Protein AF-0000000084817976 (afdb_homodimer)

Radius of gyration: 45.52 Å; Cα contacts (8 Å, |Δi|>4): 1101; chains: 2; bounding box: 108×147×143 Å

Solvent-accessible surface area (backbone atoms only — not comparable to full-atom values): 44122 Å² total; per-residue (Å²): 142,81,77,86,82,83,78,82,78,80,83,82,80,77,73,81,78,74,74,75,72,78,75,72,75,72,80,73,78,73,70,78,80,73,78,72,68,69,72,70,67,72,76,75,67,74,68,44,70,75,30,95,82,35,58,28,36,38,39,23,5,69,73,38,86,92,46,54,42,34,35,29,32,44,58,64,44,42,35,70,54,11,66,53,47,28,50,52,50,55,55,48,69,67,42,92,58,81,49,52,66,96,82,54,26,43,69,48,81,36,34,88,43,59,36,66,42,47,49,53,54,49,30,56,55,62,60,42,51,89,76,54,71,65,60,40,56,55,70,58,48,46,49,30,50,51,53,25,56,74,34,58,30,50,41,71,40,34,69,44,45,68,46,34,48,65,57,35,66,82,57,88,55,45,51,55,48,30,24,46,16,55,59,48,1,34,46,67,53,29,25,52,27,50,30,50,44,45,32,61,25,28,40,43,92,87,67,70,43,49,28,33,77,50,83,64,74,71,82,58,77,82,65,78,90,64,72,77,68,83,51,71,36,49,42,66,65,62,24,49,86,64,44,60,62,66,60,53,53,49,44,53,52,52,37,51,50,49,50,40,32,54,47,46,43,54,45,50,48,49,52,37,48,73,72,54,64,44,61,24,29,32,49,83,65,76,68,46,71,37,66,48,67,65,32,44,50,38,26,49,48,30,46,52,51,50,33,47,74,68,64,26,53,67,88,47,96,62,38,57,80,65,58,42,65,27,48,50,56,50,54,54,50,56,70,68,54,61,61,41,54,48,75,70,53,84,56,37,38,30,65,60,43,57,44,48,51,57,50,42,50,49,47,21,52,55,46,46,62,74,59,51,64,57,66,72,55,67,70,56,48,53,50,20,33,55,28,1,66,47,25,69,43,71,83,138,79,86,78,79,82,80,83,75,93,66,84,73,79,80,75,82,68,79,73,75,77,72,73,74,73,77,70,76,71,67,78,77,71,77,72,69,69,71,68,66,70,75,75,64,74,69,44,70,76,32,94,81,35,58,29,35,39,40,23,4,68,72,38,86,94,45,53,39,33,36,29,32,43,59,65,45,44,34,70,55,10,66,52,46,28,49,53,50,55,54,49,70,68,42,92,58,80,50,52,64,97,83,55,26,43,68,48,81,36,34,87,44,59,36,68,41,47,48,53,52,49,30,56,52,62,60,43,53,90,78,53,70,65,60,38,55,56,69,57,47,45,48,29,49,53,52,26,56,74,34,57,30,51,40,71,40,32,70,45,44,66,46,34,47,63,55,33,66,82,57,87,56,44,52,55,49,28,24,45,16,57,59,47,1,34,44,67,54,30,24,52,26,50,29,50,44,45,31,61,25,29,42,44,93,86,68,68,42,49,27,33,80,49,84,64,75,73,80,59,76,83,65,79,91,64,72,77,69,82,50,70,35,50,42,67,64,62,25,49,86,64,43,59,63,68,59,54,53,48,43,53,50,51,39,52,49,49,52,39,34,55,46,45,44,53,43,49,48,49,53,37,50,72,73,54,66,45,59,24,31,32,48,81,67,74,71,47,68,39,65,47,69,65,33,48,51,38,28,50,49,32,47,53,50,51,33,48,76,68,65,27,52,67,86,46,95,61,39,56,80,65,58,44,64,28,49,51,57,49,54,54,52,57,68,68,53,62,62,42,55,49,77,72,52,85,55,37,39,30,67,58,42,56,44,48,52,57,51,42,52,52,46,23,53,54,47,45,62,74,58,51,64,58,64,73,55,66,72,56,48,52,51,20,34,54,28,1,66,46,24,69,44,73,82

pLDDT: mean 80.21, std 23.56, range [13.59, 98.69]

InterPro domains:
  IPR011333 SKP1/BTB/POZ domain superfamily [G3DSA:3.30.710.10] (54-166)

Nearest PDB structures (foldseek):
  7r5j-assembly1_P0  TM=3.061E-01  e=7.297E-01  Homo sapiens
  7tdz-assembly1_C  TM=2.684E-01  e=4.894E+00  Xenopus laevis
  8bjq-assembly1_D  TM=2.112E-01  e=7.876E+00  Saccharomyces cerevisiae
  7r5j-assembly1_P0  TM=3.057E-01  e=1.455E+00  Homo sapiens
  7tdz-assembly1_C  TM=2.699E-01  e=4.232E+00  Xenopus laevis

Sequence (790 aa):
MYFKLESPQKEHVMEDSAAVTTTQDPTSTSEPDSKRRKLELPDPEPVVRLDGNGDLLLFVGAARVGQASTYLVCSKALSRSSPVMQQMISGQLAEPRPLQGDQGNRFIDLPDDQPVPMRLMLDIMHGDFQKVPQEMELQTLHALVIVMDKYDALSLARPWVKAWLASVRGSGDYTRLLSIAWALGDMGLFSTMTSRIVETCTISTDGGDLLTKSNIPANRPLGRNTDPEPHWDLLVDATAPLVPTSVIERMAVKRAHWILATIMPYSRLYDELKRGNCECRFVSRHFRKTMSPRCRALALGSLIQGFLDMEINITTANPTCAYKGSLESLMDRIGKLEILTDRNCDTYNHDECARMQEAVKHKRIASTSMTPLTCVEPDYRTHIRSQAKKTGLSGMYFKLESPQKEHVMEDSAAVTTTQDPTSTSEPDSKRRKLELPDPEPVVRLDGNGDLLLFVGAARVGQASTYLVCSKALSRSSPVMQQMISGQLAEPRPLQGDQGNRFIDLPDDQPVPMRLMLDIMHGDFQKVPQEMELQTLHALVIVMDKYDALSLARPWVKAWLASVRGSGDYTRLLSIAWALGDMGLFSTMTSRIVETCTISTDGGDLLTKSNIPANRPLGRNTDPEPHWDLLVDATAPLVPTSVIERMAVKRAHWILATIMPYSRLYDELKRGNCECRFVSRHFRKTMSPRCRALALGSLIQGFLDMEINITTANPTCAYKGSLESLMDRIGKLEILTDRNCDTYNHDECARMQEAVKHKRIASTSMTPLTCVEPDYRTHIRSQAKKTGLSG

Structure (mmCIF, N/CA/C/O backbone):
data_AF-0000000084817976-model_v1
#
loop_
_entity.id
_entity.type
_entity.pdbx_description
1 polymer 'BTB domain-containing protein'
#
loop_
_atom_site.group_PDB
_atom_site.id
_atom_site.type_symbol
_atom_site.label_atom_id
_atom_site.label_alt_id
_atom_site.label_comp_id
_atom_site.label_asym_id
_atom_site.label_entity_id
_atom_site.label_seq_id
_atom_site.pdbx_PDB_ins_code
_atom_site.Cartn_x
_atom_site.Cartn_y
_atom_site.Cartn_z
_atom_site.occupancy
_atom_site.B_iso_or_equiv
_atom_site.auth_seq_id
_atom_site.auth_comp_id
_atom_site.auth_asym_id
_atom_site.auth_atom_id
_atom_site.pdbx_PDB_model_num
ATOM 1 N N . MET A 1 1 ? -3.822 69.312 61.375 1 16.11 1 MET A N 1
ATOM 2 C CA . MET A 1 1 ? -3.422 69.125 62.75 1 16.11 1 MET A CA 1
ATOM 3 C C . MET A 1 1 ? -2.053 68.5 62.875 1 16.11 1 MET A C 1
ATOM 5 O O . MET A 1 1 ? -1.585 67.875 61.906 1 16.11 1 MET A O 1
ATOM 9 N N . TYR A 1 2 ? -1.757 68.062 64.125 1 15.84 2 TYR A N 1
ATOM 10 C CA . TYR A 1 2 ? -0.684 68.062 65.125 1 15.84 2 TYR A CA 1
ATOM 11 C C . TYR A 1 2 ? 0.221 66.812 64.938 1 15.84 2 TYR A C 1
ATOM 13 O O . TYR A 1 2 ? 1.448 66.938 64.938 1 15.84 2 TYR A O 1
ATOM 21 N N . PHE A 1 3 ? -0.284 65.625 65.188 1 13.59 3 PHE A N 1
ATOM 22 C CA . PHE A 1 3 ? 0.419 65 66.312 1 13.59 3 PHE A CA 1
ATOM 23 C C . PHE A 1 3 ? 1.701 64.375 65.812 1 13.59 3 PHE A C 1
ATOM 25 O O . PHE A 1 3 ? 2.771 64.562 66.438 1 13.59 3 PHE A O 1
ATOM 32 N N . LYS A 1 4 ? 1.518 62.906 65.625 1 14.73 4 LYS A N 1
ATOM 33 C CA . LYS A 1 4 ? 2.152 62.062 66.625 1 14.73 4 LYS A CA 1
ATOM 34 C C . LYS A 1 4 ? 3.658 61.969 66.438 1 14.73 4 LYS A C 1
ATOM 36 O O . LYS A 1 4 ? 4.137 62.188 65.312 1 14.73 4 LYS A O 1
ATOM 41 N N . LEU A 1 5 ? 4.105 60.719 66.375 1 15.51 5 LEU A N 1
ATOM 42 C CA . LEU A 1 5 ? 4.84 60 67.438 1 15.51 5 LEU A CA 1
ATOM 43 C C . LEU A 1 5 ? 6.328 59.969 67.125 1 15.51 5 LEU A C 1
ATOM 45 O O . LEU A 1 5 ? 6.715 60.062 65.938 1 15.51 5 LEU A O 1
ATOM 49 N N . GLU A 1 6 ? 6.922 59.219 67.938 1 16.06 6 GLU A N 1
ATOM 50 C CA . GLU A 1 6 ? 8.086 59.25 68.812 1 16.06 6 GLU A CA 1
ATOM 51 C C . GLU A 1 6 ? 9.344 58.781 68.062 1 16.06 6 GLU A C 1
ATOM 53 O O . GLU A 1 6 ? 9.25 58.219 67 1 16.06 6 GLU A O 1
ATOM 58 N N . SER A 1 7 ? 10.039 57.844 68.75 1 16.23 7 SER A N 1
ATOM 59 C CA . SER A 1 7 ? 11.289 58 69.438 1 16.23 7 SER A CA 1
ATOM 60 C C . SER A 1 7 ? 12.461 57.406 68.688 1 16.23 7 SER A C 1
ATOM 62 O O . SER A 1 7 ? 12.305 56.406 68 1 16.23 7 SER A O 1
ATOM 64 N N . PRO A 1 8 ? 13.547 57.969 68.625 1 17.84 8 PRO A N 1
ATOM 65 C CA . PRO A 1 8 ? 14.805 58.062 67.875 1 17.84 8 PRO A CA 1
ATOM 66 C C . PRO A 1 8 ? 15.789 56.969 68.25 1 17.84 8 PRO A C 1
ATOM 68 O O . PRO A 1 8 ? 16.906 56.938 67.75 1 17.84 8 PRO A O 1
ATOM 71 N N . GLN A 1 9 ? 15.195 56.031 69.188 1 15.07 9 GLN A N 1
ATOM 72 C CA . GLN A 1 9 ? 16.297 55.844 70.125 1 15.07 9 GLN A CA 1
ATOM 73 C C . GLN A 1 9 ? 17.531 55.281 69.438 1 15.07 9 GLN A C 1
ATOM 75 O O . GLN A 1 9 ? 17.422 54.719 68.375 1 15.07 9 GLN A O 1
ATOM 80 N N . LYS A 1 10 ? 18.594 55.125 70.312 1 16.59 10 LYS A N 1
ATOM 81 C CA . LYS A 1 10 ? 20.016 55.344 70.5 1 16.59 10 LYS A CA 1
ATOM 82 C C . LYS A 1 10 ? 20.828 54.125 70.062 1 16.59 10 LYS A C 1
ATOM 84 O O . LYS A 1 10 ? 21.969 54.25 69.625 1 16.59 10 LYS A O 1
ATOM 89 N N . GLU A 1 11 ? 20.188 52.812 70.125 1 16.16 11 GLU A N 1
ATOM 90 C CA . GLU A 1 11 ? 20.984 51.969 71 1 16.16 11 GLU A CA 1
ATOM 91 C C . GLU A 1 11 ? 22.344 51.688 70.438 1 16.16 11 GLU A C 1
ATOM 93 O O . GLU A 1 11 ? 22.531 51.812 69.188 1 16.16 11 GLU A O 1
ATOM 98 N N . HIS A 1 12 ? 23.125 50.688 71.188 1 17.56 12 HIS A N 1
ATOM 99 C CA . HIS A 1 12 ? 24.406 50.344 71.812 1 17.56 12 HIS A CA 1
ATOM 100 C C . HIS A 1 12 ? 25.328 49.625 70.812 1 17.56 12 HIS A C 1
ATOM 102 O O . HIS A 1 12 ? 24.859 48.75 70.062 1 17.56 12 HIS A O 1
ATOM 108 N N . VAL A 1 13 ? 26.422 50.188 70.562 1 20.3 13 VAL A N 1
ATOM 109 C CA . VAL A 1 13 ? 27.594 50.125 69.688 1 20.3 13 VAL A CA 1
ATOM 110 C C . VAL A 1 13 ? 28.422 48.875 70 1 20.3 13 VAL A C 1
ATOM 112 O O . VAL A 1 13 ? 29.625 48.844 69.75 1 20.3 13 VAL A O 1
ATOM 115 N N . MET A 1 14 ? 27.641 47.781 70.562 1 17.55 14 MET A N 1
ATOM 116 C CA . MET A 1 14 ? 28.547 46.938 71.312 1 17.55 14 MET A CA 1
ATOM 117 C C . MET A 1 14 ? 29.719 46.5 70.438 1 17.55 14 MET A C 1
ATOM 119 O O . MET A 1 14 ? 29.578 46.375 69.25 1 17.55 14 MET A O 1
ATOM 123 N N . GLU A 1 15 ? 30.891 46.312 71.125 1 19.52 15 GLU A N 1
ATOM 124 C CA . GLU A 1 15 ? 32.344 46.281 71.125 1 19.52 15 GLU A CA 1
ATOM 125 C C . GLU A 1 15 ? 32.875 44.938 70.562 1 19.52 15 GLU A C 1
ATOM 127 O O . GLU A 1 15 ? 34.062 44.688 70.625 1 19.52 15 GLU A O 1
ATOM 132 N N . ASP A 1 16 ? 32.062 44.156 69.875 1 18.31 16 ASP A N 1
ATOM 133 C CA . ASP A 1 16 ? 32.438 42.75 69.938 1 18.31 16 ASP A CA 1
ATOM 134 C C . ASP A 1 16 ? 33.875 42.531 69.5 1 18.31 16 ASP A C 1
ATOM 136 O O . ASP A 1 16 ? 34.312 43.125 68.5 1 18.31 16 ASP A O 1
ATOM 140 N N . SER A 1 17 ? 34.656 42.031 70.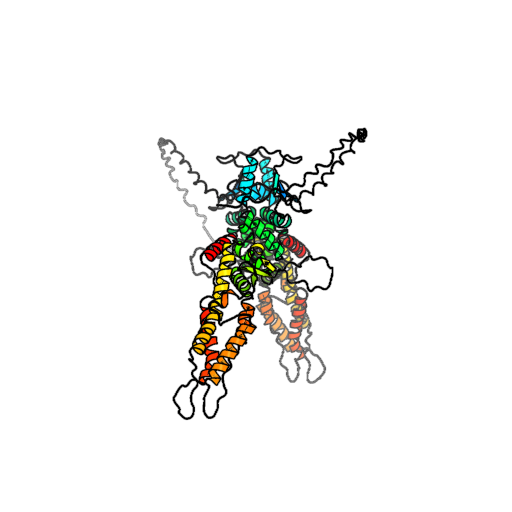5 1 19.25 17 SER A N 1
ATOM 141 C CA . SER A 1 17 ? 36.031 41.688 70.688 1 19.25 17 SER A CA 1
ATOM 142 C C . SER A 1 17 ? 36.562 40.75 69.625 1 19.25 17 SER A C 1
ATOM 144 O O . SER A 1 17 ? 36.031 39.656 69.375 1 19.25 17 SER A O 1
ATOM 146 N N . ALA A 1 18 ? 37.219 41.281 68.625 1 21.06 18 ALA A N 1
ATOM 147 C CA . ALA A 1 18 ? 37.781 40.75 67.438 1 21.06 18 ALA A CA 1
ATOM 148 C C . ALA A 1 18 ? 38.906 39.75 67.688 1 21.06 18 ALA A C 1
ATOM 150 O O . ALA A 1 18 ? 40.094 40.094 67.688 1 21.06 18 ALA A O 1
ATOM 151 N N . ALA A 1 19 ? 38.594 38.906 68.812 1 21.03 19 ALA A N 1
ATOM 152 C CA . ALA A 1 19 ? 39.812 38.156 69.125 1 21.03 19 ALA A CA 1
ATOM 153 C C . ALA A 1 19 ? 40.406 37.469 67.938 1 21.03 19 ALA A C 1
ATOM 155 O O . ALA A 1 19 ? 39.688 36.812 67.188 1 21.03 19 ALA A O 1
ATOM 156 N N . VAL A 1 20 ? 41.469 37.969 67.438 1 23.52 20 VAL A N 1
ATOM 157 C CA . VAL A 1 20 ? 42.375 37.688 66.312 1 23.52 20 VAL A CA 1
ATOM 158 C C . VAL A 1 20 ? 42.938 36.281 66.438 1 23.52 20 VAL A C 1
ATOM 160 O O . VAL A 1 20 ? 43.844 36.031 67.25 1 23.52 20 VAL A O 1
ATOM 163 N N . THR A 1 21 ? 42.031 35.281 66.812 1 20.92 21 THR A N 1
ATOM 164 C CA . THR A 1 21 ? 42.719 34.031 67.062 1 20.92 21 THR A CA 1
ATOM 165 C C . THR A 1 21 ? 43.625 33.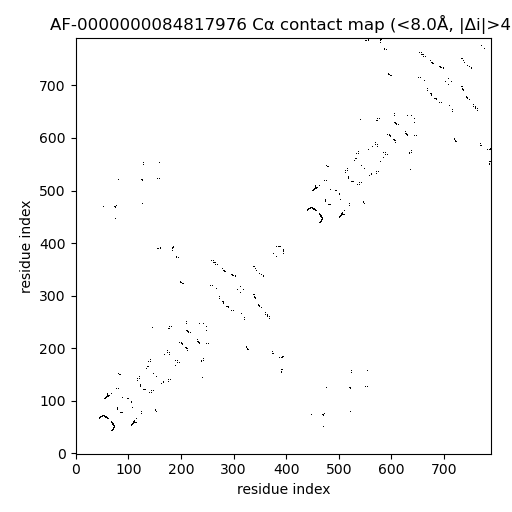656 65.938 1 20.92 21 THR A C 1
ATOM 167 O O . THR A 1 21 ? 43.219 33.781 64.75 1 20.92 21 THR A O 1
ATOM 170 N N . THR A 1 22 ? 44.844 33.5 66.25 1 24.09 22 THR A N 1
ATOM 171 C CA . THR A 1 22 ? 46.094 33.219 65.562 1 24.09 22 THR A CA 1
ATOM 172 C C . THR A 1 22 ? 45.969 31.891 64.812 1 24.09 22 THR A C 1
ATOM 174 O O . THR A 1 22 ? 45.844 30.828 65.375 1 24.09 22 THR A O 1
ATOM 177 N N . THR A 1 23 ? 45 31.828 63.812 1 23.06 23 THR A N 1
ATOM 178 C CA . THR A 1 23 ? 44.75 30.562 63.156 1 23.06 23 THR A CA 1
ATOM 179 C C . THR A 1 23 ? 46.062 29.984 62.594 1 23.06 23 THR A C 1
ATOM 181 O O . THR A 1 23 ? 46.688 30.609 61.75 1 23.06 23 THR A O 1
ATOM 184 N N . GLN A 1 24 ? 46.75 29.281 63.5 1 23.16 24 GLN A N 1
ATOM 185 C CA . GLN A 1 24 ? 47.938 28.562 63.125 1 23.16 24 GLN A CA 1
ATOM 186 C C . GLN A 1 24 ? 47.75 27.797 61.812 1 23.16 24 GLN A C 1
ATOM 188 O O . GLN A 1 24 ? 46.688 27.203 61.594 1 23.16 24 GLN A O 1
ATOM 193 N N . ASP A 1 25 ? 48.438 28.219 60.781 1 24.31 25 ASP A N 1
ATOM 194 C CA . ASP A 1 25 ? 48.438 27.797 59.406 1 24.31 25 ASP A CA 1
ATOM 195 C C . ASP A 1 25 ? 48.75 26.312 59.281 1 24.31 25 ASP A C 1
ATOM 197 O O . ASP A 1 25 ? 49.812 25.859 59.688 1 24.31 25 ASP A O 1
ATOM 201 N N . PRO A 1 26 ? 47.812 25.422 59.844 1 27.78 26 PRO A N 1
ATOM 202 C CA . PRO A 1 26 ? 48.344 24.047 59.75 1 27.78 26 PRO A CA 1
ATOM 203 C C . PRO A 1 26 ? 48.875 23.703 58.375 1 27.78 26 PRO A C 1
ATOM 205 O O . PRO A 1 26 ? 48.438 24.281 57.375 1 27.78 26 PRO A O 1
ATOM 208 N N . THR A 1 27 ? 50.125 23.359 58.312 1 28.27 27 THR A N 1
ATOM 209 C CA . THR A 1 27 ? 50.938 22.922 57.188 1 28.27 27 THR A CA 1
ATOM 210 C C . THR A 1 27 ? 50.281 21.75 56.469 1 28.27 27 THR A C 1
ATOM 212 O O . THR A 1 27 ? 50.156 20.656 57 1 28.27 27 THR A O 1
ATOM 215 N N . SER A 1 28 ? 49.031 21.938 55.875 1 26.05 28 SER A N 1
ATOM 216 C CA . SER A 1 28 ? 48.344 20.797 55.281 1 26.05 28 SER A CA 1
ATOM 217 C C . SER A 1 28 ? 49.188 20.125 54.219 1 26.05 28 SER A C 1
ATOM 219 O O . SER A 1 28 ? 49.656 20.781 53.281 1 26.05 28 SER A O 1
ATOM 221 N N . THR A 1 29 ? 50 19.156 54.656 1 30.47 29 THR A N 1
ATOM 222 C CA . THR A 1 29 ? 50.75 18.281 53.781 1 30.47 29 THR A CA 1
ATOM 223 C C . THR A 1 29 ? 49.844 17.734 52.656 1 30.47 29 THR A C 1
ATOM 225 O O . THR A 1 29 ? 48.875 17.016 52.938 1 30.47 29 THR A O 1
ATOM 228 N N . SER A 1 30 ? 49.594 18.562 51.625 1 27.11 30 SER A N 1
ATOM 229 C CA . SER A 1 30 ? 48.75 18.266 50.469 1 27.11 30 SER A CA 1
ATOM 230 C C . SER A 1 30 ? 49.125 16.938 49.812 1 27.11 30 SER A C 1
ATOM 232 O O . SER A 1 30 ? 50.25 16.766 49.375 1 27.11 30 SER A O 1
ATOM 234 N N . GLU A 1 31 ? 48.625 15.836 50.438 1 31.72 31 GLU A N 1
ATOM 235 C CA . GLU A 1 31 ? 48.812 14.539 49.781 1 31.72 31 GLU A CA 1
ATOM 236 C C . GLU A 1 31 ? 48.531 14.609 48.281 1 31.72 31 GLU A C 1
ATOM 238 O O . GLU A 1 31 ? 47.688 15.383 47.844 1 31.72 31 GLU A O 1
ATOM 243 N N . PRO A 1 32 ? 49.562 14.062 47.469 1 30.39 32 PRO A N 1
ATOM 244 C CA . PRO A 1 32 ? 49.5 14.164 46.031 1 30.39 32 PRO A CA 1
ATOM 245 C C . PRO A 1 32 ? 48.125 13.789 45.469 1 30.39 32 PRO A C 1
ATOM 247 O O . PRO A 1 32 ? 47.375 13.055 46.094 1 30.39 32 PRO A O 1
ATOM 250 N N . ASP A 1 33 ? 47.594 14.656 44.562 1 27.48 33 ASP A N 1
ATOM 251 C CA . ASP A 1 33 ? 46.281 14.609 43.875 1 27.48 33 ASP A CA 1
ATOM 252 C C . ASP A 1 33 ? 46.031 13.211 43.312 1 27.48 33 ASP A C 1
ATOM 254 O O . ASP A 1 33 ? 46.938 12.57 42.781 1 27.48 33 ASP A O 1
ATOM 258 N N . SER A 1 34 ? 45.094 12.547 43.938 1 30.11 34 SER A N 1
ATOM 259 C CA . SER A 1 34 ? 44.531 11.273 43.469 1 30.11 34 SER A CA 1
ATOM 260 C C . SER A 1 34 ? 44.438 11.211 41.969 1 30.11 34 SER A C 1
ATOM 262 O O . SER A 1 34 ? 44.188 12.227 41.312 1 30.11 34 SER A O 1
ATOM 264 N N . LYS A 1 35 ? 44.969 10.008 41.344 1 29.05 35 LYS A N 1
ATOM 265 C CA . LYS A 1 35 ? 44.938 9.648 39.906 1 29.05 35 LYS A CA 1
ATOM 266 C C . LYS A 1 35 ? 43.594 10.031 39.281 1 29.05 35 LYS A C 1
ATOM 268 O O . LYS A 1 35 ? 42.531 9.703 39.812 1 29.05 35 LYS A O 1
ATOM 273 N N . ARG A 1 36 ? 43.562 11.078 38.594 1 27.03 36 ARG A N 1
ATOM 274 C CA . ARG A 1 36 ? 42.406 11.406 37.781 1 27.03 36 ARG A CA 1
ATOM 275 C C . ARG A 1 36 ? 41.719 10.141 37.281 1 27.03 36 ARG A C 1
ATOM 277 O O . ARG A 1 36 ? 42.344 9.297 36.625 1 27.03 36 ARG A O 1
ATOM 284 N N . ARG A 1 37 ? 40.781 9.617 37.969 1 30 37 ARG A N 1
ATOM 285 C CA . ARG A 1 37 ? 39.969 8.539 37.406 1 30 37 ARG A CA 1
ATOM 286 C C . ARG A 1 37 ? 39.812 8.727 35.906 1 30 37 ARG A C 1
ATOM 288 O O . ARG A 1 37 ? 39.312 9.766 35.469 1 30 37 ARG A O 1
ATOM 295 N N . LYS A 1 38 ? 40.688 8.07 35.188 1 30.36 38 LYS A N 1
ATOM 296 C CA . LYS A 1 38 ? 40.406 8.008 33.781 1 30.36 38 LYS A CA 1
ATOM 297 C C . LYS A 1 38 ? 38.906 8.008 33.5 1 30.36 38 LYS A C 1
ATOM 299 O O . LYS A 1 38 ? 38.188 7.125 33.938 1 30.36 38 LYS A O 1
ATOM 304 N N . LEU A 1 39 ? 38.312 9.172 33.531 1 30.77 39 LEU A N 1
ATOM 305 C CA . LEU A 1 39 ? 36.969 9.164 33.031 1 30.77 39 LEU A CA 1
ATOM 306 C C . LEU A 1 39 ? 36.781 8.062 31.984 1 30.77 39 LEU A C 1
ATOM 308 O O . LEU A 1 39 ? 37.438 8.062 30.953 1 30.77 39 LEU A O 1
ATOM 312 N N . GLU A 1 40 ? 36.625 6.824 32.438 1 34.66 40 GLU A N 1
ATOM 313 C CA . GLU A 1 40 ? 36.188 5.789 31.5 1 34.66 40 GLU A CA 1
ATOM 314 C C . GLU A 1 40 ? 35.281 6.359 30.422 1 34.66 40 GLU A C 1
ATOM 316 O O . GLU A 1 40 ? 34.281 6.977 30.734 1 34.66 40 GLU A O 1
ATOM 321 N N . LEU A 1 41 ? 35.812 6.902 29.359 1 36.94 41 LEU A N 1
ATOM 322 C CA . LEU A 1 41 ? 35 7.18 28.203 1 36.94 41 LEU A CA 1
ATOM 323 C C . LEU A 1 41 ? 33.844 6.172 28.109 1 36.94 41 LEU A C 1
ATOM 325 O O . LEU A 1 41 ? 34.031 4.98 28.359 1 36.94 41 LEU A O 1
ATOM 329 N N . PRO A 1 42 ? 32.625 6.523 28.453 1 39.78 42 PRO A N 1
ATOM 330 C CA . PRO A 1 42 ? 31.562 5.539 28.297 1 39.78 42 PRO A CA 1
ATOM 331 C C . PRO A 1 42 ? 31.844 4.527 27.188 1 39.78 42 PRO A C 1
ATOM 333 O O . PRO A 1 42 ? 32.594 4.82 26.25 1 39.78 42 PRO A O 1
ATOM 336 N N . ASP A 1 43 ? 31.891 3.266 27.375 1 44.69 43 ASP A N 1
ATOM 337 C CA . ASP A 1 43 ? 31.984 2.172 26.406 1 44.69 43 ASP A CA 1
ATOM 338 C C . ASP A 1 43 ? 31.391 2.578 25.062 1 44.69 43 ASP A C 1
ATOM 340 O O . ASP A 1 43 ? 30.297 3.162 25 1 44.69 43 ASP A O 1
ATOM 344 N N . PRO A 1 44 ? 32.125 2.893 24.047 1 50.19 44 PRO A N 1
ATOM 345 C CA . PRO A 1 44 ? 31.656 3.328 22.734 1 50.19 44 PRO A CA 1
ATOM 346 C C . PRO A 1 44 ? 30.391 2.605 22.297 1 50.19 44 PRO A C 1
ATOM 348 O O . PRO A 1 44 ? 30.25 1.398 22.516 1 50.19 44 PRO A O 1
ATOM 351 N N . GLU A 1 45 ? 29.234 3.176 22.406 1 63.16 45 GLU A N 1
ATOM 352 C CA . GLU A 1 45 ? 27.984 2.613 21.906 1 63.16 45 GLU A CA 1
ATOM 353 C C . GLU A 1 45 ? 28.203 1.782 20.641 1 63.16 45 GLU A C 1
ATOM 355 O O . GLU A 1 45 ? 29.062 2.115 19.812 1 63.16 45 GLU A O 1
ATOM 360 N N . PRO A 1 46 ? 27.844 0.511 20.641 1 80.75 46 PRO A N 1
ATOM 361 C CA . PRO A 1 46 ? 28.047 -0.419 19.531 1 80.75 46 PRO A CA 1
ATOM 362 C C . PRO A 1 46 ? 27.625 0.173 18.188 1 80.75 46 PRO A C 1
ATOM 364 O O . PRO A 1 46 ? 26.656 0.921 18.109 1 80.75 46 PRO A O 1
ATOM 367 N N . VAL A 1 47 ? 28.5 0.156 17.219 1 89.38 47 VAL A N 1
ATOM 368 C CA . VAL A 1 47 ? 28.281 0.643 15.867 1 89.38 47 VAL A CA 1
ATOM 369 C C . VAL A 1 47 ? 27.25 -0.238 15.156 1 89.38 47 VAL A C 1
ATOM 371 O O . VAL A 1 47 ? 27.391 -1.463 15.133 1 89.38 47 VAL A O 1
ATOM 374 N N . VAL A 1 48 ? 26.156 0.321 14.766 1 94.19 48 VAL A N 1
ATOM 375 C CA . VAL A 1 48 ? 25.156 -0.386 13.953 1 94.19 48 VAL A CA 1
ATOM 376 C C . VAL A 1 48 ? 25.609 -0.393 12.492 1 94.19 48 VAL A C 1
ATOM 378 O O . VAL A 1 48 ? 25.734 0.666 11.867 1 94.19 48 VAL A O 1
ATOM 381 N N . ARG A 1 49 ? 25.812 -1.578 11.953 1 94.88 49 ARG A N 1
ATOM 382 C CA . ARG A 1 49 ? 26.297 -1.701 10.586 1 94.88 49 ARG A CA 1
ATOM 383 C C . ARG A 1 49 ? 25.141 -1.814 9.602 1 94.88 49 ARG A C 1
ATOM 385 O O . ARG A 1 49 ? 24.5 -2.863 9.508 1 94.88 49 ARG A O 1
ATOM 392 N N . LEU A 1 50 ? 24.844 -0.765 8.883 1 94.75 50 LEU A N 1
ATOM 393 C CA . LEU A 1 50 ? 23.781 -0.761 7.875 1 94.75 50 LEU A CA 1
ATOM 394 C C . LEU A 1 50 ? 24.297 -1.296 6.543 1 94.75 50 LEU A C 1
ATOM 396 O O . LEU A 1 50 ? 23.531 -1.845 5.75 1 94.75 50 LEU A O 1
ATOM 400 N N . ASP A 1 51 ? 25.547 -1.088 6.332 1 92.81 51 ASP A N 1
ATOM 401 C CA . ASP A 1 51 ? 26.266 -1.66 5.199 1 92.81 51 ASP A CA 1
ATOM 402 C C . ASP A 1 51 ? 27.594 -2.273 5.641 1 92.81 51 ASP A C 1
ATOM 404 O O . ASP A 1 51 ? 28.5 -1.561 6.086 1 92.81 51 ASP A O 1
ATOM 408 N N . GLY A 1 52 ? 27.703 -3.596 5.492 1 88.31 52 GLY A N 1
ATOM 409 C CA . GLY A 1 52 ? 28.922 -4.285 5.895 1 88.31 52 GLY A CA 1
ATOM 410 C C . GLY A 1 52 ? 30.172 -3.74 5.223 1 88.31 52 GLY A C 1
ATOM 411 O O . GLY A 1 52 ? 31.266 -3.795 5.793 1 88.31 52 GLY A O 1
ATOM 412 N N . ASN A 1 53 ? 30.016 -3.145 4.078 1 88 53 ASN A N 1
ATOM 413 C CA . ASN A 1 53 ? 31.125 -2.545 3.348 1 88 53 ASN A CA 1
ATOM 414 C C . ASN A 1 53 ? 31.062 -1.021 3.383 1 88 53 ASN A C 1
ATOM 416 O O . ASN A 1 53 ? 31.578 -0.353 2.48 1 88 53 ASN A O 1
ATOM 420 N N . GLY A 1 54 ? 30.438 -0.552 4.391 1 91.56 54 GLY A N 1
ATOM 421 C CA . GLY A 1 54 ? 30.297 0.889 4.527 1 91.56 54 GLY A CA 1
ATOM 422 C C . GLY A 1 54 ? 31.625 1.612 4.617 1 91.56 54 GLY A C 1
ATOM 423 O O . GLY A 1 54 ? 32.656 1.017 4.992 1 91.56 54 GLY A O 1
ATOM 424 N N . ASP A 1 55 ? 31.609 2.988 4.309 1 91.19 55 ASP A N 1
ATOM 425 C CA . ASP A 1 55 ? 32.844 3.771 4.273 1 91.19 55 ASP A CA 1
ATOM 426 C C . ASP A 1 55 ? 32.688 5.074 5.055 1 91.19 55 ASP A C 1
ATOM 428 O O . ASP A 1 55 ? 33.562 5.953 4.984 1 91.19 55 ASP A O 1
ATOM 432 N N . LEU A 1 56 ? 31.562 5.176 5.715 1 93.19 56 LEU A N 1
ATOM 433 C CA . LEU A 1 56 ? 31.281 6.406 6.441 1 93.19 56 LEU A CA 1
ATOM 434 C C . LEU A 1 56 ? 30.609 6.105 7.777 1 93.19 56 LEU A C 1
ATOM 436 O O . LEU A 1 56 ? 29.719 5.254 7.852 1 93.19 56 LEU A O 1
ATOM 440 N N . LEU A 1 57 ? 31.062 6.777 8.789 1 93.62 57 LEU A N 1
ATOM 441 C CA . LEU A 1 57 ? 30.422 6.668 10.102 1 93.62 57 LEU A CA 1
ATOM 442 C C . LEU A 1 57 ? 29.594 7.902 10.406 1 93.62 57 LEU A C 1
ATOM 444 O O . LEU A 1 57 ? 30.047 9.031 10.25 1 93.62 57 LEU A O 1
ATOM 448 N N . LEU A 1 58 ? 28.359 7.711 10.836 1 94.12 58 LEU A N 1
ATOM 449 C CA . LEU A 1 58 ? 27.484 8.789 11.289 1 94.12 58 LEU A CA 1
ATOM 450 C C . LEU A 1 58 ? 27.297 8.742 12.797 1 94.12 58 LEU A C 1
ATOM 452 O O . LEU A 1 58 ? 26.844 7.73 13.344 1 94.12 58 LEU A O 1
ATOM 456 N N . PHE A 1 59 ? 27.672 9.805 13.445 1 93.44 59 PHE A N 1
ATOM 457 C CA . PHE A 1 59 ? 27.422 9.953 14.875 1 93.44 59 PHE A CA 1
ATOM 458 C C . PHE A 1 59 ? 26.156 10.758 15.117 1 93.44 59 PHE A C 1
ATOM 460 O O . PHE A 1 59 ? 26.141 11.977 14.914 1 93.44 59 PHE A O 1
ATOM 467 N N . VAL A 1 60 ? 25.141 10.07 15.594 1 95.25 60 VAL A N 1
ATOM 468 C CA . VAL A 1 60 ? 23.812 10.688 15.648 1 95.25 60 VAL A CA 1
ATOM 469 C C . VAL A 1 60 ? 23.375 10.844 17.109 1 95.25 60 VAL A C 1
ATOM 471 O O . VAL A 1 60 ? 23.484 9.898 17.891 1 95.25 60 VAL A O 1
ATOM 474 N N . GLY A 1 61 ? 22.891 12.078 17.469 1 93.56 61 GLY A N 1
ATOM 475 C CA . GLY A 1 61 ? 22.188 12.289 18.719 1 93.56 61 GLY A CA 1
ATOM 476 C C . GLY A 1 61 ? 23.125 12.547 19.891 1 93.56 61 GLY A C 1
ATOM 477 O O . GLY A 1 61 ? 22.75 12.297 21.047 1 93.56 61 GLY A O 1
ATOM 478 N N . ALA A 1 62 ? 24.297 13 19.703 1 86.81 62 ALA A N 1
ATOM 479 C CA . ALA A 1 62 ? 25.25 13.234 20.781 1 86.81 62 ALA A CA 1
ATOM 480 C C . ALA A 1 62 ? 24.75 14.32 21.719 1 86.81 62 ALA A C 1
ATOM 482 O O . ALA A 1 62 ? 25.094 14.32 22.906 1 86.81 62 ALA A O 1
ATOM 483 N N . ALA A 1 63 ? 24.031 15.133 21.156 1 87 63 ALA A N 1
ATOM 484 C CA . ALA A 1 63 ? 23.516 16.234 21.969 1 87 63 ALA A CA 1
ATOM 485 C C . ALA A 1 63 ? 22.281 15.797 22.75 1 87 63 ALA A C 1
ATOM 487 O O . ALA A 1 63 ? 21.781 16.531 23.625 1 87 63 ALA A O 1
ATOM 488 N N . ARG A 1 64 ? 21.797 14.594 22.391 1 83 64 ARG A N 1
ATOM 489 C CA . ARG A 1 64 ? 20.594 14.086 23.047 1 83 64 ARG A CA 1
ATOM 490 C C . ARG A 1 64 ? 20.953 13.148 24.203 1 83 64 ARG A C 1
ATOM 492 O O . ARG A 1 64 ? 21.859 12.328 24.078 1 83 64 ARG A O 1
ATOM 499 N N . VAL A 1 65 ? 20.5 13.344 25.281 1 71.06 65 VAL A N 1
ATOM 500 C CA . VAL A 1 65 ? 20.859 12.609 26.5 1 71.06 65 VAL A CA 1
ATOM 501 C C . VAL A 1 65 ? 20.531 11.125 26.328 1 71.06 65 VAL A C 1
ATOM 503 O O . VAL A 1 65 ? 19.359 10.766 26.125 1 71.06 65 VAL A O 1
ATOM 506 N N . GLY A 1 66 ? 21.531 10.297 26.359 1 70.81 66 GLY A N 1
ATOM 507 C CA . GLY A 1 66 ? 21.391 8.852 26.453 1 70.81 66 GLY A CA 1
ATOM 508 C C . GLY A 1 66 ? 20.922 8.211 25.156 1 70.81 66 GLY A C 1
ATOM 509 O O . GLY A 1 66 ? 20.484 7.059 25.156 1 70.81 66 GLY A O 1
ATOM 510 N N . GLN A 1 67 ? 20.969 8.984 24.062 1 79.25 67 GLN A N 1
ATOM 511 C CA . GLN A 1 67 ? 20.375 8.391 22.875 1 79.25 67 GLN A CA 1
ATOM 512 C C . GLN A 1 67 ? 21.344 8.391 21.703 1 79.25 67 GLN A C 1
ATOM 514 O O . GLN A 1 67 ? 20.938 8.234 20.547 1 79.25 67 GLN A O 1
ATOM 519 N N . ALA A 1 68 ? 22.609 8.438 21.922 1 89.25 68 ALA A N 1
ATOM 520 C CA . ALA A 1 68 ? 23.547 8.531 20.797 1 89.25 68 ALA A CA 1
ATOM 521 C C . ALA A 1 68 ? 23.766 7.168 20.141 1 89.25 68 ALA A C 1
ATOM 523 O O . ALA A 1 68 ? 23.719 6.137 20.828 1 89.25 68 ALA A O 1
ATOM 524 N N . SER A 1 69 ? 23.812 7.207 18.812 1 94.06 69 SER A N 1
ATOM 525 C CA . SER A 1 69 ? 24.078 5.988 18.047 1 94.06 69 SER A CA 1
ATOM 526 C C . SER A 1 69 ? 25.047 6.254 16.906 1 94.06 69 SER A C 1
ATOM 528 O O . SER A 1 69 ? 25.125 7.371 16.391 1 94.06 69 SER A O 1
ATOM 530 N N . THR A 1 70 ? 25.844 5.238 16.656 1 94.12 70 THR A N 1
ATOM 531 C CA . THR A 1 70 ? 26.766 5.309 15.539 1 94.12 70 THR A CA 1
ATOM 532 C C . THR A 1 70 ? 26.375 4.324 14.438 1 94.12 70 THR A C 1
ATOM 534 O O . THR A 1 70 ? 26.094 3.158 14.719 1 94.12 70 THR A O 1
ATOM 537 N N . TYR A 1 71 ? 26.359 4.844 13.18 1 95.69 71 TYR A N 1
ATOM 538 C CA . TYR A 1 71 ? 25.953 4.02 12.047 1 95.69 71 TYR A CA 1
ATOM 539 C C . TYR A 1 71 ? 27.047 3.945 11 1 95.69 71 TYR A C 1
ATOM 541 O O . TYR A 1 71 ? 27.625 4.969 10.609 1 95.69 71 TYR A O 1
ATOM 549 N N . LEU A 1 72 ? 27.406 2.732 10.633 1 95.69 72 LEU A N 1
ATOM 550 C CA . LEU A 1 72 ? 28.266 2.541 9.461 1 95.69 72 LEU A CA 1
ATOM 551 C C . LEU A 1 72 ? 27.438 2.49 8.188 1 95.69 72 LEU A C 1
ATOM 553 O O . LEU A 1 72 ? 26.578 1.617 8.031 1 95.69 72 LEU A O 1
ATOM 557 N N . VAL A 1 73 ? 27.688 3.455 7.27 1 96.44 73 VAL A N 1
ATOM 558 C CA . VAL A 1 73 ? 26.812 3.604 6.109 1 96.44 73 VAL A CA 1
ATOM 559 C C . VAL A 1 73 ? 27.656 3.689 4.836 1 96.44 73 VAL A C 1
ATOM 561 O O . VAL A 1 73 ? 28.891 3.727 4.898 1 96.44 73 VAL A O 1
ATOM 564 N N . CYS A 1 74 ? 27.016 3.551 3.732 1 95.44 74 CYS A N 1
ATOM 565 C CA . CYS A 1 74 ? 27.594 3.762 2.414 1 95.44 74 CYS A CA 1
ATOM 566 C C . CYS A 1 74 ? 27.438 5.211 1.97 1 95.44 74 CYS A C 1
ATOM 568 O O . CYS A 1 74 ? 26.312 5.672 1.731 1 95.44 74 CYS A O 1
ATOM 570 N N . SER A 1 75 ? 28.547 5.926 1.771 1 94.38 75 SER A N 1
ATOM 571 C CA . SER A 1 75 ? 28.5 7.336 1.406 1 94.38 75 SER A CA 1
ATOM 572 C C . SER A 1 75 ? 27.812 7.535 0.063 1 94.38 75 SER A C 1
ATOM 574 O O . SER A 1 75 ? 27.094 8.523 -0.136 1 94.38 75 SER A O 1
ATOM 576 N N . LYS A 1 76 ? 27.938 6.566 -0.83 1 94.69 76 LYS A N 1
ATOM 577 C CA . LYS A 1 76 ? 27.328 6.676 -2.146 1 94.69 76 LYS A CA 1
ATOM 578 C C . LYS A 1 76 ? 25.797 6.555 -2.051 1 94.69 76 LYS A C 1
ATOM 580 O O . LYS A 1 76 ? 25.078 7.242 -2.768 1 94.69 76 LYS A O 1
ATOM 585 N N . ALA A 1 77 ? 25.344 5.668 -1.181 1 96.5 77 ALA A N 1
ATOM 586 C CA . ALA A 1 77 ? 23.906 5.512 -0.979 1 96.5 77 ALA A CA 1
ATOM 587 C C . ALA A 1 77 ? 23.281 6.801 -0.443 1 96.5 77 ALA A C 1
ATOM 589 O O . ALA A 1 77 ? 22.219 7.227 -0.906 1 96.5 77 ALA A O 1
ATOM 590 N N . LEU A 1 78 ? 24 7.406 0.488 1 96.81 78 LEU A N 1
ATOM 591 C CA . LEU A 1 78 ? 23.516 8.656 1.062 1 96.81 78 LEU A CA 1
ATOM 592 C C . LEU A 1 78 ? 23.5 9.766 0.019 1 96.81 78 LEU A C 1
ATOM 594 O O . LEU A 1 78 ? 22.516 10.5 -0.1 1 96.81 78 LEU A O 1
ATOM 598 N N . SER A 1 79 ? 24.594 9.812 -0.738 1 95.5 79 SER A N 1
ATOM 599 C CA . SER A 1 79 ? 24.75 10.867 -1.733 1 95.5 79 SER A CA 1
ATOM 600 C C . SER A 1 79 ? 23.688 10.766 -2.818 1 95.5 79 SER A C 1
ATOM 602 O O . SER A 1 79 ? 23.156 11.781 -3.279 1 95.5 79 SER A O 1
ATOM 604 N N . ARG A 1 80 ? 23.312 9.625 -3.162 1 95.69 80 ARG A N 1
ATOM 605 C CA . ARG A 1 80 ? 22.312 9.422 -4.203 1 95.69 80 ARG A CA 1
ATOM 606 C C . ARG A 1 80 ? 20.922 9.734 -3.688 1 95.69 80 ARG A C 1
ATOM 608 O O . ARG A 1 80 ? 20.062 10.211 -4.438 1 95.69 80 ARG A O 1
ATOM 615 N N . SER A 1 81 ? 20.672 9.469 -2.434 1 96.5 81 SER A N 1
ATOM 616 C CA . SER A 1 81 ? 19.328 9.5 -1.861 1 96.5 81 SER A CA 1
ATOM 617 C C . SER A 1 81 ? 18.969 10.906 -1.39 1 96.5 81 SER A C 1
ATOM 619 O O . SER A 1 81 ? 17.797 11.25 -1.283 1 96.5 81 SER A O 1
ATOM 621 N N . SER A 1 82 ? 19.969 11.719 -1.088 1 97 82 SER A N 1
ATOM 622 C CA . SER A 1 82 ? 19.75 13.023 -0.48 1 97 82 SER A CA 1
ATOM 623 C C . SER A 1 82 ? 20.75 14.055 -0.993 1 97 82 SER A C 1
ATOM 625 O O . SER A 1 82 ? 21.953 13.945 -0.721 1 97 82 SER A O 1
ATOM 627 N N . PRO A 1 83 ? 20.328 15.086 -1.646 1 96.06 83 PRO A N 1
ATOM 628 C CA . PRO A 1 83 ? 21.25 16.141 -2.074 1 96.06 83 PRO A CA 1
ATOM 629 C C . PRO A 1 83 ? 21.938 16.828 -0.902 1 96.06 83 PRO A C 1
ATOM 631 O O . PRO A 1 83 ? 23.094 17.25 -1.022 1 96.06 83 PRO A O 1
ATOM 634 N N . VAL A 1 84 ? 21.203 16.938 0.193 1 97 84 VAL A N 1
ATOM 635 C CA . VAL A 1 84 ? 21.766 17.578 1.383 1 97 84 VAL A CA 1
ATOM 636 C C . VAL A 1 84 ? 22.906 16.719 1.928 1 97 84 VAL A C 1
ATOM 638 O O . VAL A 1 84 ? 23.984 17.25 2.225 1 97 84 VAL A O 1
ATOM 641 N N . MET A 1 85 ? 22.688 15.492 2.01 1 96.06 85 MET A N 1
ATOM 642 C CA . MET A 1 85 ? 23.734 14.609 2.512 1 96.06 85 MET A CA 1
ATOM 643 C C . MET A 1 85 ? 24.906 14.531 1.531 1 96.06 85 MET A C 1
ATOM 645 O O . MET A 1 85 ? 26.062 14.422 1.94 1 96.06 85 MET A O 1
ATOM 649 N N . GLN A 1 86 ? 24.594 14.578 0.282 1 95.38 86 GLN A N 1
ATOM 650 C CA . GLN A 1 86 ? 25.641 14.625 -0.726 1 95.38 86 GLN A CA 1
ATOM 651 C C . GLN A 1 86 ? 26.562 15.82 -0.504 1 95.38 86 GLN A C 1
ATOM 653 O O . GLN A 1 86 ? 27.797 15.688 -0.554 1 95.38 86 GLN A O 1
ATOM 658 N N . GLN A 1 87 ? 25.984 16.938 -0.241 1 94.81 87 GLN A N 1
ATOM 659 C CA . GLN A 1 87 ? 26.75 18.156 0.004 1 94.81 87 GLN A CA 1
ATOM 660 C C . GLN A 1 87 ? 27.562 18.031 1.283 1 94.81 87 GLN A C 1
ATOM 662 O O . GLN A 1 87 ? 28.734 18.453 1.318 1 94.81 87 GLN A O 1
ATOM 667 N N . MET A 1 88 ? 26.953 17.469 2.252 1 93 88 MET A N 1
ATOM 668 C CA . MET A 1 88 ? 27.641 17.281 3.52 1 93 88 MET A CA 1
ATOM 669 C C . MET A 1 88 ? 28.875 16.406 3.338 1 93 88 MET A C 1
ATOM 671 O O . MET A 1 88 ? 29.953 16.719 3.861 1 93 88 MET A O 1
ATOM 675 N N . ILE A 1 89 ? 28.703 15.383 2.6 1 91.94 89 ILE A N 1
ATOM 676 C CA . ILE A 1 89 ? 29.766 14.414 2.381 1 91.94 89 ILE A CA 1
ATOM 677 C C . ILE A 1 89 ? 30.859 15.039 1.517 1 91.94 89 ILE A C 1
ATOM 679 O O . ILE A 1 89 ? 32.062 14.875 1.8 1 91.94 89 ILE A O 1
ATOM 683 N N . SER A 1 90 ? 30.484 15.703 0.51 1 88.31 90 SER A N 1
ATOM 684 C CA . SER A 1 90 ? 31.438 16.375 -0.365 1 88.31 90 SER A CA 1
ATOM 685 C C . SER A 1 90 ? 32.25 17.422 0.394 1 88.31 90 SER A C 1
ATOM 687 O O . SER A 1 90 ? 33.438 17.609 0.139 1 88.31 90 SER A O 1
ATOM 689 N N . GLY A 1 91 ? 31.562 18.141 1.258 1 82.12 91 GLY A N 1
ATOM 690 C CA . GLY A 1 91 ? 32.25 19.125 2.078 1 82.12 91 GLY A CA 1
ATOM 691 C C . GLY A 1 91 ? 33.25 18.516 3.031 1 82.12 91 GLY A C 1
ATOM 692 O O . GLY A 1 91 ? 34.344 19.078 3.234 1 82.12 91 GLY A O 1
ATOM 693 N N . GLN A 1 92 ? 32.938 17.391 3.58 1 73.62 92 GLN A N 1
ATOM 694 C CA . GLN A 1 92 ? 33.844 16.703 4.492 1 73.62 92 GLN A CA 1
ATOM 695 C C . GLN A 1 92 ? 35.031 16.125 3.744 1 73.62 92 GLN A C 1
ATOM 697 O O . GLN A 1 92 ? 36.125 16.031 4.293 1 73.62 92 GLN A O 1
ATOM 702 N N . LEU A 1 93 ? 34.719 15.609 2.588 1 66.94 93 LEU A N 1
ATOM 703 C CA . LEU A 1 93 ? 35.812 15.047 1.772 1 66.94 93 LEU A CA 1
ATOM 704 C C . LEU A 1 93 ? 36.812 16.125 1.396 1 66.94 93 LEU A C 1
ATOM 706 O O . LEU A 1 93 ? 38 15.828 1.2 1 66.94 93 LEU A O 1
ATOM 710 N N . ALA A 1 94 ? 36.312 17.234 1.404 1 58.28 94 ALA A N 1
ATOM 711 C CA . ALA A 1 94 ? 37.188 18.328 1.038 1 58.28 94 ALA A CA 1
ATOM 712 C C . ALA A 1 94 ? 38.062 18.734 2.207 1 58.28 94 ALA A C 1
ATOM 714 O O . ALA A 1 94 ? 39.156 19.297 2.008 1 58.28 94 ALA A O 1
ATOM 715 N N . GLU A 1 95 ? 37.625 18.453 3.42 1 60.75 95 GLU A N 1
ATOM 716 C CA . GLU A 1 95 ? 38.438 18.844 4.566 1 60.75 95 GLU A CA 1
ATOM 717 C C . GLU A 1 95 ? 39.219 17.656 5.121 1 60.75 95 GLU A C 1
ATOM 719 O O . GLU A 1 95 ? 38.688 16.562 5.289 1 60.75 95 GLU A O 1
ATOM 724 N N . PRO A 1 96 ? 40.531 17.656 5.074 1 55.94 96 PRO A N 1
ATOM 725 C CA . PRO A 1 96 ? 41.375 16.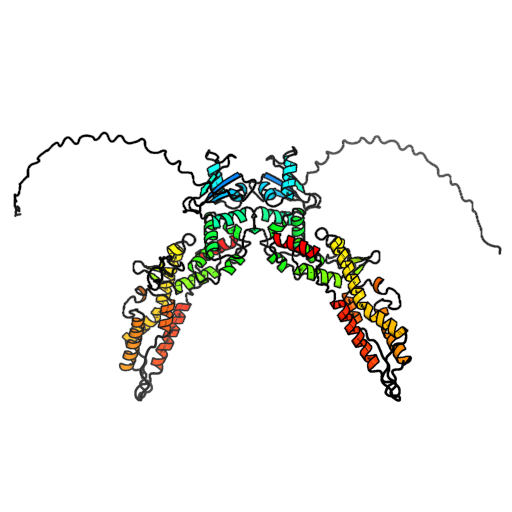609 5.641 1 55.94 96 PRO A CA 1
ATOM 726 C C . PRO A 1 96 ? 41.031 16.281 7.086 1 55.94 96 PRO A C 1
ATOM 728 O O . PRO A 1 96 ? 41.188 17.109 7.977 1 55.94 96 PRO A O 1
ATOM 731 N N . ARG A 1 97 ? 39.875 15.688 7.277 1 57.5 97 ARG A N 1
ATOM 732 C CA . ARG A 1 97 ? 39.594 15.414 8.68 1 57.5 97 ARG A CA 1
ATOM 733 C C . ARG A 1 97 ? 40.156 14.055 9.094 1 57.5 97 ARG A C 1
ATOM 735 O O . ARG A 1 97 ? 40.312 13.156 8.258 1 57.5 97 ARG A O 1
ATOM 742 N N . PRO A 1 98 ? 40.656 14.117 10.312 1 54.94 98 PRO A N 1
ATOM 743 C CA . PRO A 1 98 ? 41.188 12.859 10.852 1 54.94 98 PRO A CA 1
ATOM 744 C C . PRO A 1 98 ? 40.188 11.703 10.742 1 54.94 98 PRO A C 1
ATOM 746 O O . PRO A 1 98 ? 38.969 11.914 10.867 1 54.94 98 PRO A O 1
ATOM 749 N N . LEU A 1 99 ? 40.562 10.672 9.953 1 53.84 99 LEU A N 1
ATOM 750 C CA . LEU A 1 99 ? 39.844 9.422 9.852 1 53.84 99 LEU A CA 1
ATOM 751 C C . LEU A 1 99 ? 39.656 8.797 11.227 1 53.84 99 LEU A C 1
ATOM 753 O O . LEU A 1 99 ? 40.5 8.953 12.109 1 53.84 99 LEU A O 1
ATOM 757 N N . GLN A 1 100 ? 38.406 8.773 11.695 1 53.06 100 GLN A N 1
ATOM 758 C CA . GLN A 1 100 ? 38.156 8.133 12.984 1 53.06 100 GLN A CA 1
ATOM 759 C C . GLN A 1 100 ? 37.938 6.637 12.828 1 53.06 100 GLN A C 1
ATOM 761 O O . GLN A 1 100 ? 37.25 6.203 11.898 1 53.06 100 GLN A O 1
ATOM 766 N N . GLY A 1 101 ? 38.406 5.883 13.664 1 51 101 GLY A N 1
ATOM 767 C CA . GLY A 1 101 ? 38.312 4.445 13.867 1 51 101 GLY A CA 1
ATOM 768 C C . GLY A 1 101 ? 39.469 3.676 13.227 1 51 101 GLY A C 1
ATOM 769 O O . GLY A 1 101 ? 40.312 4.266 12.562 1 51 101 GLY A O 1
ATOM 770 N N . ASP A 1 102 ? 39.562 2.449 13.586 1 50.28 102 ASP A N 1
ATOM 771 C CA . ASP A 1 102 ? 40.656 1.548 13.234 1 50.28 102 ASP A CA 1
ATOM 772 C C . ASP A 1 102 ? 40.812 1.43 11.719 1 50.28 102 ASP A C 1
ATOM 774 O O . ASP A 1 102 ? 41.938 1.246 11.211 1 50.28 102 ASP A O 1
ATOM 778 N N . GLN A 1 103 ? 39.656 1.668 11.023 1 56.41 103 GLN A N 1
ATOM 779 C CA . GLN A 1 103 ? 39.781 1.347 9.609 1 56.41 103 GLN A CA 1
ATOM 780 C C . GLN A 1 103 ? 39.844 2.613 8.758 1 56.41 103 GLN A C 1
ATOM 782 O O . GLN A 1 103 ? 39.875 2.543 7.531 1 56.41 103 GLN A O 1
ATOM 787 N N . GLY A 1 104 ? 40.062 3.861 9.508 1 63.84 104 GLY A N 1
ATOM 788 C CA . GLY A 1 104 ? 40.281 5.082 8.742 1 63.84 104 GLY A CA 1
ATOM 789 C C . GLY A 1 104 ? 39 5.559 8.055 1 63.84 104 GLY A C 1
ATOM 790 O O . GLY A 1 104 ? 39.062 6.074 6.934 1 63.84 104 GLY A O 1
ATOM 791 N N . ASN A 1 105 ? 37.875 5.344 8.758 1 71.56 105 ASN A N 1
ATOM 792 C CA . ASN A 1 105 ? 36.656 5.793 8.141 1 71.56 105 ASN A CA 1
ATOM 793 C C . ASN A 1 105 ? 36.406 7.281 8.383 1 71.56 105 ASN A C 1
ATOM 795 O O . ASN A 1 105 ? 36.75 7.805 9.438 1 71.56 105 ASN A O 1
ATOM 799 N N . ARG A 1 106 ? 35.906 7.938 7.367 1 85.25 106 ARG A N 1
ATOM 800 C CA . ARG A 1 106 ? 35.375 9.289 7.508 1 85.25 106 ARG A CA 1
ATOM 801 C C . ARG A 1 106 ? 34.125 9.297 8.391 1 85.25 106 ARG A C 1
ATOM 803 O O . ARG A 1 106 ? 33.469 8.266 8.555 1 85.25 106 ARG A O 1
ATOM 810 N N . PHE A 1 107 ? 33.938 10.406 9.125 1 88.12 107 PHE A N 1
ATOM 811 C CA . PHE A 1 107 ? 32.75 10.445 9.984 1 88.12 107 PHE A CA 1
ATOM 812 C C . PHE A 1 107 ? 32.031 11.781 9.859 1 88.12 107 PHE A C 1
ATOM 814 O O . PHE A 1 107 ? 32.656 12.781 9.461 1 88.12 107 PHE A O 1
ATOM 821 N N . ILE A 1 108 ? 30.781 11.875 10.102 1 91.94 108 ILE A N 1
ATOM 822 C CA . ILE A 1 108 ? 29.922 13.062 10.172 1 91.94 108 ILE A CA 1
ATOM 823 C C . ILE A 1 108 ? 29.156 13.078 11.492 1 91.94 108 ILE A C 1
ATOM 825 O O . ILE A 1 108 ? 28.594 12.055 11.891 1 91.94 108 ILE A O 1
ATOM 829 N N . ASP A 1 109 ? 29.203 14.219 12.125 1 91.62 109 ASP A N 1
ATOM 830 C CA . ASP A 1 109 ? 28.484 14.391 13.383 1 91.62 109 ASP A CA 1
ATOM 831 C C . ASP A 1 109 ? 27.125 15.031 13.156 1 91.62 109 ASP A C 1
ATOM 833 O O . ASP A 1 109 ? 27.031 16.094 12.539 1 91.62 109 ASP A O 1
ATOM 837 N N . LEU A 1 110 ? 26.125 14.383 13.633 1 94.06 110 LEU A N 1
ATOM 838 C CA . LEU A 1 110 ? 24.766 14.883 13.617 1 94.06 110 LEU A CA 1
ATOM 839 C C . LEU A 1 110 ? 24.172 14.891 15.023 1 94.06 110 LEU A C 1
ATOM 841 O O . LEU A 1 110 ? 23.234 14.141 15.312 1 94.06 110 LEU A O 1
ATOM 845 N N . PRO A 1 111 ? 24.594 15.773 15.82 1 93.44 111 PRO A N 1
ATOM 846 C CA . PRO A 1 111 ? 24.297 15.719 17.25 1 93.44 111 PRO A CA 1
ATOM 847 C C . PRO A 1 111 ? 22.828 15.992 17.562 1 93.44 111 PRO A C 1
ATOM 849 O O . PRO A 1 111 ? 22.297 15.5 18.547 1 93.44 111 PRO A O 1
ATOM 852 N N . ASP A 1 112 ? 22.141 16.75 16.703 1 92.56 112 ASP A N 1
ATOM 853 C CA . ASP A 1 112 ? 20.781 17.203 17.016 1 92.56 112 ASP A CA 1
ATOM 854 C C . ASP A 1 112 ? 19.734 16.219 16.516 1 92.56 112 ASP A C 1
ATOM 856 O O . ASP A 1 112 ? 18.562 16.312 16.875 1 92.56 112 ASP A O 1
ATOM 860 N N . ASP A 1 113 ? 20.188 15.25 15.68 1 95 113 ASP A N 1
ATOM 861 C CA . ASP A 1 113 ? 19.234 14.352 15.055 1 95 113 ASP A CA 1
ATOM 862 C C . ASP A 1 113 ? 18.875 13.195 15.992 1 95 113 ASP A C 1
ATOM 864 O O . ASP A 1 113 ? 19.672 12.812 16.844 1 95 113 ASP A O 1
ATOM 868 N N . GLN A 1 114 ? 17.641 12.711 15.828 1 94.44 114 GLN A N 1
ATOM 869 C CA . GLN A 1 114 ? 17.188 11.555 16.594 1 94.44 114 GLN A CA 1
ATOM 870 C C . GLN A 1 114 ? 17.641 10.25 15.953 1 94.44 114 GLN A C 1
ATOM 872 O O . GLN A 1 114 ? 17.438 10.039 14.75 1 94.44 114 GLN A O 1
ATOM 877 N N . PRO A 1 115 ? 18.172 9.336 16.688 1 95.62 115 PRO A N 1
ATOM 878 C CA . PRO A 1 115 ? 18.75 8.117 16.125 1 95.62 115 PRO A CA 1
ATOM 879 C C . PRO A 1 115 ? 17.703 7.188 15.508 1 95.62 115 PRO A C 1
ATOM 881 O O . PRO A 1 115 ? 17.922 6.633 14.43 1 95.62 115 PRO A O 1
ATOM 884 N N . VAL A 1 116 ? 16.562 7.109 16.156 1 94.81 116 VAL A N 1
ATOM 885 C CA . VAL A 1 116 ? 15.594 6.098 15.742 1 94.81 116 VAL A CA 1
ATOM 886 C C . VAL A 1 116 ? 15.031 6.445 14.367 1 94.81 116 VAL A C 1
ATOM 888 O O . VAL A 1 116 ? 15.102 5.641 13.438 1 94.81 116 VAL A O 1
ATOM 891 N N . PRO A 1 117 ? 14.531 7.703 14.156 1 97 117 PRO A N 1
ATOM 892 C CA . PRO A 1 117 ? 14.07 8.039 12.805 1 97 117 PRO A CA 1
ATOM 893 C C . PRO A 1 117 ? 15.203 8.07 11.781 1 97 117 PRO A C 1
ATOM 895 O O . PRO A 1 117 ? 15 7.719 10.617 1 97 117 PRO A O 1
ATOM 898 N N . MET A 1 118 ? 16.359 8.406 12.234 1 97.62 118 MET A N 1
ATOM 899 C CA . MET A 1 118 ? 17.516 8.391 11.344 1 97.62 118 MET A CA 1
ATOM 900 C C . MET A 1 118 ? 17.812 6.973 10.867 1 97.62 118 MET A C 1
ATOM 902 O O . MET A 1 118 ? 18.016 6.742 9.672 1 97.62 118 MET A O 1
ATOM 906 N N . ARG A 1 119 ? 17.781 6.082 11.797 1 97.38 119 ARG A N 1
ATOM 907 C CA . ARG A 1 119 ? 18.031 4.684 11.461 1 97.38 119 ARG A CA 1
ATOM 908 C C . ARG A 1 119 ? 17.047 4.184 10.422 1 97.38 119 ARG A C 1
ATOM 910 O O . ARG A 1 119 ? 17.422 3.508 9.461 1 97.38 119 ARG A O 1
ATOM 917 N N . LEU A 1 120 ? 15.844 4.527 10.578 1 98.12 120 LEU A N 1
ATOM 918 C CA . LEU A 1 120 ? 14.812 4.094 9.641 1 98.12 120 LEU A CA 1
ATOM 919 C C . LEU A 1 120 ? 15.062 4.672 8.25 1 98.12 120 LEU A C 1
ATOM 921 O O . LEU A 1 120 ? 14.961 3.955 7.25 1 98.12 120 LEU A O 1
ATOM 925 N N . MET A 1 121 ? 15.375 5.918 8.18 1 98.5 121 MET A N 1
ATOM 926 C CA . MET A 1 121 ? 15.695 6.539 6.895 1 98.5 121 MET A CA 1
ATOM 927 C C . MET A 1 121 ? 16.891 5.863 6.25 1 98.5 121 MET A C 1
ATOM 929 O O . MET A 1 121 ? 16.891 5.578 5.051 1 98.5 121 MET A O 1
ATOM 933 N N . LEU A 1 122 ? 17.875 5.555 7.09 1 98.44 122 LEU A N 1
ATOM 934 C CA . LEU A 1 122 ? 19.078 4.91 6.582 1 98.44 122 LEU A CA 1
ATOM 935 C C . LEU A 1 122 ? 18.781 3.496 6.102 1 98.44 122 LEU A C 1
ATOM 937 O O . LEU A 1 122 ? 19.359 3.037 5.113 1 98.44 122 LEU A O 1
ATOM 941 N N . ASP A 1 123 ? 17.953 2.816 6.773 1 98.06 123 ASP A N 1
ATOM 942 C CA . ASP A 1 123 ? 17.516 1.493 6.328 1 98.06 123 ASP A CA 1
ATOM 943 C C . ASP A 1 123 ? 16.891 1.558 4.941 1 98.06 123 ASP A C 1
ATOM 945 O O . ASP A 1 123 ? 17.172 0.716 4.086 1 98.06 123 ASP A O 1
ATOM 949 N N . ILE A 1 124 ? 16.094 2.549 4.691 1 98.25 124 ILE A N 1
ATOM 950 C CA . ILE A 1 124 ? 15.453 2.727 3.396 1 98.25 124 ILE A CA 1
ATOM 951 C C . ILE A 1 124 ? 16.5 3.029 2.332 1 98.25 124 ILE A C 1
ATOM 953 O O . ILE A 1 124 ? 16.516 2.416 1.262 1 98.25 124 ILE A O 1
ATOM 957 N N . MET A 1 125 ? 17.438 3.861 2.684 1 98 125 MET A N 1
ATOM 958 C CA . MET A 1 125 ? 18.469 4.273 1.743 1 98 125 MET A CA 1
ATOM 959 C C . MET A 1 125 ? 19.344 3.086 1.34 1 98 125 MET A C 1
ATOM 961 O O . MET A 1 125 ? 19.859 3.043 0.224 1 98 125 MET A O 1
ATOM 965 N N . HIS A 1 126 ? 19.453 2.16 2.244 1 97.75 126 HIS A N 1
ATOM 966 C CA . HIS A 1 126 ? 20.344 1.029 1.991 1 97.75 126 HIS A CA 1
ATOM 967 C C . HIS A 1 126 ? 19.562 -0.194 1.531 1 97.75 126 HIS A C 1
ATOM 969 O O . HIS A 1 126 ? 20.125 -1.28 1.382 1 97.75 126 HIS A O 1
ATOM 975 N N . GLY A 1 127 ? 18.281 -0.075 1.381 1 96.25 127 GLY A N 1
ATOM 976 C CA . GLY A 1 127 ? 17.469 -1.125 0.784 1 96.25 127 GLY A CA 1
ATOM 977 C C . GLY A 1 127 ? 17.078 -2.211 1.771 1 96.25 127 GLY A C 1
ATOM 978 O O . GLY A 1 127 ? 16.703 -3.314 1.37 1 96.25 127 GLY A O 1
ATOM 979 N N . ASP A 1 128 ? 17.234 -1.94 3.047 1 96.06 128 ASP A N 1
ATOM 980 C CA . ASP A 1 128 ? 16.812 -2.918 4.043 1 96.06 128 ASP A CA 1
ATOM 981 C C . ASP A 1 128 ? 15.328 -2.748 4.379 1 96.06 128 ASP A C 1
ATOM 983 O O . ASP A 1 128 ? 14.984 -2.33 5.484 1 96.06 128 ASP A O 1
ATOM 987 N N . PHE A 1 129 ? 14.531 -3.211 3.498 1 97.25 129 PHE A N 1
ATOM 988 C CA . PHE A 1 129 ? 13.102 -2.955 3.572 1 97.25 129 PHE A CA 1
ATOM 989 C C . PHE A 1 129 ? 12.445 -3.844 4.621 1 97.25 129 PHE A C 1
ATOM 991 O O . PHE A 1 129 ? 11.328 -3.564 5.074 1 97.25 129 PHE A O 1
ATOM 998 N N . GLN A 1 130 ? 13.086 -4.902 5.043 1 94.81 130 GLN A N 1
ATOM 999 C CA . GLN A 1 130 ? 12.555 -5.773 6.086 1 94.81 130 GLN A CA 1
ATOM 1000 C C . GLN A 1 130 ? 12.422 -5.027 7.41 1 94.81 130 GLN A C 1
ATOM 1002 O O . GLN A 1 130 ? 11.562 -5.348 8.227 1 94.81 130 GLN A O 1
ATOM 1007 N N . LYS A 1 131 ? 13.195 -3.969 7.535 1 95.75 131 LYS A N 1
ATOM 1008 C CA . LYS A 1 131 ? 13.227 -3.215 8.781 1 95.75 131 LYS A CA 1
ATOM 1009 C C . LYS A 1 131 ? 12.258 -2.039 8.742 1 95.75 131 LYS A C 1
ATOM 1011 O O . LYS A 1 131 ? 12.102 -1.316 9.727 1 95.75 131 LYS A O 1
ATOM 1016 N N . VAL A 1 132 ? 11.586 -1.868 7.656 1 97.19 132 VAL A N 1
ATOM 1017 C CA . VAL A 1 132 ? 10.68 -0.735 7.504 1 97.19 132 VAL A CA 1
ATOM 1018 C C . VAL A 1 132 ? 9.242 -1.184 7.766 1 97.19 132 VAL A C 1
ATOM 1020 O O . VAL A 1 132 ? 8.695 -2.006 7.023 1 97.19 132 VAL A O 1
ATOM 1023 N N . PRO A 1 133 ? 8.648 -0.647 8.703 1 96 133 PRO A N 1
ATOM 1024 C CA . PRO A 1 133 ? 7.293 -1.086 9.031 1 96 133 PRO A CA 1
ATOM 1025 C C . PRO A 1 133 ? 6.254 -0.584 8.023 1 96 133 PRO A C 1
ATOM 1027 O O . PRO A 1 133 ? 6.395 0.517 7.484 1 96 133 PRO A O 1
ATOM 1030 N N . GLN A 1 134 ? 5.27 -1.327 7.855 1 93.25 134 GLN A N 1
ATOM 1031 C CA . GLN A 1 134 ? 4.172 -0.939 6.977 1 93.25 134 GLN A CA 1
ATOM 1032 C C . GLN A 1 134 ? 3.211 0.013 7.684 1 93.25 134 GLN A C 1
ATOM 1034 O O . GLN A 1 134 ? 2.549 0.829 7.039 1 93.25 134 GLN A O 1
ATOM 1039 N N . GLU A 1 135 ? 3.146 -0.128 8.969 1 94.38 135 GLU A N 1
ATOM 1040 C CA . GLU A 1 135 ? 2.336 0.749 9.805 1 94.38 135 GLU A CA 1
ATOM 1041 C C . GLU A 1 135 ? 3.195 1.468 10.844 1 94.38 135 GLU A C 1
ATOM 1043 O O . GLU A 1 135 ? 4.219 0.938 11.289 1 94.38 135 GLU A O 1
ATOM 1048 N N . MET A 1 136 ? 2.707 2.65 11.07 1 95.12 136 MET A N 1
ATOM 1049 C CA . MET A 1 136 ? 3.5 3.449 12 1 95.12 136 MET A CA 1
ATOM 1050 C C . MET A 1 136 ? 2.6 4.215 12.961 1 95.12 136 MET A C 1
ATOM 1052 O O . MET A 1 136 ? 1.485 4.602 12.602 1 95.12 136 MET A O 1
ATOM 1056 N N . GLU A 1 137 ? 3.15 4.348 14.125 1 96.31 137 GLU A N 1
ATOM 1057 C CA . GLU A 1 137 ? 2.498 5.262 15.055 1 96.31 137 GLU A CA 1
ATOM 1058 C C . GLU A 1 137 ? 2.723 6.715 14.648 1 96.31 137 GLU A C 1
ATOM 1060 O O . GLU A 1 137 ? 3.713 7.035 13.992 1 96.31 137 GLU A O 1
ATOM 1065 N N . LEU A 1 138 ? 1.896 7.539 15.078 1 97 138 LEU A N 1
ATOM 1066 C CA . LEU A 1 138 ? 1.921 8.938 14.664 1 97 138 LEU A CA 1
ATOM 1067 C C . LEU A 1 138 ? 3.229 9.602 15.078 1 97 138 LEU A C 1
ATOM 1069 O O . LEU A 1 138 ? 3.854 10.305 14.281 1 97 138 LEU A O 1
ATOM 1073 N N . GLN A 1 139 ? 3.668 9.359 16.297 1 95.56 139 GLN A N 1
ATOM 1074 C CA . GLN A 1 139 ? 4.883 9.992 16.797 1 95.56 139 GLN A CA 1
ATOM 1075 C C . GLN A 1 139 ? 6.102 9.562 15.984 1 95.56 139 GLN A C 1
ATOM 1077 O O . GLN A 1 139 ? 6.965 10.383 15.664 1 95.56 139 GLN A O 1
ATOM 1082 N N . THR A 1 140 ? 6.117 8.359 15.656 1 96.5 140 THR A N 1
ATOM 1083 C CA . THR A 1 140 ? 7.223 7.809 14.883 1 96.5 140 THR A CA 1
ATOM 1084 C C . THR A 1 140 ? 7.23 8.375 13.469 1 96.5 140 THR A C 1
ATOM 1086 O O . THR A 1 140 ? 8.281 8.781 12.961 1 96.5 140 THR A O 1
ATOM 1089 N N . LEU A 1 141 ? 6.047 8.383 12.898 1 98.19 141 LEU A N 1
ATOM 1090 C CA . LEU A 1 141 ? 5.938 8.938 11.547 1 98.19 141 LEU A CA 1
ATOM 1091 C C . LEU A 1 141 ? 6.328 10.414 11.531 1 98.19 141 LEU A C 1
ATOM 1093 O O . LEU A 1 141 ? 7.059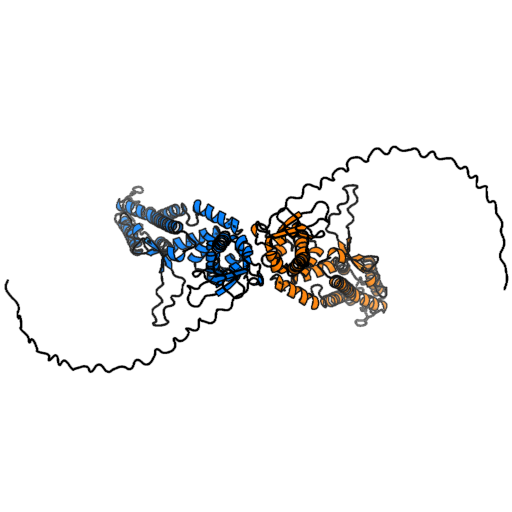 10.852 10.648 1 98.19 141 LEU A O 1
ATOM 1097 N N . HIS A 1 142 ? 5.844 11.094 12.516 1 98.06 142 HIS A N 1
ATOM 1098 C CA . HIS A 1 142 ? 6.168 12.516 12.617 1 98.06 142 HIS A CA 1
ATOM 1099 C C . HIS A 1 142 ? 7.672 12.734 12.719 1 98.06 142 HIS A C 1
ATOM 1101 O O . HIS A 1 142 ? 8.234 13.562 12 1 98.06 142 HIS A O 1
ATOM 1107 N N . ALA A 1 143 ? 8.336 11.977 13.531 1 97.62 143 ALA A N 1
ATOM 1108 C CA . ALA A 1 143 ? 9.781 12.086 13.711 1 97.62 143 ALA A CA 1
ATOM 1109 C C . ALA A 1 143 ? 10.523 11.734 12.422 1 97.62 143 ALA A C 1
ATOM 1111 O O . ALA A 1 143 ? 11.5 12.391 12.062 1 97.62 143 ALA A O 1
ATOM 1112 N N . LEU A 1 144 ? 10.07 10.75 11.773 1 98.5 144 LEU A N 1
ATOM 1113 C CA . LEU A 1 144 ? 10.695 10.336 10.523 1 98.5 144 LEU A CA 1
ATOM 1114 C C . LEU A 1 144 ? 10.555 11.422 9.461 1 98.5 144 LEU A C 1
ATOM 1116 O O . LEU A 1 144 ? 11.523 11.734 8.758 1 98.5 144 LEU A O 1
ATOM 1120 N N . VAL A 1 145 ? 9.352 11.969 9.359 1 98.69 145 VAL A N 1
ATOM 1121 C CA . VAL A 1 145 ? 9.086 12.992 8.359 1 98.69 145 VAL A CA 1
ATOM 1122 C C . VAL A 1 145 ? 9.969 14.211 8.617 1 98.69 145 VAL A C 1
ATOM 1124 O O . VAL A 1 145 ? 10.477 14.836 7.684 1 98.69 145 VAL A O 1
ATOM 1127 N N . ILE A 1 146 ? 10.203 14.516 9.867 1 98.31 146 ILE A N 1
ATOM 1128 C CA . ILE A 1 146 ? 11.078 15.633 10.219 1 98.31 146 ILE A CA 1
ATOM 1129 C C . ILE A 1 146 ? 12.484 15.383 9.672 1 98.31 146 ILE A C 1
ATOM 1131 O O . ILE A 1 146 ? 13.062 16.266 9.031 1 98.31 146 ILE A O 1
ATOM 1135 N N . VAL A 1 147 ? 12.977 14.219 9.859 1 98.19 147 VAL A N 1
ATOM 1136 C CA . VAL A 1 147 ? 14.328 13.883 9.43 1 98.19 147 VAL A CA 1
ATOM 1137 C C . VAL A 1 147 ? 14.383 13.852 7.902 1 98.19 147 VAL A C 1
ATOM 1139 O O . VAL A 1 147 ? 15.305 14.414 7.297 1 98.19 147 VAL A O 1
ATOM 1142 N N . MET A 1 148 ? 13.453 13.273 7.293 1 98.5 148 MET A N 1
ATOM 1143 C CA . MET A 1 148 ? 13.438 13.148 5.84 1 98.5 148 MET A CA 1
ATOM 1144 C C . MET A 1 148 ? 13.312 14.516 5.18 1 98.5 148 MET A C 1
ATOM 1146 O O . MET A 1 148 ? 13.906 14.758 4.125 1 98.5 148 MET A O 1
ATOM 1150 N N . ASP A 1 149 ? 12.469 15.312 5.777 1 98.06 149 ASP A N 1
ATOM 1151 C CA . ASP A 1 149 ? 12.336 16.672 5.258 1 98.06 149 ASP A CA 1
ATOM 1152 C C . ASP A 1 149 ? 13.633 17.453 5.41 1 98.06 149 ASP A C 1
ATOM 1154 O O . ASP A 1 149 ? 14.062 18.141 4.48 1 98.06 149 ASP A O 1
ATOM 1158 N N . LYS A 1 150 ? 14.289 17.328 6.539 1 97.62 150 LYS A N 1
ATOM 1159 C CA . LYS A 1 150 ? 15.539 18.016 6.828 1 97.62 150 LYS A CA 1
ATOM 1160 C C . LYS A 1 150 ? 16.609 17.672 5.793 1 97.62 150 LYS A C 1
ATOM 1162 O O . LYS A 1 150 ? 17.359 18.547 5.355 1 97.62 150 LYS A O 1
ATOM 1167 N N . TYR A 1 151 ? 16.625 16.453 5.359 1 98 151 TYR A N 1
ATOM 1168 C CA . TYR A 1 151 ? 17.688 16 4.469 1 98 151 TYR A CA 1
ATOM 1169 C C . TYR A 1 151 ? 17.172 15.852 3.041 1 98 151 TYR A C 1
ATOM 1171 O O . TYR A 1 151 ? 17.812 15.203 2.209 1 98 151 TYR A O 1
ATOM 1179 N N . ASP A 1 152 ? 16.031 16.391 2.773 1 97.44 152 ASP A N 1
ATOM 1180 C CA . ASP A 1 152 ? 15.43 16.375 1.443 1 97.44 152 ASP A CA 1
ATOM 1181 C C . ASP A 1 152 ? 15.375 14.961 0.873 1 97.44 152 ASP A C 1
ATOM 1183 O O . ASP A 1 152 ? 15.867 14.711 -0.233 1 97.44 152 ASP A O 1
ATOM 1187 N N . ALA A 1 153 ? 14.773 14.062 1.613 1 98.12 153 ALA A N 1
ATOM 1188 C CA . ALA A 1 153 ? 14.711 12.648 1.241 1 98.12 153 ALA A CA 1
ATOM 1189 C C . ALA A 1 153 ? 13.281 12.117 1.343 1 98.12 153 ALA A C 1
ATOM 1191 O O . ALA A 1 153 ? 13.07 10.922 1.534 1 98.12 153 ALA A O 1
ATOM 1192 N N . LEU A 1 154 ? 12.258 12.961 1.201 1 97.94 154 LEU A N 1
ATOM 1193 C CA . LEU A 1 154 ? 10.859 12.578 1.355 1 97.94 154 LEU A CA 1
ATOM 1194 C C . LEU A 1 154 ? 10.43 11.625 0.244 1 97.94 154 LEU A C 1
ATOM 1196 O O . LEU A 1 154 ? 9.531 10.805 0.433 1 97.94 154 LEU A O 1
ATOM 1200 N N . SER A 1 155 ? 11.141 11.688 -0.885 1 97.44 155 SER A N 1
ATOM 1201 C CA . SER A 1 155 ? 10.789 10.836 -2.014 1 97.44 155 SER A CA 1
ATOM 1202 C C . SER A 1 155 ? 10.992 9.359 -1.679 1 97.44 155 SER A C 1
ATOM 1204 O O . SER A 1 155 ? 10.367 8.484 -2.279 1 97.44 155 SER A O 1
ATOM 1206 N N . LEU A 1 156 ? 11.828 9.102 -0.676 1 97.81 156 LEU A N 1
ATOM 1207 C CA . LEU A 1 156 ? 12.141 7.734 -0.282 1 97.81 156 LEU A CA 1
ATOM 1208 C C . LEU A 1 156 ? 10.953 7.082 0.418 1 97.81 156 LEU A C 1
ATOM 1210 O O . LEU A 1 156 ? 10.906 5.859 0.554 1 97.81 156 LEU A O 1
ATOM 1214 N N . ALA A 1 157 ? 10.008 7.891 0.822 1 97.56 157 ALA A N 1
ATOM 1215 C CA . ALA A 1 157 ? 8.852 7.375 1.54 1 97.56 157 ALA A CA 1
ATOM 1216 C C . ALA A 1 157 ? 7.793 6.852 0.57 1 97.56 157 ALA A C 1
ATOM 1218 O O . ALA A 1 157 ? 6.82 6.219 0.983 1 97.56 157 ALA A O 1
ATOM 1219 N N . ARG A 1 158 ? 7.973 7.039 -0.666 1 97.12 158 ARG A N 1
ATOM 1220 C CA . ARG A 1 158 ? 6.965 6.863 -1.706 1 97.12 158 ARG A CA 1
ATOM 1221 C C . ARG A 1 158 ? 6.312 5.488 -1.61 1 97.12 158 ARG A C 1
ATOM 1223 O O . ARG A 1 158 ? 5.086 5.375 -1.653 1 97.12 158 ARG A O 1
ATOM 1230 N N . PRO A 1 159 ? 7.055 4.426 -1.338 1 96.75 159 PRO A N 1
ATOM 1231 C CA . PRO A 1 159 ? 6.387 3.121 -1.354 1 96.75 159 PRO A CA 1
ATOM 1232 C C . PRO A 1 159 ? 5.5 2.896 -0.132 1 96.75 159 PRO A C 1
ATOM 1234 O O . PRO A 1 159 ? 4.566 2.09 -0.18 1 96.75 159 PRO A O 1
ATOM 1237 N N . TRP A 1 160 ? 5.742 3.68 0.958 1 97.31 160 TRP A N 1
ATOM 1238 C CA . TRP A 1 160 ? 5.086 3.357 2.221 1 97.31 160 TRP A CA 1
ATOM 1239 C C . TRP A 1 160 ? 4.105 4.457 2.621 1 97.31 160 TRP A C 1
ATOM 1241 O O . TRP A 1 160 ? 3.264 4.254 3.5 1 97.31 160 TRP A O 1
ATOM 1251 N N . VAL A 1 161 ? 4.152 5.547 1.99 1 97.12 161 VAL A N 1
ATOM 1252 C CA . VAL A 1 161 ? 3.557 6.773 2.51 1 97.12 161 VAL A CA 1
ATOM 1253 C C . VAL A 1 161 ? 2.047 6.598 2.65 1 97.12 161 VAL A C 1
ATOM 1255 O O . VAL A 1 161 ? 1.449 7.062 3.623 1 97.12 161 VAL A O 1
ATOM 1258 N N . LYS A 1 162 ? 1.431 5.945 1.74 1 95.38 162 LYS A N 1
ATOM 1259 C CA . LYS A 1 162 ? -0.014 5.742 1.803 1 95.38 162 LYS A CA 1
ATOM 1260 C C . LYS A 1 162 ? -0.396 4.879 3.002 1 95.38 162 LYS A C 1
ATOM 1262 O O . LYS A 1 162 ? -1.338 5.199 3.73 1 95.38 162 LYS A O 1
ATOM 1267 N N . ALA A 1 163 ? 0.365 3.844 3.223 1 95.19 163 ALA A N 1
ATOM 1268 C CA . ALA A 1 163 ? 0.103 2.961 4.355 1 95.19 163 ALA A CA 1
ATOM 1269 C C . ALA A 1 163 ? 0.389 3.668 5.68 1 95.19 163 ALA A C 1
ATOM 1271 O O . ALA A 1 163 ? -0.367 3.525 6.641 1 95.19 163 ALA A O 1
ATOM 1272 N N . TRP A 1 164 ? 1.469 4.422 5.711 1 97.75 164 TRP A N 1
ATOM 1273 C CA . TRP A 1 164 ? 1.834 5.168 6.91 1 97.75 164 TRP A CA 1
ATOM 1274 C C . TRP A 1 164 ? 0.747 6.172 7.273 1 97.75 164 TRP A C 1
ATOM 1276 O O . TRP A 1 164 ? 0.347 6.27 8.438 1 97.75 164 TRP A O 1
ATOM 1286 N N . LEU A 1 165 ? 0.215 6.828 6.277 1 97.62 165 LEU A N 1
ATOM 1287 C CA . LEU A 1 165 ? -0.826 7.824 6.512 1 97.62 165 LEU A CA 1
ATOM 1288 C C . LEU A 1 165 ? -2.127 7.156 6.945 1 97.62 165 LEU A C 1
ATOM 1290 O O . LEU A 1 165 ? -2.826 7.664 7.828 1 97.62 165 LEU A O 1
ATOM 1294 N N . ALA A 1 166 ? -2.428 6.07 6.395 1 96.25 166 ALA A N 1
ATOM 1295 C CA . ALA A 1 166 ? -3.641 5.344 6.766 1 96.25 166 ALA A CA 1
ATOM 1296 C C . ALA A 1 166 ? -3.598 4.914 8.227 1 96.25 166 ALA A C 1
ATOM 1298 O O . ALA A 1 166 ? -4.625 4.898 8.906 1 96.25 166 ALA A O 1
ATOM 1299 N N . SER A 1 167 ? -2.449 4.66 8.711 1 96 167 SER A N 1
ATOM 1300 C CA . SER A 1 167 ? -2.275 4.18 10.078 1 96 167 SER A CA 1
ATOM 1301 C C . SER A 1 167 ? -2.504 5.293 11.086 1 96 167 SER A C 1
ATOM 1303 O O . SER A 1 167 ? -2.836 5.031 12.25 1 96 167 SER A O 1
ATOM 1305 N N . VAL A 1 168 ? -2.414 6.531 10.617 1 96.88 168 VAL A N 1
ATOM 1306 C CA . VAL A 1 168 ? -2.387 7.594 11.617 1 96.88 168 VAL A CA 1
ATOM 1307 C C . VAL A 1 168 ? -3.578 8.531 11.414 1 96.88 168 VAL A C 1
ATOM 1309 O O . VAL A 1 168 ? -3.828 9.414 12.227 1 96.88 168 VAL A O 1
ATOM 1312 N N . ARG A 1 169 ? -4.312 8.336 10.438 1 94.12 169 ARG A N 1
ATOM 1313 C CA . ARG A 1 169 ? -5.363 9.266 10.023 1 94.12 169 ARG A CA 1
ATOM 1314 C C . ARG A 1 169 ? -6.418 9.422 11.109 1 94.12 169 ARG A C 1
ATOM 1316 O O . ARG A 1 169 ? -7.047 10.477 11.227 1 94.12 169 ARG A O 1
ATOM 1323 N N . GLY A 1 170 ? -6.57 8.484 11.922 1 93.19 170 GLY A N 1
ATOM 1324 C CA . GLY A 1 170 ? -7.605 8.523 12.938 1 93.19 170 GLY A CA 1
ATOM 1325 C C . GLY A 1 170 ? -7.133 9.141 14.242 1 93.19 170 GLY A C 1
ATOM 1326 O O . GLY A 1 170 ? -7.895 9.227 15.211 1 93.19 170 GLY A O 1
ATOM 1327 N N . SER A 1 171 ? -5.992 9.641 14.273 1 92.19 171 SER A N 1
ATOM 1328 C CA . SER A 1 171 ? -5.438 10.195 15.508 1 92.19 171 SER A CA 1
ATOM 1329 C C . SER A 1 171 ? -6.086 11.539 15.852 1 92.19 171 SER A C 1
ATOM 1331 O O . SER A 1 171 ? -6.539 12.258 14.961 1 92.19 171 SER A O 1
ATOM 1333 N N . GLY A 1 172 ? -6.105 11.898 17.141 1 91.75 172 GLY A N 1
ATOM 1334 C CA . GLY A 1 172 ? -6.66 13.156 17.609 1 91.75 172 GLY A CA 1
ATOM 1335 C C . GLY A 1 172 ? -5.637 14.273 17.672 1 91.75 172 GLY A C 1
ATOM 1336 O O . GLY A 1 172 ? -5.969 15.406 18.031 1 91.75 172 GLY A O 1
ATOM 1337 N N . ASP A 1 173 ? -4.406 13.938 17.312 1 93.81 173 ASP A N 1
ATOM 1338 C CA . ASP A 1 173 ? -3.354 14.953 17.328 1 93.81 173 ASP A CA 1
ATOM 1339 C C . ASP A 1 173 ? -3.305 15.703 15.992 1 93.81 173 ASP A C 1
ATOM 1341 O O . ASP A 1 173 ? -2.475 15.391 15.133 1 93.81 173 ASP A O 1
ATOM 1345 N N . TYR A 1 174 ? -4.039 16.688 15.906 1 94.75 174 TYR A N 1
ATOM 1346 C CA . TYR A 1 174 ? -4.215 17.422 14.656 1 94.75 174 TYR A CA 1
ATOM 1347 C C . TYR A 1 174 ? -2.939 18.156 14.273 1 94.75 174 TYR A C 1
ATOM 1349 O O . TYR A 1 174 ? -2.652 18.344 13.094 1 94.75 174 TYR A O 1
ATOM 1357 N N . THR A 1 175 ? -2.234 18.562 15.242 1 95.19 175 THR A N 1
ATOM 1358 C CA . THR A 1 175 ? -1.039 19.359 14.977 1 95.19 175 THR A CA 1
ATOM 1359 C C . THR A 1 175 ? 0.018 18.516 14.266 1 95.19 175 THR A C 1
ATOM 1361 O O . THR A 1 175 ? 0.585 18.938 13.258 1 95.19 175 THR A O 1
ATOM 1364 N N . ARG A 1 176 ? 0.266 17.344 14.766 1 96.25 176 ARG A N 1
ATOM 1365 C CA . ARG A 1 176 ? 1.221 16.453 14.117 1 96.25 176 ARG A CA 1
ATOM 1366 C C . ARG A 1 176 ? 0.731 16.031 12.734 1 96.25 176 ARG A C 1
ATOM 1368 O O . ARG A 1 176 ? 1.516 15.969 11.781 1 96.25 176 ARG A O 1
ATOM 1375 N N . LEU A 1 177 ? -0.54 15.82 12.672 1 97.31 177 LEU A N 1
ATOM 1376 C CA . LEU A 1 177 ? -1.112 15.43 11.391 1 97.31 177 LEU A CA 1
ATOM 1377 C C . LEU A 1 177 ? -0.983 16.547 10.367 1 97.31 177 LEU A C 1
ATOM 1379 O O . LEU A 1 177 ? -0.718 16.297 9.188 1 97.31 177 LEU A O 1
ATOM 1383 N N . LEU A 1 178 ? -1.148 17.75 10.82 1 97.5 178 LEU A N 1
ATOM 1384 C CA . LEU A 1 178 ? -0.979 18.891 9.938 1 97.5 178 LEU A CA 1
ATOM 1385 C C . LEU A 1 178 ? 0.45 18.969 9.414 1 97.5 178 LEU A C 1
ATOM 1387 O O . LEU A 1 178 ? 0.665 19.188 8.219 1 97.5 178 LEU A O 1
ATOM 1391 N N . SER A 1 179 ? 1.354 18.766 10.312 1 98.19 179 SER A N 1
ATOM 1392 C CA . SER A 1 179 ? 2.768 18.797 9.953 1 98.19 179 SER A CA 1
ATOM 1393 C C . SER A 1 179 ? 3.094 17.734 8.914 1 98.19 179 SER A C 1
ATOM 1395 O O . SER A 1 179 ? 3.756 18.016 7.91 1 98.19 179 SER A O 1
ATOM 1397 N N . ILE A 1 180 ? 2.598 16.578 9.141 1 98.31 180 ILE A N 1
ATOM 1398 C CA . ILE A 1 180 ? 2.834 15.453 8.25 1 98.31 180 ILE A CA 1
ATOM 1399 C C . ILE A 1 180 ? 2.199 15.727 6.891 1 98.31 180 ILE A C 1
ATOM 1401 O O . ILE A 1 180 ? 2.826 15.508 5.852 1 98.31 180 ILE A O 1
ATOM 1405 N N . ALA A 1 181 ? 1.021 16.234 6.91 1 97.94 181 ALA A N 1
ATOM 1406 C CA . ALA A 1 181 ? 0.307 16.531 5.668 1 97.94 181 ALA A CA 1
ATOM 1407 C C . ALA A 1 181 ? 1.047 17.578 4.848 1 97.94 181 ALA A C 1
ATOM 1409 O O . ALA A 1 181 ? 1.168 17.453 3.627 1 97.94 181 ALA A O 1
ATOM 1410 N N . TRP A 1 182 ? 1.555 18.547 5.535 1 98.12 182 TRP A N 1
ATOM 1411 C CA . TRP A 1 182 ? 2.295 19.625 4.883 1 98.12 182 TRP A CA 1
ATOM 1412 C C . TRP A 1 182 ? 3.574 19.094 4.246 1 98.12 182 TRP A C 1
ATOM 1414 O O . TRP A 1 182 ? 3.881 19.406 3.094 1 98.12 182 TRP A O 1
ATOM 1424 N N . ALA A 1 183 ? 4.227 18.281 4.977 1 98.38 183 ALA A N 1
ATOM 1425 C CA . ALA A 1 183 ? 5.531 17.797 4.531 1 98.38 183 ALA A CA 1
ATOM 1426 C C . ALA A 1 183 ? 5.387 16.766 3.424 1 98.38 183 ALA A C 1
ATOM 1428 O O . ALA A 1 183 ? 6.109 16.797 2.426 1 98.38 183 ALA A O 1
ATOM 1429 N N . LEU A 1 184 ? 4.441 15.859 3.545 1 98.38 184 LEU A N 1
ATOM 1430 C CA . LEU A 1 184 ? 4.312 14.742 2.617 1 98.38 184 LEU A CA 1
ATOM 1431 C C . LEU A 1 184 ? 3.473 15.133 1.407 1 98.38 184 LEU A C 1
ATOM 1433 O O . LEU A 1 184 ? 3.52 14.461 0.371 1 98.38 184 LEU A O 1
ATOM 1437 N N . GLY A 1 185 ? 2.652 16.125 1.579 1 97.88 185 GLY A N 1
ATOM 1438 C CA . GLY A 1 185 ? 1.865 16.609 0.455 1 97.88 185 GLY A CA 1
ATOM 1439 C C . GLY A 1 185 ? 0.498 15.953 0.361 1 97.88 185 GLY A C 1
ATOM 1440 O O . GLY A 1 185 ? 0.028 15.641 -0.734 1 97.88 185 GLY A O 1
ATOM 1441 N N . ASP A 1 186 ? -0.13 15.711 1.47 1 97.81 186 ASP A N 1
ATOM 1442 C CA . ASP A 1 186 ? -1.501 15.203 1.48 1 97.81 186 ASP A CA 1
ATOM 1443 C C . ASP A 1 186 ? -2.504 16.359 1.58 1 97.81 186 ASP A C 1
ATOM 1445 O O . ASP A 1 186 ? -2.791 16.844 2.676 1 97.81 186 ASP A O 1
ATOM 1449 N N . MET A 1 187 ? -3.082 16.688 0.494 1 97.06 187 MET A N 1
ATOM 1450 C CA . MET A 1 187 ? -3.969 17.844 0.402 1 97.06 187 MET A CA 1
ATOM 1451 C C . MET A 1 187 ? -5.215 17.641 1.26 1 97.06 187 MET A C 1
ATOM 1453 O O . MET A 1 187 ? -5.625 18.547 1.986 1 97.06 187 MET A O 1
ATOM 1457 N N . GLY A 1 188 ? -5.797 16.516 1.141 1 96.5 188 GLY A N 1
ATOM 1458 C CA . GLY A 1 188 ? -7.004 16.234 1.907 1 96.5 188 GLY A CA 1
ATOM 1459 C C . GLY A 1 188 ? -6.785 16.297 3.406 1 96.5 188 GLY A C 1
ATOM 1460 O O . GLY A 1 188 ? -7.559 16.922 4.129 1 96.5 188 GLY A O 1
ATOM 1461 N N . LEU A 1 189 ? -5.77 15.648 3.828 1 97.06 189 LEU A N 1
ATOM 1462 C CA . LEU A 1 189 ? -5.449 15.648 5.25 1 97.06 189 LEU A CA 1
ATOM 1463 C C . LEU A 1 189 ? -5.121 17.062 5.738 1 97.06 189 LEU A C 1
ATOM 1465 O O . LEU A 1 189 ? -5.531 17.453 6.828 1 97.06 189 LEU A O 1
ATOM 1469 N N . PHE A 1 190 ? -4.379 17.812 4.934 1 97.31 190 PHE A N 1
ATOM 1470 C CA . PHE A 1 190 ? -4.023 19.188 5.289 1 97.31 190 PHE A CA 1
ATOM 1471 C C . PHE A 1 190 ? -5.273 20.031 5.484 1 97.31 190 PHE A C 1
ATOM 1473 O O . PHE A 1 190 ? -5.398 20.734 6.488 1 97.31 190 PHE A O 1
ATOM 1480 N N . SER A 1 191 ? -6.137 19.922 4.566 1 96.5 191 SER A N 1
ATOM 1481 C CA . SER A 1 191 ? -7.379 20.688 4.609 1 96.5 191 SER A CA 1
ATOM 1482 C C . SER A 1 191 ? -8.203 20.328 5.84 1 96.5 191 SER A C 1
ATOM 1484 O O . SER A 1 191 ? -8.664 21.219 6.566 1 96.5 191 SER A O 1
ATOM 1486 N N . THR A 1 192 ? -8.344 19.094 6.09 1 96.44 192 THR A N 1
ATOM 1487 C CA . THR A 1 192 ? -9.141 18.625 7.215 1 96.44 192 THR A CA 1
ATOM 1488 C C . THR A 1 192 ? -8.523 19.047 8.539 1 96.44 192 THR A C 1
ATOM 1490 O O . THR A 1 192 ? -9.227 19.516 9.438 1 96.44 192 THR A O 1
ATOM 1493 N N . MET A 1 193 ? -7.223 18.922 8.625 1 96.44 193 MET A N 1
ATOM 1494 C CA . MET A 1 193 ? -6.562 19.25 9.883 1 96.44 193 MET A CA 1
ATOM 1495 C C . MET A 1 193 ? -6.57 20.75 10.117 1 96.44 193 MET A C 1
ATOM 1497 O O . MET A 1 193 ? -6.746 21.203 11.25 1 96.44 193 MET A O 1
ATOM 1501 N N . THR A 1 194 ? -6.332 21.484 9.07 1 96.12 194 THR A N 1
ATOM 1502 C CA . THR A 1 194 ? -6.414 22.938 9.203 1 96.12 194 THR A CA 1
ATOM 1503 C C . THR A 1 194 ? -7.789 23.359 9.727 1 96.12 194 THR A C 1
ATOM 1505 O O . THR A 1 194 ? -7.891 24.188 10.633 1 96.12 194 THR A O 1
ATOM 1508 N N . SER A 1 195 ? -8.781 22.766 9.164 1 95.44 195 SER A N 1
ATOM 1509 C CA . SER A 1 195 ? -10.148 23.078 9.578 1 95.44 195 SER A CA 1
ATOM 1510 C C . SER A 1 195 ? -10.375 22.734 11.039 1 95.44 195 SER A C 1
ATOM 1512 O O . SER A 1 195 ? -10.906 23.547 11.805 1 95.44 195 SER A O 1
ATOM 1514 N N . ARG A 1 196 ? -9.93 21.609 11.414 1 95.38 196 ARG A N 1
ATOM 1515 C CA . ARG A 1 196 ? -10.141 21.156 12.789 1 95.38 196 ARG A CA 1
ATOM 1516 C C . ARG A 1 196 ? -9.375 22.047 13.773 1 95.38 196 ARG A C 1
ATOM 1518 O O . ARG A 1 196 ? -9.891 22.391 14.844 1 95.38 196 ARG A O 1
ATOM 1525 N N . ILE A 1 197 ? -8.227 22.375 13.398 1 95.5 197 ILE A N 1
ATOM 1526 C CA . ILE A 1 197 ? -7.406 23.203 14.281 1 95.5 197 ILE A CA 1
ATOM 1527 C C . ILE A 1 197 ? -8.039 24.578 14.43 1 95.5 197 ILE A C 1
ATOM 1529 O O . ILE A 1 197 ? -8.18 25.094 15.547 1 95.5 197 ILE A O 1
ATOM 1533 N N . VAL A 1 198 ? -8.461 25.156 13.344 1 94.12 198 VAL A N 1
ATOM 1534 C CA . VAL A 1 198 ? -9.078 26.469 13.391 1 94.12 198 VAL A CA 1
ATOM 1535 C C . VAL A 1 198 ? -10.352 26.406 14.234 1 94.12 198 VAL A C 1
ATOM 1537 O O . VAL A 1 198 ? -10.648 27.344 14.992 1 94.12 198 VAL A O 1
ATOM 1540 N N . GLU A 1 199 ? -11.016 25.344 14.164 1 93.75 199 GLU A N 1
ATOM 1541 C CA . GLU A 1 199 ? -12.266 25.172 14.906 1 93.75 199 GLU A CA 1
ATOM 1542 C C . GLU A 1 199 ? -11.992 25 16.406 1 93.75 199 GLU A C 1
ATOM 1544 O O . GLU A 1 199 ? -12.797 25.438 17.234 1 93.75 199 GLU A O 1
ATOM 1549 N N . THR A 1 200 ? -10.852 24.438 16.75 1 93.19 200 THR A N 1
ATOM 1550 C CA . THR A 1 200 ? -10.68 24.016 18.125 1 93.19 200 THR A CA 1
ATOM 1551 C C . THR A 1 200 ? -9.656 24.891 18.844 1 93.19 200 THR A C 1
ATOM 1553 O O . THR A 1 200 ? -9.594 24.906 20.078 1 93.19 200 THR A O 1
ATOM 1556 N N . CYS A 1 201 ? -8.898 25.594 18.125 1 92.75 201 CYS A N 1
ATOM 1557 C CA . CYS A 1 201 ? -7.828 26.375 18.75 1 92.75 201 CYS A CA 1
ATOM 1558 C C . CYS A 1 201 ? -8.398 27.562 19.516 1 92.75 201 CYS A C 1
ATOM 1560 O O . CYS A 1 201 ? -9.555 27.922 19.328 1 92.75 201 CYS A O 1
ATOM 1562 N N . THR A 1 202 ? -7.582 28.047 20.406 1 90.69 202 THR A N 1
ATOM 1563 C CA . THR A 1 202 ? -7.902 29.25 21.172 1 90.69 202 THR A CA 1
ATOM 1564 C C . THR A 1 202 ? -6.781 30.281 21.062 1 90.69 202 THR A C 1
ATOM 1566 O O . THR A 1 202 ? -5.773 30.031 20.406 1 90.69 202 THR A O 1
ATOM 1569 N N . ILE A 1 203 ? -7.023 31.375 21.484 1 86.88 203 ILE A N 1
ATOM 1570 C CA . ILE A 1 203 ? -6.023 32.438 21.422 1 86.88 203 ILE A CA 1
ATOM 1571 C C . ILE A 1 203 ? -5.52 32.75 22.828 1 86.88 203 ILE A C 1
ATOM 1573 O O . ILE A 1 203 ? -6.289 32.719 23.781 1 86.88 203 ILE A O 1
ATOM 1577 N N . SER A 1 204 ? -4.184 32.938 22.828 1 80.56 204 SER A N 1
ATOM 1578 C CA . SER A 1 204 ? -3.562 33.312 24.109 1 80.56 204 SER A CA 1
ATOM 1579 C C . SER A 1 204 ? -3.998 34.688 24.547 1 80.56 204 SER A C 1
ATOM 1581 O O . SER A 1 204 ? -4.367 35.531 23.719 1 80.56 204 SER A O 1
ATOM 1583 N N . THR A 1 205 ? -3.914 34.906 25.844 1 73.06 205 THR A N 1
ATOM 1584 C CA . THR A 1 205 ? -4.348 36.188 26.438 1 73.06 205 THR A CA 1
ATOM 1585 C C . THR A 1 205 ? -3.41 37.312 26.047 1 73.06 205 THR A C 1
ATOM 1587 O O . THR A 1 205 ? -3.842 38.469 25.906 1 73.06 205 THR A O 1
ATOM 1590 N N . ASP A 1 206 ? -2.123 36.969 25.906 1 63.34 206 ASP A N 1
ATOM 1591 C CA . ASP A 1 206 ? -1.123 38.031 25.781 1 63.34 206 ASP A CA 1
ATOM 1592 C C . ASP A 1 206 ? -0.883 38.375 24.312 1 63.34 206 ASP A C 1
ATOM 1594 O O . ASP A 1 206 ? -0.316 39.438 24.016 1 63.34 206 ASP A O 1
ATOM 1598 N N . GLY A 1 207 ? -1.304 37.562 23.422 1 61.47 207 GLY A N 1
ATOM 1599 C CA . GLY A 1 207 ? -0.66 37.969 22.188 1 61.47 207 GLY A CA 1
ATOM 1600 C C . GLY A 1 207 ? -1.355 37.438 20.953 1 61.47 207 GLY A C 1
ATOM 1601 O O . GLY A 1 207 ? -0.808 37.5 19.844 1 61.47 207 GLY A O 1
ATOM 1602 N N . GLY A 1 208 ? -2.453 36.938 21.031 1 72.81 208 GLY A N 1
ATOM 1603 C CA . GLY A 1 208 ? -3.115 36.594 19.781 1 72.81 208 GLY A CA 1
ATOM 1604 C C . GLY A 1 208 ? -2.627 35.281 19.203 1 72.81 208 GLY A C 1
ATOM 1605 O O . GLY A 1 208 ? -3.027 34.875 18.109 1 72.81 208 GLY A O 1
ATOM 1606 N N . ASP A 1 209 ? -1.713 34.688 19.875 1 86.25 209 ASP A N 1
ATOM 1607 C CA . ASP A 1 209 ? -1.168 33.438 19.359 1 86.25 209 ASP A CA 1
ATOM 1608 C C . ASP A 1 209 ? -2.17 32.281 19.531 1 86.25 209 ASP A C 1
ATOM 1610 O O . ASP A 1 209 ? -2.885 32.25 20.531 1 86.25 209 ASP A O 1
ATOM 1614 N N . LEU A 1 210 ? -2.111 31.484 18.5 1 91.81 210 LEU A N 1
ATOM 1615 C CA . LEU A 1 210 ? -3.016 30.344 18.562 1 91.81 210 LEU A CA 1
ATOM 1616 C C . LEU A 1 210 ? -2.494 29.281 19.516 1 91.81 210 LEU A C 1
ATOM 1618 O O . LEU A 1 210 ? -1.295 29 19.547 1 91.81 210 LEU A O 1
ATOM 1622 N N . LEU A 1 211 ? -3.395 28.797 20.312 1 91.75 211 LEU A N 1
ATOM 1623 C CA . LEU A 1 211 ? -3.082 27.734 21.266 1 91.75 211 LEU A CA 1
ATOM 1624 C C . LEU A 1 211 ? -3.84 26.453 20.938 1 91.75 211 LEU A C 1
ATOM 1626 O O . LEU A 1 211 ? -4.973 26.516 20.453 1 91.75 211 LEU A O 1
ATOM 1630 N N . THR A 1 212 ? -3.172 25.391 21.172 1 90 212 THR A N 1
ATOM 1631 C CA . THR A 1 212 ? -3.791 24.078 21 1 90 212 THR A CA 1
ATOM 1632 C C . THR A 1 212 ? -3.584 23.219 22.25 1 90 212 THR A C 1
ATOM 1634 O O . THR A 1 212 ? -2.646 23.438 23.016 1 90 212 THR A O 1
ATOM 1637 N N . LYS A 1 213 ? -4.555 22.297 22.422 1 82.31 213 LYS A N 1
ATOM 1638 C CA . LYS A 1 213 ? -4.438 21.391 23.562 1 82.31 213 LYS A CA 1
ATOM 1639 C C . LYS A 1 213 ? -3.299 20.391 23.359 1 82.31 213 LYS A C 1
ATOM 1641 O O . LYS A 1 213 ? -3.137 19.844 22.266 1 82.31 213 LYS A O 1
ATOM 1646 N N . SER A 1 214 ? -2.48 20.312 24.406 1 75.06 214 SER A N 1
ATOM 1647 C CA . SER A 1 214 ? -1.302 19.469 24.312 1 75.06 214 SER A CA 1
ATOM 1648 C C . SER A 1 214 ? -1.68 17.984 24.422 1 75.06 214 SER A C 1
ATOM 1650 O O . SER A 1 214 ? -2.555 17.625 25.203 1 75.06 214 SER A O 1
ATOM 1652 N N . ASN A 1 215 ? -1.352 17.203 23.453 1 63.81 215 ASN A N 1
ATOM 1653 C CA . ASN A 1 215 ? -1.57 15.766 23.547 1 63.81 215 ASN A CA 1
ATOM 1654 C C . ASN A 1 215 ? -0.467 15.07 24.344 1 63.81 215 ASN A C 1
ATOM 1656 O O . ASN A 1 215 ? -0.472 13.852 24.484 1 63.81 215 ASN A O 1
ATOM 1660 N N . ILE A 1 216 ? 0.571 15.781 24.75 1 58.25 216 ILE A N 1
ATOM 1661 C CA . ILE A 1 216 ? 1.653 15.188 25.531 1 58.25 216 ILE A CA 1
ATOM 1662 C C . ILE A 1 216 ? 1.227 15.062 27 1 58.25 216 ILE A C 1
ATOM 1664 O O . ILE A 1 216 ? 0.756 16.031 27.594 1 58.25 216 ILE A O 1
ATOM 1668 N N . PRO A 1 217 ? 1.126 13.75 27.344 1 50.38 217 PRO A N 1
ATOM 1669 C CA . PRO A 1 217 ? 0.864 13.656 28.781 1 50.38 217 PRO A CA 1
ATOM 1670 C C . PRO A 1 217 ? 1.869 14.445 29.625 1 50.38 217 PRO A C 1
ATOM 1672 O O . PRO A 1 217 ? 3.066 14.43 29.328 1 50.38 217 PRO A O 1
ATOM 1675 N N . ALA A 1 218 ? 1.521 15.531 30.156 1 44.44 218 ALA A N 1
ATOM 1676 C CA . ALA A 1 218 ? 2.396 16.25 31.078 1 44.44 218 ALA A CA 1
ATOM 1677 C C . ALA A 1 218 ? 3.16 15.297 31.984 1 44.44 218 ALA A C 1
ATOM 1679 O O . ALA A 1 218 ? 2.562 14.43 32.625 1 44.44 218 ALA A O 1
ATOM 1680 N N . ASN A 1 219 ? 4.254 14.883 31.578 1 43.06 219 ASN A N 1
ATOM 1681 C CA . ASN A 1 219 ? 5.043 14.164 32.562 1 43.06 219 ASN A CA 1
ATOM 1682 C C . ASN A 1 219 ? 4.957 14.828 33.938 1 43.06 219 ASN A C 1
ATOM 1684 O O . ASN A 1 219 ? 5.859 15.562 34.344 1 43.06 219 ASN A O 1
ATOM 1688 N N . ARG A 1 220 ? 3.98 15.422 34.375 1 43.59 220 ARG A N 1
ATOM 1689 C CA . ARG A 1 220 ? 4.098 15.922 35.75 1 43.59 220 ARG A CA 1
ATOM 1690 C C . ARG A 1 220 ? 4.262 14.773 36.75 1 43.59 220 ARG A C 1
ATOM 1692 O O . ARG A 1 220 ? 3.682 13.703 36.562 1 43.59 220 ARG A O 1
ATOM 1699 N N . PRO A 1 221 ? 5.23 14.797 37.594 1 42.41 221 PRO A N 1
ATOM 1700 C CA . PRO A 1 221 ? 5.309 13.828 38.688 1 42.41 221 PRO A CA 1
ATOM 1701 C C . PRO A 1 221 ? 3.938 13.438 39.219 1 42.41 221 PRO A C 1
ATOM 1703 O O . PRO A 1 221 ? 3 14.234 39.188 1 42.41 221 PRO A O 1
ATOM 1706 N N . LEU A 1 222 ? 3.637 12.18 39.344 1 42.59 222 LEU A N 1
ATOM 1707 C CA . LEU A 1 222 ? 2.484 11.531 39.969 1 42.59 222 LEU A CA 1
ATOM 1708 C C . LEU A 1 222 ? 1.973 12.352 41.125 1 42.59 222 LEU A C 1
ATOM 1710 O O . LEU A 1 222 ? 1.145 11.875 41.906 1 42.59 222 LEU A O 1
ATOM 1714 N N . GLY A 1 223 ? 2.639 13.336 41.656 1 37.84 223 GLY A N 1
ATOM 1715 C CA . GLY A 1 223 ? 2.033 13.672 42.938 1 37.84 223 GLY A CA 1
ATOM 1716 C C . GLY A 1 223 ? 0.547 13.961 42.844 1 37.84 223 GLY A C 1
ATOM 1717 O O . GLY A 1 223 ? -0.076 13.68 41.812 1 37.84 223 GLY A O 1
ATOM 1718 N N . ARG A 1 224 ? -0.013 15.117 43.531 1 39.66 224 ARG A N 1
ATOM 1719 C CA . ARG A 1 224 ? -1.344 15.367 44.062 1 39.66 224 ARG A CA 1
ATOM 1720 C C . ARG A 1 224 ? -2.395 15.375 42.969 1 39.66 224 ARG A C 1
ATOM 1722 O O . ARG A 1 224 ? -2.072 15.602 41.781 1 39.66 224 ARG A O 1
ATOM 1729 N N . ASN A 1 225 ? -3.75 14.922 43.188 1 40.25 225 ASN A N 1
ATOM 1730 C CA . ASN A 1 225 ? -5.129 14.844 42.719 1 40.25 225 ASN A CA 1
ATOM 1731 C C . ASN A 1 225 ? -5.461 15.984 41.781 1 40.25 225 ASN A C 1
ATOM 1733 O O . ASN A 1 225 ? -6.609 16.422 41.688 1 40.25 225 ASN A O 1
ATOM 1737 N N . THR A 1 226 ? -4.535 16.922 41.531 1 41.94 226 THR A N 1
ATOM 1738 C CA . THR A 1 226 ? -5.113 18 40.75 1 41.94 226 THR A CA 1
ATOM 1739 C C . THR A 1 226 ? -5.332 17.562 39.281 1 41.94 226 THR A C 1
ATOM 1741 O O . THR A 1 226 ? -4.504 16.844 38.719 1 41.94 226 THR A O 1
ATOM 1744 N N . ASP A 1 227 ? -6.555 17.406 38.844 1 48.19 227 ASP A N 1
ATOM 1745 C CA . ASP A 1 227 ? -6.961 17.219 37.469 1 48.19 227 ASP A CA 1
ATOM 1746 C C . ASP A 1 227 ? -5.934 17.812 36.5 1 48.19 227 ASP A C 1
ATOM 1748 O O . ASP A 1 227 ? -5.527 18.969 36.656 1 48.19 227 ASP A O 1
ATOM 1752 N N . PRO A 1 228 ? -5.062 17.062 35.969 1 51.19 228 PRO A N 1
ATOM 1753 C CA . PRO A 1 228 ? -4.039 17.656 35.094 1 51.19 228 PRO A CA 1
ATOM 1754 C C . PRO A 1 228 ? -4.574 18.812 34.25 1 51.19 228 PRO A C 1
ATOM 1756 O O . PRO A 1 228 ? -5.582 18.656 33.562 1 51.19 228 PRO A O 1
ATOM 1759 N N . GLU A 1 229 ? -4.492 19.984 34.719 1 55.25 229 GLU A N 1
ATOM 1760 C CA . GLU A 1 229 ? -4.852 21.141 33.906 1 55.25 229 GLU A CA 1
ATOM 1761 C C . GLU A 1 229 ? -4.387 20.953 32.469 1 55.25 229 GLU A C 1
ATOM 1763 O O . GLU A 1 229 ? -3.27 20.484 32.219 1 55.25 229 GLU A O 1
ATOM 1768 N N . PRO A 1 230 ? -5.336 20.969 31.562 1 60.84 230 PRO A N 1
ATOM 1769 C CA . PRO A 1 230 ? -4.938 20.859 30.156 1 60.84 230 PRO A CA 1
ATOM 1770 C C . PRO A 1 230 ? -3.766 21.766 29.797 1 60.84 230 PRO A C 1
ATOM 1772 O O . PRO A 1 230 ? -3.727 22.922 30.234 1 60.84 230 PRO A O 1
ATOM 1775 N N . HIS A 1 231 ? -2.672 21.172 29.469 1 75.38 231 HIS A N 1
ATOM 1776 C CA . HIS A 1 231 ? -1.52 21.938 29 1 75.38 231 HIS A CA 1
ATOM 1777 C C . HIS A 1 231 ? -1.726 22.422 27.578 1 75.38 231 HIS A C 1
ATOM 1779 O O . HIS A 1 231 ? -2.234 21.688 26.734 1 75.38 231 HIS A O 1
ATOM 1785 N N . TRP A 1 232 ? -1.646 23.812 27.391 1 82.38 232 TRP A N 1
ATOM 1786 C CA . TRP A 1 232 ? -1.805 24.438 26.094 1 82.38 232 TRP A CA 1
ATOM 1787 C C . TRP A 1 232 ? -0.448 24.766 25.469 1 82.38 232 TRP A C 1
ATOM 1789 O O . TRP A 1 232 ? 0.437 25.297 26.141 1 82.38 232 TRP A O 1
ATOM 1799 N N . ASP A 1 233 ? -0.336 24.359 24.297 1 88.31 233 ASP A N 1
ATOM 1800 C CA . ASP A 1 233 ? 0.878 24.656 23.547 1 88.31 233 ASP A CA 1
ATOM 1801 C C . ASP A 1 233 ? 0.614 25.703 22.469 1 88.31 233 ASP A C 1
ATOM 1803 O O . ASP A 1 233 ? -0.5 25.797 21.938 1 88.31 233 ASP A O 1
ATOM 1807 N N . LEU A 1 234 ? 1.68 26.516 22.281 1 91.69 234 LEU A N 1
ATOM 1808 C CA . LEU A 1 234 ? 1.607 27.375 21.109 1 91.69 234 LEU A CA 1
ATOM 1809 C C . LEU A 1 234 ? 1.586 26.562 19.812 1 91.69 234 LEU A C 1
ATOM 1811 O O . LEU A 1 234 ? 2.398 25.656 19.641 1 91.69 234 LEU A O 1
ATOM 1815 N N . LEU A 1 235 ? 0.684 26.922 18.969 1 94.12 235 LEU A N 1
ATOM 1816 C CA . LEU A 1 235 ? 0.53 26.156 17.734 1 94.12 235 LEU A CA 1
ATOM 1817 C C . LEU A 1 235 ? 1.79 26.25 16.875 1 94.12 235 LEU A C 1
ATOM 1819 O O . LEU A 1 235 ? 2.184 25.266 16.25 1 94.12 235 LEU A O 1
ATOM 1823 N N . VAL A 1 236 ? 2.453 27.375 16.859 1 93.88 236 VAL A N 1
ATOM 1824 C CA . VAL A 1 236 ? 3.666 27.594 16.078 1 93.88 236 VAL A CA 1
ATOM 1825 C C . VAL A 1 236 ? 4.762 26.641 16.547 1 93.88 236 VAL A C 1
ATOM 1827 O O . VAL A 1 236 ? 5.496 26.078 15.734 1 93.88 236 VAL A O 1
ATOM 1830 N N . ASP A 1 237 ? 4.844 26.406 17.812 1 92.75 237 ASP A N 1
ATOM 1831 C CA . ASP A 1 237 ? 5.855 25.516 18.375 1 92.75 237 ASP A CA 1
ATOM 1832 C C . ASP A 1 237 ? 5.496 24.047 18.141 1 92.75 237 ASP A C 1
ATOM 1834 O O . ASP A 1 237 ? 6.371 23.219 17.859 1 92.75 237 ASP A O 1
ATOM 1838 N N . ALA A 1 238 ? 4.242 23.828 18.219 1 92.44 238 ALA A N 1
ATOM 1839 C CA . ALA A 1 238 ? 3.762 22.453 18.109 1 92.44 238 ALA A CA 1
ATOM 1840 C C . ALA A 1 238 ? 3.92 21.938 16.672 1 92.44 238 ALA A C 1
ATOM 1842 O O . ALA A 1 238 ? 4.031 20.734 16.453 1 92.44 238 ALA A O 1
ATOM 1843 N N . THR A 1 239 ? 3.953 22.828 15.688 1 95.69 239 THR A N 1
ATOM 1844 C CA . THR A 1 239 ? 3.998 22.406 14.297 1 95.69 239 THR A CA 1
ATOM 1845 C C . THR A 1 239 ? 5.406 22.562 13.727 1 95.69 239 THR A C 1
ATOM 1847 O O . THR A 1 239 ? 5.688 22.109 12.617 1 95.69 239 THR A O 1
ATOM 1850 N N . ALA A 1 240 ? 6.289 23.172 14.523 1 93.25 240 ALA A N 1
ATOM 1851 C CA . ALA A 1 240 ? 7.684 23.281 14.109 1 93.25 240 ALA A CA 1
ATOM 1852 C C . ALA A 1 240 ? 8.383 21.922 14.141 1 93.25 240 ALA A C 1
ATOM 1854 O O . ALA A 1 240 ? 8.086 21.094 14.992 1 93.25 240 ALA A O 1
ATOM 1855 N N . PRO A 1 241 ? 9.305 21.734 13.203 1 95.69 241 PRO A N 1
ATOM 1856 C CA . PRO A 1 241 ? 9.891 22.594 12.172 1 95.69 241 PRO A CA 1
ATOM 1857 C C . PRO A 1 241 ? 9.234 22.406 10.805 1 95.69 241 PRO A C 1
ATOM 1859 O O . PRO A 1 241 ? 9.633 23.047 9.836 1 95.69 241 PRO A O 1
ATOM 1862 N N . LEU A 1 242 ? 8.25 21.641 10.672 1 97.19 242 LEU A N 1
ATOM 1863 C CA . LEU A 1 242 ? 7.762 21.203 9.367 1 97.19 242 LEU A CA 1
ATOM 1864 C C . LEU A 1 242 ? 6.887 22.281 8.727 1 97.19 242 LEU A C 1
ATOM 1866 O O . LEU A 1 242 ? 6.98 22.531 7.523 1 97.19 242 LEU A O 1
ATOM 1870 N N . VAL A 1 243 ? 6.086 22.938 9.5 1 97.62 243 VAL A N 1
ATOM 1871 C CA . VAL A 1 243 ? 5.125 23.891 8.961 1 97.62 243 VAL A CA 1
ATOM 1872 C C . VAL A 1 243 ? 5.664 25.312 9.133 1 97.62 243 VAL A C 1
ATOM 1874 O O . VAL A 1 243 ? 6.008 25.734 10.242 1 97.62 243 VAL A O 1
ATOM 1877 N N . PRO A 1 244 ? 5.684 26.016 8.117 1 96.5 244 PRO A N 1
ATOM 1878 C CA . PRO A 1 244 ? 6.141 27.406 8.227 1 96.5 244 PRO A CA 1
ATOM 1879 C C . PRO A 1 244 ? 5.227 28.266 9.094 1 96.5 244 PRO A C 1
ATOM 1881 O O . PRO A 1 244 ? 4.016 28.031 9.148 1 96.5 244 PRO A O 1
ATOM 1884 N N . THR A 1 245 ? 5.77 29.266 9.68 1 95.06 245 THR A N 1
ATOM 1885 C CA . THR A 1 245 ? 5.023 30.172 10.555 1 95.06 245 THR A CA 1
ATOM 1886 C C . THR A 1 245 ? 3.938 30.906 9.773 1 95.06 245 THR A C 1
ATOM 1888 O O . THR A 1 245 ? 2.873 31.203 10.32 1 95.06 245 THR A O 1
ATOM 1891 N N . SER A 1 246 ? 4.18 31.141 8.547 1 94.12 246 SER A N 1
ATOM 1892 C CA . SER A 1 246 ? 3.221 31.859 7.715 1 94.12 246 SER A CA 1
ATOM 1893 C C . SER A 1 246 ? 1.901 31.094 7.617 1 94.12 246 SER A C 1
ATOM 1895 O O . SER A 1 246 ? 0.832 31.703 7.547 1 94.12 246 SER A O 1
ATOM 1897 N N . VAL A 1 247 ? 1.982 29.812 7.648 1 95.12 247 VAL A N 1
ATOM 1898 C CA . VAL A 1 247 ? 0.779 28.984 7.57 1 95.12 247 VAL A CA 1
ATOM 1899 C C . VAL A 1 247 ? -0.05 29.156 8.836 1 95.12 247 VAL A C 1
ATOM 1901 O O . VAL A 1 247 ? -1.274 29.297 8.773 1 95.12 247 VAL A O 1
ATOM 1904 N N . ILE A 1 248 ? 0.595 29.203 9.961 1 94.56 248 ILE A N 1
ATOM 1905 C CA . ILE A 1 248 ? -0.072 29.359 11.25 1 94.56 248 ILE A CA 1
ATOM 1906 C C . ILE A 1 248 ? -0.679 30.75 11.352 1 94.56 248 ILE A C 1
ATOM 1908 O O . ILE A 1 248 ? -1.799 30.906 11.844 1 94.56 248 ILE A O 1
ATOM 1912 N N . GLU A 1 249 ? 0.053 31.688 10.859 1 92.25 249 GLU A N 1
ATOM 1913 C CA . GLU A 1 249 ? -0.455 33.062 10.859 1 92.25 249 GLU A CA 1
ATOM 1914 C C . GLU A 1 249 ? -1.721 33.188 10.016 1 92.25 249 GLU A C 1
ATOM 1916 O O . GLU A 1 249 ? -2.664 33.875 10.391 1 92.25 249 GLU A O 1
ATOM 1921 N N . ARG A 1 250 ? -1.729 32.562 8.977 1 92.19 250 ARG A N 1
ATOM 1922 C CA . ARG A 1 250 ? -2.904 32.594 8.109 1 92.19 250 ARG A CA 1
ATOM 1923 C C . ARG A 1 250 ? -4.078 31.859 8.742 1 92.19 250 ARG A C 1
ATOM 1925 O O . ARG A 1 250 ? -5.238 32.219 8.523 1 92.19 250 ARG A O 1
ATOM 1932 N N . MET A 1 251 ? -3.842 30.875 9.469 1 93.12 251 MET A N 1
ATOM 1933 C CA . MET A 1 251 ? -4.902 30.188 10.203 1 93.12 251 MET A CA 1
ATOM 1934 C C . MET A 1 251 ? -5.543 31.125 11.227 1 93.12 251 MET A C 1
ATOM 1936 O O . MET A 1 251 ? -6.758 31.078 11.43 1 93.12 251 MET A O 1
ATOM 1940 N N . ALA A 1 252 ? -4.691 31.891 11.812 1 91.12 252 ALA A N 1
ATOM 1941 C CA . ALA A 1 252 ? -5.207 32.875 12.766 1 91.12 252 ALA A CA 1
ATOM 1942 C C . ALA A 1 252 ? -6.129 33.875 12.07 1 91.12 252 ALA A C 1
ATOM 1944 O O . ALA A 1 252 ? -7.176 34.25 12.609 1 91.12 252 ALA A O 1
ATOM 1945 N N . VAL A 1 253 ? -5.719 34.281 10.914 1 89.75 253 VAL A N 1
ATOM 1946 C CA . VAL A 1 253 ? -6.531 35.219 10.133 1 89.75 253 VAL A CA 1
ATOM 1947 C C . VAL A 1 253 ? -7.848 34.531 9.742 1 89.75 253 VAL A C 1
ATOM 1949 O O . VAL A 1 253 ? -8.914 35.156 9.836 1 89.75 253 VAL A O 1
ATOM 1952 N N . LYS A 1 254 ? -7.785 33.344 9.32 1 90.94 254 LYS A N 1
ATOM 1953 C CA . LYS A 1 254 ? -8.977 32.594 8.945 1 90.94 254 LYS A CA 1
ATOM 1954 C C . LYS A 1 254 ? -9.93 32.438 10.133 1 90.94 254 LYS A C 1
ATOM 1956 O O . LYS A 1 254 ? -11.141 32.594 9.984 1 90.94 254 LYS A O 1
ATOM 1961 N N . ARG A 1 255 ? -9.43 32.156 11.227 1 91.94 255 ARG A N 1
ATOM 1962 C CA . ARG A 1 255 ? -10.219 32.031 12.445 1 91.94 255 ARG A CA 1
ATOM 1963 C C . ARG A 1 255 ? -10.93 33.344 12.766 1 91.94 255 ARG A C 1
ATOM 1965 O O . ARG A 1 255 ? -12.133 33.344 13.031 1 91.94 255 ARG A O 1
ATOM 1972 N N . ALA A 1 256 ? -10.195 34.375 12.695 1 89.5 256 ALA A N 1
ATOM 1973 C CA . ALA A 1 256 ? -10.766 35.688 12.977 1 89.5 256 ALA A CA 1
ATOM 1974 C C . ALA A 1 256 ? -11.883 36.031 11.992 1 89.5 256 ALA A C 1
ATOM 1976 O O . ALA A 1 256 ? -12.914 36.562 12.391 1 89.5 256 ALA A O 1
ATOM 1977 N N . HIS A 1 257 ? -11.617 35.688 10.82 1 90.56 257 HIS A N 1
ATOM 1978 C CA . HIS A 1 257 ? -12.617 35.938 9.789 1 90.56 257 HIS A CA 1
ATOM 1979 C C . HIS A 1 257 ? -13.898 35.156 10.062 1 90.56 257 HIS A C 1
ATOM 1981 O O . HIS A 1 257 ? -15 35.688 9.914 1 90.56 257 HIS A O 1
ATOM 1987 N N . TRP A 1 258 ? -13.789 33.969 10.461 1 91.94 258 TRP A N 1
ATOM 1988 C CA . TRP A 1 258 ? -14.945 33.125 10.719 1 91.94 258 TRP A CA 1
ATOM 1989 C C . TRP A 1 258 ? -15.703 33.594 11.961 1 91.94 258 TRP A C 1
ATOM 1991 O O . TRP A 1 258 ? -16.938 33.562 11.984 1 91.94 258 TRP A O 1
ATOM 2001 N N . ILE A 1 259 ? -15.008 34 12.914 1 91.25 259 ILE A N 1
ATOM 2002 C CA . ILE A 1 259 ? -15.648 34.531 14.109 1 91.25 259 ILE A CA 1
ATOM 2003 C C . ILE A 1 259 ? -16.453 35.781 13.742 1 91.25 259 ILE A C 1
ATOM 2005 O O . ILE A 1 259 ? -17.609 35.938 14.141 1 91.25 259 ILE A O 1
ATOM 2009 N N . LEU A 1 260 ? -15.844 36.625 12.969 1 90.69 260 LEU A N 1
ATOM 2010 C CA . LEU A 1 260 ? -16.516 37.844 12.531 1 90.69 260 LEU A CA 1
ATOM 2011 C C . LEU A 1 260 ? -17.75 37.5 11.703 1 90.69 260 LEU A C 1
ATOM 2013 O O . LEU A 1 260 ? -18.828 38.062 11.914 1 90.69 260 LEU A O 1
ATOM 2017 N N . ALA A 1 261 ? -17.578 36.562 10.789 1 91.25 261 ALA A N 1
ATOM 2018 C CA . ALA A 1 261 ? -18.672 36.188 9.922 1 91.25 261 ALA A CA 1
ATOM 2019 C C . ALA A 1 261 ? -19.828 35.594 10.727 1 91.25 261 ALA A C 1
ATOM 2021 O O . ALA A 1 261 ? -21 35.75 10.352 1 91.25 261 ALA A O 1
ATOM 2022 N N . THR A 1 262 ? -19.516 35 11.805 1 91.81 262 THR A N 1
ATOM 2023 C CA . THR A 1 262 ? -20.531 34.344 12.648 1 91.81 262 THR A CA 1
ATOM 2024 C C . THR A 1 262 ? -21.266 35.375 13.484 1 91.81 262 THR A C 1
ATOM 2026 O O . THR A 1 262 ? -22.484 35.281 13.68 1 91.81 262 THR A O 1
ATOM 2029 N N . ILE A 1 263 ? -20.609 36.406 13.914 1 92.31 263 ILE A N 1
ATOM 2030 C CA . ILE A 1 263 ? -21.156 37.344 14.883 1 92.31 263 ILE A CA 1
ATOM 2031 C C . ILE A 1 263 ? -21.797 38.531 14.148 1 92.31 263 ILE A C 1
ATOM 2033 O O . ILE A 1 263 ? -22.766 39.125 14.617 1 92.31 263 ILE A O 1
ATOM 2037 N N . MET A 1 264 ? -21.359 38.781 12.961 1 91.75 264 MET A N 1
ATOM 2038 C CA . MET A 1 264 ? -21.703 40 12.234 1 91.75 264 MET A CA 1
ATOM 2039 C C . MET A 1 264 ? -23.203 40.062 12.008 1 91.75 264 MET A C 1
ATOM 2041 O O . MET A 1 264 ? -23.812 41.125 12.211 1 91.75 264 MET A O 1
ATOM 2045 N N . PRO A 1 265 ? -23.875 39 11.578 1 92.81 265 PRO A N 1
ATOM 2046 C CA . PRO A 1 265 ? -25.328 39.094 11.391 1 92.81 265 PRO A CA 1
ATOM 2047 C C . PRO A 1 265 ? -26.062 39.5 12.672 1 92.81 265 PRO A C 1
ATOM 2049 O O . PRO A 1 265 ? -27.062 40.219 12.617 1 92.81 265 PRO A O 1
ATOM 2052 N N . TYR A 1 266 ? -25.625 39.125 13.789 1 93.38 266 TYR A N 1
ATOM 2053 C CA . TYR A 1 266 ? -26.25 39.438 15.062 1 93.38 266 TYR A CA 1
ATOM 2054 C C . TYR A 1 266 ? -25.938 40.875 15.484 1 93.38 266 TYR A C 1
ATOM 2056 O O . TYR A 1 266 ? -26.766 41.531 16.109 1 93.38 266 TYR A O 1
ATOM 2064 N N . SER A 1 267 ? -24.734 41.25 15.18 1 92.56 267 SER A N 1
ATOM 2065 C CA . SER A 1 267 ? -24.391 42.656 15.414 1 92.56 267 SER A CA 1
ATOM 2066 C C . SER A 1 267 ? -25.297 43.594 14.594 1 92.56 267 SER A C 1
ATOM 2068 O O . SER A 1 267 ? -25.703 44.656 15.078 1 92.56 267 SER A O 1
ATOM 2070 N N . ARG A 1 268 ? -25.578 43.188 13.422 1 91.56 268 ARG A N 1
ATOM 2071 C CA . ARG A 1 268 ? -26.484 43.938 12.578 1 91.56 268 ARG A CA 1
ATOM 2072 C C . ARG A 1 268 ? -27.891 43.969 13.164 1 91.56 268 ARG A C 1
ATOM 2074 O O . ARG A 1 268 ? -28.562 45 13.133 1 91.56 268 ARG A O 1
ATOM 2081 N N . LEU A 1 269 ? -28.281 42.844 13.586 1 92 269 LEU A N 1
ATOM 2082 C CA . LEU A 1 269 ? -29.594 42.75 14.227 1 92 269 LEU A CA 1
ATOM 2083 C C . LEU A 1 269 ? -29.656 43.656 15.453 1 92 269 LEU A C 1
ATOM 2085 O O . LEU A 1 269 ? -30.656 44.344 15.672 1 92 269 LEU A O 1
ATOM 2089 N N . TYR A 1 270 ? -28.609 43.656 16.219 1 93.25 270 TYR A N 1
ATOM 2090 C CA . TYR A 1 270 ? -28.516 44.531 17.375 1 93.25 270 TYR A CA 1
ATOM 2091 C C . TYR A 1 270 ? -28.703 46 16.953 1 93.25 270 TYR A C 1
ATOM 2093 O O . TYR A 1 270 ? -29.453 46.75 17.594 1 93.25 270 TYR A O 1
ATOM 2101 N N . ASP A 1 271 ? -28.016 46.344 15.953 1 91.69 271 ASP A N 1
ATOM 2102 C CA . ASP A 1 271 ? -28.094 47.719 15.461 1 91.69 271 ASP A CA 1
ATOM 2103 C C . ASP A 1 271 ? -29.516 48.031 14.984 1 91.69 271 ASP A C 1
ATOM 2105 O O . ASP A 1 271 ? -30 49.156 15.203 1 91.69 271 ASP A O 1
ATOM 2109 N N . GLU A 1 272 ? -30.109 47.125 14.328 1 88.56 272 GLU A N 1
ATOM 2110 C CA . GLU A 1 272 ? -31.469 47.312 13.852 1 88.56 272 GLU A CA 1
ATOM 2111 C C . GLU A 1 272 ? -32.438 47.469 15.008 1 88.56 272 GLU A C 1
ATOM 2113 O O . GLU A 1 272 ? -33.312 48.344 14.984 1 88.56 272 GLU A O 1
ATOM 2118 N N . LEU A 1 273 ? -32.281 46.688 15.992 1 89 273 LEU A N 1
ATOM 2119 C CA . LEU A 1 273 ? -33.188 46.75 17.156 1 89 273 LEU A CA 1
ATOM 2120 C C . LEU A 1 273 ? -32.938 48.031 17.953 1 89 273 LEU A C 1
ATOM 2122 O O . LEU A 1 273 ? -33.906 48.625 18.453 1 89 273 LEU A O 1
ATOM 2126 N N . LYS A 1 274 ? -31.75 48.375 18.016 1 88.94 274 LYS A N 1
ATOM 2127 C CA . LYS A 1 274 ? -31.375 49.625 18.719 1 88.94 274 LYS A CA 1
ATOM 2128 C C . LYS A 1 274 ? -32 50.844 18.062 1 88.94 274 LYS A C 1
ATOM 2130 O O . LYS A 1 274 ? -32.375 51.781 18.75 1 88.94 274 LYS A O 1
ATOM 2135 N N . ARG A 1 275 ? -32.156 50.75 16.781 1 86.12 275 ARG A N 1
ATOM 2136 C CA . ARG A 1 275 ? -32.719 51.844 16.031 1 86.12 275 ARG A CA 1
ATOM 2137 C C . ARG A 1 275 ? -34.25 51.812 16.062 1 86.12 275 ARG A C 1
ATOM 2139 O O . ARG A 1 275 ? -34.906 52.781 15.648 1 86.12 275 ARG A O 1
ATOM 2146 N N . GLY A 1 276 ? -34.75 50.781 16.562 1 79.19 276 GLY A N 1
ATOM 2147 C CA . GLY A 1 276 ? -36.188 50.688 16.656 1 79.19 276 GLY A CA 1
ATOM 2148 C C . GLY A 1 276 ? -36.844 49.969 15.492 1 79.19 276 GLY A C 1
ATOM 2149 O O . GLY A 1 276 ? -38.031 50.062 15.281 1 79.19 276 GLY A O 1
ATOM 2150 N N . ASN A 1 277 ? -36.094 49.344 14.789 1 72.31 277 ASN A N 1
ATOM 2151 C CA . ASN A 1 277 ? -36.625 48.594 13.656 1 72.31 277 ASN A CA 1
ATOM 2152 C C . ASN A 1 277 ? -37.125 47.219 14.07 1 72.31 277 ASN A C 1
ATOM 2154 O O . ASN A 1 277 ? -36.375 46.281 14.156 1 72.31 277 ASN A O 1
ATOM 2158 N N . CYS A 1 278 ? -38.281 47.188 14.727 1 72.75 278 CYS A N 1
ATOM 2159 C CA . CYS A 1 278 ? -38.969 45.969 15.039 1 72.75 278 CYS A CA 1
ATOM 2160 C C . CYS A 1 278 ? -40.281 45.875 14.281 1 72.75 278 CYS A C 1
ATOM 2162 O O . CYS A 1 278 ? -40.969 46.875 14.094 1 72.75 278 CYS A O 1
ATOM 2164 N N . GLU A 1 279 ? -40.5 44.844 13.586 1 73.81 279 GLU A N 1
ATOM 2165 C CA . GLU A 1 279 ? -41.625 44.719 12.695 1 73.81 279 GLU A CA 1
ATOM 2166 C C . GLU A 1 279 ? -42.812 44.031 13.406 1 73.81 279 GLU A C 1
ATOM 2168 O O . GLU A 1 279 ? -43.375 43.062 12.914 1 73.81 279 GLU A O 1
ATOM 2173 N N . CYS A 1 280 ? -43.156 44.625 14.586 1 77.62 280 CYS A N 1
ATOM 2174 C CA . CYS A 1 280 ? -44.344 44.125 15.242 1 77.62 280 CYS A CA 1
ATOM 2175 C C . CYS A 1 280 ? -45.594 44.625 14.523 1 77.62 280 CYS A C 1
ATOM 2177 O O . CYS A 1 280 ? -45.594 45.688 13.883 1 77.62 280 CYS A O 1
ATOM 2179 N N . ARG A 1 281 ? -46.688 43.812 14.336 1 75.62 281 ARG A N 1
ATOM 2180 C CA . ARG A 1 281 ? -47.906 44.219 13.672 1 75.62 281 ARG A CA 1
ATOM 2181 C C . ARG A 1 281 ? -49 44.531 14.688 1 75.62 281 ARG A C 1
ATOM 2183 O O . ARG A 1 281 ? -49.25 43.781 15.617 1 75.62 281 ARG A O 1
ATOM 2190 N N . PHE A 1 282 ? -49.656 45.781 14.531 1 72.81 282 PHE A N 1
ATOM 2191 C CA . PHE A 1 282 ? -50.812 46.156 15.328 1 72.81 282 PHE A CA 1
ATOM 2192 C C . PHE A 1 282 ? -52.094 45.469 14.781 1 72.81 282 PHE A C 1
ATOM 2194 O O . PHE A 1 282 ? -52.406 45.656 13.609 1 72.81 282 PHE A O 1
ATOM 2201 N N . VAL A 1 283 ? -52.781 44.594 15.578 1 69.75 283 VAL A N 1
ATOM 2202 C CA . VAL A 1 283 ? -53.906 43.75 15.133 1 69.75 283 VAL A CA 1
ATOM 2203 C C . VAL A 1 283 ? -55.062 44.625 14.711 1 69.75 283 VAL A C 1
ATOM 2205 O O . VAL A 1 283 ? -55.75 44.344 13.734 1 69.75 283 VAL A O 1
ATOM 2208 N N . SER A 1 284 ? -55.531 45.656 15.586 1 65.69 284 SER A N 1
ATOM 2209 C CA . SER A 1 284 ? -56.719 46.406 15.25 1 65.69 284 SER A CA 1
ATOM 2210 C C . SER A 1 284 ? -56.562 47.125 13.906 1 65.69 284 SER A C 1
ATOM 2212 O O . SER A 1 284 ? -57.531 47.344 13.188 1 65.69 284 SER A O 1
ATOM 2214 N N . ARG A 1 285 ? -55.406 47.719 13.68 1 59.47 285 ARG A N 1
ATOM 2215 C CA . ARG A 1 285 ? -55.281 48.5 12.453 1 59.47 285 ARG A CA 1
ATOM 2216 C C . ARG A 1 285 ? -54.562 47.719 11.367 1 59.47 285 ARG A C 1
ATOM 2218 O O . ARG A 1 285 ? -54.219 48.25 10.32 1 59.47 285 ARG A O 1
ATOM 2225 N N . HIS A 1 286 ? -54.906 46.469 11.008 1 56.84 286 HIS A N 1
ATOM 2226 C CA . HIS A 1 286 ? -54.562 45.312 10.203 1 56.84 286 HIS A CA 1
ATOM 2227 C C . HIS A 1 286 ? -53.188 45.469 9.539 1 56.84 286 HIS A C 1
ATOM 2229 O O . HIS A 1 286 ? -52.594 44.5 9.078 1 56.84 286 HIS A O 1
ATOM 2235 N N . PHE A 1 287 ? -52.875 46.812 9.328 1 57.44 287 PHE A N 1
ATOM 2236 C CA . PHE A 1 287 ? -51.812 46.906 8.344 1 57.44 287 PHE A CA 1
ATOM 2237 C C . PHE A 1 287 ? -50.625 47.688 8.914 1 57.44 287 PHE A C 1
ATOM 2239 O O . PHE A 1 287 ? -49.594 47.812 8.25 1 57.44 287 PHE A O 1
ATOM 2246 N N . ARG A 1 288 ? -50.719 48.156 10.133 1 61.28 288 ARG A N 1
ATOM 2247 C CA . ARG A 1 288 ? -49.656 49.094 10.438 1 61.28 288 ARG A CA 1
ATOM 2248 C C . ARG A 1 288 ? -48.562 48.438 11.266 1 61.28 288 ARG A C 1
ATOM 2250 O O . ARG A 1 288 ? -48.844 47.844 12.305 1 61.28 288 ARG A O 1
ATOM 2257 N N . LYS A 1 289 ? -47.438 48.125 10.609 1 62.22 289 LYS A N 1
ATOM 2258 C CA . LYS A 1 289 ? -46.219 47.719 11.305 1 62.22 289 LYS A CA 1
ATOM 2259 C C . LYS A 1 289 ? -45.781 48.75 12.312 1 62.22 289 LYS A C 1
ATOM 2261 O O . LYS A 1 289 ? -45.75 49.969 12 1 62.22 289 LYS A O 1
ATOM 2266 N N . THR A 1 290 ? -46.062 48.5 13.594 1 68.62 290 THR A N 1
ATOM 2267 C CA . THR A 1 290 ? -45.562 49.406 14.609 1 68.62 290 THR A CA 1
ATOM 2268 C C . THR A 1 290 ? -44.5 48.75 15.492 1 68.62 290 THR A C 1
ATOM 2270 O O . THR A 1 290 ? -44.219 47.562 15.312 1 68.62 290 THR A O 1
ATOM 2273 N N . MET A 1 291 ? -43.906 49.594 16.234 1 65.69 291 MET A N 1
ATOM 2274 C CA . MET A 1 291 ? -42.875 49.156 17.172 1 65.69 291 MET A CA 1
ATOM 2275 C C . MET A 1 291 ? -43.438 49 18.578 1 65.69 291 MET A C 1
ATOM 2277 O O . MET A 1 291 ? -43.969 49.938 19.156 1 65.69 291 MET A O 1
ATOM 2281 N N . SER A 1 292 ? -43.5 47.625 18.938 1 78.19 292 SER A N 1
ATOM 2282 C CA . SER A 1 292 ? -43.812 47.438 20.344 1 78.19 292 SER A CA 1
ATOM 2283 C C . SER A 1 292 ? -42.531 47.594 21.203 1 78.19 292 SER A C 1
ATOM 2285 O O . SER A 1 292 ? -41.531 46.875 20.969 1 78.19 292 SER A O 1
ATOM 2287 N N . PRO A 1 293 ? -42.562 48.594 22.062 1 83.19 293 PRO A N 1
ATOM 2288 C CA . PRO A 1 293 ? -41.406 48.75 22.938 1 83.19 293 PRO A CA 1
ATOM 2289 C C . PRO A 1 293 ? -41.125 47.531 23.781 1 83.19 293 PRO A C 1
ATOM 2291 O O . PRO A 1 293 ? -39.969 47.219 24.062 1 83.19 293 PRO A O 1
ATOM 2294 N N . ARG A 1 294 ? -42.125 46.812 24.109 1 86.19 294 ARG A N 1
ATOM 2295 C CA . ARG A 1 294 ? -41.969 45.625 24.938 1 86.19 294 ARG A CA 1
ATOM 2296 C C . ARG A 1 294 ? -41.25 44.5 24.156 1 86.19 294 ARG A C 1
ATOM 2298 O O . ARG A 1 294 ? -40.344 43.875 24.656 1 86.19 294 ARG A O 1
ATOM 2305 N N . CYS A 1 295 ? -41.781 44.281 22.922 1 89.12 295 CYS A N 1
ATOM 2306 C CA . CYS A 1 295 ? -41.188 43.25 22.109 1 89.12 295 CYS A CA 1
ATOM 2307 C C . CYS A 1 295 ? -39.719 43.594 21.766 1 89.12 295 CYS A C 1
ATOM 2309 O O . CYS A 1 295 ? -38.844 42.719 21.812 1 89.12 295 CYS A O 1
ATOM 2311 N N . ARG A 1 296 ? -39.469 44.844 21.469 1 88.56 296 ARG A N 1
ATOM 2312 C CA . ARG A 1 296 ? -38.094 45.312 21.172 1 88.56 296 ARG A CA 1
ATOM 2313 C C . ARG A 1 296 ? -37.188 45.094 22.359 1 88.56 296 ARG A C 1
ATOM 2315 O O . ARG A 1 296 ? -36.062 44.625 22.203 1 88.56 296 ARG A O 1
ATOM 2322 N N . ALA A 1 297 ? -37.688 45.469 23.5 1 90.5 297 ALA A N 1
ATOM 2323 C CA . ALA A 1 297 ? -36.906 45.344 24.719 1 90.5 297 ALA A CA 1
ATOM 2324 C C . ALA A 1 297 ? -36.594 43.875 25 1 90.5 297 ALA A C 1
ATOM 2326 O O . ALA A 1 297 ? -35.5 43.531 25.422 1 90.5 297 ALA A O 1
ATOM 2327 N N . LEU A 1 298 ? -37.562 43.031 24.719 1 91.56 298 LEU A N 1
ATOM 2328 C CA . LEU A 1 298 ? -37.375 41.594 24.938 1 91.56 298 LEU A CA 1
ATOM 2329 C C . LEU A 1 298 ? -36.312 41.031 23.984 1 91.56 298 LEU A C 1
ATOM 2331 O O . LEU A 1 298 ? -35.469 40.25 24.391 1 91.56 298 LEU A O 1
ATOM 2335 N N . ALA A 1 299 ? -36.469 41.438 22.766 1 92.06 299 ALA A N 1
ATOM 2336 C CA . ALA A 1 299 ? -35.562 40.969 21.75 1 92.06 299 ALA A CA 1
ATOM 2337 C C . ALA A 1 299 ? -34.125 41.469 22.031 1 92.06 299 ALA A C 1
ATOM 2339 O O . ALA A 1 299 ? -33.188 40.688 22 1 92.06 299 ALA A O 1
ATOM 2340 N N . LEU A 1 300 ? -34 42.719 22.312 1 92.75 300 LEU A N 1
ATOM 2341 C CA . LEU A 1 300 ? -32.688 43.344 22.625 1 92.75 300 LEU A CA 1
ATOM 2342 C C . LEU A 1 300 ? -32.062 42.688 23.859 1 92.75 300 LEU A C 1
ATOM 2344 O O . LEU A 1 300 ? -30.891 42.344 23.859 1 92.75 300 LEU A O 1
ATOM 2348 N N . GLY A 1 301 ? -32.844 42.562 24.828 1 94.19 301 GLY A N 1
ATOM 2349 C CA . GLY A 1 301 ? -32.344 41.969 26.062 1 94.19 301 GLY A CA 1
ATOM 2350 C C . GLY A 1 301 ? -31.875 40.531 25.922 1 94.19 301 GLY A C 1
ATOM 2351 O O . GLY A 1 301 ? -30.828 40.156 26.438 1 94.19 301 GLY A O 1
ATOM 2352 N N . SER A 1 302 ? -32.688 39.812 25.219 1 95 302 SER A N 1
ATOM 2353 C CA . SER A 1 302 ? -32.312 38.406 25.016 1 95 302 SER A CA 1
ATOM 2354 C C . SER A 1 302 ? -31.078 38.281 24.156 1 95 302 SER A C 1
ATOM 2356 O O . SER A 1 302 ? -30.219 37.406 24.406 1 95 302 SER A O 1
ATOM 2358 N N . LEU A 1 303 ? -31 39.125 23.156 1 94.69 303 LEU A N 1
ATOM 2359 C CA . LEU A 1 303 ? -29.828 39.125 22.297 1 94.69 303 LEU A CA 1
ATOM 2360 C C . LEU A 1 303 ? -28.578 39.469 23.078 1 94.69 303 LEU A C 1
ATOM 2362 O O . LEU A 1 303 ? -27.562 38.781 23.016 1 94.69 303 LEU A O 1
ATOM 2366 N N . ILE A 1 304 ? -28.641 40.562 23.844 1 95 304 ILE A N 1
ATOM 2367 C CA . ILE A 1 304 ? -27.5 41.031 24.609 1 95 304 ILE A CA 1
ATOM 2368 C C . ILE A 1 304 ? -27.109 40.031 25.656 1 95 304 ILE A C 1
ATOM 2370 O O . ILE A 1 304 ? -25.938 39.688 25.812 1 95 304 ILE A O 1
ATOM 2374 N N . GLN A 1 305 ? -28.078 39.469 26.375 1 95.25 305 GLN A N 1
ATOM 2375 C CA . GLN A 1 305 ? -27.812 38.469 27.406 1 95.25 305 GLN A CA 1
ATOM 2376 C C . GLN A 1 305 ? -27.156 37.25 26.812 1 95.25 305 GLN A C 1
ATOM 2378 O O . GLN A 1 305 ? -26.219 36.688 27.391 1 95.25 305 GLN A O 1
ATOM 2383 N N . GLY A 1 306 ? -27.688 36.781 25.719 1 94 306 GLY A N 1
ATOM 2384 C CA . GLY A 1 306 ? -27.109 35.625 25.047 1 94 306 GLY A CA 1
ATOM 2385 C C . GLY A 1 306 ? -25.641 35.781 24.734 1 94 306 GLY A C 1
ATOM 2386 O O . GLY A 1 306 ? -24.844 34.875 24.953 1 94 306 GLY A O 1
ATOM 2387 N N . PHE A 1 307 ? -25.234 36.938 24.25 1 94.31 307 PHE A N 1
ATOM 2388 C CA . PHE A 1 307 ? -23.844 37.188 23.875 1 94.31 307 PHE A CA 1
ATOM 2389 C C . PHE A 1 307 ? -22.984 37.438 25.109 1 94.31 307 PHE A C 1
ATOM 2391 O O . PHE A 1 307 ? -21.812 37.031 25.141 1 94.31 307 PHE A O 1
ATOM 2398 N N . LEU A 1 308 ? -23.531 38.031 26.094 1 91.44 308 LEU A N 1
ATOM 2399 C CA . LEU A 1 308 ? -22.812 38.188 27.344 1 91.44 308 LEU A CA 1
ATOM 2400 C C . LEU A 1 308 ? -22.484 36.844 27.969 1 91.44 308 LEU A C 1
ATOM 2402 O O . LEU A 1 308 ? -21.406 36.656 28.547 1 91.44 308 LEU A O 1
ATOM 2406 N N . ASP A 1 309 ? -23.422 35.938 27.797 1 90.5 309 ASP A N 1
ATOM 2407 C CA . ASP A 1 309 ? -23.203 34.594 28.312 1 90.5 309 ASP A CA 1
ATOM 2408 C C . ASP A 1 309 ? -22.031 33.906 27.594 1 90.5 309 ASP A C 1
ATOM 2410 O O . ASP A 1 309 ? -21.422 32.969 28.141 1 90.5 309 ASP A O 1
ATOM 2414 N N . MET A 1 310 ? -21.75 34.344 26.422 1 89.5 310 MET A N 1
ATOM 2415 C CA . MET A 1 310 ? -20.625 33.844 25.641 1 89.5 310 MET A CA 1
ATOM 2416 C C . MET A 1 310 ? -19.391 34.688 25.828 1 89.5 310 MET A C 1
ATOM 2418 O O . MET A 1 310 ? -18.391 34.531 25.109 1 89.5 310 MET A O 1
ATOM 2422 N N . GLU A 1 311 ? -19.438 35.625 26.625 1 86.56 311 GLU A N 1
ATOM 2423 C CA . GLU A 1 311 ? -18.359 36.562 26.953 1 86.56 311 GLU A CA 1
ATOM 2424 C C . GLU A 1 311 ? -18.031 37.469 25.781 1 86.56 311 GLU A C 1
ATOM 2426 O O . GLU A 1 311 ? -16.859 37.781 25.516 1 86.56 311 GLU A O 1
ATOM 2431 N N . ILE A 1 312 ? -19.078 37.719 25.094 1 91.12 312 ILE A N 1
ATOM 2432 C CA . ILE A 1 312 ? -18.969 38.656 23.984 1 91.12 312 ILE A CA 1
ATOM 2433 C C . ILE A 1 312 ? -19.875 39.875 24.219 1 91.12 312 ILE A C 1
ATOM 2435 O O . ILE A 1 312 ? -21.062 39.688 24.5 1 91.12 312 ILE A O 1
ATOM 2439 N N . ASN A 1 313 ? -19.312 40.938 24.172 1 90.56 313 ASN A N 1
ATOM 2440 C CA . ASN A 1 313 ? -20.109 42.156 24.281 1 90.56 313 ASN A CA 1
ATOM 2441 C C . ASN A 1 313 ? -20.5 42.688 22.906 1 90.56 313 ASN A C 1
ATOM 2443 O O . ASN A 1 313 ? -19.719 43.406 22.266 1 90.56 313 ASN A O 1
ATOM 2447 N N . ILE A 1 314 ? -21.688 42.438 22.469 1 91.31 314 ILE A N 1
ATOM 2448 C CA . ILE A 1 314 ? -22.156 42.75 21.125 1 91.31 314 ILE A CA 1
ATOM 2449 C C . ILE A 1 314 ? -22.453 44.25 21.016 1 91.31 314 ILE A C 1
ATOM 2451 O O . ILE A 1 314 ? -22.609 44.781 19.922 1 91.31 314 ILE A O 1
ATOM 2455 N N . THR A 1 315 ? -22.422 44.906 22.203 1 89.62 315 THR A N 1
ATOM 2456 C CA . THR A 1 315 ? -22.766 46.312 22.219 1 89.62 315 THR A CA 1
ATOM 2457 C C . THR A 1 315 ? -21.562 47.188 21.844 1 89.62 315 THR A C 1
ATOM 2459 O O . THR A 1 315 ? -21.703 48.375 21.609 1 89.62 315 THR A O 1
ATOM 2462 N N . THR A 1 316 ? -20.453 46.562 21.859 1 87.44 316 THR A N 1
ATOM 2463 C CA . THR A 1 316 ? -19.234 47.281 21.531 1 87.44 316 THR A CA 1
ATOM 2464 C C . THR A 1 316 ? -19.016 47.312 20.016 1 87.44 316 THR A C 1
ATOM 2466 O O . THR A 1 316 ? -19.688 46.625 19.266 1 87.44 316 THR A O 1
ATOM 2469 N N . ALA A 1 317 ? -18.062 48.219 19.625 1 81.12 317 ALA A N 1
ATOM 2470 C CA . ALA A 1 317 ? -17.781 48.406 18.203 1 81.12 317 ALA A CA 1
ATOM 2471 C C . ALA A 1 317 ? -17.109 47.156 17.594 1 81.12 317 ALA A C 1
ATOM 2473 O O . ALA A 1 317 ? -17.344 46.844 16.422 1 81.12 317 ALA A O 1
ATOM 2474 N N . ASN A 1 318 ? -16.312 46.5 18.359 1 81 318 ASN A N 1
ATOM 2475 C CA . ASN A 1 318 ? -15.602 45.344 17.859 1 81 318 ASN A CA 1
ATOM 2476 C C . ASN A 1 318 ? -15.805 44.125 18.781 1 81 318 ASN A C 1
ATOM 2478 O O . ASN A 1 318 ? -14.883 43.719 19.469 1 81 318 ASN A O 1
ATOM 2482 N N . PRO A 1 319 ? -16.938 43.469 18.656 1 79 319 PRO A N 1
ATOM 2483 C CA . PRO A 1 319 ? -17.25 42.406 19.594 1 79 319 PRO A CA 1
ATOM 2484 C C . PRO A 1 319 ? -16.359 41.188 19.406 1 79 319 PRO A C 1
ATOM 2486 O O . PRO A 1 319 ? -16.234 40.344 20.312 1 79 319 PRO A O 1
ATOM 2489 N N . THR A 1 320 ? -15.766 41.062 18.312 1 75.38 320 THR A N 1
ATOM 2490 C CA . THR A 1 320 ? -15.07 39.844 17.969 1 75.38 320 THR A CA 1
ATOM 2491 C C . THR A 1 320 ? -13.656 39.844 18.547 1 75.38 320 THR A C 1
ATOM 2493 O O . THR A 1 320 ? -13.078 38.781 18.781 1 75.38 320 THR A O 1
ATOM 2496 N N . CYS A 1 321 ? -13.133 41 18.734 1 68.75 321 CYS A N 1
ATOM 2497 C CA . CYS A 1 321 ? -11.727 41.094 19.109 1 68.75 321 CYS A CA 1
ATOM 2498 C C . CYS A 1 321 ? -11.469 40.438 20.453 1 68.75 321 CYS A C 1
ATOM 2500 O O . CYS A 1 321 ? -10.375 39.969 20.719 1 68.75 321 CYS A O 1
ATOM 2502 N N . ALA A 1 322 ? -12.477 40.281 21.109 1 66.88 322 ALA A N 1
ATOM 2503 C CA . ALA A 1 322 ? -12.289 39.844 22.5 1 66.88 322 ALA A CA 1
ATOM 2504 C C . ALA A 1 322 ? -12.523 38.344 22.625 1 66.88 322 ALA A C 1
ATOM 2506 O O . ALA A 1 322 ? -12.211 37.75 23.656 1 66.88 322 ALA A O 1
ATOM 2507 N N . TYR A 1 323 ? -12.898 37.781 21.609 1 84.75 323 TYR A N 1
ATOM 2508 C CA . TYR A 1 323 ? -13.281 36.375 21.828 1 84.75 323 TYR A CA 1
ATOM 2509 C C . TYR A 1 323 ? -12.062 35.469 21.828 1 84.75 323 TYR A C 1
ATOM 2511 O O . TYR A 1 323 ? -11.336 35.406 20.828 1 84.75 323 TYR A O 1
ATOM 2519 N N . LYS A 1 324 ? -11.875 34.688 22.906 1 85.88 324 LYS A N 1
ATOM 2520 C CA . LYS A 1 324 ? -10.68 33.875 23.094 1 85.88 324 LYS A CA 1
ATOM 2521 C C . LYS A 1 324 ? -11.016 32.406 22.984 1 85.88 324 LYS A C 1
ATOM 2523 O O . LYS A 1 324 ? -10.117 31.547 22.891 1 85.88 324 LYS A O 1
ATOM 2528 N N . GLY A 1 325 ? -12.25 32.125 23 1 88.62 325 GLY A N 1
ATOM 2529 C CA . GLY A 1 325 ? -12.672 30.719 22.969 1 88.62 325 GLY A CA 1
ATOM 2530 C C . GLY A 1 325 ? -12.539 30.078 21.609 1 88.62 325 GLY A C 1
ATOM 2531 O O . GLY A 1 325 ? -12.047 30.703 20.656 1 88.62 325 GLY A O 1
ATOM 2532 N N . SER A 1 326 ? -12.922 28.875 21.531 1 91.62 326 SER A N 1
ATOM 2533 C CA . SER A 1 326 ? -12.859 28.141 20.281 1 91.62 326 SER A CA 1
ATOM 2534 C C . SER A 1 326 ? -14.047 28.469 19.391 1 91.62 326 SER A C 1
ATOM 2536 O O . SER A 1 326 ? -15.109 28.875 19.875 1 91.62 326 SER A O 1
ATOM 2538 N N . LEU A 1 327 ? -13.805 28.359 18.125 1 92 327 LEU A N 1
ATOM 2539 C CA . LEU A 1 327 ? -14.875 28.562 17.156 1 92 327 LEU A CA 1
ATOM 2540 C C . LEU A 1 327 ? -16 27.547 17.359 1 92 327 LEU A C 1
ATOM 2542 O O . LEU A 1 327 ? -17.172 27.891 17.25 1 92 327 LEU A O 1
ATOM 2546 N N . GLU A 1 328 ? -15.609 26.375 17.672 1 92.69 328 GLU A N 1
ATOM 2547 C CA . GLU A 1 328 ? -16.578 25.312 17.906 1 92.69 328 GLU A CA 1
ATOM 2548 C C . GLU A 1 328 ? -17.516 25.672 19.062 1 92.69 328 GLU A C 1
ATOM 2550 O O . GLU A 1 328 ? -18.734 25.5 18.953 1 92.69 328 GLU A O 1
ATOM 2555 N N . SER A 1 329 ? -17.016 26.141 20.078 1 92.62 329 SER A N 1
ATOM 2556 C CA . SER A 1 329 ? -17.812 26.547 21.234 1 92.62 329 SER A CA 1
ATOM 2557 C C . SER A 1 329 ? -18.719 27.719 20.891 1 92.62 329 SER A C 1
ATOM 2559 O O . SER A 1 329 ? -19.875 27.766 21.297 1 92.62 329 SER A O 1
ATOM 2561 N N . LEU A 1 330 ? -18.188 28.656 20.203 1 92.81 330 LEU A N 1
ATOM 2562 C CA . LEU A 1 330 ? -18.969 29.812 19.781 1 92.81 330 LEU A CA 1
ATOM 2563 C C . LEU A 1 330 ? -20.172 29.375 18.938 1 92.81 330 LEU A C 1
ATOM 2565 O O . LEU A 1 330 ? -21.297 29.797 19.203 1 92.81 330 LEU A O 1
ATOM 2569 N N . MET A 1 331 ? -19.891 28.562 18 1 91.38 331 MET A N 1
ATOM 2570 C CA . MET A 1 331 ? -20.953 28.109 17.109 1 91.38 331 MET A CA 1
ATOM 2571 C C . MET A 1 331 ? -22.016 27.328 17.875 1 91.38 331 MET A C 1
ATOM 2573 O O . MET A 1 331 ? -23.203 27.469 17.594 1 91.38 331 MET A O 1
ATOM 2577 N N . ASP A 1 332 ? -21.594 26.562 18.766 1 93.62 332 ASP A N 1
ATOM 2578 C CA . ASP A 1 332 ? -22.531 25.797 19.594 1 93.62 332 ASP A CA 1
ATOM 2579 C C . ASP A 1 332 ? -23.406 26.719 20.438 1 93.62 332 ASP A C 1
ATOM 2581 O O . ASP A 1 332 ? -24.609 26.531 20.5 1 93.62 332 ASP A O 1
ATOM 2585 N N . ARG A 1 333 ? -22.875 27.688 21 1 93.75 333 ARG A N 1
ATOM 2586 C CA . ARG A 1 333 ? -23.594 28.609 21.875 1 93.75 333 ARG A CA 1
ATOM 2587 C C . ARG A 1 333 ? -24.516 29.516 21.062 1 93.75 333 ARG A C 1
ATOM 2589 O O . ARG A 1 333 ? -25.641 29.797 21.469 1 93.75 333 ARG A O 1
ATOM 2596 N N . ILE A 1 334 ? -24.031 29.938 19.969 1 93.12 334 ILE A N 1
ATOM 2597 C CA . ILE A 1 334 ? -24.844 30.766 19.109 1 93.12 334 ILE A CA 1
ATOM 2598 C C . ILE A 1 334 ? -26.031 29.953 18.578 1 93.12 334 ILE A C 1
ATOM 2600 O O . ILE A 1 334 ? -27.141 30.484 18.422 1 93.12 334 ILE A O 1
ATOM 2604 N N . GLY A 1 335 ? -25.766 28.703 18.328 1 91.44 335 GLY A N 1
ATOM 2605 C CA . GLY A 1 335 ? -26.844 27.828 17.875 1 91.44 335 GLY A CA 1
ATOM 2606 C C . GLY A 1 335 ? -27.969 27.688 18.891 1 91.44 335 GLY A C 1
ATOM 2607 O O . GLY A 1 335 ? -29.125 27.5 18.531 1 91.44 335 GLY A O 1
ATOM 2608 N N . LYS A 1 336 ? -27.672 27.859 20.094 1 91.56 336 LYS A N 1
ATOM 2609 C CA . LYS A 1 336 ? -28.641 27.703 21.172 1 91.56 336 LYS A CA 1
ATOM 2610 C C . LYS A 1 336 ? -29.219 29.062 21.578 1 91.56 336 LYS A C 1
ATOM 2612 O O .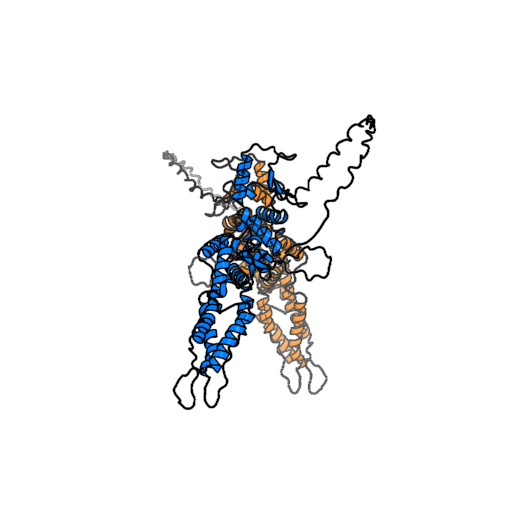 LYS A 1 336 ? -30.109 29.125 22.438 1 91.56 336 LYS A O 1
ATOM 2617 N N . LEU A 1 337 ? -28.688 30.078 20.984 1 93.62 337 LEU A N 1
ATOM 2618 C CA . LEU A 1 337 ? -29.156 31.438 21.297 1 93.62 337 LEU A CA 1
ATOM 2619 C C . LEU A 1 337 ? -30.609 31.625 20.859 1 93.62 337 LEU A C 1
ATOM 2621 O O . LEU A 1 337 ? -30.969 31.25 19.734 1 93.62 337 LEU A O 1
ATOM 2625 N N . GLU A 1 338 ? -31.422 32.094 21.781 1 92.19 338 GLU A N 1
ATOM 2626 C CA . GLU A 1 338 ? -32.812 32.375 21.484 1 92.19 338 GLU A CA 1
ATOM 2627 C C . GLU A 1 338 ? -33.125 33.875 21.641 1 92.19 338 GLU A C 1
ATOM 2629 O O . GLU A 1 338 ? -32.844 34.469 22.703 1 92.19 338 GLU A O 1
ATOM 2634 N N . ILE A 1 339 ? -33.594 34.406 20.609 1 92.94 339 ILE A N 1
ATOM 2635 C CA . ILE A 1 339 ? -34.062 35.781 20.641 1 92.94 339 ILE A CA 1
ATOM 2636 C C . ILE A 1 339 ? -35.562 35.812 20.953 1 92.94 339 ILE A C 1
ATOM 2638 O O . ILE A 1 339 ? -36.375 35.375 20.156 1 92.94 339 ILE A O 1
ATOM 2642 N N . LEU A 1 340 ? -35.812 36.344 22.109 1 91.44 340 LEU A N 1
ATOM 2643 C CA . LEU A 1 340 ? -37.188 36.344 22.594 1 91.44 340 LEU A CA 1
ATOM 2644 C C . LEU A 1 340 ? -38 37.469 22 1 91.44 340 LEU A C 1
ATOM 2646 O O . LEU A 1 340 ? -37.469 38.562 21.797 1 91.44 340 LEU A O 1
ATOM 2650 N N . THR A 1 341 ? -39.125 37.188 21.656 1 88.75 341 THR A N 1
ATOM 2651 C CA . THR A 1 341 ? -40.125 38.188 21.234 1 88.75 341 THR A CA 1
ATOM 2652 C C . THR A 1 341 ? -41.375 38.062 22.078 1 88.75 341 THR A C 1
ATOM 2654 O O . THR A 1 341 ? -41.594 37.094 22.797 1 88.75 341 THR A O 1
ATOM 2657 N N . ASP A 1 342 ? -42.094 39.094 21.984 1 87.75 342 ASP A N 1
ATOM 2658 C CA . ASP A 1 342 ? -43.344 39.094 22.766 1 87.75 342 ASP A CA 1
ATOM 2659 C C . ASP A 1 342 ? -44.375 38.156 22.172 1 87.75 342 ASP A C 1
ATOM 2661 O O . ASP A 1 342 ? -44.25 37.75 21.016 1 87.75 342 ASP A O 1
ATOM 2665 N N . ARG A 1 343 ? -45.375 37.719 23.078 1 87.31 343 ARG A N 1
ATOM 2666 C CA . ARG A 1 343 ? -46.469 36.844 22.641 1 87.31 343 ARG A CA 1
ATOM 2667 C C . ARG A 1 343 ? -47.562 37.656 21.922 1 87.31 343 ARG A C 1
ATOM 2669 O O . ARG A 1 343 ? -47.719 38.844 22.188 1 87.31 343 ARG A O 1
ATOM 2676 N N . ASN A 1 344 ? -48.156 36.906 20.984 1 85.44 344 ASN A N 1
ATOM 2677 C CA . ASN A 1 344 ? -49.312 37.531 20.344 1 85.44 344 ASN A CA 1
ATOM 2678 C C . ASN A 1 344 ? -50.438 37.875 21.344 1 85.44 344 ASN A C 1
ATOM 2680 O O . ASN A 1 344 ? -50.625 37.125 22.297 1 85.44 344 ASN A O 1
ATOM 2684 N N . CYS A 1 345 ? -50.906 39.125 21.219 1 81.38 345 CYS A N 1
ATOM 2685 C CA . CYS A 1 345 ? -52.031 39.531 22.047 1 81.38 345 CYS A CA 1
ATOM 2686 C C . CYS A 1 345 ? -53.094 40.219 21.188 1 81.38 345 CYS A C 1
ATOM 2688 O O . CYS A 1 345 ? -53.031 40.188 19.969 1 81.38 345 CYS A O 1
ATOM 2690 N N . ASP A 1 346 ? -54.125 40.781 21.859 1 80.5 346 ASP A N 1
ATOM 2691 C CA . ASP A 1 346 ? -55.219 41.406 21.141 1 80.5 346 ASP A CA 1
ATOM 2692 C C . ASP A 1 346 ? -54.75 42.656 20.391 1 80.5 346 ASP A C 1
ATOM 2694 O O . ASP A 1 346 ? -55.344 43.031 19.375 1 80.5 346 ASP A O 1
ATOM 2698 N N . THR A 1 347 ? -53.656 43.219 20.797 1 78.5 347 THR A N 1
ATOM 2699 C CA . THR A 1 347 ? -53.219 44.5 20.266 1 78.5 347 THR A CA 1
ATOM 2700 C C . THR A 1 347 ? -52.094 44.281 19.234 1 78.5 347 THR A C 1
ATOM 2702 O O . THR A 1 347 ? -52.031 45 18.234 1 78.5 347 THR A O 1
ATOM 2705 N N . TYR A 1 348 ? -51.25 43.312 19.562 1 82.88 348 TYR A N 1
ATOM 2706 C CA . TYR A 1 348 ? -50.062 43.156 18.703 1 82.88 348 TYR A CA 1
ATOM 2707 C C . TYR A 1 348 ? -49.938 41.719 18.203 1 82.88 348 TYR A C 1
ATOM 2709 O O . TYR A 1 348 ? -50.25 40.75 18.922 1 82.88 348 TYR A O 1
ATOM 2717 N N . ASN A 1 349 ? -49.5 41.562 16.906 1 83.81 349 ASN A N 1
ATOM 2718 C CA . ASN A 1 349 ? -49.062 40.312 16.266 1 83.81 349 ASN A CA 1
ATOM 2719 C C . ASN A 1 349 ? -47.562 40.281 16.078 1 83.81 349 ASN A C 1
ATOM 2721 O O . ASN A 1 349 ? -47 41.156 15.391 1 83.81 349 ASN A O 1
ATOM 2725 N N . HIS A 1 350 ? -46.938 39.312 16.734 1 86.06 350 HIS A N 1
ATOM 2726 C CA . HIS A 1 350 ? -45.469 39.25 16.766 1 86.06 350 HIS A CA 1
ATOM 2727 C C . HIS A 1 350 ? -44.938 38.125 15.898 1 86.06 350 HIS A C 1
ATOM 2729 O O . HIS A 1 350 ? -43.812 37.656 16.109 1 86.06 350 HIS A O 1
ATOM 2735 N N . ASP A 1 351 ? -45.625 37.719 14.883 1 81.94 351 ASP A N 1
ATOM 2736 C CA . ASP A 1 351 ? -45.188 36.625 14.008 1 81.94 351 ASP A CA 1
ATOM 2737 C C . ASP A 1 351 ? -43.938 37.031 13.211 1 81.94 351 ASP A C 1
ATOM 2739 O O . ASP A 1 351 ? -43.062 36.219 12.992 1 81.94 351 ASP A O 1
ATOM 2743 N N . GLU A 1 352 ? -43.969 38.219 12.773 1 80.19 352 GLU A N 1
ATOM 2744 C CA . GLU A 1 352 ? -42.812 38.688 12.008 1 80.19 352 GLU A CA 1
ATOM 2745 C C . GLU A 1 352 ? -41.594 38.844 12.898 1 80.19 352 GLU A C 1
ATOM 2747 O O . GLU A 1 352 ? -40.469 38.531 12.469 1 80.19 352 GLU A O 1
ATOM 2752 N N . CYS A 1 353 ? -41.844 39.312 14.203 1 83.81 353 CYS A N 1
ATOM 2753 C CA . CYS A 1 353 ? -40.75 39.375 15.172 1 83.81 353 CYS A CA 1
ATOM 2754 C C . CYS A 1 353 ? -40.188 37.969 15.461 1 83.81 353 CYS A C 1
ATOM 2756 O O . CYS A 1 353 ? -38.969 37.812 15.609 1 83.81 353 CYS A O 1
ATOM 2758 N N . ALA A 1 354 ? -41.031 37.031 15.383 1 81.88 354 ALA A N 1
ATOM 2759 C CA . ALA A 1 354 ? -40.625 35.656 15.664 1 81.88 354 ALA A CA 1
ATOM 2760 C C . ALA A 1 354 ? -39.719 35.094 14.547 1 81.88 354 ALA A C 1
ATOM 2762 O O . ALA A 1 354 ? -38.875 34.25 14.781 1 81.88 354 ALA A O 1
ATOM 2763 N N . ARG A 1 355 ? -39.906 35.656 13.359 1 86.69 355 ARG A N 1
ATOM 2764 C CA . ARG A 1 355 ? -39.125 35.188 12.203 1 86.69 355 ARG A CA 1
ATOM 2765 C C . ARG A 1 355 ? -37.75 35.812 12.188 1 86.69 355 ARG A C 1
ATOM 2767 O O . ARG A 1 355 ? -36.844 35.312 11.477 1 86.69 355 ARG A O 1
ATOM 2774 N N . MET A 1 356 ? -37.531 36.812 13.086 1 86.25 356 MET A N 1
ATOM 2775 C CA . MET A 1 356 ? -36.219 37.469 13.18 1 86.25 356 MET A CA 1
ATOM 2776 C C . MET A 1 356 ? -35.125 36.469 13.547 1 86.25 356 MET A C 1
ATOM 2778 O O . MET A 1 356 ? -34.031 36.562 13.031 1 86.25 356 MET A O 1
ATOM 2782 N N . GLN A 1 357 ? -35.469 35.562 14.453 1 84.56 357 GLN A N 1
ATOM 2783 C CA . GLN A 1 357 ? -34.5 34.531 14.859 1 84.56 357 GLN A CA 1
ATOM 2784 C C . GLN 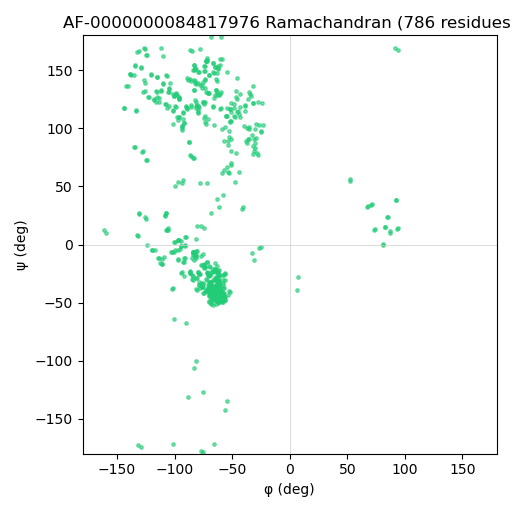A 1 357 ? -34.062 33.719 13.656 1 84.56 357 GLN A C 1
ATOM 2786 O O . GLN A 1 357 ? -32.875 33.469 13.477 1 84.56 357 GLN A O 1
ATOM 2791 N N . GLU A 1 358 ? -35 33.25 12.875 1 90.06 358 GLU A N 1
ATOM 2792 C CA . GLU A 1 358 ? -34.719 32.438 11.703 1 90.06 358 GLU A CA 1
ATOM 2793 C C . GLU A 1 358 ? -33.938 33.219 10.656 1 90.06 358 GLU A C 1
ATOM 2795 O O . GLU A 1 358 ? -33.031 32.688 10 1 90.06 358 GLU A O 1
ATOM 2800 N N . ALA A 1 359 ? -34.344 34.438 10.57 1 89.69 359 ALA A N 1
ATOM 2801 C CA . ALA A 1 359 ? -33.688 35.281 9.562 1 89.69 359 ALA A CA 1
ATOM 2802 C C . ALA A 1 359 ? -32.219 35.469 9.875 1 89.69 359 ALA A C 1
ATOM 2804 O O . ALA A 1 359 ? -31.359 35.406 8.992 1 89.69 359 ALA A O 1
ATOM 2805 N N . VAL A 1 360 ? -31.922 35.719 11.102 1 91.88 360 VAL A N 1
ATOM 2806 C CA . VAL A 1 360 ? -30.547 35.969 11.477 1 91.88 360 VAL A CA 1
ATOM 2807 C C . VAL A 1 360 ? -29.734 34.688 11.383 1 91.88 360 VAL A C 1
ATOM 2809 O O . VAL A 1 360 ? -28.562 34.688 11.016 1 91.88 360 VAL A O 1
ATOM 2812 N N . LYS A 1 361 ? -30.344 33.562 11.703 1 91.38 361 LYS A N 1
ATOM 2813 C CA . LYS A 1 361 ? -29.703 32.281 11.539 1 91.38 361 LYS A CA 1
ATOM 2814 C C . LYS A 1 361 ? -29.328 32.031 10.078 1 91.38 361 LYS A C 1
ATOM 2816 O O . LYS A 1 361 ? -28.234 31.547 9.781 1 91.38 361 LYS A O 1
ATOM 2821 N N . HIS A 1 362 ? -30.188 32.344 9.211 1 92 362 HIS A N 1
ATOM 2822 C CA . HIS A 1 362 ? -29.953 32.156 7.785 1 92 362 HIS A CA 1
ATOM 2823 C C . HIS A 1 362 ? -28.812 33.062 7.297 1 92 362 HIS A C 1
ATOM 2825 O O . HIS A 1 362 ? -27.984 32.625 6.484 1 92 362 HIS A O 1
ATOM 2831 N N . LYS A 1 363 ? -28.859 34.219 7.816 1 91.5 363 LYS A N 1
ATOM 2832 C CA . LYS A 1 363 ? -27.812 35.156 7.434 1 91.5 363 LYS A CA 1
ATOM 2833 C C . LYS A 1 363 ? -26.438 34.656 7.922 1 91.5 363 LYS A C 1
ATOM 2835 O O . LYS A 1 363 ? -25.438 34.812 7.215 1 91.5 363 LYS A O 1
ATOM 2840 N N . ARG A 1 364 ? -26.406 34.125 9.07 1 90.25 364 ARG A N 1
ATOM 2841 C CA . ARG A 1 364 ? -25.172 33.562 9.617 1 90.25 364 ARG A CA 1
ATOM 2842 C C . ARG A 1 364 ? -24.656 32.438 8.75 1 90.25 364 ARG A C 1
ATOM 2844 O O . ARG A 1 364 ? -23.469 32.375 8.414 1 90.25 364 ARG A O 1
ATOM 2851 N N . ILE A 1 365 ? -25.484 31.516 8.367 1 89.69 365 ILE A N 1
ATOM 2852 C CA . ILE A 1 365 ? -25.109 30.375 7.539 1 89.69 365 ILE A CA 1
ATOM 2853 C C . ILE A 1 365 ? -24.594 30.859 6.188 1 89.69 365 ILE A C 1
ATOM 2855 O O . ILE A 1 365 ? -23.594 30.344 5.68 1 89.69 365 ILE A O 1
ATOM 2859 N N . ALA A 1 366 ? -25.234 31.828 5.691 1 90.31 366 ALA A N 1
ATOM 2860 C CA . ALA A 1 366 ? -24.812 32.375 4.41 1 90.31 366 ALA A CA 1
ATOM 2861 C C . ALA A 1 366 ? -23.438 33.031 4.516 1 90.31 366 ALA A C 1
ATOM 2863 O O . ALA A 1 366 ? -22.609 32.875 3.621 1 90.31 366 ALA A O 1
ATOM 2864 N N . SER A 1 367 ? -23.234 33.688 5.559 1 89.38 367 SER A N 1
ATOM 2865 C CA . SER A 1 367 ? -21.969 34.406 5.762 1 89.38 367 SER A CA 1
ATOM 2866 C C . SER A 1 367 ? -20.812 33.406 5.938 1 89.38 367 SER A C 1
ATOM 2868 O O . SER A 1 367 ? -19.734 33.594 5.375 1 89.38 367 SER A O 1
ATOM 2870 N N . THR A 1 368 ? -20.984 32.344 6.668 1 87 368 THR A N 1
ATOM 2871 C CA . THR A 1 368 ? -19.922 31.391 6.973 1 87 368 THR A CA 1
ATOM 2872 C C . THR A 1 368 ? -19.703 30.453 5.793 1 87 368 THR A C 1
ATOM 2874 O O . THR A 1 368 ? -18.594 29.922 5.621 1 87 368 THR A O 1
ATOM 2877 N N . SER A 1 369 ? -20.672 30.281 4.98 1 87.12 369 SER A N 1
ATOM 2878 C CA . SER A 1 369 ? -20.562 29.375 3.844 1 87.12 369 SER A CA 1
ATOM 2879 C C . SER A 1 369 ? -19.703 29.953 2.734 1 87.12 369 SER A C 1
ATOM 2881 O O . SER A 1 369 ? -19.234 29.234 1.853 1 87.12 369 SER A O 1
ATOM 2883 N N . MET A 1 370 ? -19.484 31.219 2.773 1 80.75 370 MET A N 1
ATOM 2884 C CA . MET A 1 370 ? -18.719 31.906 1.727 1 80.75 370 MET A CA 1
ATOM 2885 C C . MET A 1 370 ? -17.25 31.547 1.813 1 80.75 370 MET A C 1
ATOM 2887 O O . MET A 1 370 ? -16.531 31.578 0.807 1 80.75 370 MET A O 1
ATOM 2891 N N . THR A 1 371 ? -16.812 31.188 2.963 1 83.12 371 THR A N 1
ATOM 2892 C CA . THR A 1 371 ? -15.398 30.844 3.123 1 83.12 371 THR A CA 1
ATOM 2893 C C . THR A 1 371 ? -15.234 29.562 3.928 1 83.12 371 THR A C 1
ATOM 2895 O O . THR A 1 371 ? -14.867 29.594 5.102 1 83.12 371 THR A O 1
ATOM 2898 N N . PRO A 1 372 ? -15.344 28.5 3.197 1 88.19 372 PRO A N 1
ATOM 2899 C CA . PRO A 1 372 ? -15.242 27.25 3.939 1 88.19 372 PRO A CA 1
ATOM 2900 C C . PRO A 1 372 ? -13.875 27.047 4.578 1 88.19 372 PRO A C 1
ATOM 2902 O O . PRO A 1 372 ? -12.859 27.453 4.012 1 88.19 372 PRO A O 1
ATOM 2905 N N . LEU A 1 373 ? -13.891 26.5 5.738 1 89.44 373 LEU A N 1
ATOM 2906 C CA . LEU A 1 373 ? -12.656 26.25 6.473 1 89.44 373 LEU A CA 1
ATOM 2907 C C . LEU A 1 373 ? -11.75 25.281 5.711 1 89.44 373 LEU A C 1
ATOM 2909 O O . LEU A 1 373 ? -10.531 25.312 5.875 1 89.44 373 LEU A O 1
ATOM 2913 N N . THR A 1 374 ? -12.297 24.484 4.836 1 88.81 374 THR A N 1
ATOM 2914 C CA . THR A 1 374 ? -11.578 23.438 4.133 1 88.81 374 THR A CA 1
ATOM 2915 C C . THR A 1 374 ? -10.836 24 2.926 1 88.81 374 THR A C 1
ATOM 2917 O O . THR A 1 374 ? -10.016 23.312 2.314 1 88.81 374 THR A O 1
ATOM 2920 N N . CYS A 1 375 ? -11.086 25.203 2.66 1 88.06 375 CYS A N 1
ATOM 2921 C CA . CYS A 1 375 ? -10.445 25.812 1.501 1 88.06 375 CYS A CA 1
ATOM 2922 C C . CYS A 1 375 ? -8.953 26.031 1.751 1 88.06 375 CYS A C 1
ATOM 2924 O O . CYS A 1 375 ? -8.57 26.625 2.76 1 88.06 375 CYS A O 1
ATOM 2926 N N . VAL A 1 376 ? -8.172 25.578 0.77 1 92.69 376 VAL A N 1
ATOM 2927 C CA . VAL A 1 376 ? -6.723 25.688 0.874 1 92.69 376 VAL A CA 1
ATOM 2928 C C . VAL A 1 376 ? -6.227 26.812 -0.036 1 92.69 376 VAL A C 1
ATOM 2930 O O . VAL A 1 376 ? -6.613 26.891 -1.203 1 92.69 376 VAL A O 1
ATOM 2933 N N . GLU A 1 377 ? -5.359 27.625 0.495 1 93 377 GLU A N 1
ATOM 2934 C CA . GLU A 1 377 ? -4.789 28.734 -0.257 1 93 377 GLU A CA 1
ATOM 2935 C C . GLU A 1 377 ? -3.986 28.25 -1.456 1 93 377 GLU A C 1
ATOM 2937 O O . GLU A 1 377 ? -3.363 27.188 -1.396 1 93 377 GLU A O 1
ATOM 2942 N N . PRO A 1 378 ? -3.898 29 -2.479 1 94.31 378 PRO A N 1
ATOM 2943 C CA . PRO A 1 378 ? -3.238 28.578 -3.715 1 94.31 378 PRO A CA 1
ATOM 2944 C C . PRO A 1 378 ? -1.749 28.281 -3.523 1 94.31 378 PRO A C 1
ATOM 2946 O O . PRO A 1 378 ? -1.222 27.328 -4.09 1 94.31 378 PRO A O 1
ATOM 2949 N N . ASP A 1 379 ? -1.082 29.141 -2.809 1 95.06 379 ASP A N 1
ATOM 2950 C CA . ASP A 1 379 ? 0.344 28.922 -2.594 1 95.06 379 ASP A CA 1
ATOM 2951 C C . ASP A 1 379 ? 0.588 27.625 -1.807 1 95.06 379 ASP A C 1
ATOM 2953 O O . ASP A 1 379 ? 1.58 26.938 -2.035 1 95.06 379 ASP A O 1
ATOM 2957 N N . TYR A 1 380 ? -0.293 27.391 -0.91 1 95.44 380 TYR A N 1
ATOM 2958 C CA . TYR A 1 380 ? -0.188 26.141 -0.156 1 95.44 380 TYR A CA 1
ATOM 2959 C C . TYR A 1 380 ? -0.474 24.938 -1.048 1 95.44 380 TYR A C 1
ATOM 2961 O O . TYR A 1 380 ? 0.198 23.906 -0.946 1 95.44 380 TYR A O 1
ATOM 2969 N N . ARG A 1 381 ? -1.405 25.125 -1.934 1 95.94 381 ARG A N 1
ATOM 2970 C CA . ARG A 1 381 ? -1.724 24.047 -2.877 1 95.94 381 ARG A CA 1
ATOM 2971 C C . ARG A 1 381 ? -0.516 23.703 -3.74 1 95.94 381 ARG A C 1
ATOM 2973 O O . ARG A 1 381 ? -0.228 22.531 -3.971 1 95.94 381 ARG A O 1
ATOM 2980 N N . THR A 1 382 ? 0.152 24.703 -4.156 1 97 382 THR A N 1
ATOM 2981 C CA . THR A 1 382 ? 1.327 24.5 -5 1 97 382 THR A CA 1
ATOM 2982 C C . THR A 1 382 ? 2.412 23.75 -4.238 1 97 382 THR A C 1
ATOM 2984 O O . THR A 1 382 ? 3.014 22.812 -4.777 1 97 382 THR A O 1
ATOM 2987 N N . HIS A 1 383 ? 2.605 24.172 -3.008 1 96.75 383 HIS A N 1
ATOM 2988 C CA . HIS A 1 383 ? 3.605 23.5 -2.193 1 96.75 383 HIS A CA 1
ATOM 2989 C C . HIS A 1 383 ? 3.227 22.047 -1.958 1 96.75 383 HIS A C 1
ATOM 2991 O O . HIS A 1 383 ? 4.047 21.141 -2.16 1 96.75 383 HIS A O 1
ATOM 2997 N N . ILE A 1 384 ? 2.018 21.812 -1.563 1 97.38 384 ILE A N 1
ATOM 2998 C CA . ILE A 1 384 ? 1.554 20.469 -1.22 1 97.38 384 ILE A CA 1
ATOM 2999 C C . ILE A 1 384 ? 1.59 19.578 -2.459 1 97.38 384 ILE A C 1
ATOM 3001 O O . ILE A 1 384 ? 1.972 18.406 -2.377 1 97.38 384 ILE A O 1
ATOM 3005 N N . ARG A 1 385 ? 1.299 20.109 -3.59 1 97.06 385 ARG A N 1
ATOM 3006 C CA . ARG A 1 385 ? 1.354 19.359 -4.836 1 97.06 385 ARG A CA 1
ATOM 3007 C C . ARG A 1 385 ? 2.789 18.984 -5.188 1 97.06 385 ARG A C 1
ATOM 3009 O O . ARG A 1 385 ? 3.049 17.875 -5.668 1 97.06 385 ARG A O 1
ATOM 3016 N N . SER A 1 386 ? 3.584 19.953 -4.961 1 97.12 386 SER A N 1
ATOM 3017 C CA . SER A 1 386 ? 4.992 19.672 -5.211 1 97.12 386 SER A CA 1
ATOM 3018 C C . SER A 1 386 ? 5.5 18.547 -4.32 1 97.12 386 SER A C 1
ATOM 3020 O O . SER A 1 386 ? 6.238 17.672 -4.777 1 97.12 386 SER A O 1
ATOM 3022 N N . GLN A 1 387 ? 5.113 18.578 -3.08 1 97.19 387 GLN A N 1
ATOM 3023 C CA . GLN A 1 387 ? 5.492 17.531 -2.146 1 97.19 387 GLN A CA 1
ATOM 3024 C C . GLN A 1 387 ? 4.863 16.188 -2.535 1 97.19 387 GLN A C 1
ATOM 3026 O O . GLN A 1 387 ? 5.508 15.141 -2.451 1 97.19 387 GLN A O 1
ATOM 3031 N N . ALA A 1 388 ? 3.668 16.281 -2.998 1 97.5 388 ALA A N 1
ATOM 3032 C CA . ALA A 1 388 ? 2.945 15.078 -3.412 1 97.5 388 ALA A CA 1
ATOM 3033 C C . ALA A 1 388 ? 3.639 14.398 -4.59 1 97.5 388 ALA A C 1
ATOM 3035 O O . ALA A 1 388 ? 3.646 13.172 -4.691 1 97.5 388 ALA A O 1
ATOM 3036 N N . LYS A 1 389 ? 4.164 15.18 -5.426 1 96 389 LYS A N 1
ATOM 3037 C CA . LYS A 1 389 ? 4.887 14.625 -6.566 1 96 389 LYS A CA 1
ATOM 3038 C C . LYS A 1 389 ? 6.094 13.812 -6.109 1 96 389 LYS A C 1
ATOM 3040 O O . LYS A 1 389 ? 6.426 12.789 -6.719 1 96 389 LYS A O 1
ATOM 3045 N N . LYS A 1 390 ? 6.688 14.234 -5.043 1 95.44 390 LYS A N 1
ATOM 3046 C CA . LYS A 1 390 ? 7.844 13.523 -4.504 1 95.44 390 LYS A CA 1
ATOM 3047 C C . LYS A 1 390 ? 7.418 12.211 -3.848 1 95.44 390 LYS A C 1
ATOM 3049 O O . LYS A 1 390 ? 8.094 11.188 -4 1 95.44 390 LYS A O 1
ATOM 3054 N N . THR A 1 391 ? 6.285 12.25 -3.139 1 96.75 391 THR A N 1
ATOM 3055 C CA . THR A 1 391 ? 5.914 11.109 -2.303 1 96.75 391 THR A CA 1
ATOM 3056 C C . THR A 1 391 ? 4.934 10.195 -3.033 1 96.75 391 THR A C 1
ATOM 3058 O O . THR A 1 391 ? 4.676 9.078 -2.594 1 96.75 391 THR A O 1
ATOM 3061 N N . GLY A 1 392 ? 4.375 10.664 -4.125 1 94.19 392 GLY A N 1
ATOM 3062 C CA . GLY A 1 392 ? 3.441 9.859 -4.895 1 94.19 392 GLY A CA 1
ATOM 3063 C C . GLY A 1 392 ? 2.01 9.984 -4.41 1 94.19 392 GLY A C 1
ATOM 3064 O O . GLY A 1 392 ? 1.143 9.203 -4.812 1 94.19 392 GLY A O 1
ATOM 3065 N N . LEU A 1 393 ? 1.75 10.906 -3.572 1 93.81 393 LEU A N 1
ATOM 3066 C CA . LEU A 1 393 ? 0.399 11.148 -3.078 1 93.81 393 LEU A CA 1
ATOM 3067 C C . LEU A 1 393 ? -0.392 12.008 -4.051 1 93.81 393 LEU A C 1
ATOM 3069 O O . LEU A 1 393 ? 0.171 12.547 -5.008 1 93.81 393 LEU A O 1
ATOM 3073 N N . SER A 1 394 ? -1.764 11.805 -3.93 1 77.62 394 SER A N 1
ATOM 3074 C CA . SER A 1 394 ? -2.625 12.648 -4.746 1 77.62 394 SER A CA 1
ATOM 3075 C C . SER A 1 394 ? -2.67 14.078 -4.207 1 77.62 394 SER A C 1
ATOM 3077 O O . SER A 1 394 ? -2.926 14.289 -3.021 1 77.62 394 SER A O 1
ATOM 3079 N N . GLY A 1 395 ? -1.979 14.938 -4.918 1 69.31 395 GLY A N 1
ATOM 3080 C CA . GLY A 1 395 ? -2.021 16.328 -4.527 1 69.31 395 GLY A CA 1
ATOM 3081 C C . GLY A 1 395 ? -3.377 16.969 -4.754 1 69.31 395 GLY A C 1
ATOM 3082 O O . GLY A 1 395 ? -4.219 16.422 -5.465 1 69.31 395 GLY A O 1
ATOM 3083 N N . MET B 1 1 ? 25.797 -77.75 -43.938 1 17.66 1 MET B N 1
ATOM 3084 C CA . MET B 1 1 ? 26.672 -78 -45.062 1 17.66 1 MET B CA 1
ATOM 3085 C C . MET B 1 1 ? 26.594 -76.812 -46.094 1 17.66 1 MET B C 1
ATOM 3087 O O . MET B 1 1 ? 27.609 -76.312 -46.469 1 17.66 1 MET B O 1
ATOM 3091 N N . TYR B 1 2 ? 25.641 -76.812 -47 1 16.2 2 TYR B N 1
ATOM 3092 C CA . TYR B 1 2 ? 25.938 -76.812 -48.438 1 16.2 2 TYR B CA 1
ATOM 3093 C C . TYR B 1 2 ? 26.203 -75.438 -48.938 1 16.2 2 TYR B C 1
ATOM 3095 O O . TYR B 1 2 ? 27.234 -75.188 -49.562 1 16.2 2 TYR B O 1
ATOM 3103 N N . PHE B 1 3 ? 25.266 -74.875 -49.656 1 15.25 3 PHE B N 1
ATOM 3104 C CA . PHE B 1 3 ? 25.281 -74.438 -51.031 1 15.25 3 PHE B CA 1
ATOM 3105 C C . PHE B 1 3 ? 25.734 -73 -51.156 1 15.25 3 PHE B C 1
ATOM 3107 O O . PHE B 1 3 ? 25.219 -72.125 -50.469 1 15.25 3 PHE B O 1
ATOM 3114 N N . LYS B 1 4 ? 26.859 -72.812 -51.875 1 17.39 4 LYS B N 1
ATOM 3115 C CA . LYS B 1 4 ? 28 -72 -52.312 1 17.39 4 LYS B CA 1
ATOM 3116 C C . LYS B 1 4 ? 27.547 -70.875 -53.25 1 17.39 4 LYS B C 1
ATOM 3118 O O . LYS B 1 4 ? 27.391 -71.125 -54.469 1 17.39 4 LYS B O 1
ATOM 3123 N N . LEU B 1 5 ? 26.609 -70.125 -52.812 1 16.64 5 LEU B N 1
ATOM 3124 C CA . LEU B 1 5 ? 25.812 -69.438 -53.812 1 16.64 5 LEU B CA 1
ATOM 3125 C C . LEU B 1 5 ? 26.719 -68.5 -54.656 1 16.64 5 LEU B C 1
ATOM 3127 O O . LEU B 1 5 ? 27.703 -67.938 -54.156 1 16.64 5 LEU B O 1
ATOM 3131 N N . GLU B 1 6 ? 26.297 -68.25 -55.812 1 16.8 6 GLU B N 1
ATOM 3132 C CA . GLU B 1 6 ? 26.688 -68.062 -57.219 1 16.8 6 GLU B CA 1
ATOM 3133 C C . GLU B 1 6 ? 27.281 -66.688 -57.406 1 16.8 6 GLU B C 1
ATOM 3135 O O . GLU B 1 6 ? 27.031 -65.75 -56.625 1 16.8 6 GLU B O 1
ATOM 3140 N N . SER B 1 7 ? 27.922 -66.375 -58.531 1 17.2 7 SER B N 1
ATOM 3141 C CA . SER B 1 7 ? 29.172 -66 -59.188 1 17.2 7 SER B CA 1
ATOM 3142 C C . SER B 1 7 ? 29.094 -64.562 -59.719 1 17.2 7 SER B C 1
ATOM 3144 O O . SER B 1 7 ? 30.125 -64 -60.125 1 17.2 7 SER B O 1
ATOM 3146 N N . PRO B 1 8 ? 27.828 -64 -59.812 1 17.22 8 PRO B N 1
ATOM 3147 C CA . PRO B 1 8 ? 27.797 -63.5 -61.188 1 17.22 8 PRO B CA 1
ATOM 3148 C C . PRO B 1 8 ? 28.75 -62.312 -61.406 1 17.22 8 PRO B C 1
ATOM 3150 O O . PRO B 1 8 ? 29.156 -61.688 -60.438 1 17.22 8 PRO B O 1
ATOM 3153 N N . GLN B 1 9 ? 28.812 -61.812 -62.594 1 15.27 9 GLN B N 1
ATOM 3154 C CA . GLN B 1 9 ? 29.719 -61.469 -63.719 1 15.27 9 GLN B CA 1
ATOM 3155 C C . GLN B 1 9 ? 30.047 -59.969 -63.719 1 15.27 9 GLN B C 1
ATOM 3157 O O . GLN B 1 9 ? 31.203 -59.594 -63.938 1 15.27 9 GLN B O 1
ATOM 3162 N N . LYS B 1 10 ? 28.891 -59.156 -63.938 1 17.61 10 LYS B N 1
ATOM 3163 C CA . LYS B 1 10 ? 28.938 -58.312 -65.125 1 17.61 10 LYS B CA 1
ATOM 3164 C C . LYS B 1 10 ? 29.938 -57.156 -64.938 1 17.61 10 LYS B C 1
ATOM 3166 O O . LYS B 1 10 ? 29.812 -56.375 -64 1 17.61 10 LYS B O 1
ATOM 3171 N N . GLU B 1 11 ? 31.141 -57.062 -65.562 1 16.02 11 GLU B N 1
ATOM 3172 C CA . GLU B 1 11 ? 32.469 -56.438 -65.5 1 16.02 11 GLU B CA 1
ATOM 3173 C C . GLU B 1 11 ? 32.406 -55 -66 1 16.02 11 GLU B C 1
ATOM 3175 O O . GLU B 1 11 ? 33.281 -54.219 -65.688 1 16.02 11 GLU B O 1
ATOM 3180 N N . HIS B 1 12 ? 31.438 -54.625 -66.875 1 18.45 12 HIS B N 1
ATOM 3181 C CA . HIS B 1 12 ? 32.062 -53.844 -68 1 18.45 12 HIS B CA 1
ATOM 3182 C C . HIS B 1 12 ? 32.625 -52.531 -67.438 1 18.45 12 HIS B C 1
ATOM 3184 O O . HIS B 1 12 ? 31.891 -51.75 -66.875 1 18.45 12 HIS B O 1
ATOM 3190 N N . VAL B 1 13 ? 33.844 -52.406 -67.25 1 19.02 13 VAL B N 1
ATOM 3191 C CA . VAL B 1 13 ? 34.688 -51.375 -66.625 1 19.02 13 VAL B CA 1
ATOM 3192 C C . VAL B 1 13 ? 34.844 -50.188 -67.625 1 19.02 13 VAL B C 1
ATOM 3194 O O . VAL B 1 13 ? 35.5 -50.312 -68.625 1 19.02 13 VAL B O 1
ATOM 3197 N N . MET B 1 14 ? 33.656 -49.75 -68.062 1 18.66 14 MET B N 1
ATOM 3198 C CA . MET B 1 14 ? 33.812 -48.781 -69.125 1 18.66 14 MET B CA 1
ATOM 3199 C C . MET B 1 14 ? 34.906 -47.75 -68.75 1 18.66 14 MET B C 1
ATOM 3201 O O . MET B 1 14 ? 35.125 -47.5 -67.562 1 18.66 14 MET B O 1
ATOM 3205 N N . GLU B 1 15 ? 35.625 -47.375 -69.812 1 18.5 15 GLU B N 1
ATOM 3206 C CA . GLU B 1 15 ? 36.875 -46.688 -70.188 1 18.5 15 GLU B CA 1
ATOM 3207 C C . GLU B 1 15 ? 36.906 -45.25 -69.688 1 18.5 15 GLU B C 1
ATOM 3209 O O . GLU B 1 15 ? 35.875 -44.594 -69.625 1 18.5 15 GLU B O 1
ATOM 3214 N N . ASP B 1 16 ? 38 -44.844 -69 1 19.16 16 ASP B N 1
ATOM 3215 C CA . ASP B 1 16 ? 38.531 -43.844 -68.062 1 19.16 16 ASP B CA 1
ATOM 3216 C C . ASP B 1 16 ? 38.812 -42.531 -68.812 1 19.16 16 ASP B C 1
ATOM 3218 O O . ASP B 1 16 ? 39.469 -41.656 -68.25 1 19.16 16 ASP B O 1
ATOM 3222 N N . SER B 1 17 ? 38.219 -42.406 -70.062 1 19.92 17 SER B N 1
ATOM 3223 C CA . SER B 1 17 ? 39 -41.438 -70.875 1 19.92 17 SER B CA 1
ATOM 3224 C C . SER B 1 17 ? 39.281 -40.156 -70.062 1 19.92 17 SER B C 1
ATOM 3226 O O . SER B 1 17 ? 38.344 -39.625 -69.438 1 19.92 17 SER B O 1
ATOM 3228 N N . ALA B 1 18 ? 40.594 -39.875 -69.812 1 21.98 18 ALA B N 1
ATOM 3229 C CA . ALA B 1 18 ? 41.375 -39 -68.938 1 21.98 18 ALA B CA 1
ATOM 3230 C C . ALA B 1 18 ? 41.312 -37.531 -69.438 1 21.98 18 ALA B C 1
ATOM 3232 O O . ALA B 1 18 ? 42 -36.656 -68.875 1 21.98 18 ALA B O 1
ATOM 3233 N N . ALA B 1 19 ? 40.344 -37.219 -70.375 1 22.11 19 ALA B N 1
ATOM 3234 C CA . ALA B 1 19 ? 40.812 -36.062 -71.062 1 22.11 19 ALA B CA 1
ATOM 3235 C C . ALA B 1 19 ? 41.125 -34.906 -70.125 1 22.11 19 ALA B C 1
ATOM 3237 O O . ALA B 1 19 ? 40.344 -34.594 -69.25 1 22.11 19 ALA B O 1
ATOM 3238 N N . VAL B 1 20 ? 42.406 -34.594 -70 1 24.02 20 VAL B N 1
ATOM 3239 C CA . VAL B 1 20 ? 43.188 -33.688 -69.188 1 24.02 20 VAL B CA 1
ATOM 3240 C C . VAL B 1 20 ? 42.781 -32.219 -69.438 1 24.02 20 VAL B C 1
ATOM 3242 O O . VAL B 1 20 ? 43.219 -31.641 -70.438 1 24.02 20 VAL B O 1
ATOM 3245 N N . THR B 1 21 ? 41.5 -31.984 -69.75 1 21.36 21 THR B N 1
ATOM 3246 C CA . THR B 1 21 ? 41.344 -30.625 -70.312 1 21.36 21 THR B CA 1
ATOM 3247 C C . THR B 1 21 ? 42 -29.609 -69.375 1 21.36 21 THR B C 1
ATOM 3249 O O . THR B 1 21 ? 41.781 -29.641 -68.125 1 21.36 21 THR B O 1
ATOM 3252 N N . THR B 1 22 ? 43.062 -29 -69.875 1 24.52 22 THR B N 1
ATOM 3253 C CA . THR B 1 22 ? 44 -27.984 -69.375 1 24.52 22 THR B CA 1
ATOM 3254 C C . THR B 1 22 ? 43.219 -26.766 -68.875 1 24.52 22 THR B C 1
ATOM 3256 O O . THR B 1 22 ? 42.562 -26.062 -69.625 1 24.52 22 THR B O 1
ATOM 3259 N N . THR B 1 23 ? 42.375 -26.938 -67.875 1 22.89 23 THR B N 1
ATOM 3260 C CA . THR B 1 23 ? 41.562 -25.812 -67.438 1 22.89 23 THR B CA 1
ATOM 3261 C C . THR B 1 23 ? 42.406 -24.594 -67.125 1 22.89 23 THR B C 1
ATOM 3263 O O . THR B 1 23 ? 43.312 -24.625 -66.312 1 22.89 23 THR B O 1
ATOM 3266 N N . GLN B 1 24 ? 42.594 -23.812 -68.25 1 23.78 24 GLN B N 1
ATOM 3267 C CA . GLN B 1 24 ? 43.281 -22.531 -68.188 1 23.78 24 GLN B CA 1
ATOM 3268 C C . GLN B 1 24 ? 42.844 -21.719 -67 1 23.78 24 GLN B C 1
ATOM 3270 O O . GLN B 1 24 ? 41.656 -21.688 -66.625 1 23.78 24 GLN B O 1
ATOM 3275 N N . ASP B 1 25 ? 43.781 -21.578 -66 1 24.28 25 ASP B N 1
ATOM 3276 C CA . ASP B 1 25 ? 43.656 -20.906 -64.688 1 24.28 25 ASP B CA 1
ATOM 3277 C C . ASP B 1 25 ? 43.188 -19.469 -64.875 1 24.28 25 ASP B C 1
ATOM 3279 O O . ASP B 1 25 ? 43.844 -18.672 -65.562 1 24.28 25 ASP B O 1
ATOM 3283 N N . PRO B 1 26 ? 41.875 -19.25 -65.375 1 27.72 26 PRO B N 1
ATOM 3284 C CA . PRO B 1 26 ? 41.719 -17.812 -65.625 1 27.72 26 PRO B CA 1
ATOM 3285 C C . PRO B 1 26 ? 42.188 -16.984 -64.438 1 27.72 26 PRO B C 1
ATOM 3287 O O . PRO B 1 26 ? 42.094 -17.422 -63.281 1 27.72 26 PRO B O 1
ATOM 3290 N N . THR B 1 27 ? 43.312 -16.281 -64.625 1 27.81 27 THR B N 1
ATOM 3291 C CA . THR B 1 27 ? 43.938 -15.328 -63.688 1 27.81 27 THR B CA 1
ATOM 3292 C C . THR B 1 27 ? 42.906 -14.352 -63.125 1 27.81 27 THR B C 1
ATOM 3294 O O . THR B 1 27 ? 42.375 -13.516 -63.844 1 27.81 27 THR B O 1
ATOM 3297 N N . SER B 1 28 ? 41.781 -14.867 -62.531 1 25.44 28 SER B N 1
ATOM 3298 C CA . SER B 1 28 ? 40.781 -13.891 -62.125 1 25.44 28 SER B CA 1
ATOM 3299 C C . SER B 1 28 ? 41.406 -12.797 -61.25 1 25.44 28 SER B C 1
ATOM 3301 O O . SER B 1 28 ? 42.062 -13.086 -60.281 1 25.44 28 SER B O 1
ATOM 3303 N N . THR B 1 29 ? 41.812 -11.758 -61.906 1 29.92 29 THR B N 1
ATOM 3304 C CA . THR B 1 29 ? 42.25 -10.508 -61.312 1 29.92 29 THR B CA 1
ATOM 3305 C C . THR B 1 29 ? 41.312 -10.094 -60.188 1 29.92 29 THR B C 1
ATOM 3307 O O . THR B 1 29 ? 40.156 -9.727 -60.438 1 29.92 29 THR B O 1
ATOM 3310 N N . SER B 1 30 ? 41.25 -10.953 -59.125 1 26.45 30 SER B N 1
ATOM 3311 C CA . SER B 1 30 ? 40.344 -10.586 -58.062 1 26.45 30 SER B CA 1
ATOM 3312 C C . SER B 1 30 ? 40.562 -9.141 -57.594 1 26.45 30 SER B C 1
ATOM 3314 O O . SER B 1 30 ? 41.688 -8.75 -57.312 1 26.45 30 SER B O 1
ATOM 3316 N N . GLU B 1 31 ? 39.812 -8.242 -58.25 1 31.53 31 GLU B N 1
ATOM 3317 C CA . GLU B 1 31 ? 39.75 -6.855 -57.781 1 31.53 31 GLU B CA 1
ATOM 3318 C C . GLU B 1 31 ? 39.781 -6.766 -56.281 1 31.53 31 GLU B C 1
ATOM 3320 O O . GLU B 1 31 ? 39.25 -7.652 -55.594 1 31.53 31 GLU B O 1
ATOM 3325 N N . PRO B 1 32 ? 40.781 -5.949 -55.781 1 29.94 32 PRO B N 1
ATOM 3326 C CA . PRO B 1 32 ? 40.969 -5.852 -54.344 1 29.94 32 PRO B CA 1
ATOM 3327 C C . PRO B 1 32 ? 39.656 -5.734 -53.562 1 29.94 32 PRO B C 1
ATOM 3329 O O . PRO B 1 32 ? 38.656 -5.262 -54.125 1 29.94 32 PRO B O 1
ATOM 3332 N N . ASP B 1 33 ? 39.406 -6.703 -52.719 1 27.42 33 ASP B N 1
ATOM 3333 C CA . ASP B 1 33 ? 38.188 -6.754 -51.875 1 27.42 33 ASP B CA 1
ATOM 3334 C C . ASP B 1 33 ? 37.844 -5.367 -51.375 1 27.42 33 ASP B C 1
ATOM 3336 O O . ASP B 1 33 ? 38.719 -4.562 -51.031 1 27.42 33 ASP B O 1
ATOM 3340 N N . SER B 1 34 ? 36.719 -4.879 -51.812 1 28.83 34 SER B N 1
ATOM 3341 C CA . SER B 1 34 ? 36.062 -3.67 -51.312 1 28.83 34 SER B CA 1
ATOM 3342 C C . SER B 1 34 ? 36.312 -3.449 -49.844 1 28.83 34 SER B C 1
ATOM 3344 O O . SER B 1 34 ? 36.562 -4.406 -49.094 1 28.83 34 SER B O 1
ATOM 3346 N N . LYS B 1 35 ? 36.625 -2.088 -49.469 1 28.69 35 LYS B N 1
ATOM 3347 C CA . LYS B 1 35 ? 36.812 -1.595 -48.094 1 28.69 35 LYS B CA 1
ATOM 3348 C C . LYS B 1 35 ? 35.875 -2.293 -47.125 1 28.69 35 LYS B C 1
ATOM 3350 O O . LYS B 1 35 ? 34.656 -2.41 -47.406 1 28.69 35 LYS B O 1
ATOM 3355 N N . ARG B 1 36 ? 36.375 -3.203 -46.438 1 29.23 36 ARG B N 1
ATOM 3356 C CA . ARG B 1 36 ? 35.562 -3.742 -45.344 1 29.23 36 ARG B CA 1
ATOM 3357 C C . ARG B 1 36 ? 34.625 -2.682 -44.781 1 29.23 36 ARG B C 1
ATOM 3359 O O . ARG B 1 36 ? 35.062 -1.6 -44.375 1 29.23 36 ARG B O 1
ATOM 3366 N N . ARG B 1 37 ? 33.469 -2.539 -45.344 1 29.8 37 ARG B N 1
ATOM 3367 C CA . ARG B 1 37 ? 32.5 -1.681 -44.656 1 29.8 37 ARG B CA 1
ATOM 3368 C C . ARG B 1 37 ? 32.719 -1.698 -43.156 1 29.8 37 ARG B C 1
ATOM 3370 O O . ARG B 1 37 ? 32.688 -2.762 -42.531 1 29.8 37 ARG B O 1
ATOM 3377 N N . LYS B 1 38 ? 33.531 -0.742 -42.75 1 30.16 38 LYS B N 1
ATOM 3378 C CA . LYS B 1 38 ? 33.562 -0.561 -41.281 1 30.16 38 LYS B CA 1
ATOM 3379 C C . LYS B 1 38 ? 32.188 -0.888 -40.688 1 30.16 38 LYS B C 1
ATOM 3381 O O . LYS B 1 38 ? 31.188 -0.241 -41 1 30.16 38 LYS B O 1
ATOM 3386 N N . LEU B 1 39 ? 31.906 -2.176 -40.562 1 30.38 39 LEU B N 1
ATOM 3387 C CA . LEU B 1 39 ? 30.719 -2.408 -39.781 1 30.38 39 LEU B CA 1
ATOM 3388 C C . LEU B 1 39 ? 30.484 -1.271 -38.781 1 30.38 39 LEU B C 1
ATOM 3390 O O . LEU B 1 39 ? 31.328 -1.028 -37.906 1 30.38 39 LEU B O 1
ATOM 3394 N N . GLU B 1 40 ? 30 -0.156 -39.219 1 34.34 40 GLU B N 1
ATOM 3395 C CA . GLU B 1 40 ? 29.547 0.834 -38.25 1 34.34 40 GLU B CA 1
ATOM 3396 C C . GLU B 1 40 ? 29.031 0.165 -36.969 1 34.34 40 GLU B C 1
ATOM 3398 O O . GLU B 1 40 ? 28.156 -0.697 -37.031 1 34.34 40 GLU B O 1
ATOM 3403 N N . LEU B 1 41 ? 29.922 -0.163 -36.094 1 36.5 41 LEU B N 1
ATOM 3404 C CA . LEU B 1 41 ? 29.391 -0.532 -34.781 1 36.5 41 LEU B CA 1
ATOM 3405 C C . LEU B 1 41 ? 28.094 0.204 -34.469 1 36.5 41 LEU B C 1
ATOM 3407 O O . LEU B 1 41 ? 27.969 1.391 -34.781 1 36.5 41 LEU B O 1
ATOM 3411 N N . PRO B 1 42 ? 26.953 -0.435 -34.656 1 39.34 42 PRO B N 1
ATOM 3412 C CA . PRO B 1 42 ? 25.75 0.315 -34.312 1 39.34 42 PRO B CA 1
ATOM 3413 C C . PRO B 1 42 ? 26.016 1.424 -33.281 1 39.34 42 PRO B C 1
ATOM 3415 O O . PRO B 1 42 ? 26.969 1.348 -32.531 1 39.34 42 PRO B O 1
ATOM 3418 N N . ASP B 1 43 ? 25.766 2.66 -33.5 1 44.22 43 ASP B N 1
ATOM 3419 C CA . ASP B 1 43 ? 25.781 3.783 -32.562 1 44.22 43 ASP B CA 1
ATOM 3420 C C . ASP B 1 43 ? 25.594 3.307 -31.141 1 44.22 43 ASP B C 1
ATOM 3422 O O . ASP B 1 43 ? 24.719 2.475 -30.859 1 44.22 43 ASP B O 1
ATOM 3426 N N . PRO B 1 44 ? 26.578 3.213 -30.312 1 49.66 44 PRO B N 1
ATOM 3427 C CA . PRO B 1 44 ? 26.5 2.732 -28.938 1 49.66 44 PRO B CA 1
ATOM 3428 C C . PRO B 1 44 ? 25.203 3.131 -28.25 1 49.66 44 PRO B C 1
ATOM 3430 O O . PRO B 1 44 ? 24.719 4.258 -28.406 1 49.66 44 PRO B O 1
ATOM 3433 N N . GLU B 1 45 ? 24.219 2.295 -28.156 1 62.78 45 GLU B N 1
ATOM 3434 C CA . GLU B 1 45 ? 23 2.555 -27.422 1 62.78 45 GLU B CA 1
ATOM 3435 C C . GLU B 1 45 ? 23.266 3.449 -26.219 1 62.78 45 GLU B C 1
ATOM 3437 O O . GLU B 1 45 ? 24.312 3.348 -25.578 1 62.78 45 GLU B O 1
ATOM 3442 N N . PRO B 1 46 ? 22.625 4.602 -26.125 1 80.62 46 PRO B N 1
ATOM 3443 C CA . PRO B 1 46 ? 22.812 5.578 -25.047 1 80.62 46 PRO B CA 1
ATOM 3444 C C . PRO B 1 46 ? 22.828 4.938 -23.672 1 80.62 46 PRO B C 1
ATOM 3446 O O . PRO B 1 46 ? 22.094 3.975 -23.422 1 80.62 46 PRO B O 1
ATOM 3449 N N . VAL B 1 47 ? 23.844 5.168 -22.906 1 89.31 47 VAL B N 1
ATOM 3450 C CA . VAL B 1 47 ? 24.016 4.676 -21.547 1 89.31 47 VAL B CA 1
ATOM 3451 C C . VAL B 1 47 ? 22.969 5.312 -20.625 1 89.31 47 VAL B C 1
ATOM 3453 O O . VAL B 1 47 ? 22.828 6.535 -20.594 1 89.31 47 VAL B O 1
ATOM 3456 N N . VAL B 1 48 ? 22.141 4.512 -20.016 1 94.12 48 VAL B N 1
ATOM 3457 C CA . VAL B 1 48 ? 21.203 4.992 -19.016 1 94.12 48 VAL B CA 1
ATOM 3458 C C . VAL B 1 48 ? 21.906 5.133 -17.672 1 94.12 48 VAL B C 1
ATOM 3460 O O . VAL B 1 48 ? 22.406 4.148 -17.125 1 94.12 48 VAL B O 1
ATOM 3463 N N . ARG B 1 49 ? 21.938 6.34 -17.156 1 94.81 49 ARG B N 1
ATOM 3464 C CA . ARG B 1 49 ? 22.641 6.602 -15.906 1 94.81 49 ARG B CA 1
ATOM 3465 C C . ARG B 1 49 ? 21.703 6.465 -14.703 1 94.81 49 ARG B C 1
ATOM 3467 O O . ARG B 1 49 ? 20.875 7.34 -14.461 1 94.81 49 ARG B O 1
ATOM 3474 N N . LEU B 1 50 ? 21.797 5.398 -13.961 1 94.69 50 LEU B N 1
ATOM 3475 C CA . LEU B 1 50 ? 21 5.172 -12.766 1 94.69 50 LEU B CA 1
ATOM 3476 C C . LEU B 1 50 ? 21.625 5.852 -11.555 1 94.69 50 LEU B C 1
ATOM 3478 O O . LEU B 1 50 ? 20.922 6.23 -10.617 1 94.69 50 LEU B O 1
ATOM 3482 N N . ASP B 1 51 ? 22.906 5.945 -11.602 1 92.81 51 ASP B N 1
ATOM 3483 C CA . ASP B 1 51 ? 23.672 6.699 -10.617 1 92.81 51 ASP B CA 1
ATOM 3484 C C . ASP B 1 51 ? 24.719 7.586 -11.305 1 92.81 51 ASP B C 1
ATOM 3486 O O . ASP B 1 51 ? 25.656 7.086 -11.93 1 92.81 51 ASP B O 1
ATOM 3490 N N . GLY B 1 52 ? 24.547 8.898 -11.156 1 88.31 52 GLY B N 1
ATOM 3491 C CA . GLY B 1 52 ? 25.469 9.836 -11.781 1 88.31 52 GLY B CA 1
ATOM 3492 C C . GLY B 1 52 ? 26.922 9.617 -11.383 1 88.31 52 GLY B C 1
ATOM 3493 O O . GLY B 1 52 ? 27.828 9.906 -12.148 1 88.31 52 GLY B O 1
ATOM 3494 N N . ASN B 1 53 ? 27.141 9.023 -10.234 1 87.88 53 ASN B N 1
ATOM 3495 C CA . ASN B 1 53 ? 28.484 8.719 -9.75 1 87.88 53 ASN B CA 1
ATOM 3496 C C . ASN B 1 53 ? 28.781 7.223 -9.805 1 87.88 53 ASN B C 1
ATOM 3498 O O . ASN B 1 53 ? 29.609 6.719 -9.039 1 87.88 53 ASN B O 1
ATOM 3502 N N . GLY B 1 54 ? 28.078 6.598 -10.664 1 91.5 54 GLY B N 1
ATOM 3503 C CA . GLY B 1 54 ? 28.266 5.16 -10.805 1 91.5 54 GLY B CA 1
ATOM 3504 C C . GLY B 1 54 ? 29.672 4.766 -11.172 1 91.5 54 GLY B C 1
ATOM 3505 O O . GLY B 1 54 ? 30.422 5.57 -11.734 1 91.5 54 GLY B O 1
ATOM 3506 N N . ASP B 1 55 ? 30.047 3.424 -10.906 1 91.25 55 ASP B N 1
ATOM 3507 C CA . ASP B 1 55 ? 31.406 2.949 -11.141 1 91.25 55 ASP B CA 1
ATOM 3508 C C . ASP B 1 55 ? 31.391 1.629 -11.906 1 91.25 55 ASP B C 1
ATOM 3510 O O . ASP B 1 55 ? 32.438 0.976 -12.031 1 91.25 55 ASP B O 1
ATOM 3514 N N . LEU B 1 56 ? 30.219 1.258 -12.344 1 93.19 56 LEU B N 1
ATOM 3515 C CA . LEU B 1 56 ? 30.094 -0.024 -13.031 1 93.19 56 LEU B CA 1
ATOM 3516 C C . LEU B 1 56 ? 29.109 0.083 -14.195 1 93.19 56 LEU B C 1
ATOM 3518 O O . LEU B 1 56 ? 28.047 0.703 -14.07 1 93.19 56 LEU B O 1
ATOM 3522 N N . LEU B 1 57 ? 29.5 -0.501 -15.289 1 93.62 57 LEU B N 1
ATOM 3523 C CA . LEU B 1 57 ? 28.609 -0.567 -16.453 1 93.62 57 LEU B CA 1
ATOM 3524 C C . LEU B 1 57 ? 28.047 -1.971 -16.609 1 93.62 57 LEU B C 1
ATOM 3526 O O . LEU B 1 57 ? 28.781 -2.957 -16.578 1 93.62 57 LEU B O 1
ATOM 3530 N N . LEU B 1 58 ? 26.734 -2.084 -16.781 1 94.06 58 LEU B N 1
ATOM 3531 C CA . LEU B 1 58 ? 26.062 -3.346 -17.078 1 94.06 58 LEU B CA 1
ATOM 3532 C C . LEU B 1 58 ? 25.578 -3.379 -18.531 1 94.06 58 LEU B C 1
ATOM 3534 O O . LEU B 1 58 ? 24.812 -2.514 -18.953 1 94.06 58 LEU B O 1
ATOM 3538 N N . PHE B 1 59 ? 26.062 -4.348 -19.25 1 93.44 59 PHE B N 1
ATOM 3539 C CA . PHE B 1 59 ? 25.578 -4.59 -20.609 1 93.44 59 PHE B CA 1
ATOM 3540 C C . PHE B 1 59 ? 24.5 -5.672 -20.609 1 93.44 59 PHE B C 1
ATOM 3542 O O . PHE B 1 59 ? 24.812 -6.855 -20.438 1 93.44 59 PHE B O 1
ATOM 3549 N N . VAL B 1 60 ? 23.297 -5.238 -20.875 1 95.19 60 VAL B N 1
ATOM 3550 C CA . VAL B 1 60 ? 22.172 -6.148 -20.672 1 95.19 60 VAL B CA 1
ATOM 3551 C C . VAL B 1 60 ? 21.5 -6.434 -22.016 1 95.19 60 VAL B C 1
ATOM 3553 O O . VAL B 1 60 ? 21.219 -5.512 -22.781 1 95.19 60 VAL B O 1
ATOM 3556 N N . GLY B 1 61 ? 21.25 -7.762 -22.297 1 93.5 61 GLY B N 1
ATOM 3557 C CA . GLY B 1 61 ? 20.375 -8.164 -23.391 1 93.5 61 GLY B CA 1
ATOM 3558 C C . GLY B 1 61 ? 21.094 -8.227 -24.734 1 93.5 61 GLY B C 1
ATOM 3559 O O . GLY B 1 61 ? 20.453 -8.109 -25.781 1 93.5 61 GLY B O 1
ATOM 3560 N N . ALA B 1 62 ? 22.359 -8.391 -24.781 1 86.62 62 ALA B N 1
ATOM 3561 C CA . ALA B 1 62 ? 23.109 -8.43 -26.031 1 86.62 62 ALA B CA 1
ATOM 3562 C C . ALA B 1 62 ? 22.688 -9.633 -26.891 1 86.62 62 ALA B C 1
ATOM 3564 O O . ALA B 1 62 ? 22.781 -9.586 -28.109 1 86.62 62 ALA B O 1
ATOM 3565 N N . ALA B 1 63 ? 22.312 -10.578 -26.203 1 86.94 63 ALA B N 1
ATOM 3566 C CA . ALA B 1 63 ? 21.906 -11.789 -26.906 1 86.94 63 ALA B CA 1
ATOM 3567 C C . ALA B 1 63 ? 20.469 -11.672 -27.422 1 86.94 63 ALA B C 1
ATOM 3569 O O . ALA B 1 63 ? 20 -12.516 -28.188 1 86.94 63 ALA B O 1
ATOM 3570 N N . ARG B 1 64 ? 19.812 -10.609 -26.953 1 83.06 64 ARG B N 1
ATOM 3571 C CA . ARG B 1 64 ? 18.422 -10.406 -27.359 1 83.06 64 ARG B CA 1
ATOM 3572 C C . ARG B 1 64 ? 18.328 -9.438 -28.531 1 83.06 64 ARG B C 1
ATOM 3574 O O . ARG B 1 64 ? 18.984 -8.398 -28.531 1 83.06 64 ARG B O 1
ATOM 3581 N N . VAL B 1 65 ? 17.75 -9.758 -29.516 1 71.12 65 VAL B N 1
ATOM 3582 C CA . VAL B 1 65 ? 17.703 -8.984 -30.75 1 71.12 65 VAL B CA 1
ATOM 3583 C C . VAL B 1 65 ? 17.094 -7.609 -30.484 1 71.12 65 VAL B C 1
ATOM 3585 O O . VAL B 1 65 ? 15.945 -7.504 -30.047 1 71.12 65 VAL B O 1
ATOM 3588 N N . GLY B 1 66 ? 17.844 -6.582 -30.703 1 70.44 66 GLY B N 1
ATOM 3589 C CA . GLY B 1 66 ? 17.375 -5.211 -30.734 1 70.44 66 GLY B CA 1
ATOM 3590 C C . GLY B 1 66 ? 17.047 -4.656 -29.375 1 70.44 66 GLY B C 1
ATOM 3591 O O . GLY B 1 66 ? 16.359 -3.629 -29.25 1 70.44 66 GLY B O 1
ATOM 3592 N N . GLN B 1 67 ? 17.453 -5.355 -28.312 1 78.75 67 GLN B N 1
ATOM 3593 C CA . GLN B 1 67 ? 16.969 -4.879 -27.016 1 78.75 67 GLN B CA 1
ATOM 3594 C C . GLN B 1 67 ? 18.125 -4.609 -26.062 1 78.75 67 GLN B C 1
ATOM 3596 O O . GLN B 1 67 ? 17.938 -4.512 -24.844 1 78.75 67 GLN B O 1
ATOM 3601 N N . ALA B 1 68 ? 19.312 -4.395 -26.531 1 89.06 68 ALA B N 1
ATOM 3602 C CA . ALA B 1 68 ? 20.438 -4.234 -25.625 1 89.06 68 ALA B CA 1
ATOM 3603 C C . ALA B 1 68 ? 20.453 -2.844 -25 1 89.06 68 ALA B C 1
ATOM 3605 O O . ALA B 1 68 ? 20.062 -1.865 -25.641 1 89.06 68 ALA B O 1
ATOM 3606 N N . SER B 1 69 ? 20.734 -2.836 -23.703 1 93.94 69 SER B N 1
ATOM 3607 C CA . SER B 1 69 ? 20.844 -1.575 -22.969 1 93.94 69 SER B CA 1
ATOM 3608 C C . SER B 1 69 ? 22.062 -1.575 -22.047 1 93.94 69 SER B C 1
ATOM 3610 O O . SER B 1 69 ? 22.5 -2.631 -21.578 1 93.94 69 SER B O 1
ATOM 3612 N N . THR B 1 70 ? 22.625 -0.406 -21.922 1 94.12 70 THR B N 1
ATOM 3613 C CA . THR B 1 70 ? 23.75 -0.23 -21.016 1 94.12 70 THR B CA 1
ATOM 3614 C C . THR B 1 70 ? 23.359 0.658 -19.828 1 94.12 70 THR B C 1
ATOM 3616 O O . THR B 1 70 ? 22.766 1.723 -20.016 1 94.12 70 THR B O 1
ATOM 3619 N N . TYR B 1 71 ? 23.719 0.192 -18.609 1 95.69 71 TYR B N 1
ATOM 3620 C CA . TYR B 1 71 ? 23.359 0.927 -17.406 1 95.69 71 TYR B CA 1
ATOM 3621 C C . TYR B 1 71 ? 24.594 1.278 -16.594 1 95.69 71 TYR B C 1
ATOM 3623 O O . TYR B 1 71 ? 25.453 0.421 -16.344 1 95.69 71 TYR B O 1
ATOM 3631 N N . LEU B 1 72 ? 24.719 2.557 -16.281 1 95.75 72 LEU B N 1
ATOM 3632 C CA . LEU B 1 72 ? 25.719 2.965 -15.305 1 95.75 72 LEU B CA 1
ATOM 3633 C C . LEU B 1 72 ? 25.172 2.848 -13.883 1 95.75 72 LEU B C 1
ATOM 3635 O O . LEU B 1 72 ? 24.188 3.498 -13.539 1 95.75 72 LEU B O 1
ATOM 3639 N N . VAL B 1 73 ? 25.844 2 -13.055 1 96.44 73 VAL B N 1
ATOM 3640 C CA . VAL B 1 73 ? 25.266 1.678 -11.75 1 96.44 73 VAL B CA 1
ATOM 3641 C C . VAL B 1 73 ? 26.328 1.817 -10.672 1 96.44 73 VAL B C 1
ATOM 3643 O O . VAL B 1 73 ? 27.5 2.059 -10.969 1 96.44 73 VAL B O 1
ATOM 3646 N N . CYS B 1 74 ? 25.891 1.84 -9.453 1 95.44 74 CYS B N 1
ATOM 3647 C CA . CYS B 1 74 ? 26.766 1.799 -8.281 1 95.44 74 CYS B CA 1
ATOM 3648 C C . CYS B 1 74 ? 27.031 0.361 -7.848 1 95.44 74 CYS B C 1
ATOM 3650 O O . CYS B 1 74 ? 26.109 -0.338 -7.406 1 95.44 74 CYS B O 1
ATOM 3652 N N . SER B 1 75 ? 28.281 -0.086 -7.891 1 94.38 75 SER B N 1
ATOM 3653 C CA . SER B 1 75 ? 28.641 -1.464 -7.559 1 94.38 75 SER B CA 1
ATOM 3654 C C . SER B 1 75 ? 28.281 -1.786 -6.109 1 94.38 75 SER B C 1
ATOM 3656 O O . SER B 1 75 ? 27.875 -2.906 -5.801 1 94.38 75 SER B O 1
ATOM 3658 N N . LYS B 1 76 ? 28.375 -0.783 -5.23 1 94.62 76 LYS B N 1
ATOM 3659 C CA . LYS B 1 76 ? 28.062 -1.003 -3.82 1 94.62 76 LYS B CA 1
ATOM 3660 C C . LYS B 1 76 ? 26.578 -1.241 -3.613 1 94.62 76 LYS B C 1
ATOM 3662 O O . LYS B 1 76 ? 26.188 -2.066 -2.785 1 94.62 76 LYS B O 1
ATOM 3667 N N . ALA B 1 77 ? 25.766 -0.515 -4.352 1 96.5 77 ALA B N 1
ATOM 3668 C CA . ALA B 1 77 ? 24.312 -0.703 -4.262 1 96.5 77 ALA B CA 1
ATOM 3669 C C . ALA B 1 77 ? 23.922 -2.109 -4.699 1 96.5 77 ALA B C 1
ATOM 3671 O O . ALA B 1 77 ? 23.094 -2.76 -4.047 1 96.5 77 ALA B O 1
ATOM 3672 N N . LEU B 1 78 ? 24.562 -2.547 -5.762 1 96.81 78 LEU B N 1
ATOM 3673 C CA . LEU B 1 78 ? 24.266 -3.887 -6.262 1 96.81 78 LEU B CA 1
ATOM 3674 C C . LEU B 1 78 ? 24.719 -4.949 -5.262 1 96.81 78 LEU B C 1
ATOM 3676 O O . LEU B 1 78 ? 23.984 -5.891 -4.973 1 96.81 78 LEU B O 1
ATOM 3680 N N . SER B 1 79 ? 25.922 -4.719 -4.734 1 95.44 79 SER B N 1
ATOM 3681 C CA . SER B 1 79 ? 26.516 -5.691 -3.814 1 95.44 79 SER B CA 1
ATOM 3682 C C . SER B 1 79 ? 25.688 -5.812 -2.539 1 95.44 79 SER B C 1
ATOM 3684 O O . SER B 1 79 ? 25.516 -6.91 -2.008 1 95.44 79 SER B O 1
ATOM 3686 N N . ARG B 1 80 ? 25.141 -4.781 -2.102 1 95.69 80 ARG B N 1
ATOM 3687 C CA . ARG B 1 80 ? 24.344 -4.789 -0.878 1 95.69 80 ARG B CA 1
ATOM 3688 C C . ARG B 1 80 ? 22.984 -5.43 -1.116 1 95.69 80 ARG B C 1
ATOM 3690 O O . ARG B 1 80 ? 22.438 -6.078 -0.225 1 95.69 80 ARG B O 1
ATOM 3697 N N . SER B 1 81 ? 22.453 -5.246 -2.283 1 96.5 81 SER B N 1
ATOM 3698 C CA . SER B 1 81 ? 21.062 -5.605 -2.58 1 96.5 81 SER B CA 1
ATOM 3699 C C . SER B 1 81 ? 20.953 -7.066 -3.002 1 96.5 81 SER B C 1
ATOM 3701 O O . SER B 1 81 ? 19.891 -7.672 -2.879 1 96.5 81 SER B O 1
ATOM 3703 N N . SER B 1 82 ? 22.031 -7.633 -3.518 1 97 82 SER B N 1
ATOM 3704 C CA . SER B 1 82 ? 22 -8.969 -4.098 1 97 82 SER B CA 1
ATOM 3705 C C . SER B 1 82 ? 23.297 -9.727 -3.814 1 97 82 SER B C 1
ATOM 3707 O O . SER B 1 82 ? 24.359 -9.352 -4.316 1 97 82 SER B O 1
ATOM 3709 N N . PRO B 1 83 ? 23.25 -10.805 -3.119 1 96.06 83 PRO B N 1
ATOM 3710 C CA . PRO B 1 83 ? 24.453 -11.617 -2.9 1 96.06 83 PRO B CA 1
ATOM 3711 C C . PRO B 1 83 ? 25.047 -12.156 -4.203 1 96.06 83 PRO B C 1
ATOM 3713 O O . PRO B 1 83 ? 26.266 -12.297 -4.316 1 96.06 83 PRO B O 1
ATOM 3716 N N . VAL B 1 84 ? 24.172 -12.469 -5.129 1 96.88 84 VAL B N 1
ATOM 3717 C CA . VAL B 1 84 ? 24.625 -12.977 -6.422 1 96.88 84 VAL B CA 1
ATOM 3718 C C . VAL B 1 84 ? 25.422 -11.898 -7.16 1 96.88 84 VAL B C 1
ATOM 3720 O O . VAL B 1 84 ? 26.5 -12.164 -7.672 1 96.88 84 VAL B O 1
ATOM 3723 N N . MET B 1 85 ? 24.891 -10.75 -7.172 1 96 85 MET B N 1
ATOM 3724 C CA . MET B 1 85 ? 25.594 -9.656 -7.852 1 96 85 MET B CA 1
ATOM 3725 C C . MET B 1 85 ? 26.875 -9.297 -7.117 1 96 85 MET B C 1
ATOM 3727 O O . MET B 1 85 ? 27.875 -8.93 -7.742 1 96 85 MET B O 1
ATOM 3731 N N . GLN B 1 86 ? 26.844 -9.383 -5.82 1 95.38 86 GLN B N 1
ATOM 3732 C CA . GLN B 1 86 ? 28.047 -9.156 -5.043 1 95.38 86 GLN B CA 1
ATOM 3733 C C . GLN B 1 86 ? 29.156 -10.117 -5.465 1 95.38 86 GLN B C 1
ATOM 3735 O O . GLN B 1 86 ? 30.297 -9.703 -5.656 1 95.38 86 GLN B O 1
ATOM 3740 N N . GLN B 1 87 ? 28.797 -11.344 -5.648 1 94.75 87 GLN B N 1
ATOM 3741 C CA . GLN B 1 87 ? 29.766 -12.359 -6.066 1 94.75 87 GLN B CA 1
ATOM 3742 C C . GLN B 1 87 ? 30.266 -12.086 -7.48 1 94.75 87 GLN B C 1
ATOM 3744 O O . GLN B 1 87 ? 31.453 -12.219 -7.754 1 94.75 87 GLN B O 1
ATOM 3749 N N . MET B 1 88 ? 29.359 -11.695 -8.281 1 93 88 MET B N 1
ATOM 3750 C CA . MET B 1 88 ? 29.734 -11.391 -9.664 1 93 88 MET B CA 1
ATOM 3751 C C . MET B 1 88 ? 30.734 -10.25 -9.711 1 93 88 MET B C 1
ATOM 3753 O O . MET B 1 88 ? 31.734 -10.312 -10.438 1 93 88 MET B O 1
ATOM 3757 N N . ILE B 1 89 ? 30.484 -9.273 -8.938 1 91.88 89 ILE B N 1
ATOM 3758 C CA . ILE B 1 89 ? 31.312 -8.078 -8.914 1 91.88 89 ILE B CA 1
ATOM 3759 C C . ILE B 1 89 ? 32.656 -8.406 -8.289 1 91.88 89 ILE B C 1
ATOM 3761 O O . ILE B 1 89 ? 33.719 -7.988 -8.797 1 91.88 89 ILE B O 1
ATOM 3765 N N . SER B 1 90 ? 32.656 -9.125 -7.242 1 88.19 90 SER B N 1
ATOM 3766 C CA . SER B 1 90 ? 33.906 -9.523 -6.586 1 88.19 90 SER B CA 1
ATOM 3767 C C . SER B 1 90 ? 34.75 -10.383 -7.512 1 88.19 90 SER B C 1
ATOM 3769 O O . SER B 1 90 ? 36 -10.273 -7.5 1 88.19 90 SER B O 1
ATOM 3771 N N . GLY B 1 91 ? 34.094 -11.258 -8.242 1 81.75 91 GLY B N 1
ATOM 3772 C CA . GLY B 1 91 ? 34.812 -12.086 -9.203 1 81.75 91 GLY B CA 1
ATOM 3773 C C . GLY B 1 91 ? 35.438 -11.289 -10.32 1 81.75 91 GLY B C 1
ATOM 3774 O O . GLY B 1 91 ? 36.562 -11.586 -10.75 1 81.75 91 GLY B O 1
ATOM 3775 N N . GLN B 1 92 ? 34.781 -10.281 -10.773 1 73.12 92 GLN B N 1
ATOM 3776 C CA . GLN B 1 92 ? 35.312 -9.43 -11.836 1 73.12 92 GLN B CA 1
ATOM 3777 C C . GLN B 1 92 ? 36.469 -8.562 -11.328 1 73.12 92 GLN B C 1
ATOM 3779 O O . GLN B 1 92 ? 37.375 -8.242 -12.086 1 73.12 92 GLN B O 1
ATOM 3784 N N . LEU B 1 93 ? 36.281 -8.102 -10.133 1 66.75 93 LEU B N 1
ATOM 3785 C CA . LEU B 1 93 ? 37.344 -7.285 -9.539 1 66.75 93 LEU B CA 1
ATOM 3786 C C . LEU B 1 93 ? 38.625 -8.086 -9.391 1 66.75 93 LEU B C 1
ATOM 3788 O O . LEU B 1 93 ? 39.719 -7.523 -9.43 1 66.75 93 LEU B O 1
ATOM 3792 N N . ALA B 1 94 ? 38.406 -9.273 -9.312 1 57.88 94 ALA B N 1
ATOM 3793 C CA . ALA B 1 94 ? 39.562 -10.141 -9.148 1 57.88 94 ALA B CA 1
ATOM 3794 C C . ALA B 1 94 ? 40.281 -10.352 -10.484 1 57.88 94 ALA B C 1
ATOM 3796 O O . ALA B 1 94 ? 41.469 -10.648 -10.516 1 57.88 94 ALA B O 1
ATOM 3797 N N . GLU B 1 95 ? 39.562 -10.211 -11.586 1 60.03 95 GLU B N 1
ATOM 3798 C CA . GLU B 1 95 ? 40.188 -10.438 -12.875 1 60.03 95 GLU B CA 1
ATOM 3799 C C . GLU B 1 95 ? 40.531 -9.117 -13.555 1 60.03 95 GLU B C 1
ATOM 3801 O O . GLU B 1 95 ? 39.719 -8.195 -13.602 1 60.03 95 GLU B O 1
ATOM 3806 N N . PRO B 1 96 ? 41.781 -8.797 -13.766 1 55.12 96 PRO B N 1
ATOM 3807 C CA . PRO B 1 96 ? 42.219 -7.586 -14.469 1 55.12 96 PRO B CA 1
ATOM 3808 C C . PRO B 1 96 ? 41.531 -7.395 -15.805 1 55.12 96 PRO B C 1
ATOM 3810 O O . PRO B 1 96 ? 41.688 -8.203 -16.719 1 55.12 96 PRO B O 1
ATOM 3813 N N . ARG B 1 97 ? 40.25 -7.074 -15.75 1 57.28 97 ARG B N 1
ATOM 3814 C CA . ARG B 1 97 ? 39.656 -6.902 -17.062 1 57.28 97 ARG B CA 1
ATOM 3815 C C . ARG B 1 97 ? 39.781 -5.469 -17.547 1 57.28 97 ARG B C 1
ATOM 3817 O O . ARG B 1 97 ? 39.906 -4.539 -16.75 1 57.28 97 ARG B O 1
ATOM 3824 N N . PRO B 1 98 ? 40 -5.434 -18.844 1 54.5 98 PRO B N 1
ATOM 3825 C CA . PRO B 1 98 ? 40.125 -4.113 -19.469 1 54.5 98 PRO B CA 1
ATOM 3826 C C . PRO B 1 98 ? 38.938 -3.201 -19.125 1 54.5 98 PRO B C 1
ATOM 3828 O O . PRO B 1 98 ? 37.812 -3.672 -19.016 1 54.5 98 PRO B O 1
ATOM 3831 N N . LEU B 1 99 ? 39.25 -2.094 -18.422 1 53.53 99 LEU B N 1
ATOM 3832 C CA . LEU B 1 99 ? 38.281 -1.036 -18.141 1 53.53 99 LEU B CA 1
ATOM 3833 C C . LEU B 1 99 ? 37.656 -0.501 -19.422 1 53.53 99 LEU B C 1
ATOM 3835 O O . LEU B 1 99 ? 38.312 -0.48 -20.469 1 53.53 99 LEU B O 1
ATOM 3839 N N . GLN B 1 100 ? 36.375 -0.769 -19.641 1 52.41 100 GLN B N 1
ATOM 3840 C CA . GLN B 1 100 ? 35.75 -0.24 -20.844 1 52.41 100 GLN B CA 1
ATOM 3841 C C . GLN B 1 100 ? 35.219 1.173 -20.609 1 52.41 100 GLN B C 1
ATOM 3843 O O . GLN B 1 100 ? 34.625 1.462 -19.547 1 52.41 100 GLN B O 1
ATOM 3848 N N . GLY B 1 101 ? 35.312 1.999 -21.516 1 50.56 101 GLY B N 1
ATOM 3849 C CA . GLY B 1 101 ? 34.875 3.371 -21.672 1 50.56 101 GLY B CA 1
ATOM 3850 C C . GLY B 1 101 ? 35.906 4.395 -21.25 1 50.56 101 GLY B C 1
ATOM 3851 O O . GLY B 1 101 ? 37 4.035 -20.781 1 50.56 101 GLY B O 1
ATOM 3852 N N . ASP B 1 102 ? 35.656 5.613 -21.578 1 50.25 102 ASP B N 1
ATOM 3853 C CA . ASP B 1 102 ? 36.562 6.754 -21.422 1 50.25 102 ASP B CA 1
ATOM 3854 C C . ASP B 1 102 ? 36.969 6.93 -19.969 1 50.25 102 ASP B C 1
ATOM 3856 O O . ASP B 1 102 ? 38.094 7.383 -19.672 1 50.25 102 ASP B O 1
ATOM 3860 N N . GLN B 1 103 ? 36.062 6.441 -19.062 1 56.28 103 GLN B N 1
ATOM 3861 C CA . GLN B 1 103 ? 36.375 6.805 -17.688 1 56.28 103 GLN B CA 1
ATOM 3862 C C . GLN B 1 103 ? 36.906 5.605 -16.906 1 56.28 103 GLN B C 1
ATOM 3864 O O . GLN B 1 103 ? 37.156 5.699 -15.703 1 56.28 103 GLN B O 1
ATOM 3869 N N . GLY B 1 104 ? 37.281 4.43 -17.719 1 64.12 104 GLY B N 1
ATOM 3870 C CA . GLY B 1 104 ? 37.906 3.307 -17.031 1 64.12 104 GLY B CA 1
ATOM 3871 C C . GLY B 1 104 ? 36.938 2.557 -16.125 1 64.12 104 GLY B C 1
ATOM 3872 O O . GLY B 1 104 ? 37.344 2.084 -15.055 1 64.12 104 GLY B O 1
ATOM 3873 N N . ASN B 1 105 ? 35.688 2.502 -16.578 1 72.12 105 ASN B N 1
ATOM 3874 C CA . ASN B 1 105 ? 34.719 1.785 -15.734 1 72.12 105 ASN B CA 1
ATOM 3875 C C . ASN B 1 105 ? 34.781 0.28 -15.969 1 72.12 105 ASN B C 1
ATOM 3877 O O . ASN B 1 105 ? 35.031 -0.167 -17.094 1 72.12 105 ASN B O 1
ATOM 3881 N N . ARG B 1 106 ? 34.656 -0.468 -14.898 1 85.25 106 ARG B N 1
ATOM 3882 C CA . ARG B 1 106 ? 34.438 -1.909 -14.977 1 85.25 106 ARG B CA 1
ATOM 3883 C C . ARG B 1 106 ? 33.062 -2.225 -15.594 1 85.25 106 ARG B C 1
ATOM 3885 O O . ARG B 1 106 ? 32.188 -1.38 -15.602 1 85.25 106 ARG B O 1
ATOM 3892 N N . PHE B 1 107 ? 33.031 -3.371 -16.297 1 88.25 107 PHE B N 1
ATOM 3893 C CA . PHE B 1 107 ? 31.734 -3.703 -16.906 1 88.25 107 PHE B CA 1
ATOM 3894 C C . PHE B 1 107 ? 31.391 -5.168 -16.672 1 88.25 107 PHE B C 1
ATOM 3896 O O . PHE B 1 107 ? 32.281 -5.992 -16.438 1 88.25 107 PHE B O 1
ATOM 3903 N N . ILE B 1 108 ? 30.172 -5.555 -16.641 1 92 108 ILE B N 1
ATOM 3904 C CA . ILE B 1 108 ? 29.625 -6.906 -16.578 1 92 108 ILE B CA 1
ATOM 3905 C C . ILE B 1 108 ? 28.625 -7.129 -17.719 1 92 108 ILE B C 1
ATOM 3907 O O . ILE B 1 108 ? 27.766 -6.285 -17.969 1 92 108 ILE B O 1
ATOM 3911 N N . ASP B 1 109 ? 28.828 -8.258 -18.359 1 91.69 109 ASP B N 1
ATOM 3912 C CA . ASP B 1 109 ? 27.922 -8.617 -19.469 1 91.69 109 ASP B CA 1
ATOM 3913 C C . ASP B 1 109 ? 26.812 -9.547 -18.984 1 91.69 109 ASP B C 1
ATOM 3915 O O . ASP B 1 109 ? 27.094 -10.594 -18.391 1 91.69 109 ASP B O 1
ATOM 3919 N N . LEU B 1 110 ? 25.625 -9.156 -19.234 1 94.06 110 LEU B N 1
ATOM 3920 C CA . LEU B 1 110 ? 24.438 -9.961 -18.969 1 94.06 110 LEU B CA 1
ATOM 3921 C C . LEU B 1 110 ? 23.609 -10.141 -20.219 1 94.06 110 LEU B C 1
ATOM 3923 O O . LEU B 1 110 ? 22.484 -9.633 -20.312 1 94.06 110 LEU B O 1
ATOM 3927 N N . PRO B 1 111 ? 24.078 -10.93 -21.109 1 93.44 111 PRO B N 1
ATOM 3928 C CA . PRO B 1 111 ? 23.5 -10.984 -22.453 1 93.44 111 PRO B CA 1
ATOM 3929 C C . PRO B 1 111 ? 22.094 -11.602 -22.469 1 93.44 111 PRO B C 1
ATOM 3931 O O . PRO B 1 111 ? 21.281 -11.266 -23.328 1 93.44 111 PRO B O 1
ATOM 3934 N N . ASP B 1 112 ? 21.781 -12.461 -21.5 1 92.56 112 ASP B N 1
ATOM 3935 C CA . ASP B 1 112 ? 20.547 -13.227 -21.562 1 92.56 112 ASP B CA 1
ATOM 3936 C C . ASP B 1 112 ? 19.406 -12.484 -20.844 1 92.56 112 ASP B C 1
ATOM 3938 O O . ASP B 1 112 ? 18.25 -12.859 -20.953 1 92.56 112 ASP B O 1
ATOM 3942 N N . ASP B 1 113 ? 19.781 -11.422 -20.094 1 94.94 113 ASP B N 1
ATOM 3943 C CA . ASP B 1 113 ? 18.781 -10.758 -19.266 1 94.94 113 ASP B CA 1
ATOM 3944 C C . ASP B 1 113 ? 17.969 -9.742 -20.078 1 94.94 113 ASP B C 1
ATOM 3946 O O . ASP B 1 113 ? 18.469 -9.219 -21.078 1 94.94 113 ASP B O 1
ATOM 3950 N N . GLN B 1 114 ? 16.719 -9.547 -19.656 1 94.5 114 GLN B N 1
ATOM 3951 C CA . GLN B 1 114 ? 15.867 -8.547 -20.281 1 94.5 114 GLN B CA 1
ATOM 3952 C C . GLN B 1 114 ? 16.125 -7.156 -19.719 1 94.5 114 GLN B C 1
ATOM 3954 O O . GLN B 1 114 ? 16.125 -6.973 -18.5 1 94.5 114 GLN B O 1
ATOM 3959 N N . PRO B 1 115 ? 16.266 -6.172 -20.516 1 95.62 115 PRO B N 1
ATOM 3960 C CA . PRO B 1 115 ? 16.656 -4.84 -20.047 1 95.62 115 PRO B CA 1
ATOM 3961 C C . PRO B 1 115 ? 15.562 -4.164 -19.219 1 95.62 115 PRO B C 1
ATOM 3963 O O . PRO B 1 115 ? 15.859 -3.541 -18.188 1 95.62 115 PRO B O 1
ATOM 3966 N N . VAL B 1 116 ? 14.32 -4.348 -19.625 1 94.88 116 VAL B N 1
ATOM 3967 C CA . VAL B 1 116 ? 13.242 -3.576 -19 1 94.88 116 VAL B CA 1
ATOM 3968 C C . VAL B 1 116 ? 13.062 -4.016 -17.562 1 94.88 116 VAL B C 1
ATOM 3970 O O . VAL B 1 116 ? 13.125 -3.195 -16.641 1 94.88 116 VAL B O 1
ATOM 3973 N N . PRO B 1 117 ? 12.93 -5.348 -17.266 1 97 117 PRO B N 1
ATOM 3974 C CA . PRO B 1 117 ? 12.828 -5.75 -15.867 1 97 117 PRO B CA 1
ATOM 3975 C C . PRO B 1 117 ? 14.125 -5.492 -15.094 1 97 117 PRO B C 1
ATOM 3977 O O . PRO B 1 117 ? 14.078 -5.18 -13.898 1 97 117 PRO B O 1
ATOM 3980 N N . MET B 1 118 ? 15.219 -5.566 -15.789 1 97.62 118 MET B N 1
ATOM 3981 C CA . MET B 1 118 ? 16.484 -5.254 -15.141 1 97.62 118 MET B CA 1
ATOM 3982 C C . MET B 1 118 ? 16.531 -3.797 -14.695 1 97.62 118 MET B C 1
ATOM 3984 O O . MET B 1 118 ? 16.922 -3.496 -13.562 1 97.62 118 MET B O 1
ATOM 3988 N N . ARG B 1 119 ? 16.109 -2.959 -15.57 1 97.38 119 ARG B N 1
ATOM 3989 C CA . ARG B 1 119 ? 16.094 -1.533 -15.258 1 97.38 119 ARG B CA 1
ATOM 3990 C C . ARG B 1 119 ? 15.234 -1.251 -14.031 1 97.38 119 ARG B C 1
ATOM 3992 O O . ARG B 1 119 ? 15.633 -0.483 -13.156 1 97.38 119 ARG B O 1
ATOM 3999 N N . LEU B 1 120 ? 14.133 -1.857 -13.961 1 98.12 120 LEU B N 1
ATOM 4000 C CA . LEU B 1 120 ? 13.234 -1.657 -12.828 1 98.12 120 LEU B CA 1
ATOM 4001 C C . LEU B 1 120 ? 13.875 -2.127 -11.531 1 98.12 120 LEU B C 1
ATOM 4003 O O . LEU B 1 120 ? 13.82 -1.432 -10.508 1 98.12 120 LEU B O 1
ATOM 4007 N N . MET B 1 121 ? 14.492 -3.27 -11.547 1 98.5 121 MET B N 1
ATOM 4008 C CA . MET B 1 121 ? 15.195 -3.77 -10.375 1 98.5 121 MET B CA 1
ATOM 4009 C C . MET B 1 121 ? 16.312 -2.818 -9.961 1 98.5 121 MET B C 1
ATOM 4011 O O . MET B 1 121 ? 16.469 -2.518 -8.781 1 98.5 121 MET B O 1
ATOM 4015 N N . LEU B 1 122 ? 17 -2.311 -10.977 1 98.44 122 LEU B N 1
ATOM 4016 C CA . LEU B 1 122 ? 18.109 -1.393 -10.703 1 98.44 122 LEU B CA 1
ATOM 4017 C C . LEU B 1 122 ? 17.578 -0.075 -10.133 1 98.44 122 LEU B C 1
ATOM 4019 O O . LEU B 1 122 ? 18.219 0.529 -9.273 1 98.44 122 LEU B O 1
ATOM 4023 N N . ASP B 1 123 ? 16.484 0.373 -10.602 1 98.06 123 ASP B N 1
ATOM 4024 C CA . ASP B 1 123 ? 15.859 1.571 -10.055 1 98.06 123 ASP B CA 1
ATOM 4025 C C . ASP B 1 123 ? 15.547 1.396 -8.57 1 98.06 123 ASP B C 1
ATOM 4027 O O . ASP B 1 123 ? 15.789 2.299 -7.766 1 98.06 123 ASP B O 1
ATOM 4031 N N . ILE B 1 124 ? 15.078 0.252 -8.188 1 98.25 124 ILE B N 1
ATOM 4032 C CA . ILE B 1 124 ? 14.766 -0.041 -6.797 1 98.25 124 ILE B CA 1
ATOM 4033 C C . ILE B 1 124 ? 16.047 -0.067 -5.969 1 98.25 124 ILE B C 1
ATOM 4035 O O . ILE B 1 124 ? 16.125 0.557 -4.906 1 98.25 124 ILE B O 1
ATOM 4039 N N . MET B 1 125 ? 17.047 -0.666 -6.523 1 97.94 125 MET B N 1
ATOM 4040 C CA . MET B 1 125 ? 18.312 -0.803 -5.816 1 97.94 125 MET B CA 1
ATOM 4041 C C . MET B 1 125 ? 18.953 0.562 -5.566 1 97.94 125 MET B C 1
ATOM 4043 O O . MET B 1 125 ? 19.656 0.748 -4.578 1 97.94 125 MET B O 1
ATOM 4047 N N . HIS B 1 126 ? 18.672 1.467 -6.453 1 97.75 126 HIS B N 1
ATOM 4048 C CA . HIS B 1 126 ? 19.297 2.777 -6.355 1 97.75 126 HIS B CA 1
ATOM 4049 C C . HIS B 1 126 ? 18.359 3.797 -5.723 1 97.75 126 HIS B C 1
ATOM 4051 O O . HIS B 1 126 ? 18.672 4.988 -5.664 1 97.75 126 HIS B O 1
ATOM 4057 N N . GLY B 1 127 ? 17.188 3.385 -5.316 1 96.19 127 GLY B N 1
ATOM 4058 C CA . GLY B 1 127 ? 16.297 4.234 -4.555 1 96.19 127 GLY B CA 1
ATOM 4059 C C . GLY B 1 127 ? 15.477 5.172 -5.422 1 96.19 127 GLY B C 1
ATOM 4060 O O . GLY B 1 127 ? 14.938 6.168 -4.938 1 96.19 127 GLY B O 1
ATOM 4061 N N . ASP B 1 128 ? 15.438 4.914 -6.703 1 96.12 128 ASP B N 1
ATOM 4062 C CA . ASP B 1 128 ? 14.609 5.738 -7.578 1 96.12 128 ASP B CA 1
ATOM 4063 C C . ASP B 1 128 ? 13.172 5.223 -7.617 1 96.12 128 ASP B C 1
ATOM 4065 O O . ASP B 1 128 ? 12.719 4.719 -8.648 1 96.12 128 ASP B O 1
ATOM 4069 N N . PHE B 1 129 ? 12.484 5.508 -6.57 1 97.25 129 PHE B N 1
ATOM 4070 C CA . PHE B 1 129 ? 11.164 4.926 -6.367 1 97.25 129 PHE B CA 1
ATOM 4071 C C . PHE B 1 129 ? 10.125 5.609 -7.246 1 97.25 129 PHE B C 1
ATOM 4073 O O . PHE B 1 129 ? 9.039 5.07 -7.477 1 97.25 129 PHE B O 1
ATOM 4080 N N . GLN B 1 130 ? 10.406 6.785 -7.758 1 94.88 130 GLN B N 1
ATOM 4081 C CA . GLN B 1 130 ? 9.484 7.484 -8.656 1 94.88 130 GLN B CA 1
ATOM 4082 C C . GLN B 1 130 ? 9.281 6.703 -9.945 1 94.88 130 GLN B C 1
ATOM 4084 O O . GLN B 1 130 ? 8.227 6.805 -10.578 1 94.88 130 GLN B O 1
ATOM 4089 N N . LYS B 1 131 ? 10.234 5.844 -10.242 1 95.88 131 LYS B N 1
ATOM 4090 C CA . LYS B 1 131 ? 10.188 5.09 -11.492 1 95.88 131 LYS B CA 1
ATOM 4091 C C . LYS B 1 131 ? 9.539 3.725 -11.289 1 95.88 131 LYS B C 1
ATOM 4093 O O . LYS B 1 131 ? 9.367 2.965 -12.242 1 95.88 131 LYS B O 1
ATOM 4098 N N . VAL B 1 132 ? 9.164 3.432 -10.086 1 97.19 132 VAL B N 1
ATOM 4099 C CA . VAL B 1 132 ? 8.586 2.125 -9.789 1 97.19 132 VAL B CA 1
ATOM 4100 C C . VAL B 1 132 ? 7.062 2.225 -9.75 1 97.19 132 VAL B C 1
ATOM 4102 O O . VAL B 1 132 ? 6.5 2.92 -8.906 1 97.19 132 VAL B O 1
ATOM 4105 N N . PRO B 1 133 ? 6.441 1.546 -10.578 1 96.06 133 PRO B N 1
ATOM 4106 C CA . PRO B 1 133 ? 4.98 1.649 -10.617 1 96.06 133 PRO B CA 1
ATOM 4107 C C . PRO B 1 133 ? 4.309 0.951 -9.438 1 96.06 133 PRO B C 1
ATOM 4109 O O . PRO B 1 133 ? 4.797 -0.075 -8.961 1 96.06 133 PRO B O 1
ATOM 4112 N N . GLN B 1 134 ? 3.24 1.45 -9.055 1 93.38 134 GLN B N 1
ATOM 4113 C CA . GLN B 1 134 ? 2.459 0.843 -7.98 1 93.38 134 GLN B CA 1
ATOM 4114 C C . GLN B 1 134 ? 1.63 -0.329 -8.5 1 93.38 134 GLN B C 1
ATOM 4116 O O . GLN B 1 134 ? 1.323 -1.259 -7.754 1 93.38 134 GLN B O 1
ATOM 4121 N N . GLU B 1 135 ? 1.28 -0.231 -9.742 1 94.44 135 GLU B N 1
ATOM 4122 C CA . GLU B 1 135 ? 0.549 -1.297 -10.422 1 94.44 135 GLU B CA 1
ATOM 4123 C C . GLU B 1 135 ? 1.327 -1.819 -11.625 1 94.44 135 GLU B C 1
ATOM 4125 O O . GLU B 1 135 ? 2.084 -1.076 -12.25 1 94.44 135 GLU B O 1
ATOM 4130 N N . MET B 1 136 ? 1.108 -3.088 -11.773 1 95.19 136 MET B N 1
ATOM 4131 C CA . MET B 1 136 ? 1.862 -3.699 -12.867 1 95.19 136 MET B CA 1
ATOM 4132 C C . MET B 1 136 ? 0.992 -4.68 -13.648 1 95.19 136 MET B C 1
ATOM 4134 O O . MET B 1 136 ? 0.102 -5.316 -13.078 1 95.19 136 MET B O 1
ATOM 4138 N N . GLU B 1 137 ? 1.312 -4.695 -14.898 1 96.38 137 GLU B N 1
ATOM 4139 C CA . GLU B 1 137 ? 0.717 -5.758 -15.703 1 96.38 137 GLU B CA 1
ATOM 4140 C C . GLU B 1 137 ? 1.349 -7.109 -15.383 1 96.38 137 GLU B C 1
ATOM 4142 O O . GLU B 1 137 ? 2.498 -7.176 -14.945 1 96.38 137 GLU B O 1
ATOM 4147 N N . LEU B 1 138 ? 0.674 -8.102 -15.656 1 97 138 LEU B N 1
ATOM 4148 C CA . LEU B 1 138 ? 1.103 -9.445 -15.281 1 97 138 LEU B CA 1
ATOM 4149 C C . LEU B 1 138 ? 2.42 -9.805 -15.961 1 97 138 LEU B C 1
ATOM 4151 O O . LEU B 1 138 ? 3.334 -10.328 -15.32 1 97 138 LEU B O 1
ATOM 4155 N N . GLN B 1 139 ? 2.541 -9.508 -17.25 1 95.56 139 GLN B N 1
ATOM 4156 C CA . GLN B 1 139 ? 3.748 -9.852 -17.984 1 95.56 139 GLN B CA 1
ATOM 4157 C C . GLN B 1 139 ? 4.969 -9.133 -17.422 1 95.56 139 GLN B C 1
ATOM 4159 O O . GLN B 1 139 ? 6.043 -9.727 -17.297 1 95.56 139 GLN B O 1
ATOM 4164 N N . THR B 1 140 ? 4.766 -7.961 -17.094 1 96.56 140 THR B N 1
ATOM 4165 C CA . THR B 1 140 ? 5.848 -7.148 -16.547 1 96.56 140 THR B CA 1
ATOM 4166 C C . THR B 1 140 ? 6.266 -7.664 -15.164 1 96.56 140 THR B C 1
ATOM 4168 O O . THR B 1 140 ? 7.461 -7.805 -14.891 1 96.56 140 THR B O 1
ATOM 4171 N N . LEU B 1 141 ? 5.25 -7.922 -14.359 1 98.19 141 LEU B N 1
ATOM 4172 C CA . LEU B 1 141 ? 5.543 -8.445 -13.031 1 98.19 141 LEU B CA 1
ATOM 4173 C C . LEU B 1 141 ? 6.258 -9.789 -13.125 1 98.19 141 LEU B C 1
ATOM 4175 O O . LEU B 1 141 ? 7.234 -10.031 -12.414 1 98.19 141 LEU B O 1
ATOM 4179 N N . HIS B 1 142 ? 5.773 -10.594 -14.008 1 98.06 142 HIS B N 1
ATOM 4180 C CA . HIS B 1 142 ? 6.391 -11.906 -14.203 1 98.06 142 HIS B CA 1
ATOM 4181 C C . HIS B 1 142 ? 7.852 -11.773 -14.609 1 98.06 142 HIS B C 1
ATOM 4183 O O . HIS B 1 142 ? 8.727 -12.43 -14.039 1 98.06 142 HIS B O 1
ATOM 4189 N N . ALA B 1 143 ? 8.141 -10.914 -15.523 1 97.62 143 ALA B N 1
ATOM 4190 C CA . ALA B 1 143 ? 9.508 -10.695 -15.992 1 97.62 143 ALA B CA 1
ATOM 4191 C C . ALA B 1 143 ? 10.391 -10.141 -14.875 1 97.62 143 ALA B C 1
ATOM 4193 O O . ALA B 1 143 ? 11.547 -10.547 -14.734 1 97.62 143 ALA B O 1
ATOM 4194 N N . LEU B 1 144 ? 9.852 -9.273 -14.125 1 98.5 144 LEU B N 1
ATOM 4195 C CA . LEU B 1 144 ? 10.602 -8.703 -13.008 1 98.5 144 LEU B CA 1
ATOM 4196 C C . LEU B 1 144 ? 10.93 -9.766 -11.969 1 98.5 144 LEU B C 1
ATOM 4198 O O . LEU B 1 144 ? 12.062 -9.828 -11.477 1 98.5 144 LEU B O 1
ATOM 4202 N N . VAL B 1 145 ? 9.93 -10.555 -11.641 1 98.69 145 VAL B N 1
ATOM 4203 C CA . VAL B 1 145 ? 10.117 -11.594 -10.633 1 98.69 145 VAL B CA 1
ATOM 4204 C C . VAL B 1 145 ? 11.188 -12.578 -11.086 1 98.69 145 VAL B C 1
ATOM 4206 O O . VAL B 1 145 ? 11.992 -13.047 -10.281 1 98.69 145 VAL B O 1
ATOM 4209 N N . ILE B 1 146 ? 11.227 -12.867 -12.367 1 98.38 146 ILE B N 1
ATOM 4210 C CA . ILE B 1 146 ? 12.242 -13.758 -12.906 1 98.38 146 ILE B CA 1
ATOM 4211 C C . ILE B 1 146 ? 13.633 -13.18 -12.641 1 98.38 146 ILE B C 1
ATOM 4213 O O . ILE B 1 146 ? 14.523 -13.883 -12.148 1 98.38 146 ILE B O 1
ATOM 4217 N N . VAL B 1 147 ? 13.797 -11.938 -12.914 1 98.19 147 VAL B N 1
ATOM 4218 C CA . VAL B 1 147 ? 15.094 -11.289 -12.75 1 98.19 147 VAL B CA 1
ATOM 4219 C C . VAL B 1 147 ? 15.445 -11.211 -11.266 1 98.19 147 VAL B C 1
ATOM 4221 O O . VAL B 1 147 ? 16.562 -11.523 -10.867 1 98.19 147 VAL B O 1
ATOM 4224 N N . MET B 1 148 ? 14.539 -10.852 -10.461 1 98.5 148 MET B N 1
ATOM 4225 C CA . MET B 1 148 ? 14.789 -10.703 -9.031 1 98.5 148 MET B CA 1
ATOM 4226 C C . MET B 1 148 ? 15.117 -12.047 -8.391 1 98.5 148 MET B C 1
ATOM 4228 O O . MET B 1 148 ? 15.945 -12.117 -7.477 1 98.5 148 MET B O 1
ATOM 4232 N N . ASP B 1 149 ? 14.383 -13.031 -8.836 1 98.06 149 ASP B N 1
ATOM 4233 C CA . ASP B 1 149 ? 14.664 -14.367 -8.328 1 98.06 149 ASP B CA 1
ATOM 4234 C C . ASP B 1 149 ? 16.062 -14.828 -8.75 1 98.06 149 ASP B C 1
ATOM 4236 O O . ASP B 1 149 ? 16.812 -15.383 -7.941 1 98.06 149 ASP B O 1
ATOM 4240 N N . LYS B 1 150 ? 16.438 -14.586 -9.992 1 97.69 150 LYS B N 1
ATOM 4241 C CA . LYS B 1 150 ? 17.734 -14.969 -10.539 1 97.69 150 LYS B CA 1
ATOM 4242 C C . LYS B 1 150 ? 18.875 -14.367 -9.727 1 97.69 150 LYS B C 1
ATOM 4244 O O . LYS B 1 150 ? 19.875 -15.031 -9.461 1 97.69 150 LYS B O 1
ATOM 4249 N N . TYR B 1 151 ? 18.688 -13.172 -9.281 1 98 151 TYR B N 1
ATOM 4250 C CA . TYR B 1 151 ? 19.766 -12.461 -8.609 1 98 151 TYR B CA 1
ATOM 4251 C C . TYR B 1 151 ? 19.531 -12.406 -7.105 1 98 151 TYR B C 1
ATOM 4253 O O . TYR B 1 151 ? 20.156 -11.617 -6.398 1 98 151 TYR B O 1
ATOM 4261 N N . ASP B 1 152 ? 18.609 -13.18 -6.625 1 97.44 152 ASP B N 1
ATOM 4262 C CA . ASP B 1 152 ? 18.297 -13.273 -5.203 1 97.44 152 ASP B CA 1
ATOM 4263 C C . ASP B 1 152 ? 18.047 -11.898 -4.602 1 97.44 152 ASP B C 1
ATOM 4265 O O . ASP B 1 152 ? 18.672 -11.523 -3.607 1 97.44 152 ASP B O 1
ATOM 4269 N N . ALA B 1 153 ? 17.094 -11.18 -5.191 1 98.12 153 ALA B N 1
ATOM 4270 C CA . ALA B 1 153 ? 16.781 -9.812 -4.781 1 98.12 153 ALA B CA 1
ATOM 4271 C C . ALA B 1 153 ? 15.289 -9.625 -4.582 1 98.12 153 ALA B C 1
ATOM 4273 O O . ALA B 1 153 ? 14.773 -8.508 -4.703 1 98.12 153 ALA B O 1
ATOM 4274 N N . LEU B 1 154 ? 14.539 -10.68 -4.242 1 98 154 LEU B N 1
ATOM 4275 C CA . LEU B 1 154 ? 13.086 -10.625 -4.109 1 98 154 LEU B CA 1
ATOM 4276 C C . LEU B 1 154 ? 12.68 -9.766 -2.912 1 98 154 LEU B C 1
ATOM 4278 O O . LEU B 1 154 ? 11.594 -9.188 -2.9 1 98 154 LEU B O 1
ATOM 4282 N N . SER B 1 155 ? 13.586 -9.641 -1.953 1 97.44 155 SER B N 1
ATOM 4283 C CA . SER B 1 155 ? 13.281 -8.867 -0.758 1 97.44 155 SER B CA 1
ATOM 4284 C C . SER B 1 155 ? 13.07 -7.391 -1.097 1 97.44 155 SER B C 1
ATOM 4286 O O . SER B 1 155 ? 12.391 -6.672 -0.364 1 97.44 155 SER B O 1
ATOM 4288 N N . LEU B 1 156 ? 13.602 -6.98 -2.236 1 97.88 156 LEU B N 1
ATOM 4289 C CA . LEU B 1 156 ? 13.508 -5.586 -2.656 1 97.88 156 LEU B CA 1
ATOM 4290 C C . LEU B 1 156 ? 12.078 -5.242 -3.088 1 97.88 156 LEU B C 1
ATOM 4292 O O . LEU B 1 156 ? 11.719 -4.066 -3.182 1 97.88 156 LEU B O 1
ATOM 4296 N N . ALA B 1 157 ? 11.289 -6.262 -3.309 1 97.56 157 ALA B N 1
ATOM 4297 C CA . ALA B 1 157 ? 9.922 -6.043 -3.77 1 97.56 157 ALA B CA 1
ATOM 4298 C C . ALA B 1 157 ? 8.984 -5.762 -2.596 1 97.56 157 ALA B C 1
ATOM 4300 O O . ALA B 1 157 ? 7.828 -5.383 -2.793 1 97.56 157 ALA B O 1
ATOM 4301 N N . ARG B 1 158 ? 9.438 -5.867 -1.428 1 97.12 158 ARG B N 1
ATOM 4302 C CA . ARG B 1 158 ? 8.648 -5.906 -0.204 1 97.12 158 ARG B CA 1
ATOM 4303 C C . ARG B 1 158 ? 7.688 -4.723 -0.135 1 97.12 158 ARG B C 1
ATOM 4305 O O . ARG B 1 158 ? 6.5 -4.895 0.152 1 97.12 158 ARG B O 1
ATOM 4312 N N . PRO B 1 159 ? 8.086 -3.521 -0.53 1 96.69 159 PRO B N 1
ATOM 4313 C CA . PRO B 1 159 ? 7.152 -2.406 -0.352 1 96.69 159 PRO B CA 1
ATOM 4314 C C . PRO B 1 159 ? 6.012 -2.426 -1.365 1 96.69 159 PRO B C 1
ATOM 4316 O O . PRO B 1 159 ? 4.945 -1.858 -1.111 1 96.69 159 PRO B O 1
ATOM 4319 N N . TRP B 1 160 ? 6.219 -3.146 -2.494 1 97.31 160 TRP B N 1
ATOM 4320 C CA . TRP B 1 160 ? 5.27 -3.014 -3.594 1 97.31 160 TRP B CA 1
ATOM 4321 C C . TRP B 1 160 ? 4.512 -4.316 -3.818 1 97.31 160 TRP B C 1
ATOM 4323 O O . TRP B 1 160 ? 3.488 -4.336 -4.508 1 97.31 160 TRP B O 1
ATOM 4333 N N . VAL B 1 161 ? 4.934 -5.352 -3.227 1 97.12 161 VAL B N 1
ATOM 4334 C CA . VAL B 1 161 ? 4.547 -6.695 -3.645 1 97.12 161 VAL B CA 1
ATOM 4335 C C . VAL B 1 161 ? 3.039 -6.875 -3.48 1 97.12 161 VAL B C 1
ATOM 4337 O O . VAL B 1 161 ? 2.385 -7.488 -4.328 1 97.12 161 VAL B O 1
ATOM 4340 N N . LYS B 1 162 ? 2.477 -6.355 -2.457 1 95.44 162 LYS B N 1
ATOM 4341 C CA . LYS B 1 162 ? 1.04 -6.492 -2.23 1 95.44 162 LYS B CA 1
ATOM 4342 C C . LYS B 1 162 ? 0.242 -5.773 -3.314 1 95.44 162 LYS B C 1
ATOM 4344 O O . LYS B 1 162 ? -0.724 -6.32 -3.85 1 95.44 162 LYS B O 1
ATOM 4349 N N . ALA B 1 163 ? 0.682 -4.602 -3.654 1 95.25 163 ALA B N 1
ATOM 4350 C CA . ALA B 1 163 ? 0.005 -3.832 -4.695 1 95.25 163 ALA B CA 1
ATOM 4351 C C . ALA B 1 163 ? 0.179 -4.488 -6.062 1 95.25 163 ALA B C 1
ATOM 4353 O O . ALA B 1 163 ? -0.766 -4.551 -6.852 1 95.25 163 ALA B O 1
ATOM 4354 N N . TRP B 1 164 ? 1.386 -4.961 -6.328 1 97.81 164 TRP B N 1
ATOM 4355 C CA . TRP B 1 164 ? 1.671 -5.633 -7.59 1 97.81 164 TRP B CA 1
ATOM 4356 C C . TRP B 1 164 ? 0.797 -6.871 -7.758 1 97.81 164 TRP B C 1
ATOM 4358 O O . TRP B 1 164 ? 0.212 -7.09 -8.82 1 97.81 164 TRP B O 1
ATOM 4368 N N . LEU B 1 165 ? 0.641 -7.598 -6.684 1 97.62 165 LEU B N 1
ATOM 4369 C CA . LEU B 1 165 ? -0.166 -8.812 -6.73 1 97.62 165 LEU B CA 1
ATOM 4370 C C . LEU B 1 165 ? -1.646 -8.477 -6.883 1 97.62 165 LEU B C 1
ATOM 4372 O O . LEU B 1 165 ? -2.367 -9.148 -7.625 1 97.62 165 LEU B O 1
ATOM 4376 N N . ALA B 1 166 ? -2.072 -7.473 -6.254 1 96.19 166 ALA B N 1
ATOM 4377 C CA . ALA B 1 166 ? -3.467 -7.059 -6.359 1 96.19 166 ALA B CA 1
ATOM 4378 C C . ALA B 1 166 ? -3.816 -6.664 -7.793 1 96.19 166 ALA B C 1
ATOM 4380 O O . ALA B 1 166 ? -4.938 -6.902 -8.25 1 96.19 166 ALA B O 1
ATOM 4381 N N . SER B 1 167 ? -2.877 -6.156 -8.484 1 95.94 167 SER B N 1
ATOM 4382 C CA . SER B 1 167 ? -3.096 -5.68 -9.844 1 95.94 167 SER B CA 1
ATOM 4383 C C . SER B 1 167 ? -3.26 -6.844 -10.82 1 95.94 167 SER B C 1
ATOM 4385 O O . SER B 1 167 ? -3.867 -6.691 -11.883 1 95.94 167 SER B O 1
ATOM 4387 N N . VAL B 1 168 ? -2.787 -8.016 -10.398 1 96.88 168 VAL B N 1
ATOM 4388 C CA . VAL B 1 168 ? -2.713 -9.062 -11.414 1 96.88 168 VAL B CA 1
ATOM 4389 C C . VAL B 1 168 ? -3.59 -10.242 -10.992 1 96.88 168 VAL B C 1
ATOM 4391 O O . VAL B 1 168 ? -3.789 -11.18 -11.766 1 96.88 168 VAL B O 1
ATOM 4394 N N . ARG B 1 169 ? -4.133 -10.195 -9.891 1 94 169 ARG B N 1
ATOM 4395 C CA . ARG B 1 169 ? -4.832 -11.328 -9.297 1 94 169 ARG B CA 1
ATOM 4396 C C . ARG B 1 169 ? -6.016 -11.758 -10.156 1 94 169 ARG B C 1
ATOM 4398 O O . ARG B 1 169 ? -6.387 -12.93 -10.18 1 94 169 ARG B O 1
ATOM 4405 N N . GLY B 1 170 ? -6.543 -10.883 -10.891 1 93.12 170 GLY B N 1
ATOM 4406 C CA . GLY B 1 170 ? -7.719 -11.188 -11.688 1 93.12 170 GLY B CA 1
ATOM 4407 C C . GLY B 1 170 ? -7.383 -11.703 -13.078 1 93.12 170 GLY B C 1
ATOM 4408 O O . GLY B 1 170 ? -8.281 -11.984 -13.875 1 93.12 170 GLY B O 1
ATOM 4409 N N . SER B 1 171 ? -6.18 -11.922 -13.344 1 92.12 171 SER B N 1
ATOM 4410 C CA . SER B 1 171 ? -5.766 -12.359 -14.672 1 92.12 171 SER B CA 1
ATOM 4411 C C . SER B 1 171 ? -6.141 -13.82 -14.914 1 92.12 171 SER B C 1
ATOM 4413 O O . SER B 1 171 ? -6.234 -14.609 -13.977 1 92.12 171 SER B O 1
ATOM 4415 N N . GLY B 1 172 ? -6.332 -14.203 -16.188 1 91.62 172 GLY B N 1
ATOM 4416 C CA . GLY B 1 172 ? -6.664 -15.57 -16.562 1 91.62 172 GLY B CA 1
ATOM 4417 C C . GLY B 1 172 ? -5.445 -16.422 -16.844 1 91.62 172 GLY B C 1
ATOM 4418 O O . GLY B 1 172 ? -5.57 -17.609 -17.172 1 91.62 172 GLY B O 1
ATOM 4419 N N . ASP B 1 173 ? -4.277 -15.812 -16.734 1 93.81 173 ASP B N 1
ATOM 4420 C CA . ASP B 1 173 ? -3.045 -16.562 -16.969 1 93.81 173 ASP B CA 1
ATOM 4421 C C . ASP B 1 173 ? -2.561 -17.234 -15.688 1 93.81 173 ASP B C 1
ATOM 4423 O O . ASP B 1 173 ? -1.675 -16.719 -15.008 1 93.81 173 ASP B O 1
ATOM 4427 N N . TYR B 1 174 ? -3.016 -18.359 -15.484 1 94.69 174 TYR B N 1
ATOM 4428 C CA . TYR B 1 174 ? -2.766 -19.078 -14.242 1 94.69 174 TYR B CA 1
ATOM 4429 C C . TYR B 1 174 ? -1.304 -19.5 -14.133 1 94.69 174 TYR B C 1
ATOM 4431 O O . TYR B 1 174 ? -0.752 -19.578 -13.031 1 94.69 174 TYR B O 1
ATOM 4439 N N . THR B 1 175 ? -0.732 -19.766 -15.227 1 95.19 175 THR B N 1
ATOM 4440 C CA . THR B 1 175 ? 0.642 -20.25 -15.219 1 95.19 175 THR B CA 1
ATOM 4441 C C . THR B 1 175 ? 1.596 -19.172 -14.719 1 95.19 175 THR B C 1
ATOM 4443 O O . THR B 1 175 ? 2.436 -19.422 -13.852 1 95.19 175 THR B O 1
ATOM 4446 N N . ARG B 1 176 ? 1.457 -18 -15.234 1 96.19 176 ARG B N 1
ATOM 4447 C CA . ARG B 1 176 ? 2.291 -16.891 -14.773 1 96.19 176 ARG B CA 1
ATOM 4448 C C . ARG B 1 176 ? 2.004 -16.562 -13.312 1 96.19 176 ARG B C 1
ATOM 4450 O O . ARG B 1 176 ? 2.924 -16.297 -12.539 1 96.19 176 ARG B O 1
ATOM 4457 N N . LEU B 1 177 ? 0.75 -16.641 -12.992 1 97.31 177 LEU B N 1
ATOM 4458 C CA . LEU B 1 177 ? 0.369 -16.359 -11.609 1 97.31 177 LEU B CA 1
ATOM 4459 C C . LEU B 1 177 ? 0.952 -17.391 -10.664 1 97.31 177 LEU B C 1
ATOM 4461 O O . LEU B 1 177 ? 1.38 -17.062 -9.555 1 97.31 177 LEU B O 1
ATOM 4465 N N . LEU B 1 178 ? 0.985 -18.609 -11.109 1 97.5 178 LEU B N 1
ATOM 4466 C CA . LEU B 1 178 ? 1.584 -19.672 -10.297 1 97.5 178 LEU B CA 1
ATOM 4467 C C . LEU B 1 178 ? 3.066 -19.406 -10.07 1 97.5 178 LEU B C 1
ATOM 4469 O O . LEU B 1 178 ? 3.559 -19.531 -8.945 1 97.5 178 LEU B O 1
ATOM 4473 N N . SER B 1 179 ? 3.693 -19.031 -11.133 1 98.19 179 SER B N 1
ATOM 4474 C CA . SER B 1 179 ? 5.121 -18.719 -11.055 1 98.19 179 SER B CA 1
ATOM 4475 C C . SER B 1 179 ? 5.391 -17.578 -10.07 1 98.19 179 SER B C 1
ATOM 4477 O O . SER B 1 179 ? 6.285 -17.688 -9.234 1 98.19 179 SER B O 1
ATOM 4479 N N . ILE B 1 180 ? 4.605 -16.594 -10.188 1 98.31 180 ILE B N 1
ATOM 4480 C CA . ILE B 1 180 ? 4.746 -15.414 -9.328 1 98.31 180 ILE B CA 1
ATOM 4481 C C . ILE B 1 180 ? 4.473 -15.797 -7.879 1 98.31 180 ILE B C 1
ATOM 4483 O O . ILE B 1 180 ? 5.227 -15.414 -6.977 1 98.31 180 ILE B O 1
ATOM 4487 N N . ALA B 1 181 ? 3.471 -16.562 -7.664 1 97.94 181 ALA B N 1
ATOM 4488 C CA . ALA B 1 181 ? 3.104 -16.984 -6.316 1 97.94 181 ALA B CA 1
ATOM 4489 C C . ALA B 1 181 ? 4.215 -17.828 -5.68 1 97.94 181 ALA B C 1
ATOM 4491 O O . ALA B 1 181 ? 4.539 -17.641 -4.504 1 97.94 181 ALA B O 1
ATOM 4492 N N . TRP B 1 182 ? 4.781 -18.656 -6.484 1 98.12 182 TRP B N 1
ATOM 4493 C CA . TRP B 1 182 ? 5.863 -19.516 -6.012 1 98.12 182 TRP B CA 1
ATOM 4494 C C . TRP B 1 182 ? 7.09 -18.688 -5.633 1 98.12 182 TRP B C 1
ATOM 4496 O O . TRP B 1 182 ? 7.684 -18.906 -4.574 1 98.12 182 TRP B O 1
ATOM 4506 N N . ALA B 1 183 ? 7.371 -17.766 -6.461 1 98.38 183 ALA B N 1
ATOM 4507 C CA . ALA B 1 183 ? 8.594 -16.984 -6.273 1 98.38 183 ALA B CA 1
ATOM 4508 C C . ALA B 1 183 ? 8.438 -15.984 -5.137 1 98.38 183 ALA B C 1
ATOM 4510 O O . ALA B 1 183 ? 9.328 -15.844 -4.297 1 98.38 183 ALA B O 1
ATOM 4511 N N . LEU B 1 184 ? 7.293 -15.328 -5.059 1 98.38 184 LEU B N 1
ATOM 4512 C CA . LEU B 1 184 ? 7.098 -14.25 -4.094 1 98.38 184 LEU B CA 1
ATOM 4513 C C . LEU B 1 184 ? 6.629 -14.797 -2.752 1 98.38 184 LEU B C 1
ATOM 4515 O O . LEU B 1 184 ? 6.734 -14.117 -1.728 1 98.38 184 LEU B O 1
ATOM 4519 N N . GLY B 1 185 ? 6.062 -15.938 -2.768 1 97.81 185 GLY B N 1
ATOM 4520 C CA . GLY B 1 185 ? 5.641 -16.562 -1.522 1 97.81 185 GLY B CA 1
ATOM 4521 C C . GLY B 1 185 ? 4.207 -16.234 -1.146 1 97.81 185 GLY B C 1
ATOM 4522 O O . GLY B 1 185 ? 3.908 -16 0.027 1 97.81 185 GLY B O 1
ATOM 4523 N N . ASP B 1 186 ? 3.336 -16.172 -2.109 1 97.81 186 ASP B N 1
ATOM 4524 C CA . ASP B 1 186 ? 1.913 -15.992 -1.837 1 97.81 186 ASP B CA 1
ATOM 4525 C C . ASP B 1 186 ? 1.199 -17.344 -1.757 1 97.81 186 ASP B C 1
ATOM 4527 O O . ASP B 1 186 ? 0.823 -17.906 -2.781 1 97.81 186 ASP B O 1
ATOM 4531 N N . MET B 1 187 ? 0.934 -17.766 -0.576 1 97.06 187 MET B N 1
ATOM 4532 C CA . MET B 1 187 ? 0.369 -19.094 -0.331 1 97.06 187 MET B CA 1
ATOM 4533 C C . MET B 1 187 ? -1.033 -19.203 -0.919 1 97.06 187 MET B C 1
ATOM 4535 O O . MET B 1 187 ? -1.361 -20.203 -1.568 1 97.06 187 MET B O 1
ATOM 4539 N N . GLY B 1 188 ? -1.819 -18.219 -0.662 1 96.38 188 GLY B N 1
ATOM 4540 C CA . GLY B 1 188 ? -3.184 -18.25 -1.168 1 96.38 188 GLY B CA 1
ATOM 4541 C C . GLY B 1 188 ? -3.256 -18.297 -2.682 1 96.38 188 GLY B C 1
ATOM 4542 O O . GLY B 1 188 ? -3.994 -19.109 -3.25 1 96.38 188 GLY B O 1
ATOM 4543 N N . LEU B 1 189 ? -2.51 -17.453 -3.283 1 97 189 LEU B N 1
ATOM 4544 C CA . LEU B 1 189 ? -2.49 -17.406 -4.742 1 97 189 LEU B CA 1
ATOM 4545 C C . LEU B 1 189 ? -1.948 -18.719 -5.312 1 97 189 LEU B C 1
ATOM 4547 O O . LEU B 1 189 ? -2.467 -19.234 -6.305 1 97 189 LEU B O 1
ATOM 4551 N N . PHE B 1 190 ? -0.904 -19.266 -4.688 1 97.25 190 PHE B N 1
ATOM 4552 C CA . PHE B 1 190 ? -0.323 -20.531 -5.129 1 97.25 190 PHE B CA 1
ATOM 4553 C C . PHE B 1 190 ? -1.358 -21.641 -5.09 1 97.25 190 PHE B C 1
ATOM 4555 O O . PHE B 1 190 ? -1.52 -22.391 -6.066 1 97.25 190 PHE B O 1
ATOM 4562 N N . SER B 1 191 ? -2.029 -21.703 -4.012 1 96.44 191 SER B N 1
ATOM 4563 C CA . SER B 1 191 ? -3.049 -22.719 -3.82 1 96.44 191 SER B CA 1
ATOM 4564 C C . SER B 1 191 ? -4.16 -22.594 -4.855 1 96.44 191 SER B C 1
ATOM 4566 O O . SER B 1 191 ? -4.535 -23.578 -5.496 1 96.44 191 SER B O 1
ATOM 4568 N N . THR B 1 192 ? -4.617 -21.438 -5.047 1 96.38 192 THR B N 1
ATOM 4569 C CA . THR B 1 192 ? -5.711 -21.188 -5.977 1 96.38 192 THR B CA 1
ATOM 4570 C C . THR B 1 192 ? -5.285 -21.5 -7.41 1 96.38 192 THR B C 1
ATOM 4572 O O . THR B 1 192 ? -6.023 -22.141 -8.156 1 96.38 192 THR B O 1
ATOM 4575 N N . MET B 1 193 ? -4.098 -21.062 -7.742 1 96.44 193 MET B N 1
ATOM 4576 C CA . MET B 1 193 ? -3.643 -21.266 -9.117 1 96.44 193 MET B CA 1
ATOM 4577 C C . MET B 1 193 ? -3.354 -22.75 -9.383 1 96.44 193 MET B C 1
ATOM 4579 O O . MET B 1 193 ? -3.643 -23.25 -10.461 1 96.44 193 MET B O 1
ATOM 4583 N N . THR B 1 194 ? -2.742 -23.375 -8.406 1 96.06 194 THR B N 1
ATOM 4584 C CA . THR B 1 194 ? -2.516 -24.797 -8.562 1 96.06 194 THR B CA 1
ATOM 4585 C C . THR B 1 194 ? -3.832 -25.531 -8.789 1 96.06 194 THR B C 1
ATOM 4587 O O . THR B 1 194 ? -3.926 -26.391 -9.68 1 96.06 194 THR B O 1
ATOM 4590 N N . SER B 1 195 ? -4.797 -25.172 -8.023 1 95.38 195 SER B N 1
ATOM 4591 C CA . SER B 1 195 ? -6.105 -25.797 -8.156 1 95.38 195 SER B CA 1
ATOM 4592 C C . SER B 1 195 ? -6.699 -25.547 -9.539 1 95.38 195 SER B C 1
ATOM 4594 O O . SER B 1 195 ? -7.172 -26.484 -10.195 1 95.38 195 SER B O 1
ATOM 4596 N N . ARG B 1 196 ? -6.613 -24.359 -9.969 1 95.25 196 ARG B N 1
ATOM 4597 C CA . ARG B 1 196 ? -7.191 -24.016 -11.266 1 95.25 196 ARG B CA 1
ATOM 4598 C C . ARG B 1 196 ? -6.461 -24.719 -12.398 1 95.25 196 ARG B C 1
ATOM 4600 O O . ARG B 1 196 ? -7.09 -25.203 -13.352 1 95.25 196 ARG B O 1
ATOM 4607 N N . ILE B 1 197 ? -5.203 -24.766 -12.273 1 95.44 197 ILE B N 1
ATOM 4608 C CA . ILE B 1 197 ? -4.414 -25.406 -13.32 1 95.44 197 ILE B CA 1
ATOM 4609 C C . ILE B 1 197 ? -4.73 -26.891 -13.367 1 95.44 197 ILE B C 1
ATOM 4611 O O . ILE B 1 197 ? -4.969 -27.453 -14.445 1 95.44 197 ILE B O 1
ATOM 4615 N N . VAL B 1 198 ? -4.773 -27.5 -12.227 1 94.06 198 VAL B N 1
ATOM 4616 C CA . VAL B 1 198 ? -5.074 -28.938 -12.172 1 94.06 198 VAL B CA 1
ATOM 4617 C C . VAL B 1 198 ? -6.469 -29.188 -12.742 1 94.06 198 VAL B C 1
ATOM 4619 O O . VAL B 1 198 ? -6.691 -30.172 -13.445 1 94.06 198 VAL B O 1
ATOM 4622 N N . GLU B 1 199 ? -7.336 -28.281 -12.5 1 93.69 199 GLU B N 1
ATOM 4623 C CA . GLU B 1 199 ? -8.711 -28.406 -12.969 1 93.69 199 GLU B CA 1
ATOM 4624 C C . GLU B 1 199 ? -8.797 -28.219 -14.484 1 93.69 199 GLU B C 1
ATOM 4626 O O . GLU B 1 199 ? -9.633 -28.844 -15.141 1 93.69 199 GLU B O 1
ATOM 4631 N N . THR B 1 200 ? -7.91 -27.422 -15.039 1 93.12 200 THR B N 1
ATOM 4632 C CA . THR B 1 200 ? -8.125 -27 -16.422 1 93.12 200 THR B CA 1
ATOM 4633 C C . THR B 1 200 ? -7.094 -27.641 -17.344 1 93.12 200 THR B C 1
ATOM 4635 O O . THR B 1 200 ? -7.281 -27.672 -18.562 1 93.12 200 THR B O 1
ATOM 4638 N N . CYS B 1 201 ? -6.055 -28.141 -16.828 1 92.62 201 CYS B N 1
ATOM 4639 C CA . CYS B 1 201 ? -4.984 -28.672 -17.656 1 92.62 201 CYS B CA 1
ATOM 4640 C C . CYS B 1 201 ? -5.406 -29.984 -18.312 1 92.62 201 CYS B C 1
ATOM 4642 O O . CYS B 1 201 ? -6.398 -30.594 -17.922 1 92.62 201 CYS B O 1
ATOM 4644 N N . THR B 1 202 ? -4.691 -30.25 -19.375 1 90.62 202 THR B N 1
ATOM 4645 C CA . THR B 1 202 ? -4.875 -31.516 -20.094 1 90.62 202 THR B CA 1
ATOM 4646 C C . THR B 1 202 ? -3.551 -32.25 -20.234 1 90.62 202 THR B C 1
ATOM 4648 O O . THR B 1 202 ? -2.512 -31.781 -19.766 1 90.62 202 THR B O 1
ATOM 4651 N N . ILE B 1 203 ? -3.6 -33.375 -20.609 1 86.75 203 ILE B N 1
ATOM 4652 C CA . ILE B 1 203 ? -2.391 -34.188 -20.766 1 86.75 203 ILE B CA 1
ATOM 4653 C C . ILE B 1 203 ? -2.113 -34.438 -22.25 1 86.75 203 ILE B C 1
ATOM 4655 O O . ILE B 1 203 ? -3.041 -34.594 -23.047 1 86.75 203 ILE B O 1
ATOM 4659 N N . SER B 1 204 ? -0.781 -34.312 -22.516 1 80.81 204 SER B N 1
ATOM 4660 C CA . SER B 1 204 ? -0.357 -34.562 -23.891 1 80.81 204 SER B CA 1
ATOM 4661 C C . SER B 1 204 ? -0.542 -36.031 -24.281 1 80.81 204 SER B C 1
ATOM 4663 O O . SER B 1 204 ? -0.529 -36.906 -23.406 1 80.81 204 SER B O 1
ATOM 4665 N N . THR B 1 205 ? -0.665 -36.25 -2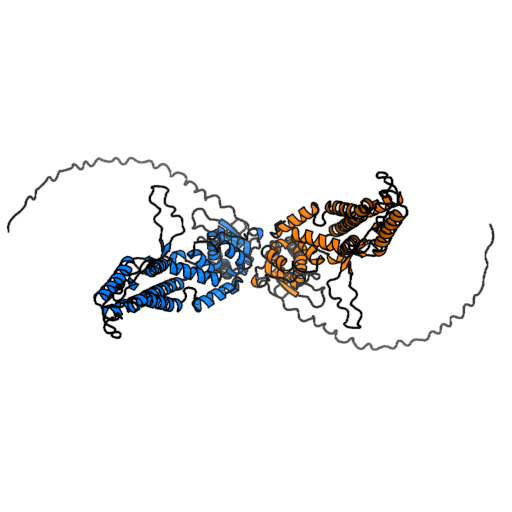5.594 1 73.44 205 THR B N 1
ATOM 4666 C CA . THR B 1 205 ? -0.916 -37.594 -26.125 1 73.44 205 THR B CA 1
ATOM 4667 C C . THR B 1 205 ? 0.311 -38.469 -25.938 1 73.44 205 THR B C 1
ATOM 4669 O O . THR B 1 205 ? 0.182 -39.688 -25.719 1 73.44 205 THR B O 1
ATOM 4672 N N . ASP B 1 206 ? 1.493 -37.844 -26.031 1 63.5 206 ASP B N 1
ATOM 4673 C CA . ASP B 1 206 ? 2.705 -38.656 -26.125 1 63.5 206 ASP B CA 1
ATOM 4674 C C . ASP B 1 206 ? 3.318 -38.906 -24.75 1 63.5 206 ASP B C 1
ATOM 4676 O O . ASP B 1 206 ? 4.156 -39.781 -24.594 1 63.5 206 ASP B O 1
ATOM 4680 N N . GLY B 1 207 ? 2.93 -38.188 -23.781 1 61.91 207 GLY B N 1
ATOM 4681 C CA . GLY B 1 207 ? 3.885 -38.375 -22.703 1 61.91 207 GLY B CA 1
ATOM 4682 C C . GLY B 1 207 ? 3.348 -38 -21.344 1 61.91 207 GLY B C 1
ATOM 4683 O O . GLY B 1 207 ? 4.102 -37.906 -20.375 1 61.91 207 GLY B O 1
ATOM 4684 N N . GLY B 1 208 ? 2.158 -37.75 -21.203 1 73.12 208 GLY B N 1
ATOM 4685 C CA . GLY B 1 208 ? 1.682 -37.531 -19.844 1 73.12 208 GLY B CA 1
ATOM 4686 C C . GLY B 1 208 ? 1.97 -36.125 -19.344 1 73.12 208 GLY B C 1
ATOM 4687 O O . GLY B 1 208 ? 1.74 -35.812 -18.172 1 73.12 208 GLY B O 1
ATOM 4688 N N . ASP B 1 209 ? 2.562 -35.375 -20.203 1 86.06 209 ASP B N 1
ATOM 4689 C CA . ASP B 1 209 ? 2.896 -34.031 -19.781 1 86.06 209 ASP B CA 1
ATOM 4690 C C . ASP B 1 209 ? 1.648 -33.156 -19.719 1 86.06 209 ASP B C 1
ATOM 4692 O O . ASP B 1 209 ? 0.752 -33.281 -20.562 1 86.06 209 ASP B O 1
ATOM 4696 N N . LEU B 1 210 ? 1.697 -32.344 -18.672 1 91.75 210 LEU B N 1
ATOM 4697 C CA . LEU B 1 210 ? 0.567 -31.438 -18.516 1 91.75 210 LEU B CA 1
ATOM 4698 C C . LEU B 1 210 ? 0.627 -30.312 -19.547 1 91.75 210 LEU B C 1
ATOM 4700 O O . LEU B 1 210 ? 1.698 -29.766 -19.812 1 91.75 210 LEU B O 1
ATOM 4704 N N . LEU B 1 211 ? -0.488 -30.062 -20.141 1 91.69 211 LEU B N 1
ATOM 4705 C CA . LEU B 1 211 ? -0.625 -28.984 -21.109 1 91.69 211 LEU B CA 1
ATOM 4706 C C . LEU B 1 211 ? -1.574 -27.906 -20.609 1 91.69 211 LEU B C 1
ATOM 4708 O O . LEU B 1 211 ? -2.547 -28.203 -19.906 1 91.69 211 LEU B O 1
ATOM 4712 N N . THR B 1 212 ? -1.233 -26.719 -20.953 1 89.88 212 THR B N 1
ATOM 4713 C CA . THR B 1 212 ? -2.09 -25.578 -20.641 1 89.88 212 THR B CA 1
ATOM 4714 C C . THR B 1 212 ? -2.332 -24.734 -21.875 1 89.88 212 THR B C 1
ATOM 4716 O O . THR B 1 212 ? -1.529 -24.734 -22.812 1 89.88 212 THR B O 1
ATOM 4719 N N . LYS B 1 213 ? -3.52 -24.062 -21.844 1 82.06 213 LYS B N 1
ATOM 4720 C CA . LYS B 1 213 ? -3.842 -23.188 -22.969 1 82.06 213 LYS B CA 1
ATOM 4721 C C . LYS B 1 213 ? -2.939 -21.953 -22.969 1 82.06 213 LYS B C 1
ATOM 4723 O O . LYS B 1 213 ? -2.688 -21.359 -21.922 1 82.06 213 LYS B O 1
ATOM 4728 N N . SER B 1 214 ? -2.383 -21.734 -24.188 1 75.38 214 SER B N 1
ATOM 4729 C CA . SER B 1 214 ? -1.44 -20.625 -24.312 1 75.38 214 SER B CA 1
ATOM 4730 C C . SER B 1 214 ? -2.158 -19.281 -24.297 1 75.38 214 SER B C 1
ATOM 4732 O O . SER B 1 214 ? -3.24 -19.141 -24.875 1 75.38 214 SER B O 1
ATOM 4734 N N . ASN B 1 215 ? -1.807 -18.438 -23.391 1 64.19 215 ASN B N 1
ATOM 4735 C CA . ASN B 1 215 ? -2.365 -17.078 -23.391 1 64.19 215 ASN B CA 1
ATOM 4736 C C . ASN B 1 215 ? -1.645 -16.172 -24.391 1 64.19 215 ASN B C 1
ATOM 4738 O O . ASN B 1 215 ? -1.965 -14.992 -24.5 1 64.19 215 ASN B O 1
ATOM 4742 N N . ILE B 1 216 ? -0.58 -16.641 -25.031 1 58.75 216 ILE B N 1
ATOM 4743 C CA . ILE B 1 216 ? 0.145 -15.836 -26 1 58.75 216 ILE B CA 1
ATOM 4744 C C . ILE B 1 216 ? -0.6 -15.844 -27.328 1 58.75 216 ILE B C 1
ATOM 4746 O O . ILE B 1 216 ? -0.97 -16.906 -27.844 1 58.75 216 ILE B O 1
ATOM 4750 N N . PRO B 1 217 ? -1.086 -14.602 -27.609 1 50.84 217 PRO B N 1
ATOM 4751 C CA . PRO B 1 217 ? -1.669 -14.602 -28.953 1 50.84 217 PRO B CA 1
ATOM 4752 C C . PRO B 1 217 ? -0.713 -15.148 -30.016 1 50.84 217 PRO B C 1
ATOM 4754 O O . PRO B 1 217 ? 0.486 -14.859 -29.969 1 50.84 217 PRO B O 1
ATOM 4757 N N . ALA B 1 218 ? -0.905 -16.297 -30.5 1 44.72 218 ALA B N 1
ATOM 4758 C CA . ALA B 1 218 ? -0.11 -16.828 -31.609 1 44.72 218 ALA B CA 1
ATOM 4759 C C . ALA B 1 218 ? 0.235 -15.734 -32.625 1 44.72 218 ALA B C 1
ATOM 4761 O O . ALA B 1 218 ? -0.652 -15.031 -33.094 1 44.72 218 ALA B O 1
ATOM 4762 N N . ASN B 1 219 ? 1.275 -15.078 -32.406 1 43.5 219 ASN B N 1
ATOM 4763 C CA . ASN B 1 219 ? 1.671 -14.219 -33.531 1 43.5 219 ASN B CA 1
ATOM 4764 C C . ASN B 1 219 ? 1.499 -14.914 -34.875 1 43.5 219 ASN B C 1
ATOM 4766 O O . ASN B 1 219 ? 2.469 -15.422 -35.438 1 43.5 219 ASN B O 1
ATOM 4770 N N . ARG B 1 220 ? 0.66 -15.758 -35.125 1 43.66 220 ARG B N 1
ATOM 4771 C CA . ARG B 1 220 ? 0.647 -16.25 -36.5 1 43.66 220 ARG B CA 1
ATOM 4772 C C . ARG B 1 220 ? 0.35 -15.133 -37.469 1 43.66 220 ARG B C 1
ATOM 4774 O O . ARG B 1 220 ? -0.439 -14.234 -37.188 1 43.66 220 ARG B O 1
ATOM 4781 N N . PRO B 1 221 ? 1.14 -14.953 -38.469 1 42.81 221 PRO B N 1
ATOM 4782 C CA . PRO B 1 221 ? 0.767 -14.047 -39.562 1 42.81 221 PRO B CA 1
ATOM 4783 C C . PRO B 1 221 ? -0.734 -14.039 -39.844 1 42.81 221 PRO B C 1
ATOM 4785 O O . PRO B 1 221 ? -1.409 -15.047 -39.625 1 42.81 221 PRO B O 1
ATOM 4788 N N . LEU B 1 222 ? -1.359 -12.891 -39.875 1 42.75 222 LEU B N 1
ATOM 4789 C CA . LEU B 1 222 ? -2.729 -12.586 -40.25 1 42.75 222 LEU B CA 1
ATOM 4790 C C . LEU B 1 222 ? -3.199 -13.547 -41.344 1 42.75 222 LEU B C 1
ATOM 4792 O O . LEU B 1 222 ? -4.203 -13.289 -42.031 1 42.75 222 LEU B O 1
ATOM 4796 N N . GLY B 1 223 ? -2.424 -14.398 -41.938 1 37.91 223 GLY B N 1
ATOM 4797 C CA . GLY B 1 223 ? -3.15 -14.922 -43.094 1 37.91 223 GLY B CA 1
ATOM 4798 C C . GLY B 1 223 ? -4.488 -15.531 -42.719 1 37.91 223 GLY B C 1
ATOM 4799 O O . GLY B 1 223 ? -4.902 -15.469 -41.562 1 37.91 223 GLY B O 1
ATOM 4800 N N . ARG B 1 224 ? -4.988 -16.719 -43.375 1 39.88 224 ARG B N 1
ATOM 4801 C CA . ARG B 1 224 ? -6.328 -17.234 -43.625 1 39.88 224 ARG B CA 1
ATOM 4802 C C . ARG B 1 224 ? -7.059 -17.516 -42.312 1 39.88 224 ARG B C 1
ATOM 4804 O O . ARG B 1 224 ? -6.43 -17.688 -41.281 1 39.88 224 ARG B O 1
ATOM 4811 N N . ASN B 1 225 ? -8.508 -17.484 -42.25 1 40.41 225 ASN B N 1
ATOM 4812 C CA . ASN B 1 225 ? -9.742 -17.75 -41.531 1 40.41 225 ASN B CA 1
ATOM 4813 C C . ASN B 1 225 ? -9.562 -18.891 -40.531 1 40.41 225 ASN B C 1
ATOM 4815 O O . ASN B 1 225 ? -10.516 -19.625 -40.219 1 40.41 225 ASN B O 1
ATOM 4819 N N . THR B 1 226 ? -8.383 -19.531 -40.469 1 41.97 226 THR B N 1
ATOM 4820 C CA . THR B 1 226 ? -8.5 -20.688 -39.594 1 41.97 226 THR B CA 1
ATOM 4821 C C . THR B 1 226 ? -8.539 -20.25 -38.125 1 41.97 226 THR B C 1
ATOM 4823 O O . THR B 1 226 ? -7.812 -19.328 -37.719 1 41.97 226 THR B O 1
ATOM 4826 N N . ASP B 1 227 ? -9.672 -20.359 -37.469 1 48.56 227 ASP B N 1
ATOM 4827 C CA . ASP B 1 227 ? -9.828 -20.219 -36 1 48.56 227 ASP B CA 1
ATOM 4828 C C . ASP B 1 227 ? -8.523 -20.531 -35.281 1 48.56 227 ASP B C 1
ATOM 4830 O O . ASP B 1 227 ? -7.902 -21.562 -35.531 1 48.56 227 ASP B O 1
ATOM 4834 N N . PRO B 1 228 ? -7.777 -19.562 -34.938 1 51.75 228 PRO B N 1
ATOM 4835 C CA . PRO B 1 228 ? -6.504 -19.875 -34.281 1 51.75 228 PRO B CA 1
ATOM 4836 C C . PRO B 1 228 ? -6.586 -21.094 -33.375 1 51.75 228 PRO B C 1
ATOM 4838 O O . PRO B 1 228 ? -7.453 -21.156 -32.5 1 51.75 228 PRO B O 1
ATOM 4841 N N . GLU B 1 229 ? -6.312 -22.234 -33.875 1 55.53 229 GLU B N 1
ATOM 4842 C CA . GLU B 1 229 ? -6.23 -23.406 -33 1 55.53 229 GLU B CA 1
ATOM 4843 C C . GLU B 1 229 ? -5.559 -23.062 -31.672 1 55.53 229 GLU B C 1
ATOM 4845 O O . GLU B 1 229 ? -4.559 -22.344 -31.656 1 55.53 229 GLU B O 1
ATOM 4850 N N . PRO B 1 230 ? -6.312 -23.25 -30.609 1 61 230 PRO B N 1
ATOM 4851 C CA . PRO B 1 230 ? -5.684 -23 -29.312 1 61 230 PRO B CA 1
ATOM 4852 C C . PRO B 1 230 ? -4.285 -23.609 -29.219 1 61 230 PRO B C 1
ATOM 4854 O O . PRO B 1 230 ? -4.059 -24.734 -29.656 1 61 230 PRO B O 1
ATOM 4857 N N . HIS B 1 231 ? -3.336 -22.75 -29.109 1 75.44 231 HIS B N 1
ATOM 4858 C CA . HIS B 1 231 ? -1.968 -23.203 -28.891 1 75.44 231 HIS B CA 1
ATOM 4859 C C . HIS B 1 231 ? -1.771 -23.688 -27.469 1 75.44 231 HIS B C 1
ATOM 4861 O O . HIS B 1 231 ? -2.264 -23.078 -26.516 1 75.44 231 HIS B O 1
ATOM 4867 N N . TRP B 1 232 ? -1.359 -25 -27.328 1 82.25 232 TRP B N 1
ATOM 4868 C CA . TRP B 1 232 ? -1.107 -25.625 -26.031 1 82.25 232 TRP B CA 1
ATOM 4869 C C . TRP B 1 232 ? 0.381 -25.609 -25.703 1 82.25 232 TRP B C 1
ATOM 4871 O O . TRP B 1 232 ? 1.215 -25.938 -26.547 1 82.25 232 TRP B O 1
ATOM 4881 N N . ASP B 1 233 ? 0.613 -25.141 -24.562 1 88.25 233 ASP B N 1
ATOM 4882 C CA . ASP B 1 233 ? 1.987 -25.141 -24.062 1 88.25 233 ASP B CA 1
ATOM 4883 C C . ASP B 1 233 ? 2.191 -26.188 -22.984 1 88.25 233 ASP B C 1
ATOM 4885 O O . ASP B 1 233 ? 1.258 -26.516 -22.25 1 88.25 233 ASP B O 1
ATOM 4889 N N . LEU B 1 234 ? 3.438 -26.734 -23.047 1 91.56 234 LEU B N 1
ATOM 4890 C CA . LEU B 1 234 ? 3.803 -27.578 -21.906 1 91.56 234 LEU B CA 1
ATOM 4891 C C . LEU B 1 234 ? 3.85 -26.75 -20.625 1 91.56 234 LEU B C 1
ATOM 4893 O O . LEU B 1 234 ? 4.453 -25.672 -20.594 1 91.56 234 LEU B O 1
ATOM 4897 N N . LEU B 1 235 ? 3.221 -27.297 -19.609 1 94.12 235 LEU B N 1
ATOM 4898 C CA . LEU B 1 235 ? 3.146 -26.547 -18.359 1 94.12 235 LEU B CA 1
ATOM 4899 C C . LEU B 1 235 ? 4.539 -26.312 -17.781 1 94.12 235 LEU B C 1
ATOM 4901 O O . LEU B 1 235 ? 4.816 -25.25 -17.219 1 94.12 235 LEU B O 1
ATOM 4905 N N . VAL B 1 236 ? 5.449 -27.25 -17.922 1 93.88 236 VAL B N 1
ATOM 4906 C CA . VAL B 1 236 ? 6.812 -27.172 -17.406 1 93.88 236 VAL B CA 1
ATOM 4907 C C . VAL B 1 236 ? 7.543 -26 -18.062 1 93.88 236 VAL B C 1
ATOM 4909 O O . VAL B 1 236 ? 8.273 -25.266 -17.391 1 93.88 236 VAL B O 1
ATOM 4912 N N . ASP B 1 237 ? 7.32 -25.797 -19.312 1 92.62 237 ASP B N 1
ATOM 4913 C CA . ASP B 1 237 ? 7.965 -24.719 -20.047 1 92.62 237 ASP B CA 1
ATOM 4914 C C . ASP B 1 237 ? 7.332 -23.375 -19.719 1 92.62 237 ASP B C 1
ATOM 4916 O O . ASP B 1 237 ? 8.031 -22.359 -19.594 1 92.62 237 ASP B O 1
ATOM 4920 N N . ALA B 1 238 ? 6.066 -23.453 -19.547 1 92.31 238 ALA B N 1
ATOM 4921 C CA . ALA B 1 238 ? 5.312 -22.234 -19.297 1 92.31 238 ALA B CA 1
ATOM 4922 C C . ALA B 1 238 ? 5.629 -21.656 -17.922 1 92.31 238 ALA B C 1
ATOM 4924 O O . ALA B 1 238 ? 5.504 -20.453 -17.703 1 92.31 238 ALA B O 1
ATOM 4925 N N . THR B 1 239 ? 6.051 -22.5 -16.984 1 95.62 239 THR B N 1
ATOM 4926 C CA . THR B 1 239 ? 6.273 -22.047 -15.609 1 95.62 239 THR B CA 1
ATOM 4927 C C . THR B 1 239 ? 7.766 -21.859 -15.344 1 95.62 239 THR B C 1
ATOM 4929 O O . THR B 1 239 ? 8.148 -21.312 -14.305 1 95.62 239 THR B O 1
ATOM 4932 N N . ALA B 1 240 ? 8.586 -22.266 -16.328 1 93.19 240 ALA B N 1
ATOM 4933 C CA . ALA B 1 240 ? 10.031 -22.047 -16.203 1 93.19 240 ALA B CA 1
ATOM 4934 C C . ALA B 1 240 ? 10.375 -20.562 -16.328 1 93.19 240 ALA B C 1
ATOM 4936 O O . ALA B 1 240 ? 9.734 -19.844 -17.094 1 93.19 240 ALA B O 1
ATOM 4937 N N . PRO B 1 241 ? 11.383 -20.141 -15.594 1 95.69 241 PRO B N 1
ATOM 4938 C CA . PRO B 1 241 ? 12.344 -20.812 -14.711 1 95.69 241 PRO B CA 1
ATOM 4939 C C . PRO B 1 241 ? 11.945 -20.75 -13.242 1 95.69 241 PRO B C 1
ATOM 4941 O O . PRO B 1 241 ? 12.664 -21.266 -12.383 1 95.69 241 PRO B O 1
ATOM 4944 N N . LEU B 1 242 ? 10.859 -20.234 -12.898 1 97.12 242 LEU B N 1
ATOM 4945 C CA . LEU B 1 242 ? 10.562 -19.891 -11.516 1 97.12 242 LEU B CA 1
ATOM 4946 C C . LEU B 1 242 ? 10.102 -21.109 -10.734 1 97.12 242 LEU B C 1
ATOM 4948 O O . LEU B 1 242 ? 10.477 -21.297 -9.578 1 97.12 242 LEU B O 1
ATOM 4952 N N . VAL B 1 243 ? 9.336 -21.953 -11.352 1 97.56 243 VAL B N 1
ATOM 4953 C CA . VAL B 1 243 ? 8.75 -23.094 -10.656 1 97.56 243 VAL B CA 1
ATOM 4954 C C . VAL B 1 243 ? 9.562 -24.344 -10.961 1 97.56 243 VAL B C 1
ATOM 4956 O O . VAL B 1 243 ? 9.766 -24.688 -12.125 1 97.56 243 VAL B O 1
ATOM 4959 N N . PRO B 1 244 ? 9.938 -25 -9.977 1 96.44 244 PRO B N 1
ATOM 4960 C CA . PRO B 1 244 ? 10.672 -26.25 -10.211 1 96.44 244 PRO B CA 1
ATOM 4961 C C . PRO B 1 244 ? 9.82 -27.312 -10.898 1 96.44 244 PRO B C 1
ATOM 4963 O O . PRO B 1 244 ? 8.609 -27.359 -10.711 1 96.44 244 PRO B O 1
ATOM 4966 N N . THR B 1 245 ? 10.477 -28.172 -11.602 1 95.12 245 THR B N 1
ATOM 4967 C CA . THR B 1 245 ? 9.805 -29.25 -12.328 1 95.12 245 THR B CA 1
ATOM 4968 C C . THR B 1 245 ? 9.086 -30.188 -11.367 1 95.12 245 THR B C 1
ATOM 4970 O O . THR B 1 245 ? 8.031 -30.734 -11.695 1 95.12 245 THR B O 1
ATOM 4973 N N . SER B 1 246 ? 9.609 -30.328 -10.219 1 94.06 246 SER B N 1
ATOM 4974 C CA . SER B 1 246 ? 9.016 -31.234 -9.227 1 94.06 246 SER B CA 1
ATOM 4975 C C . SER B 1 246 ? 7.609 -30.781 -8.852 1 94.06 246 SER B C 1
ATOM 4977 O O . SER B 1 246 ? 6.742 -31.625 -8.586 1 94.06 246 SER B O 1
ATOM 4979 N N . VAL B 1 247 ? 7.371 -29.5 -8.875 1 95.12 247 VAL B N 1
ATOM 4980 C CA . VAL B 1 247 ? 6.055 -28.969 -8.531 1 95.12 247 VAL B CA 1
ATOM 4981 C C . VAL B 1 247 ? 5.051 -29.359 -9.617 1 95.12 247 VAL B C 1
ATOM 4983 O O . VAL B 1 247 ? 3.928 -29.766 -9.312 1 95.12 247 VAL B O 1
ATOM 4986 N N . ILE B 1 248 ? 5.469 -29.281 -10.836 1 94.62 248 ILE B N 1
ATOM 4987 C CA . ILE B 1 248 ? 4.609 -29.625 -11.969 1 94.62 248 ILE B CA 1
ATOM 4988 C C . ILE B 1 248 ? 4.332 -31.125 -11.984 1 94.62 248 ILE B C 1
ATOM 4990 O O . ILE B 1 248 ? 3.205 -31.547 -12.242 1 94.62 248 ILE B O 1
ATOM 4994 N N . GLU B 1 249 ? 5.34 -31.844 -11.672 1 92.25 249 GLU B N 1
ATOM 4995 C CA . GLU B 1 249 ? 5.172 -33.281 -11.602 1 92.25 249 GLU B CA 1
ATOM 4996 C C . GLU B 1 249 ? 4.164 -33.688 -10.523 1 92.25 249 GLU B C 1
ATOM 4998 O O . GLU B 1 249 ? 3.348 -34.594 -10.727 1 92.25 249 GLU B O 1
ATOM 5003 N N . ARG B 1 250 ? 4.223 -33.062 -9.5 1 92.06 250 ARG B N 1
ATOM 5004 C CA . ARG B 1 250 ? 3.287 -33.344 -8.414 1 92.06 250 ARG B CA 1
ATOM 5005 C C . ARG B 1 250 ? 1.871 -32.938 -8.781 1 92.06 250 ARG B C 1
ATOM 5007 O O . ARG B 1 250 ? 0.896 -33.531 -8.344 1 92.06 250 ARG B O 1
ATOM 5014 N N . MET B 1 251 ? 1.722 -31.922 -9.5 1 93.12 251 MET B N 1
ATOM 5015 C CA . MET B 1 251 ? 0.407 -31.516 -9.992 1 93.12 251 MET B CA 1
ATOM 5016 C C . MET B 1 251 ? -0.197 -32.594 -10.883 1 93.12 251 MET B C 1
ATOM 5018 O O . MET B 1 251 ? -1.402 -32.844 -10.836 1 93.12 251 MET B O 1
ATOM 5022 N N . ALA B 1 252 ? 0.692 -33.156 -11.656 1 91.19 252 ALA B N 1
ATOM 5023 C CA . ALA B 1 252 ? 0.237 -34.25 -12.508 1 91.19 252 ALA B CA 1
ATOM 5024 C C . ALA B 1 252 ? -0.274 -35.406 -11.664 1 91.19 252 ALA B C 1
ATOM 5026 O O . ALA B 1 252 ? -1.298 -36 -11.984 1 91.19 252 ALA B O 1
ATOM 5027 N N . VAL B 1 253 ? 0.436 -35.656 -10.609 1 89.69 253 VAL B N 1
ATOM 5028 C CA . VAL B 1 253 ? 0.033 -36.75 -9.703 1 89.69 253 VAL B CA 1
ATOM 5029 C C . VAL B 1 253 ? -1.294 -36.375 -9.031 1 89.69 253 VAL B C 1
ATOM 5031 O O . VAL B 1 253 ? -2.193 -37.219 -8.938 1 89.69 253 VAL B O 1
ATOM 5034 N N . LYS B 1 254 ? -1.438 -35.188 -8.602 1 90.88 254 LYS B N 1
ATOM 5035 C CA . LYS B 1 254 ? -2.668 -34.719 -7.973 1 90.88 254 LYS B CA 1
ATOM 5036 C C . LYS B 1 254 ? -3.848 -34.812 -8.938 1 90.88 254 LYS B C 1
ATOM 5038 O O . LYS B 1 254 ? -4.938 -35.25 -8.555 1 90.88 254 LYS B O 1
ATOM 5043 N N . ARG B 1 255 ? -3.654 -34.438 -10.117 1 91.94 255 ARG B N 1
ATOM 5044 C CA . ARG B 1 255 ? -4.684 -34.531 -11.141 1 91.94 255 ARG B CA 1
ATOM 5045 C C . ARG B 1 255 ? -5.129 -36 -11.344 1 91.94 255 ARG B C 1
ATOM 5047 O O . ARG B 1 255 ? -6.328 -36.281 -11.359 1 91.94 255 ARG B O 1
ATOM 5054 N N . ALA B 1 256 ? -4.172 -36.812 -11.445 1 89.44 256 ALA B N 1
ATOM 5055 C CA . ALA B 1 256 ? -4.469 -38.219 -11.633 1 89.44 256 ALA B CA 1
ATOM 5056 C C . ALA B 1 256 ? -5.262 -38.781 -10.453 1 89.44 256 ALA B C 1
ATOM 5058 O O . ALA B 1 256 ? -6.207 -39.562 -10.641 1 89.44 256 ALA B O 1
ATOM 5059 N N . HIS B 1 257 ? -4.852 -38.344 -9.352 1 90.56 257 HIS B N 1
ATOM 5060 C CA . HIS B 1 257 ? -5.543 -38.781 -8.148 1 90.56 257 HIS B CA 1
ATOM 5061 C C . HIS B 1 257 ? -6.992 -38.312 -8.141 1 90.56 257 HIS B C 1
ATOM 5063 O O . HIS B 1 257 ? -7.895 -39.094 -7.785 1 90.56 257 HIS B O 1
ATOM 5069 N N . TRP B 1 258 ? -7.258 -37.156 -8.531 1 91.94 258 TRP B N 1
ATOM 5070 C CA . TRP B 1 258 ? -8.609 -36.594 -8.539 1 91.94 258 TRP B CA 1
ATOM 5071 C C . TRP B 1 258 ? -9.469 -37.25 -9.609 1 91.94 258 TRP B C 1
ATOM 5073 O O . TRP B 1 258 ? -10.656 -37.531 -9.391 1 91.94 258 TRP B O 1
ATOM 5083 N N . ILE B 1 259 ? -8.891 -37.531 -10.703 1 91.31 259 ILE B N 1
ATOM 5084 C CA . ILE B 1 259 ? -9.617 -38.219 -11.758 1 91.31 259 ILE B CA 1
ATOM 5085 C C . ILE B 1 259 ? -10.023 -39.625 -11.266 1 91.31 259 ILE B C 1
ATOM 5087 O O . ILE B 1 259 ? -11.18 -40 -11.422 1 91.31 259 ILE B O 1
ATOM 5091 N N . LEU B 1 260 ? -9.094 -40.25 -10.633 1 90.69 260 LEU B N 1
ATOM 5092 C CA . LEU B 1 260 ? -9.375 -41.562 -10.086 1 90.69 260 LEU B CA 1
ATOM 5093 C C . LEU B 1 260 ? -10.461 -41.5 -9.023 1 90.69 260 LEU B C 1
ATOM 5095 O O . LEU B 1 260 ? -11.398 -42.312 -9.031 1 90.69 260 LEU B O 1
ATOM 5099 N N . ALA B 1 261 ? -10.328 -40.531 -8.148 1 91.12 261 ALA B N 1
ATOM 5100 C CA . ALA B 1 261 ? -11.289 -40.406 -7.062 1 91.12 261 ALA B CA 1
ATOM 5101 C C . ALA B 1 261 ? -12.688 -40.094 -7.605 1 91.12 261 ALA B C 1
ATOM 5103 O O . ALA B 1 261 ? -13.688 -40.5 -7.004 1 91.12 261 ALA B O 1
ATOM 5104 N N . THR B 1 262 ? -12.766 -39.469 -8.719 1 91.75 262 THR B N 1
ATOM 5105 C CA . THR B 1 262 ? -14.039 -39.094 -9.32 1 91.75 262 THR B CA 1
ATOM 5106 C C . THR B 1 262 ? -14.68 -40.281 -10.016 1 91.75 262 THR B C 1
ATOM 5108 O O . THR B 1 262 ? -15.898 -40.469 -9.953 1 91.75 262 THR B O 1
ATOM 5111 N N . ILE B 1 263 ? -13.891 -41.125 -10.594 1 92.31 263 ILE B N 1
ATOM 5112 C CA . ILE B 1 263 ? -14.398 -42.188 -11.445 1 92.31 263 ILE B CA 1
ATOM 5113 C C . ILE B 1 263 ? -14.586 -43.469 -10.617 1 92.31 263 ILE B C 1
ATOM 5115 O O . ILE B 1 263 ? -15.477 -44.281 -10.898 1 92.31 263 ILE B O 1
ATOM 5119 N N . MET B 1 264 ? -13.875 -43.562 -9.547 1 91.69 264 MET B N 1
ATOM 5120 C CA . MET B 1 264 ? -13.781 -44.781 -8.789 1 91.69 264 MET B CA 1
ATOM 5121 C C . MET B 1 264 ? -15.156 -45.219 -8.266 1 91.69 264 MET B C 1
ATOM 5123 O O . MET B 1 264 ? -15.539 -46.375 -8.367 1 91.69 264 MET B O 1
ATOM 5127 N N . PRO B 1 265 ? -15.961 -44.281 -7.68 1 92.75 265 PRO B N 1
ATOM 5128 C CA . PRO B 1 265 ? -17.281 -44.688 -7.199 1 92.75 265 PRO B CA 1
ATOM 5129 C C . PRO B 1 265 ? -18.156 -45.281 -8.312 1 92.75 265 PRO B C 1
ATOM 5131 O O . PRO B 1 265 ? -18.938 -46.188 -8.07 1 92.75 265 PRO B O 1
ATOM 5134 N N . TYR B 1 266 ? -18.062 -44.812 -9.492 1 93.31 266 TYR B N 1
ATOM 5135 C CA . TYR B 1 266 ? -18.844 -45.312 -10.617 1 93.31 266 TYR B CA 1
ATOM 5136 C C . TYR B 1 266 ? -18.328 -46.625 -11.125 1 93.31 266 TYR B C 1
ATOM 5138 O O . TYR B 1 266 ? -19.094 -47.5 -11.578 1 93.31 266 TYR B O 1
ATOM 5146 N N . SER B 1 267 ? -16.984 -46.75 -11.086 1 92.44 267 SER B N 1
ATOM 5147 C CA . SER B 1 267 ? -16.406 -48.031 -11.414 1 92.44 267 SER B CA 1
ATOM 5148 C C . SER B 1 267 ? -16.875 -49.125 -10.445 1 92.44 267 SER B C 1
ATOM 5150 O O . SER B 1 267 ? -17.156 -50.25 -10.859 1 92.44 267 SER B O 1
ATOM 5152 N N . ARG B 1 268 ? -17 -48.75 -9.211 1 91.44 268 ARG B N 1
ATOM 5153 C CA . ARG B 1 268 ? -17.531 -49.688 -8.219 1 91.44 268 ARG B CA 1
ATOM 5154 C C . ARG B 1 268 ? -18.984 -50 -8.5 1 91.44 268 ARG B C 1
ATOM 5156 O O . ARG B 1 268 ? -19.391 -51.156 -8.359 1 91.44 268 ARG B O 1
ATOM 5163 N N . LEU B 1 269 ? -19.719 -49 -8.812 1 92 269 LEU B N 1
ATOM 5164 C CA . LEU B 1 269 ? -21.109 -49.25 -9.172 1 92 269 LEU B CA 1
ATOM 5165 C C . LEU B 1 269 ? -21.234 -50.156 -10.375 1 92 269 LEU B C 1
ATOM 5167 O O . LEU B 1 269 ? -22.078 -51.062 -10.391 1 92 269 LEU B O 1
ATOM 5171 N N . TYR B 1 270 ? -20.375 -49.938 -11.344 1 93.12 270 TYR B N 1
ATOM 5172 C CA . TYR B 1 270 ? -20.328 -50.812 -12.516 1 93.12 270 TYR B CA 1
ATOM 5173 C C . TYR B 1 270 ? -20.094 -52.25 -12.102 1 93.12 270 TYR B C 1
ATOM 5175 O O . TYR B 1 270 ? -20.781 -53.156 -12.578 1 93.12 270 TYR B O 1
ATOM 5183 N N . ASP B 1 271 ? -19.172 -52.406 -11.242 1 91.5 271 ASP B N 1
ATOM 5184 C CA . ASP B 1 271 ? -18.844 -53.75 -10.766 1 91.5 271 ASP B CA 1
ATOM 5185 C C . ASP B 1 271 ? -20.016 -54.375 -10.016 1 91.5 271 ASP B C 1
ATOM 5187 O O . ASP B 1 271 ? -20.281 -55.562 -10.148 1 91.5 271 ASP B O 1
ATOM 5191 N N . GLU B 1 272 ? -20.672 -53.562 -9.227 1 88.56 272 GLU B N 1
ATOM 5192 C CA . GLU B 1 272 ? -21.828 -54.031 -8.477 1 88.56 272 GLU B CA 1
ATOM 5193 C C . GLU B 1 272 ? -22.969 -54.438 -9.406 1 88.56 272 GLU B C 1
ATOM 5195 O O . GLU B 1 272 ? -23.594 -55.469 -9.227 1 88.56 272 GLU B O 1
ATOM 5200 N N . LEU B 1 273 ? -23.219 -53.656 -10.398 1 88.88 273 LEU B N 1
ATOM 5201 C CA . LEU B 1 273 ? -24.297 -53.938 -11.344 1 88.88 273 LEU B CA 1
ATOM 5202 C C . LEU B 1 273 ? -23.953 -55.156 -12.195 1 88.88 273 LEU B C 1
ATOM 5204 O O . LEU B 1 273 ? -24.828 -55.969 -12.492 1 88.88 273 LEU B O 1
ATOM 5208 N N . LYS B 1 274 ? -22.703 -55.25 -12.516 1 88.94 274 LYS B N 1
ATOM 5209 C CA . LYS B 1 274 ? -22.234 -56.375 -13.305 1 88.94 274 LYS B CA 1
ATOM 5210 C C . LYS B 1 274 ? -22.422 -57.688 -12.555 1 88.94 274 LYS B C 1
ATOM 5212 O O . LYS B 1 274 ? -22.734 -58.719 -13.156 1 88.94 274 LYS B O 1
ATOM 5217 N N . ARG B 1 275 ? -22.328 -57.625 -11.25 1 86.12 275 ARG B N 1
ATOM 5218 C CA . ARG B 1 275 ? -22.484 -58.812 -10.414 1 86.12 275 ARG B CA 1
ATOM 5219 C C . ARG B 1 275 ? -23.938 -59.094 -10.125 1 86.12 275 ARG B C 1
ATOM 5221 O O . ARG B 1 275 ? -24.281 -60.156 -9.57 1 86.12 275 ARG B O 1
ATOM 5228 N N . GLY B 1 276 ? -24.781 -58.219 -10.508 1 79.19 276 GLY B N 1
ATOM 5229 C CA . GLY B 1 276 ? -26.203 -58.438 -10.305 1 79.19 276 GLY B CA 1
ATOM 5230 C C . GLY B 1 276 ? -26.734 -57.844 -9.016 1 79.19 276 GLY B C 1
ATOM 5231 O O . GLY B 1 276 ? -27.844 -58.156 -8.586 1 79.19 276 GLY B O 1
ATOM 5232 N N . ASN B 1 277 ? -26 -57.062 -8.453 1 72.25 277 ASN B N 1
ATOM 5233 C CA . ASN B 1 277 ? -26.438 -56.438 -7.215 1 72.25 277 ASN B CA 1
ATOM 5234 C C . ASN B 1 277 ? -27.312 -55.219 -7.492 1 72.25 277 ASN B C 1
ATOM 5236 O O . ASN B 1 277 ? -26.812 -54.125 -7.727 1 72.25 277 ASN B O 1
ATOM 5240 N N . CYS B 1 278 ? -28.562 -55.438 -7.91 1 72.69 278 CYS B N 1
ATOM 5241 C CA . CYS B 1 278 ? -29.562 -54.375 -8.062 1 72.69 278 CYS B CA 1
ATOM 5242 C C . CYS B 1 278 ? -30.719 -54.594 -7.082 1 72.69 278 CYS B C 1
ATOM 5244 O O . CYS B 1 278 ? -31.109 -55.719 -6.797 1 72.69 278 CYS B O 1
ATOM 5246 N N . GLU B 1 279 ? -31.047 -53.594 -6.305 1 72.81 279 GLU B N 1
ATOM 5247 C CA . GLU B 1 279 ? -32.031 -53.719 -5.234 1 72.81 279 GLU B CA 1
ATOM 5248 C C . GLU B 1 279 ? -33.438 -53.344 -5.711 1 72.81 279 GLU B C 1
ATOM 5250 O O . GLU B 1 279 ? -34.031 -52.438 -5.148 1 72.81 279 GLU B O 1
ATOM 5255 N N . CYS B 1 280 ? -33.875 -54.031 -6.77 1 76.38 280 CYS B N 1
ATOM 5256 C CA . CYS B 1 280 ? -35.281 -53.812 -7.18 1 76.38 280 CYS B CA 1
ATOM 5257 C C . CYS B 1 280 ? -36.219 -54.531 -6.238 1 76.38 280 CYS B C 1
ATOM 5259 O O . CYS B 1 280 ? -35.875 -55.562 -5.66 1 76.38 280 CYS B O 1
ATOM 5261 N N . ARG B 1 281 ? -37.375 -53.906 -5.785 1 74.12 281 ARG B N 1
ATOM 5262 C CA . ARG B 1 281 ? -38.344 -54.531 -4.883 1 74.12 281 ARG B CA 1
ATOM 5263 C C . ARG B 1 281 ? -39.531 -55.094 -5.652 1 74.12 281 ARG B C 1
ATOM 5265 O O . ARG B 1 281 ? -40.094 -54.406 -6.508 1 74.12 281 ARG B O 1
ATOM 5272 N N . PHE B 1 282 ? -39.906 -56.406 -5.375 1 71.69 282 PHE B N 1
ATOM 5273 C CA . PHE B 1 282 ? -41.125 -57.031 -5.918 1 71.69 282 PHE B CA 1
ATOM 5274 C C . PHE B 1 282 ? -42.344 -56.625 -5.109 1 71.69 282 PHE B C 1
ATOM 5276 O O . PHE B 1 282 ? -42.375 -56.844 -3.895 1 71.69 282 PHE B O 1
ATOM 5283 N N . VAL B 1 283 ? -43.406 -55.938 -5.746 1 68.81 283 VAL B N 1
ATOM 5284 C CA . VAL B 1 283 ? -44.531 -55.344 -5.07 1 68.81 283 VAL B CA 1
ATOM 5285 C C . VAL B 1 283 ? -45.406 -56.438 -4.438 1 68.81 283 VAL B C 1
ATOM 5287 O O . VAL B 1 283 ? -45.938 -56.25 -3.334 1 68.81 283 VAL B O 1
ATOM 5290 N N . SER B 1 284 ? -45.844 -57.531 -5.277 1 64.5 284 SER B N 1
ATOM 5291 C CA . SER B 1 284 ? -46.75 -58.531 -4.719 1 64.5 284 SER B CA 1
ATOM 5292 C C . SER B 1 284 ? -46.156 -59.156 -3.469 1 64.5 284 SER B C 1
ATOM 5294 O O . SER B 1 284 ? -46.906 -59.594 -2.58 1 64.5 284 SER B O 1
ATOM 5296 N N . ARG B 1 285 ? -44.906 -59.562 -3.547 1 58.84 285 ARG B N 1
ATOM 5297 C CA . ARG B 1 285 ? -44.375 -60.312 -2.404 1 58.84 285 ARG B CA 1
ATOM 5298 C C . ARG B 1 285 ? -43.594 -59.375 -1.473 1 58.84 285 ARG B C 1
ATOM 5300 O O . ARG B 1 285 ? -42.906 -59.844 -0.554 1 58.84 285 ARG B O 1
ATOM 5307 N N . HIS B 1 286 ? -44.094 -58.25 -0.965 1 56.75 286 HIS B N 1
ATOM 5308 C CA . HIS B 1 286 ? -43.875 -57 -0.22 1 56.75 286 HIS B CA 1
ATOM 5309 C C . HIS B 1 286 ? -42.375 -56.812 0.039 1 56.75 286 HIS B C 1
ATOM 5311 O O . HIS B 1 286 ? -41.906 -55.656 0.21 1 56.75 286 HIS B O 1
ATOM 5317 N N . PHE B 1 287 ? -41.719 -58.031 0.361 1 57.41 287 PHE B N 1
ATOM 5318 C CA . PHE B 1 287 ? -40.469 -57.844 1.073 1 57.41 287 PHE B CA 1
ATOM 5319 C C . PHE B 1 287 ? -39.281 -58.375 0.246 1 57.41 287 PHE B C 1
ATOM 5321 O O . PHE B 1 287 ? -38.125 -58.25 0.661 1 57.41 287 PHE B O 1
ATOM 5328 N N . ARG B 1 288 ? -39.531 -58.969 -0.876 1 59.72 288 ARG B N 1
ATOM 5329 C CA . ARG B 1 288 ? -38.344 -59.656 -1.421 1 59.72 288 ARG B CA 1
ATOM 5330 C C . ARG B 1 288 ? -37.656 -58.781 -2.449 1 59.72 288 ARG B C 1
ATOM 5332 O O . ARG B 1 288 ? -38.281 -58.281 -3.385 1 59.72 288 ARG B O 1
ATOM 5339 N N . LYS B 1 289 ? -36.469 -58.219 -2.053 1 62 289 LYS B N 1
ATOM 5340 C CA . LYS B 1 289 ? -35.562 -57.562 -2.969 1 62 289 LYS B CA 1
ATOM 5341 C C . LYS B 1 289 ? -35.094 -58.5 -4.074 1 62 289 LYS B C 1
ATOM 5343 O O . LYS B 1 289 ? -34.719 -59.625 -3.801 1 62 289 LYS B O 1
ATOM 5348 N N . THR B 1 290 ? -35.719 -58.406 -5.258 1 66.94 290 THR B N 1
ATOM 5349 C CA . THR B 1 290 ? -35.25 -59.219 -6.375 1 66.94 290 THR B CA 1
ATOM 5350 C C . THR B 1 290 ? -34.594 -58.344 -7.441 1 66.94 290 THR B C 1
ATOM 5352 O O . THR B 1 290 ? -34.594 -57.125 -7.336 1 66.94 290 THR B O 1
ATOM 5355 N N . MET B 1 291 ? -33.844 -59 -8.281 1 64.12 291 MET B N 1
ATOM 5356 C CA . MET B 1 291 ? -33.156 -58.344 -9.383 1 64.12 291 MET B CA 1
ATOM 5357 C C . MET B 1 291 ? -34 -58.375 -10.656 1 64.12 291 MET B C 1
ATOM 5359 O O . MET B 1 291 ? -34.344 -59.469 -11.133 1 64.12 291 MET B O 1
ATOM 5363 N N . SER B 1 292 ? -34.5 -57.094 -10.953 1 77.19 292 SER B N 1
ATOM 5364 C CA . SER B 1 292 ? -35.125 -57.031 -12.281 1 77.19 292 SER B CA 1
ATOM 5365 C C . SER B 1 292 ? -34.062 -56.906 -13.375 1 77.19 292 SER B C 1
ATOM 5367 O O . SER B 1 292 ? -33.219 -56.031 -13.32 1 77.19 292 SER B O 1
ATOM 5369 N N . PRO B 1 293 ? -34 -57.969 -14.25 1 82.75 293 PRO B N 1
ATOM 5370 C CA . PRO B 1 293 ? -33.031 -57.906 -15.344 1 82.75 293 PRO B CA 1
ATOM 5371 C C . PRO B 1 293 ? -33.219 -56.656 -16.203 1 82.75 293 PRO B C 1
ATOM 5373 O O . PRO B 1 293 ? -32.219 -56.094 -16.719 1 82.75 293 PRO B O 1
ATOM 5376 N N . ARG B 1 294 ? -34.406 -56.188 -16.297 1 85.62 294 ARG B N 1
ATOM 5377 C CA . ARG B 1 294 ? -34.688 -55 -17.109 1 85.62 294 ARG B CA 1
ATOM 5378 C C . ARG B 1 294 ? -34.094 -53.75 -16.469 1 85.62 294 ARG B C 1
ATOM 5380 O O . ARG B 1 294 ? -33.438 -52.938 -17.141 1 85.62 294 ARG B O 1
ATOM 5387 N N . CYS B 1 295 ? -34.375 -53.594 -15.164 1 88.75 295 CYS B N 1
ATOM 5388 C CA . CYS B 1 295 ? -33.875 -52.438 -14.461 1 88.75 295 CYS B CA 1
ATOM 5389 C C . CYS B 1 295 ? -32.344 -52.438 -14.438 1 88.75 295 CYS B C 1
ATOM 5391 O O . CYS B 1 295 ? -31.703 -51.406 -14.656 1 88.75 295 CYS B O 1
ATOM 5393 N N . ARG B 1 296 ? -31.703 -53.594 -14.227 1 88.25 296 ARG B N 1
ATOM 5394 C CA . ARG B 1 296 ? -30.25 -53.75 -14.234 1 88.25 296 ARG B CA 1
ATOM 5395 C C . ARG B 1 296 ? -29.672 -53.375 -15.586 1 88.25 296 ARG B C 1
ATOM 5397 O O . ARG B 1 296 ? -28.656 -52.656 -15.664 1 88.25 296 ARG B O 1
ATOM 5404 N N . ALA B 1 297 ? -30.312 -53.906 -16.625 1 90.12 297 ALA B N 1
ATOM 5405 C CA . ALA B 1 297 ? -29.844 -53.625 -17.969 1 90.12 297 ALA B CA 1
ATOM 5406 C C . ALA B 1 297 ? -29.922 -52.125 -18.281 1 90.12 297 ALA B C 1
ATOM 5408 O O . ALA B 1 297 ? -29.016 -51.562 -18.906 1 90.12 297 ALA B O 1
ATOM 5409 N N . LEU B 1 298 ? -30.969 -51.5 -17.797 1 91.38 298 LEU B N 1
ATOM 5410 C CA . LEU B 1 298 ? -31.141 -50.062 -18.016 1 91.38 298 LEU B CA 1
ATOM 5411 C C . LEU B 1 298 ? -30.078 -49.281 -17.281 1 91.38 298 LEU B C 1
ATOM 5413 O O . LEU B 1 298 ? -29.484 -48.344 -17.844 1 91.38 298 LEU B O 1
ATOM 5417 N N . ALA B 1 299 ? -29.875 -49.656 -16.078 1 91.75 299 ALA B N 1
ATOM 5418 C CA . ALA B 1 299 ? -28.859 -49 -15.258 1 91.75 299 ALA B CA 1
ATOM 5419 C C . ALA B 1 299 ? -27.469 -49.188 -15.836 1 91.75 299 ALA B C 1
ATOM 5421 O O . ALA B 1 299 ? -26.719 -48.219 -16 1 91.75 299 ALA B O 1
ATOM 5422 N N . LEU B 1 300 ? -27.094 -50.375 -16.188 1 92.69 300 LEU B N 1
ATOM 5423 C CA . LEU B 1 300 ? -25.797 -50.688 -16.781 1 92.69 300 LEU B CA 1
ATOM 5424 C C . LEU B 1 300 ? -25.594 -49.969 -18.109 1 92.69 300 LEU B C 1
ATOM 5426 O O . LEU B 1 300 ? -24.547 -49.375 -18.328 1 92.69 300 LEU B O 1
ATOM 5430 N N . GLY B 1 301 ? -26.562 -50 -18.906 1 94 301 GLY B N 1
ATOM 5431 C CA . GLY B 1 301 ? -26.484 -49.375 -20.203 1 94 301 GLY B CA 1
ATOM 5432 C C . GLY B 1 301 ? -26.297 -47.844 -20.109 1 94 301 GLY B C 1
ATOM 5433 O O . GLY B 1 301 ? -25.469 -47.281 -20.828 1 94 301 GLY B O 1
ATOM 5434 N N . SER B 1 302 ? -27.109 -47.312 -19.25 1 94.88 302 SER B N 1
ATOM 5435 C CA . SER B 1 302 ? -27.016 -45.844 -19.094 1 94.88 302 SER B CA 1
ATOM 5436 C C . SER B 1 302 ? -25.656 -45.438 -18.516 1 94.88 302 SER B C 1
ATOM 5438 O O . SER B 1 302 ? -25.094 -44.438 -18.906 1 94.88 302 SER B O 1
ATOM 5440 N N . LEU B 1 303 ? -25.188 -46.219 -17.562 1 94.62 303 LEU B N 1
ATOM 5441 C CA . LEU B 1 303 ? -23.891 -45.969 -16.953 1 94.62 303 LEU B CA 1
ATOM 5442 C C . LEU B 1 303 ? -22.766 -46.062 -17.984 1 94.62 303 LEU B C 1
ATOM 5444 O O . LEU B 1 303 ? -21.953 -45.156 -18.125 1 94.62 303 LEU B O 1
ATOM 5448 N N . ILE B 1 304 ? -22.75 -47.156 -18.766 1 94.88 304 ILE B N 1
ATOM 5449 C CA . ILE B 1 304 ? -21.703 -47.375 -19.766 1 94.88 304 ILE B CA 1
ATOM 5450 C C . ILE B 1 304 ? -21.781 -46.312 -20.844 1 94.88 304 ILE B C 1
ATOM 5452 O O . ILE B 1 304 ? -20.75 -45.75 -21.219 1 94.88 304 ILE B O 1
ATOM 5456 N N . GLN B 1 305 ? -22.984 -46 -21.312 1 95.19 305 GLN B N 1
ATOM 5457 C CA . GLN B 1 305 ? -23.141 -45 -22.359 1 95.19 305 GLN B CA 1
ATOM 5458 C C . GLN B 1 305 ? -22.672 -43.625 -21.891 1 95.19 305 GLN B C 1
ATOM 5460 O O . GLN B 1 305 ? -22.016 -42.906 -22.625 1 95.19 305 GLN B O 1
ATOM 5465 N N . GLY B 1 306 ? -23.031 -43.312 -20.703 1 93.81 306 GLY B N 1
ATOM 5466 C CA . GLY B 1 306 ? -22.609 -42.031 -20.156 1 93.81 306 GLY B CA 1
ATOM 5467 C C . GLY B 1 306 ? -21.094 -41.844 -20.141 1 93.81 306 GLY B C 1
ATOM 5468 O O . GLY B 1 306 ? -20.594 -40.781 -20.5 1 93.81 306 GLY B O 1
ATOM 5469 N N . PHE B 1 307 ? -20.359 -42.875 -19.781 1 94.19 307 PHE B N 1
ATOM 5470 C CA . PHE B 1 307 ? -18.906 -42.781 -19.688 1 94.19 307 PHE B CA 1
ATOM 5471 C C . PHE B 1 307 ? -18.281 -42.875 -21.078 1 94.19 307 PHE B C 1
ATOM 5473 O O . PHE B 1 307 ? -17.25 -42.25 -21.344 1 94.19 307 PHE B O 1
ATOM 5480 N N . LEU B 1 308 ? -18.859 -43.594 -21.969 1 91.5 308 LEU B N 1
ATOM 5481 C CA . LEU B 1 308 ? -18.391 -43.625 -23.344 1 91.5 308 LEU B CA 1
ATOM 5482 C C . LEU B 1 308 ? -18.516 -42.25 -24 1 91.5 308 LEU B C 1
ATOM 5484 O O . LEU B 1 308 ? -17.641 -41.844 -24.766 1 91.5 308 LEU B O 1
ATOM 5488 N N . ASP B 1 309 ? -19.562 -41.562 -23.609 1 90.44 309 ASP B N 1
ATOM 5489 C CA . ASP B 1 309 ? -19.766 -40.219 -24.125 1 90.44 309 ASP B CA 1
ATOM 5490 C C . ASP B 1 309 ? -18.656 -39.281 -23.641 1 90.44 309 ASP B C 1
ATOM 5492 O O . ASP B 1 309 ? -18.391 -38.25 -24.266 1 90.44 309 ASP B O 1
ATOM 5496 N N . MET B 1 310 ? -18.047 -39.656 -22.562 1 89.44 310 MET B N 1
ATOM 5497 C CA . MET B 1 310 ? -16.938 -38.875 -22 1 89.44 310 MET B CA 1
ATOM 5498 C C . MET B 1 310 ? -15.594 -39.438 -22.469 1 89.44 310 MET B C 1
ATOM 5500 O O . MET B 1 310 ? -14.547 -39.031 -21.953 1 89.44 310 MET B O 1
ATOM 5504 N N . GLU B 1 311 ? -15.57 -40.375 -23.266 1 86.44 311 GLU B N 1
ATOM 5505 C CA . GLU B 1 311 ? -14.406 -41.062 -23.828 1 86.44 311 GLU B CA 1
ATOM 5506 C C . GLU B 1 311 ? -13.648 -41.844 -22.75 1 86.44 311 GLU B C 1
ATOM 5508 O O . GLU B 1 311 ? -12.414 -41.875 -22.75 1 86.44 311 GLU B O 1
ATOM 5513 N N . ILE B 1 312 ? -14.438 -42.281 -21.875 1 91.06 312 ILE B N 1
ATOM 5514 C CA . ILE B 1 312 ? -13.891 -43.156 -20.828 1 91.06 312 ILE B CA 1
ATOM 5515 C C . ILE B 1 312 ? -14.547 -44.531 -20.906 1 91.06 312 ILE B C 1
ATOM 5517 O O . ILE B 1 312 ? -15.773 -44.625 -20.938 1 91.06 312 ILE B O 1
ATOM 5521 N N . ASN B 1 313 ? -13.703 -45.438 -21.016 1 90.38 313 ASN B N 1
ATOM 5522 C CA . ASN B 1 313 ? -14.219 -46.812 -20.984 1 90.38 313 ASN B CA 1
ATOM 5523 C C . ASN B 1 313 ? -14.188 -47.406 -19.578 1 90.38 313 ASN B C 1
ATOM 5525 O O . ASN B 1 313 ? -13.148 -47.906 -19.125 1 90.38 313 ASN B O 1
ATOM 5529 N N . ILE B 1 314 ? -15.312 -47.375 -18.906 1 91.06 314 ILE B N 1
ATOM 5530 C CA . ILE B 1 314 ? -15.406 -47.75 -17.5 1 91.06 314 ILE B CA 1
ATOM 5531 C C . ILE B 1 314 ? -15.336 -49.281 -17.375 1 91.06 314 ILE B C 1
ATOM 5533 O O . ILE B 1 314 ? -15.156 -49.812 -16.266 1 91.06 314 ILE B O 1
ATOM 5537 N N . THR B 1 315 ? -15.383 -49.938 -18.562 1 89.06 315 THR B N 1
ATOM 5538 C CA . THR B 1 315 ? -15.398 -51.406 -18.547 1 89.06 315 THR B CA 1
ATOM 5539 C C . THR B 1 315 ? -13.977 -51.938 -18.453 1 89.06 315 THR B C 1
ATOM 5541 O O . THR B 1 315 ? -13.789 -53.125 -18.203 1 89.06 315 THR B O 1
ATOM 5544 N N . THR B 1 316 ? -13.039 -51.062 -18.641 1 87 316 THR B N 1
ATOM 5545 C CA . THR B 1 316 ? -11.641 -51.5 -18.594 1 87 316 THR B CA 1
ATOM 5546 C C . THR B 1 316 ? -11.125 -51.469 -17.156 1 87 316 THR B C 1
ATOM 5548 O O . THR B 1 316 ? -11.773 -50.938 -16.266 1 87 316 THR B O 1
ATOM 5551 N N . ALA B 1 317 ? -9.891 -52.125 -16.969 1 80.5 317 ALA B N 1
ATOM 5552 C CA . ALA B 1 317 ? -9.305 -52.219 -15.641 1 80.5 317 ALA B CA 1
ATOM 5553 C C . ALA B 1 317 ? -8.82 -50.875 -15.148 1 80.5 317 ALA B C 1
ATOM 5555 O O . ALA B 1 317 ? -8.883 -50.562 -13.953 1 80.5 317 ALA B O 1
ATOM 5556 N N . ASN B 1 318 ? -8.359 -50.062 -16.047 1 80.44 318 ASN B N 1
ATOM 5557 C CA . ASN B 1 318 ? -7.852 -48.75 -15.672 1 80.44 318 ASN B CA 1
ATOM 5558 C C . ASN B 1 318 ? -8.508 -47.656 -16.484 1 80.44 318 ASN B C 1
ATOM 5560 O O . ASN B 1 318 ? -7.879 -47.062 -17.375 1 80.44 318 ASN B O 1
ATOM 5564 N N . PRO B 1 319 ? -9.734 -47.25 -16.094 1 78.44 319 PRO B N 1
ATOM 5565 C CA . PRO B 1 319 ? -10.469 -46.312 -16.922 1 78.44 319 PRO B CA 1
ATOM 5566 C C . PRO B 1 319 ? -9.852 -44.906 -16.906 1 78.44 319 PRO B C 1
ATOM 5568 O O . PRO B 1 319 ? -10.102 -44.094 -17.812 1 78.44 319 PRO B O 1
ATOM 5571 N N . THR B 1 320 ? -9.078 -44.656 -15.977 1 74.75 320 THR B N 1
ATOM 5572 C CA . THR B 1 320 ? -8.609 -43.281 -15.758 1 74.75 320 THR B CA 1
ATOM 5573 C C . THR B 1 320 ? -7.395 -42.969 -16.625 1 74.75 320 THR B C 1
ATOM 5575 O O . THR B 1 320 ? -7.133 -41.812 -16.953 1 74.75 320 THR B O 1
ATOM 5578 N N . CYS B 1 321 ? -6.668 -44.031 -16.969 1 68.62 321 CYS B N 1
ATOM 5579 C CA . CYS B 1 321 ? -5.387 -43.812 -17.625 1 68.62 321 CYS B CA 1
ATOM 5580 C C . CYS B 1 321 ? -5.574 -43.156 -18.984 1 68.62 321 CYS B C 1
ATOM 5582 O O . CYS B 1 321 ? -4.695 -42.438 -19.469 1 68.62 321 CYS B O 1
ATOM 5584 N N . ALA B 1 322 ? -6.715 -43.219 -19.406 1 66.88 322 ALA B N 1
ATOM 5585 C CA . ALA B 1 322 ? -6.938 -42.781 -20.781 1 66.88 322 ALA B CA 1
ATOM 5586 C C . ALA B 1 322 ? -7.523 -41.375 -20.828 1 66.88 322 ALA B C 1
ATOM 5588 O O . ALA B 1 322 ? -7.57 -40.75 -21.891 1 66.88 322 ALA B O 1
ATOM 5589 N N . TYR B 1 323 ? -7.832 -40.875 -19.719 1 84.94 323 TYR B N 1
ATOM 5590 C CA . TYR B 1 323 ? -8.547 -39.625 -19.812 1 84.94 323 TYR B CA 1
ATOM 5591 C C . TYR B 1 323 ? -7.582 -38.469 -20.031 1 84.94 323 TYR B C 1
ATOM 5593 O O . TYR B 1 323 ? -6.711 -38.219 -19.203 1 84.94 323 TYR B O 1
ATOM 5601 N N . LYS B 1 324 ? -7.766 -37.719 -21.125 1 85.75 324 LYS B N 1
ATOM 5602 C CA . LYS B 1 324 ? -6.852 -36.656 -21.531 1 85.75 324 LYS B CA 1
ATOM 5603 C C . LYS B 1 324 ? -7.484 -35.281 -21.328 1 85.75 324 LYS B C 1
ATOM 5605 O O . LYS B 1 324 ? -6.801 -34.25 -21.391 1 85.75 324 LYS B O 1
ATOM 5610 N N . GLY B 1 325 ? -8.734 -35.281 -21.062 1 88.62 325 GLY B N 1
ATOM 5611 C CA . GLY B 1 325 ? -9.445 -34.031 -20.922 1 88.62 325 GLY B CA 1
ATOM 5612 C C . GLY B 1 325 ? -9.188 -33.344 -19.594 1 88.62 325 GLY B C 1
ATOM 5613 O O . GLY B 1 325 ? -8.383 -33.812 -18.797 1 88.62 325 GLY B O 1
ATOM 5614 N N . SER B 1 326 ? -9.836 -32.281 -19.422 1 91.5 326 SER B N 1
ATOM 5615 C CA . SER B 1 326 ? -9.688 -31.516 -18.188 1 91.5 326 SER B CA 1
ATOM 5616 C C . SER B 1 326 ? -10.562 -32.094 -17.078 1 91.5 326 SER B C 1
ATOM 5618 O O . SER B 1 326 ? -11.578 -32.719 -17.359 1 91.5 326 SER B O 1
ATOM 5620 N N . LEU B 1 327 ? -10.117 -31.906 -15.898 1 92 327 LEU B N 1
ATOM 5621 C CA . LEU B 1 327 ? -10.891 -32.344 -14.734 1 92 327 LEU B CA 1
ATOM 5622 C C . LEU B 1 327 ? -12.227 -31.594 -14.672 1 92 327 LEU B C 1
ATOM 5624 O O . LEU B 1 327 ? -13.25 -32.188 -14.336 1 92 327 LEU B O 1
ATOM 5628 N N . GLU B 1 328 ? -12.188 -30.359 -15.023 1 92.62 328 GLU B N 1
ATOM 5629 C CA . GLU B 1 328 ? -13.406 -29.562 -15.031 1 92.62 328 GLU B CA 1
ATOM 5630 C C . GLU B 1 328 ? -14.453 -30.141 -15.977 1 92.62 328 GLU B C 1
ATOM 5632 O O . GLU B 1 328 ? -15.625 -30.266 -15.617 1 92.62 328 GLU B O 1
ATOM 5637 N N . SER B 1 329 ? -14.07 -30.5 -17.094 1 92.56 329 SER B N 1
ATOM 5638 C CA . SER B 1 329 ? -14.977 -31.094 -18.062 1 92.56 329 SER B CA 1
ATOM 5639 C C . SER B 1 329 ? -15.5 -32.438 -17.578 1 92.56 329 SER B C 1
ATOM 5641 O O . SER B 1 329 ? -16.688 -32.75 -17.734 1 92.56 329 SER B O 1
ATOM 5643 N N . LEU B 1 330 ? -14.648 -33.219 -17.031 1 92.75 330 LEU B N 1
ATOM 5644 C CA . LEU B 1 330 ? -15.047 -34.5 -16.5 1 92.75 330 LEU B CA 1
ATOM 5645 C C . LEU B 1 330 ? -16.109 -34.344 -15.422 1 92.75 330 LEU B C 1
ATOM 5647 O O . LEU B 1 330 ? -17.141 -35 -15.453 1 92.75 330 LEU B O 1
ATOM 5651 N N . MET B 1 331 ? -15.859 -33.469 -14.531 1 91.25 331 MET B N 1
ATOM 5652 C CA . MET B 1 331 ? -16.781 -33.219 -13.422 1 91.25 331 MET B CA 1
ATOM 5653 C C . MET B 1 331 ? -18.125 -32.719 -13.93 1 91.25 331 MET B C 1
ATOM 5655 O O . MET B 1 331 ? -19.172 -33.125 -13.43 1 91.25 331 MET B O 1
ATOM 5659 N N . ASP B 1 332 ? -18.094 -31.891 -14.875 1 93.56 332 ASP B N 1
ATOM 5660 C CA . ASP B 1 332 ? -19.312 -31.375 -15.461 1 93.56 332 ASP B CA 1
ATOM 5661 C C . ASP B 1 332 ? -20.125 -32.5 -16.125 1 93.56 332 ASP B C 1
ATOM 5663 O O . ASP B 1 332 ? -21.328 -32.594 -15.93 1 93.56 332 ASP B O 1
ATOM 5667 N N . ARG B 1 333 ? -19.531 -33.312 -16.844 1 93.81 333 ARG B N 1
ATOM 5668 C CA . ARG B 1 333 ? -20.188 -34.375 -17.562 1 93.81 333 ARG B CA 1
ATOM 5669 C C . ARG B 1 333 ? -20.688 -35.469 -16.609 1 93.81 333 ARG B C 1
ATOM 5671 O O . ARG B 1 333 ? -21.797 -35.969 -16.781 1 93.81 333 ARG B O 1
ATOM 5678 N N . ILE B 1 334 ? -19.922 -35.719 -15.633 1 93.12 334 ILE B N 1
ATOM 5679 C CA . ILE B 1 334 ? -20.328 -36.719 -14.641 1 93.12 334 ILE B CA 1
ATOM 5680 C C . ILE B 1 334 ? -21.531 -36.156 -13.852 1 93.12 334 ILE B C 1
ATOM 5682 O O . ILE B 1 334 ? -22.422 -36.938 -13.477 1 93.12 334 ILE B O 1
ATOM 5686 N N . GLY B 1 335 ? -21.516 -34.875 -13.648 1 91.25 335 GLY B N 1
ATOM 5687 C CA . GLY B 1 335 ? -22.641 -34.25 -12.961 1 91.25 335 GLY B CA 1
ATOM 5688 C C . GLY B 1 335 ? -23.953 -34.406 -13.711 1 91.25 335 GLY B C 1
ATOM 5689 O O . GLY B 1 335 ? -25.016 -34.469 -13.102 1 91.25 335 GLY B O 1
ATOM 5690 N N . LYS B 1 336 ? -23.891 -34.5 -14.945 1 91.44 336 LYS B N 1
ATOM 5691 C CA . LYS B 1 336 ? -25.094 -34.594 -15.789 1 91.44 336 LYS B CA 1
ATOM 5692 C C . LYS B 1 336 ? -25.422 -36.062 -16.109 1 91.44 336 LYS B C 1
ATOM 5694 O O . LYS B 1 336 ? -26.422 -36.312 -16.781 1 91.44 336 LYS B O 1
ATOM 5699 N N . LEU B 1 337 ? -24.562 -36.906 -15.656 1 93.69 337 LEU B N 1
ATOM 5700 C CA . LEU B 1 337 ? -24.766 -38.312 -15.906 1 93.69 337 LEU B CA 1
ATOM 5701 C C . LEU B 1 337 ? -26.016 -38.812 -15.188 1 93.69 337 LEU B C 1
ATOM 5703 O O . LEU B 1 337 ? -26.219 -38.531 -14.008 1 93.69 337 LEU B O 1
ATOM 5707 N N . GLU B 1 338 ? -26.906 -39.438 -15.953 1 92.06 338 GLU B N 1
ATOM 5708 C CA . GLU B 1 338 ? -28.109 -40.031 -15.391 1 92.06 338 GLU B CA 1
ATOM 5709 C C . GLU B 1 338 ? -28.094 -41.562 -15.516 1 92.06 338 GLU B C 1
ATOM 5711 O O . GLU B 1 338 ? -27.922 -42.094 -16.609 1 92.06 338 GLU B O 1
ATOM 5716 N N . ILE B 1 339 ? -28.219 -42.125 -14.383 1 92.69 339 ILE B N 1
ATOM 5717 C CA . ILE B 1 339 ? -28.375 -43.594 -14.352 1 92.69 339 ILE B CA 1
ATOM 5718 C C . ILE B 1 339 ? -29.859 -43.938 -14.367 1 92.69 339 ILE B C 1
ATOM 5720 O O . ILE B 1 339 ? -30.578 -43.656 -13.406 1 92.69 339 ILE B O 1
ATOM 5724 N N . LEU B 1 340 ? -30.219 -44.562 -15.477 1 91.25 340 LEU B N 1
ATOM 5725 C CA . LEU B 1 340 ? -31.641 -44.844 -15.68 1 91.25 340 LEU B CA 1
ATOM 5726 C C . LEU B 1 340 ? -32.031 -46.094 -14.953 1 91.25 340 LEU B C 1
ATOM 5728 O O . LEU B 1 340 ? -31.266 -47.062 -14.883 1 91.25 340 LEU B O 1
ATOM 5732 N N . THR B 1 341 ? -33.156 -46.031 -14.359 1 88.44 341 THR B N 1
ATOM 5733 C CA . THR B 1 341 ? -33.781 -47.188 -13.75 1 88.44 341 THR B CA 1
ATOM 5734 C C . THR B 1 341 ? -35.188 -47.375 -14.32 1 88.44 341 THR B C 1
ATOM 5736 O O . THR B 1 341 ? -35.75 -46.5 -14.961 1 88.44 341 THR B O 1
ATOM 5739 N N . ASP B 1 342 ? -35.656 -48.531 -14.094 1 87.25 342 ASP B N 1
ATOM 5740 C CA . ASP B 1 342 ? -37 -48.844 -14.602 1 87.25 342 ASP B CA 1
ATOM 5741 C C . ASP B 1 342 ? -38.062 -48.125 -13.797 1 87.25 342 ASP B C 1
ATOM 5743 O O . ASP B 1 342 ? -37.812 -47.688 -12.68 1 87.25 342 ASP B O 1
ATOM 5747 N N . ARG B 1 343 ? -39.344 -47.938 -14.492 1 86.69 343 ARG B N 1
ATOM 5748 C CA . ARG B 1 343 ? -40.5 -47.312 -13.836 1 86.69 343 ARG B CA 1
ATOM 5749 C C . ARG B 1 343 ? -41.219 -48.281 -12.914 1 86.69 343 ARG B C 1
ATOM 5751 O O . ARG B 1 343 ? -41.156 -49.5 -13.141 1 86.69 343 ARG B O 1
ATOM 5758 N N . ASN B 1 344 ? -41.781 -47.625 -11.828 1 84.75 344 ASN B N 1
ATOM 5759 C CA . ASN B 1 344 ? -42.594 -48.469 -10.953 1 84.75 344 ASN B CA 1
ATOM 5760 C C . ASN B 1 344 ? -43.812 -49.031 -11.703 1 84.75 344 ASN B C 1
ATOM 5762 O O . ASN B 1 344 ? -44.375 -48.375 -12.578 1 84.75 344 ASN B O 1
ATOM 5766 N N . CYS B 1 345 ? -43.969 -50.375 -11.531 1 80.31 345 CYS B N 1
ATOM 5767 C CA . CYS B 1 345 ? -45.125 -51.062 -12.102 1 80.31 345 CYS B CA 1
ATOM 5768 C C . CYS B 1 345 ? -45.812 -51.906 -11.055 1 80.31 345 CYS B C 1
ATOM 5770 O O . CYS B 1 345 ? -45.531 -51.812 -9.859 1 80.31 345 CYS B O 1
ATOM 5772 N N . ASP B 1 346 ? -46.844 -52.719 -11.469 1 79.5 346 ASP B N 1
ATOM 5773 C CA . ASP B 1 346 ? -47.625 -53.531 -10.547 1 79.5 346 ASP B CA 1
ATOM 5774 C C . ASP B 1 346 ? -46.75 -54.625 -9.914 1 79.5 346 ASP B C 1
ATOM 5776 O O . ASP B 1 346 ? -47.031 -55.062 -8.797 1 79.5 346 ASP B O 1
ATOM 5780 N N . THR B 1 347 ? -45.656 -54.969 -10.586 1 77.38 347 THR B N 1
ATOM 5781 C CA . THR B 1 347 ? -44.875 -56.094 -10.164 1 77.38 347 THR B CA 1
ATOM 5782 C C . THR B 1 347 ? -43.625 -55.625 -9.398 1 77.38 347 THR B C 1
ATOM 5784 O O . THR B 1 347 ? -43.188 -56.281 -8.445 1 77.38 347 THR B O 1
ATOM 5787 N N . TYR B 1 348 ? -43.062 -54.5 -9.898 1 81.69 348 TYR B N 1
ATOM 5788 C CA . TYR B 1 348 ? -41.781 -54.094 -9.328 1 81.69 348 TYR B CA 1
ATOM 5789 C C . TYR B 1 348 ? -41.844 -52.656 -8.828 1 81.69 348 TYR B C 1
ATOM 5791 O O . TYR B 1 348 ? -42.5 -51.781 -9.461 1 81.69 348 TYR B O 1
ATOM 5799 N N . ASN B 1 349 ? -41.219 -52.375 -7.621 1 83 349 ASN B N 1
ATOM 5800 C CA . ASN B 1 349 ? -40.906 -51.031 -7.074 1 83 349 ASN B CA 1
ATOM 5801 C C . ASN B 1 349 ? -39.438 -50.719 -7.207 1 83 349 ASN B C 1
ATOM 5803 O O . ASN B 1 349 ? -38.562 -51.406 -6.664 1 83 349 ASN B O 1
ATOM 5807 N N . HIS B 1 350 ? -39.156 -49.625 -7.98 1 84.94 350 HIS B N 1
ATOM 5808 C CA . HIS B 1 350 ? -37.781 -49.281 -8.305 1 84.94 350 HIS B CA 1
ATOM 5809 C C . HIS B 1 350 ? -37.312 -48.062 -7.551 1 84.94 350 HIS B C 1
ATOM 5811 O O . HIS B 1 350 ? -36.406 -47.344 -7.984 1 84.94 350 HIS B O 1
ATOM 5817 N N . ASP B 1 351 ? -37.875 -47.781 -6.379 1 81.25 351 ASP B N 1
ATOM 5818 C CA . ASP B 1 351 ? -37.5 -46.594 -5.586 1 81.25 351 ASP B CA 1
ATOM 5819 C C . ASP B 1 351 ? -36.062 -46.719 -5.07 1 81.25 351 ASP B C 1
ATOM 5821 O O . ASP B 1 351 ? -35.344 -45.719 -5.027 1 81.25 351 ASP B O 1
ATOM 5825 N N . GLU B 1 352 ? -35.75 -47.906 -4.664 1 79.25 352 GLU B N 1
ATOM 5826 C CA . GLU B 1 352 ? -34.375 -48.094 -4.164 1 79.25 352 GLU B CA 1
ATOM 5827 C C . GLU B 1 352 ? -33.344 -48 -5.293 1 79.25 352 GLU B C 1
ATOM 5829 O O . GLU B 1 352 ? -32.25 -47.469 -5.094 1 79.25 352 GLU B O 1
ATOM 5834 N N . CYS B 1 353 ? -33.75 -48.562 -6.539 1 83.06 353 CYS B N 1
ATOM 5835 C CA . CYS B 1 353 ? -32.906 -48.406 -7.707 1 83.06 353 CYS B CA 1
ATOM 5836 C C . CYS B 1 353 ? -32.719 -46.938 -8.07 1 83.06 353 CYS B C 1
ATOM 5838 O O . CYS B 1 353 ? -31.609 -46.531 -8.453 1 83.06 353 CYS B O 1
ATOM 5840 N N . ALA B 1 354 ? -33.719 -46.188 -7.789 1 81.38 354 ALA B N 1
ATOM 5841 C CA . ALA B 1 354 ? -33.656 -44.75 -8.117 1 81.38 354 ALA B CA 1
ATOM 5842 C C . ALA B 1 354 ? -32.688 -44.031 -7.184 1 81.38 354 ALA B C 1
ATOM 5844 O O . ALA B 1 354 ? -32.125 -43 -7.566 1 81.38 354 ALA B O 1
ATOM 5845 N N . ARG B 1 355 ? -32.469 -44.594 -6.004 1 86.19 355 ARG B N 1
ATOM 5846 C CA . ARG B 1 355 ? -31.609 -43.969 -5.012 1 86.19 355 ARG B CA 1
ATOM 5847 C C . ARG B 1 355 ? -30.141 -44.25 -5.301 1 86.19 355 ARG B C 1
ATOM 5849 O O . ARG B 1 355 ? -29.25 -43.594 -4.762 1 86.19 355 ARG B O 1
ATOM 5856 N N . MET B 1 356 ? -29.891 -45.219 -6.258 1 85.81 356 MET B N 1
ATOM 5857 C CA . MET B 1 356 ? -28.531 -45.594 -6.637 1 85.81 356 MET B CA 1
ATOM 5858 C C . MET B 1 356 ? -27.781 -44.375 -7.191 1 85.81 356 MET B C 1
ATOM 5860 O O . MET B 1 356 ? -26.594 -44.188 -6.922 1 85.81 356 MET B O 1
ATOM 5864 N N . GLN B 1 357 ? -28.5 -43.594 -7.992 1 84.38 357 GLN B N 1
ATOM 5865 C CA . GLN B 1 357 ? -27.906 -42.406 -8.562 1 84.38 357 GLN B CA 1
ATOM 5866 C C . GLN B 1 357 ? -27.422 -41.438 -7.465 1 84.38 357 GLN B C 1
ATOM 5868 O O . GLN B 1 357 ? -26.312 -40.938 -7.527 1 84.38 357 GLN B O 1
ATOM 5873 N N . GLU B 1 358 ? -28.25 -41.219 -6.48 1 89.75 358 GLU B N 1
ATOM 5874 C CA . GLU B 1 358 ? -27.906 -40.312 -5.383 1 89.75 358 GLU B CA 1
ATOM 5875 C C . GLU B 1 358 ? -26.781 -40.906 -4.535 1 89.75 358 GLU B C 1
ATOM 5877 O O . GLU B 1 358 ? -25.906 -40.156 -4.074 1 89.75 358 GLU B O 1
ATOM 5882 N N . ALA B 1 359 ? -26.828 -42.188 -4.414 1 89.56 359 ALA B N 1
ATOM 5883 C CA . ALA B 1 359 ? -25.812 -42.844 -3.582 1 89.56 359 ALA B CA 1
ATOM 5884 C C . ALA B 1 359 ? -24.422 -42.719 -4.203 1 89.56 359 ALA B C 1
ATOM 5886 O O . ALA B 1 359 ? -23.453 -42.406 -3.51 1 89.56 359 ALA B O 1
ATOM 5887 N N . VAL B 1 360 ? -24.359 -42.906 -5.469 1 91.81 360 VAL B N 1
ATOM 5888 C CA . VAL B 1 360 ? -23.062 -42.844 -6.129 1 91.81 360 VAL B CA 1
ATOM 5889 C C . VAL B 1 360 ? -22.562 -41.406 -6.172 1 91.81 360 VAL B C 1
ATOM 5891 O O . VAL B 1 360 ? -21.375 -41.156 -6.051 1 91.81 360 VAL B O 1
ATOM 5894 N N . LYS B 1 361 ? -23.469 -40.469 -6.332 1 91.25 361 LYS B N 1
ATOM 5895 C CA . LYS B 1 361 ? -23.109 -39.062 -6.277 1 91.25 361 LYS B CA 1
ATOM 5896 C C . LYS B 1 361 ? -22.516 -38.719 -4.918 1 91.25 361 LYS B C 1
ATOM 5898 O O . LYS B 1 361 ? -21.5 -38 -4.848 1 91.25 361 LYS B O 1
ATOM 5903 N N . HIS B 1 362 ? -23.078 -39.219 -3.896 1 91.81 362 HIS B N 1
ATOM 5904 C CA . HIS B 1 362 ? -22.578 -38.938 -2.547 1 91.81 362 HIS B CA 1
ATOM 5905 C C . HIS B 1 362 ? -21.203 -39.562 -2.33 1 91.81 362 HIS B C 1
ATOM 5907 O O . HIS B 1 362 ? -20.344 -38.938 -1.702 1 91.81 362 HIS B O 1
ATOM 5913 N N . LYS B 1 363 ? -21.078 -40.688 -2.865 1 91.31 363 LYS B N 1
ATOM 5914 C CA . LYS B 1 363 ? -19.781 -41.375 -2.734 1 91.31 363 LYS B CA 1
ATOM 5915 C C . LYS B 1 363 ? -18.688 -40.594 -3.48 1 91.31 363 LYS B C 1
ATOM 5917 O O . LYS B 1 363 ? -17.562 -40.5 -3.004 1 91.31 363 LYS B O 1
ATOM 5922 N N . ARG B 1 364 ? -19.016 -40.094 -4.59 1 90.19 364 ARG B N 1
ATOM 5923 C CA . ARG B 1 364 ? -18.078 -39.281 -5.367 1 90.19 364 ARG B CA 1
ATOM 5924 C C . ARG B 1 364 ? -17.656 -38.031 -4.598 1 90.19 364 ARG B C 1
ATOM 5926 O O . ARG B 1 364 ? -16.469 -37.719 -4.508 1 90.19 364 ARG B O 1
ATOM 5933 N N . ILE B 1 365 ? -18.562 -37.312 -4.023 1 89.44 365 ILE B N 1
ATOM 5934 C CA . ILE B 1 365 ? -18.297 -36.094 -3.266 1 89.44 365 ILE B CA 1
ATOM 5935 C C . ILE B 1 365 ? -17.422 -36.438 -2.061 1 89.44 365 ILE B C 1
ATOM 5937 O O . ILE B 1 365 ? -16.469 -35.688 -1.759 1 89.44 365 ILE B O 1
ATOM 5941 N N . ALA B 1 366 ? -17.688 -37.5 -1.477 1 90.19 366 ALA B N 1
ATOM 5942 C CA . ALA B 1 366 ? -16.906 -37.938 -0.324 1 90.19 366 ALA B CA 1
ATOM 5943 C C . ALA B 1 366 ? -15.469 -38.25 -0.728 1 90.19 366 ALA B C 1
ATOM 5945 O O . ALA B 1 366 ? -14.523 -37.906 -0.027 1 90.19 366 ALA B O 1
ATOM 5946 N N . SER B 1 367 ? -15.32 -38.906 -1.808 1 89.06 367 SER B N 1
ATOM 5947 C CA . SER B 1 367 ? -14 -39.281 -2.285 1 89.06 367 SER B CA 1
ATOM 5948 C C . SER B 1 367 ? -13.156 -38.094 -2.666 1 89.06 367 SER B C 1
ATOM 5950 O O . SER B 1 367 ? -11.969 -38.031 -2.342 1 89.06 367 SER B O 1
ATOM 5952 N N . THR B 1 368 ? -13.719 -37.125 -3.32 1 86.88 368 THR B N 1
ATOM 5953 C CA . THR B 1 368 ? -12.992 -35.938 -3.807 1 86.88 368 THR B CA 1
ATOM 5954 C C . THR B 1 368 ? -12.734 -34.969 -2.676 1 86.88 368 THR B C 1
ATOM 5956 O O . THR B 1 368 ? -11.766 -34.188 -2.719 1 86.88 368 THR B O 1
ATOM 5959 N N . SER B 1 369 ? -13.531 -35 -1.668 1 86.94 369 SER B N 1
ATOM 5960 C CA . SER B 1 369 ? -13.406 -34.062 -0.554 1 86.94 369 SER B CA 1
ATOM 5961 C C . SER B 1 369 ? -12.219 -34.406 0.339 1 86.94 369 SER B C 1
ATOM 5963 O O . SER B 1 369 ? -11.758 -33.594 1.123 1 86.94 369 SER B O 1
ATOM 5965 N N . MET B 1 370 ? -11.742 -35.625 0.217 1 80.88 370 MET B N 1
ATOM 5966 C CA . MET B 1 370 ? -10.656 -36.094 1.063 1 80.88 370 MET B CA 1
ATOM 5967 C C . MET B 1 370 ? -9.336 -35.438 0.686 1 80.88 370 MET B C 1
ATOM 5969 O O . MET B 1 370 ? -8.445 -35.281 1.524 1 80.88 370 MET B O 1
ATOM 5973 N N . THR B 1 371 ? -9.242 -35 -0.51 1 83.38 371 THR B N 1
ATOM 5974 C CA . THR B 1 371 ? -8.008 -34.344 -0.949 1 83.38 371 THR B CA 1
ATOM 5975 C C . THR B 1 371 ? -8.32 -33.094 -1.734 1 83.38 371 THR B C 1
ATOM 5977 O O . THR B 1 371 ? -8.188 -33.062 -2.961 1 83.38 371 THR B O 1
ATOM 5980 N N . PRO B 1 372 ? -8.531 -32.062 -0.961 1 88.19 372 PRO B N 1
ATOM 5981 C CA . PRO B 1 372 ? -8.875 -30.828 -1.671 1 88.19 372 PRO B CA 1
ATOM 5982 C C . PRO B 1 372 ? -7.75 -30.328 -2.576 1 88.19 372 PRO B C 1
ATOM 5984 O O . PRO B 1 372 ? -6.57 -30.5 -2.246 1 88.19 372 PRO B O 1
ATOM 5987 N N . LEU B 1 373 ? -8.141 -29.844 -3.713 1 89.5 373 LEU B N 1
ATOM 5988 C CA . LEU B 1 373 ? -7.176 -29.344 -4.68 1 89.5 373 LEU B CA 1
ATOM 5989 C C . LEU B 1 373 ? -6.383 -28.172 -4.102 1 89.5 373 LEU B C 1
ATOM 5991 O O . LEU B 1 373 ? -5.246 -27.938 -4.508 1 89.5 373 LEU B O 1
ATOM 5995 N N . THR B 1 374 ? -6.922 -27.516 -3.107 1 88.81 374 THR B N 1
ATOM 5996 C CA . THR B 1 374 ? -6.328 -26.297 -2.547 1 88.81 374 THR B CA 1
ATOM 5997 C C . THR B 1 374 ? -5.25 -26.656 -1.523 1 88.81 374 THR B C 1
ATOM 5999 O O . THR B 1 374 ? -4.508 -25.766 -1.073 1 88.81 374 THR B O 1
ATOM 6002 N N . CYS B 1 375 ? -5.148 -27.891 -1.249 1 88.38 375 CYS B N 1
ATOM 6003 C CA . CYS B 1 375 ? -4.164 -28.297 -0.255 1 88.38 375 CYS B CA 1
ATOM 6004 C C . CYS B 1 375 ? -2.748 -28.188 -0.804 1 88.38 375 CYS B C 1
ATOM 6006 O O . CYS B 1 375 ? -2.445 -28.703 -1.88 1 88.38 375 CYS B O 1
ATOM 6008 N N . VAL B 1 376 ? -1.918 -27.547 0.012 1 92.75 376 VAL B N 1
ATOM 6009 C CA . VAL B 1 376 ? -0.532 -27.328 -0.387 1 92.75 376 VAL B CA 1
ATOM 6010 C C . VAL B 1 376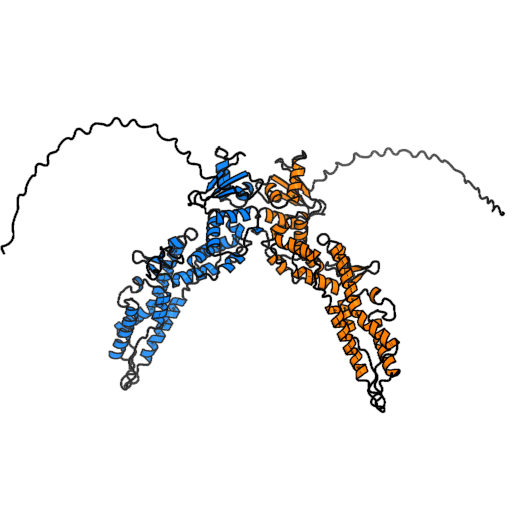 ? 0.382 -28.281 0.379 1 92.75 376 VAL B C 1
ATOM 6012 O O . VAL B 1 376 ? 0.262 -28.422 1.599 1 92.75 376 VAL B O 1
ATOM 6015 N N . GLU B 1 377 ? 1.288 -28.891 -0.352 1 93.19 377 GLU B N 1
ATOM 6016 C CA . GLU B 1 377 ? 2.236 -29.828 0.245 1 93.19 377 GLU B CA 1
ATOM 6017 C C . GLU B 1 377 ? 3.127 -29.125 1.271 1 93.19 377 GLU B C 1
ATOM 6019 O O . GLU B 1 377 ? 3.471 -27.953 1.108 1 93.19 377 GLU B O 1
ATOM 6024 N N . PRO B 1 378 ? 3.598 -29.812 2.244 1 94.44 378 PRO B N 1
ATOM 6025 C CA . PRO B 1 378 ? 4.371 -29.219 3.334 1 94.44 378 PRO B CA 1
ATOM 6026 C C . PRO B 1 378 ? 5.688 -28.609 2.855 1 94.44 378 PRO B C 1
ATOM 6028 O O . PRO B 1 378 ? 6.082 -27.547 3.332 1 94.44 378 PRO B O 1
ATOM 6031 N N . ASP B 1 379 ? 6.371 -29.297 2.006 1 95.06 379 ASP B N 1
ATOM 6032 C CA . ASP B 1 379 ? 7.637 -28.766 1.519 1 95.06 379 ASP B CA 1
ATOM 6033 C C . ASP B 1 379 ? 7.418 -27.484 0.724 1 95.06 379 ASP B C 1
ATOM 6035 O O . ASP B 1 379 ? 8.25 -26.562 0.768 1 95.06 379 ASP B O 1
ATOM 6039 N N . TYR B 1 380 ? 6.332 -27.469 0.019 1 95.44 380 TYR B N 1
ATOM 6040 C CA . TYR B 1 380 ? 5.996 -26.25 -0.714 1 95.44 380 TYR B CA 1
ATOM 6041 C C . TYR B 1 380 ? 5.621 -25.125 0.241 1 95.44 380 TYR B C 1
ATOM 6043 O O . TYR B 1 380 ? 6.004 -23.969 0.031 1 95.44 380 TYR B O 1
ATOM 6051 N N . ARG B 1 381 ? 4.961 -25.5 1.298 1 95.94 381 ARG B N 1
ATOM 6052 C CA . ARG B 1 381 ? 4.598 -24.516 2.311 1 95.94 381 ARG B CA 1
ATOM 6053 C C . ARG B 1 381 ? 5.844 -23.875 2.922 1 95.94 381 ARG B C 1
ATOM 6055 O O . ARG B 1 381 ? 5.895 -22.656 3.111 1 95.94 381 ARG B O 1
ATOM 6062 N N . THR B 1 382 ? 6.781 -24.703 3.176 1 96.94 382 THR B N 1
ATOM 6063 C CA . THR B 1 382 ? 8.023 -24.219 3.77 1 96.94 382 THR B CA 1
ATOM 6064 C C . THR B 1 382 ? 8.734 -23.25 2.826 1 96.94 382 THR B C 1
ATOM 6066 O O . THR B 1 382 ? 9.195 -22.188 3.25 1 96.94 382 THR B O 1
ATOM 6069 N N . HIS B 1 383 ? 8.773 -23.656 1.577 1 96.75 383 HIS B N 1
ATOM 6070 C CA . HIS B 1 383 ? 9.406 -22.797 0.592 1 96.75 383 HIS B CA 1
ATOM 6071 C C . HIS B 1 383 ? 8.656 -21.469 0.469 1 96.75 383 HIS B C 1
ATOM 6073 O O . HIS B 1 383 ? 9.273 -20.391 0.526 1 96.75 383 HIS B O 1
ATOM 6079 N N . ILE B 1 384 ? 7.367 -21.531 0.326 1 97.38 384 ILE B N 1
ATOM 6080 C CA . ILE B 1 384 ? 6.551 -20.344 0.11 1 97.38 384 ILE B CA 1
ATOM 6081 C C . ILE B 1 384 ? 6.625 -19.438 1.334 1 97.38 384 ILE B C 1
ATOM 6083 O O . ILE B 1 384 ? 6.703 -18.219 1.202 1 97.38 384 ILE B O 1
ATOM 6087 N N . ARG B 1 385 ? 6.703 -20 2.494 1 97.12 385 ARG B N 1
ATOM 6088 C CA . ARG B 1 385 ? 6.824 -19.219 3.721 1 97.12 385 ARG B CA 1
ATOM 6089 C C . ARG B 1 385 ? 8.18 -18.516 3.789 1 97.12 385 ARG B C 1
ATOM 6091 O O . ARG B 1 385 ? 8.266 -17.359 4.23 1 97.12 385 ARG B O 1
ATOM 6098 N N . SER B 1 386 ? 9.109 -19.281 3.379 1 97.12 386 SER B N 1
ATOM 6099 C CA . SER B 1 386 ? 10.438 -18.672 3.348 1 97.12 386 SER B CA 1
ATOM 6100 C C . SER B 1 386 ? 10.484 -17.484 2.395 1 97.12 386 SER B C 1
ATOM 6102 O O . SER B 1 386 ? 11.078 -16.453 2.715 1 97.12 386 SER B O 1
ATOM 6104 N N . GLN B 1 387 ? 9.875 -17.656 1.26 1 97.25 387 GLN B N 1
ATOM 6105 C CA . GLN B 1 387 ? 9.812 -16.562 0.29 1 97.25 387 GLN B CA 1
ATOM 6106 C C . GLN B 1 387 ? 8.977 -15.398 0.824 1 97.25 387 GLN B C 1
ATOM 6108 O O . GLN B 1 387 ? 9.336 -14.234 0.634 1 97.25 387 GLN B O 1
ATOM 6113 N N . ALA B 1 388 ? 7.945 -15.758 1.517 1 97.56 388 ALA B N 1
ATOM 6114 C CA . ALA B 1 388 ? 7.062 -14.742 2.09 1 97.56 388 ALA B CA 1
ATOM 6115 C C . ALA B 1 388 ? 7.797 -13.891 3.121 1 97.56 388 ALA B C 1
ATOM 6117 O O . ALA B 1 388 ? 7.539 -12.695 3.242 1 97.56 388 ALA B O 1
ATOM 6118 N N . LYS B 1 389 ? 8.648 -14.508 3.811 1 96 389 LYS B N 1
ATOM 6119 C CA . LYS B 1 389 ? 9.43 -13.766 4.797 1 96 389 LYS B CA 1
ATOM 6120 C C . LYS B 1 389 ? 10.305 -12.711 4.125 1 96 389 LYS B C 1
ATOM 6122 O O . LYS B 1 389 ? 10.508 -11.625 4.676 1 96 389 LYS B O 1
ATOM 6127 N N . LYS B 1 390 ? 10.75 -13.031 2.945 1 95.44 390 LYS B N 1
ATOM 6128 C CA . LYS B 1 390 ? 11.578 -12.086 2.199 1 95.44 390 LYS B CA 1
ATOM 6129 C C . LYS B 1 390 ? 10.742 -10.922 1.666 1 95.44 390 LYS B C 1
ATOM 6131 O O . LYS B 1 390 ? 11.18 -9.773 1.7 1 95.44 390 LYS B O 1
ATOM 6136 N N . THR B 1 391 ? 9.539 -11.242 1.208 1 96.75 391 THR B N 1
ATOM 6137 C CA . THR B 1 391 ? 8.758 -10.25 0.485 1 96.75 391 THR B CA 1
ATOM 6138 C C . THR B 1 391 ? 7.754 -9.57 1.414 1 96.75 391 THR B C 1
ATOM 6140 O O . THR B 1 391 ? 7.168 -8.547 1.06 1 96.75 391 THR B O 1
ATOM 6143 N N . GLY B 1 392 ? 7.547 -10.109 2.59 1 94.19 392 GLY B N 1
ATOM 6144 C CA . GLY B 1 392 ? 6.621 -9.516 3.541 1 94.19 392 GLY B CA 1
ATOM 6145 C C . GLY B 1 392 ? 5.191 -9.984 3.35 1 94.19 392 GLY B C 1
ATOM 6146 O O . GLY B 1 392 ? 4.266 -9.422 3.938 1 94.19 392 GLY B O 1
ATOM 6147 N N . LEU B 1 393 ? 4.988 -10.953 2.559 1 93.75 393 LEU B N 1
ATOM 6148 C CA . LEU B 1 393 ? 3.656 -11.508 2.336 1 93.75 393 LEU B CA 1
ATOM 6149 C C . LEU B 1 393 ? 3.297 -12.508 3.432 1 93.75 393 LEU B C 1
ATOM 6151 O O . LEU B 1 393 ? 4.148 -12.883 4.242 1 93.75 393 LEU B O 1
ATOM 6155 N N . SER B 1 394 ? 1.922 -12.617 3.594 1 77.62 394 SER B N 1
ATOM 6156 C CA . SER B 1 394 ? 1.46 -13.617 4.551 1 77.62 394 SER B CA 1
ATOM 6157 C C . SER B 1 394 ? 1.644 -15.031 4.004 1 77.62 394 SER B C 1
ATOM 6159 O O . SER B 1 394 ? 1.21 -15.328 2.889 1 77.62 394 SER B O 1
ATOM 6161 N N . GLY B 1 395 ? 2.658 -15.664 4.527 1 69.19 395 GLY B N 1
ATOM 6162 C CA . GLY B 1 395 ? 2.869 -17.047 4.125 1 69.19 395 GLY B CA 1
ATOM 6163 C C . GLY B 1 395 ? 1.773 -17.984 4.602 1 69.19 395 GLY B C 1
ATOM 6164 O O . GLY B 1 395 ? 0.98 -17.625 5.477 1 69.19 395 GLY B O 1
#

Organism: Colletotrichum graminicola (strain M1.001 / M2 / FGSC 10212) (NCBI:txid645133)

Foldseek 3Di:
DDDDDDDDDDDDPDDPDPPPPPPPPPPPPPDPDPDPPPPPPPDPADEAELDPPAQEKEWEAQLPPPQIYIYRAHLVLLVVQFVQSVVVVVVQVVDPDAQDDPVSGHYDYHNHAGDPLVVQLRCLSSVVCVPHDLEDELVSLLSNLVVCLVRVRLLSQQVRLVSHCVRYLPDPPLLSQCLNCLSQQPLQSVLVSLLVQLQAWFADPPDLFTKDFDPDDPPDPPDDPDPPDGDIDGSCVSNPPRDDPVVRVVSSVVSLQLLCLQCVLLLVVLVCLVVQNAQKAFVVVPDDRHGDPVQSCQQNVLSQVLQVVQVFGSVDPCRSVPHGGGNNVVVVSLVVRDGDGDDDDNTIDCPVVRCSSVVSVVSSCVSNVVDDSSDDDPVSNVSSVVSCVSNVHDD/DDDDDDDDDDDPPPDPPPPPPPPDPPPPPPDPPPDPPPPPPPPPADEAELDPPAQEKEWAAQLPPPQTYIYRAHLVLLVVQFVQSVVVVVVQVVDPDAQDDPVSGHYDYHNHAGDPLVVQLRCLSSVVCVPHDLEDELVSLLSNLVVCLVRVRLLSQQVRLVSHCVRYLPPPPLLSQCLNCLSQQPLQSVLVSLLVQLQAWFADPPDLFTKDFDPDDPPDPPDDPDPPDGDIDGSCVSNPPRDDPVVRVVSSVVSLQLLCLQCVLLLVVLVCLVVQNAQKAFVVVPDDRDGDPVQSCQQNVLSQVLCVVQVFRSVDPCRSVPRGGGNNVVVVSLVPRDRDGDDDDNTIDCPVVNCSSVVSVVSSCVSNVVDDSSDDDPVSNVSSVVSCVSNVHDD

Secondary structure (DSSP, 8-state):
---------------------------------------------PEEES-TT--EEEEE-TTSTT--EEEEE-HHHHHHH-HHHHHHHHHHHHS----BTTTTBEEEEETTS-HHHHHHHHHHHTT-GGGS-SS--HHHHHHHHHHHHHTT-GGGGTTTHHHHHHHHTT-S-HHHHHHHHHHHT-HHHHHHHHHHHHHH-EE-TTT--EEEE--S-----S-S-------EEEHHHHHTTTS-HHHHHHHHHHHHHHHHHHHHHHHHHHHHHHHT---EEESTTSS-EE--HHHHHHHHHHHHHHHHHTT--TTSS-TTTT--S-HHHHHHHHHT-----PPP-SSEE-HHHHHHHHHHHHHHHHHHHTS-TT---HHHHHHHHHHHHHHT---/----------------------------------------------EEESSTT--EEEEE-TTSTT--EEEEE-HHHHHHH-HHHHHHHHHHHHS----BTTTTBEEEEETTS-HHHHHHHHHHHTT-GGGS-SS--HHHHHHHHHHHHHTT-GGGGTTTHHHHHHHHTT-S-HHHHHHHHHHHT-HHHHHHHHHHHHHH-EE-TTT--EEEE--S-----S-S-------EEEHHHHHTTTS-HHHHHHHHHHHHHHHHHHHHHHHHHHHHHHTT---EEESTTTT-EE--HHHHHHHHHHHHHHHHHTT--TTSS-TTTT--S-HHHHHHHHHT-----PPP-SSEE-HHHHHHHHHHHHHHHHHHHTS-TT---HHHHHHHHHHHHHHT---